Protein AF-0000000077736488 (afdb_homodimer)

InterPro domains:
  IPR021804 Protein of unknown function DUF3375 [PF11855] (15-493)

Nearest PDB structures (foldseek):
  8bfn-assembly1_E  TM=6.055E-01  e=2.555E-15  Escherichia coli
  8q72-assembly1_J  TM=3.160E-01  e=8.169E-12  Escherichia coli
  8bfn-assembly1_E  TM=6.056E-01  e=2.426E-15  Escherichia coli
  8q72-assembly1_J  TM=3.113E-01  e=8.239E-12  Escherichia coli

pLDDT: mean 74.12, std 19.91, range [21.27, 97.31]

Structure (mmCIF, N/CA/C/O backbone):
data_AF-0000000077736488-model_v1
#
loop_
_entity.id
_entity.type
_entity.pdbx_description
1 polymer 'DUF3375 domain-containing protein'
#
loop_
_atom_site.group_PDB
_atom_site.id
_atom_site.type_symbol
_atom_site.label_atom_id
_atom_site.label_alt_id
_atom_site.label_comp_id
_atom_site.label_asym_id
_atom_site.label_entity_id
_atom_site.label_seq_id
_atom_site.pdbx_PDB_ins_code
_atom_site.Cartn_x
_atom_site.Cartn_y
_atom_site.Cartn_z
_atom_site.occupancy
_atom_site.B_iso_or_equiv
_atom_site.auth_seq_id
_atom_site.auth_comp_id
_atom_site.auth_asym_id
_atom_site.auth_atom_id
_atom_site.pdbx_PDB_model_num
ATOM 1 N N . MET A 1 1 ? 14.195 -4.125 30.75 1 31.91 1 MET A N 1
ATOM 2 C CA . MET A 1 1 ? 14.953 -3.393 29.734 1 31.91 1 MET A CA 1
ATOM 3 C C . MET A 1 1 ? 15.07 -4.203 28.453 1 31.91 1 MET A C 1
ATOM 5 O O . MET A 1 1 ? 15.688 -5.266 28.438 1 31.91 1 MET A O 1
ATOM 9 N N . ASN A 1 2 ? 14.078 -4.203 27.391 1 41.84 2 ASN A N 1
ATOM 10 C CA . ASN A 1 2 ? 13.109 -5.129 26.797 1 41.84 2 ASN A CA 1
ATOM 11 C C . ASN A 1 2 ? 13.688 -5.848 25.578 1 41.84 2 ASN A C 1
ATOM 13 O O . ASN A 1 2 ? 14.297 -5.223 24.719 1 41.84 2 ASN A O 1
ATOM 17 N N . GLU A 1 3 ? 14.039 -7.078 25.766 1 48.97 3 GLU A N 1
ATOM 18 C CA . GLU A 1 3 ? 14.375 -8.227 24.922 1 48.97 3 GLU A CA 1
ATOM 19 C C . GLU A 1 3 ? 13.734 -8.109 23.547 1 48.97 3 GLU A C 1
ATOM 21 O O . GLU A 1 3 ? 14.328 -8.516 22.547 1 48.97 3 GLU A O 1
ATOM 26 N N . THR A 1 4 ? 12.68 -7.312 23.562 1 59.41 4 THR A N 1
ATOM 27 C CA . THR A 1 4 ? 11.844 -7.246 22.375 1 59.41 4 THR A CA 1
ATOM 28 C C . THR A 1 4 ? 12.445 -6.289 21.344 1 59.41 4 THR A C 1
ATOM 30 O O . THR A 1 4 ? 12.391 -6.551 20.141 1 59.41 4 THR A O 1
ATOM 33 N N . ASP A 1 5 ? 13.281 -5.297 21.906 1 60.94 5 ASP A N 1
ATOM 34 C CA . ASP A 1 5 ? 13.789 -4.305 20.953 1 60.94 5 ASP A CA 1
ATOM 35 C C . ASP A 1 5 ? 15.078 -4.781 20.297 1 60.94 5 ASP A C 1
ATOM 37 O O . ASP A 1 5 ? 15.273 -4.602 19.094 1 60.94 5 ASP A O 1
ATOM 41 N N . VAL A 1 6 ? 16.016 -5.332 21.188 1 69 6 VAL A N 1
ATOM 42 C CA . VAL A 1 6 ? 17.25 -5.91 20.625 1 69 6 VAL A CA 1
ATOM 43 C C . VAL A 1 6 ? 16.891 -7.074 19.703 1 69 6 VAL A C 1
ATOM 45 O O . VAL A 1 6 ? 17.562 -7.297 18.688 1 69 6 VAL A O 1
ATOM 48 N N . SER A 1 7 ? 15.773 -7.508 20.078 1 82.44 7 SER A N 1
ATOM 49 C CA . SER A 1 7 ? 15.25 -8.586 19.234 1 82.44 7 SER A CA 1
ATOM 50 C C . SER A 1 7 ? 14.789 -8.055 17.891 1 82.44 7 SER A C 1
ATOM 52 O O . SER A 1 7 ? 15.062 -8.672 16.844 1 82.44 7 SER A O 1
ATOM 54 N N . LEU A 1 8 ? 14.375 -6.777 17.969 1 86.62 8 LEU A N 1
ATOM 55 C CA . LEU A 1 8 ? 13.93 -6.195 16.703 1 86.62 8 LEU A CA 1
ATOM 56 C C . LEU A 1 8 ? 15.125 -5.848 15.812 1 86.62 8 LEU A C 1
ATOM 58 O O . LEU A 1 8 ? 15.102 -6.109 14.609 1 86.62 8 LEU A O 1
ATOM 62 N N . TYR A 1 9 ? 16.172 -5.32 16.469 1 90.31 9 TYR A N 1
ATOM 63 C CA . TYR A 1 9 ? 17.375 -4.988 15.719 1 90.31 9 TYR A CA 1
ATOM 64 C C . TYR A 1 9 ? 17.969 -6.227 15.062 1 90.31 9 TYR A C 1
ATOM 66 O O . TYR A 1 9 ? 18.281 -6.215 13.867 1 90.31 9 TYR A O 1
ATOM 74 N N . SER A 1 10 ? 18.094 -7.227 15.805 1 89.44 10 SER A N 1
ATOM 75 C CA . SER A 1 10 ? 18.672 -8.461 15.289 1 89.44 10 SER A CA 1
ATOM 76 C C . SER A 1 10 ? 17.812 -9.039 14.164 1 89.44 10 SER A C 1
ATOM 78 O O . SER A 1 10 ? 18.344 -9.523 13.156 1 89.44 10 SER A O 1
ATOM 80 N N . SER A 1 11 ? 16.578 -8.961 14.375 1 90.44 11 SER A N 1
ATOM 81 C CA . SER A 1 11 ? 15.664 -9.453 13.352 1 90.44 11 SER A CA 1
ATOM 82 C C . SER A 1 11 ? 15.773 -8.633 12.07 1 90.44 11 SER A C 1
ATOM 84 O O . SER A 1 11 ? 15.734 -9.188 10.969 1 90.44 11 SER A O 1
ATOM 86 N N . LEU A 1 12 ? 15.898 -7.352 12.219 1 92.88 12 LEU A N 1
ATOM 87 C CA . LEU A 1 12 ? 15.984 -6.477 11.055 1 92.88 12 LEU A CA 1
ATOM 88 C C . LEU A 1 12 ? 17.328 -6.633 10.359 1 92.88 12 LEU A C 1
ATOM 90 O O . LEU A 1 12 ? 17.422 -6.527 9.133 1 92.88 12 LEU A O 1
ATOM 94 N N . ARG A 1 13 ? 18.328 -6.84 11.141 1 91.56 13 ARG A N 1
ATOM 95 C CA . ARG A 1 13 ? 19.641 -7.109 10.547 1 91.56 13 ARG A CA 1
ATOM 96 C C . ARG A 1 13 ? 19.594 -8.375 9.703 1 91.56 13 ARG A C 1
ATOM 98 O O . ARG A 1 13 ? 20.125 -8.406 8.594 1 91.56 13 ARG A O 1
ATOM 105 N N . ALA A 1 14 ? 18.969 -9.352 10.25 1 90.94 14 ALA A N 1
ATOM 106 C CA . ALA A 1 14 ? 18.812 -10.602 9.516 1 90.94 14 ALA A CA 1
ATOM 107 C C . ALA A 1 14 ? 17.969 -10.406 8.266 1 90.94 14 ALA A C 1
ATOM 109 O O . ALA A 1 14 ? 18.25 -10.969 7.207 1 90.94 14 ALA A O 1
ATOM 110 N N . LEU A 1 15 ? 16.969 -9.617 8.391 1 93 15 LEU A N 1
ATOM 111 C CA . LEU A 1 15 ? 16.078 -9.336 7.273 1 93 15 LEU A CA 1
ATOM 112 C C . LEU A 1 15 ? 16.812 -8.594 6.16 1 93 15 LEU A C 1
ATOM 114 O O . LEU A 1 15 ? 16.625 -8.891 4.98 1 93 15 LEU A O 1
ATOM 118 N N . ARG A 1 16 ? 17.578 -7.617 6.52 1 93.75 16 ARG A N 1
ATOM 119 C CA . ARG A 1 16 ? 18.344 -6.836 5.547 1 93.75 16 ARG A CA 1
ATOM 120 C C . ARG A 1 16 ? 19.297 -7.719 4.754 1 93.75 16 ARG A C 1
ATOM 122 O O . ARG A 1 16 ? 19.453 -7.551 3.543 1 93.75 16 ARG A O 1
ATOM 129 N N . GLN A 1 17 ? 19.781 -8.711 5.422 1 90.31 17 GLN A N 1
ATOM 130 C CA . GLN A 1 17 ? 20.766 -9.594 4.797 1 90.31 17 GLN A CA 1
ATOM 131 C C . GLN A 1 17 ? 20.078 -10.742 4.059 1 90.31 17 GLN A C 1
ATOM 133 O O . GLN A 1 17 ? 20.625 -11.273 3.086 1 90.31 17 GLN A O 1
ATOM 138 N N . GLY A 1 18 ? 18.922 -11.008 4.496 1 90.75 18 GLY A N 1
ATOM 139 C CA . GLY A 1 18 ? 18.328 -12.234 4.016 1 90.75 18 GLY A CA 1
ATOM 140 C C . GLY A 1 18 ? 17.219 -12.008 3.012 1 90.75 18 GLY A C 1
ATOM 141 O O . GLY A 1 18 ? 16.938 -12.867 2.176 1 90.75 18 GLY A O 1
ATOM 142 N N . HIS A 1 19 ? 16.578 -10.938 3.07 1 93.38 19 HIS A N 1
ATOM 143 C CA . HIS A 1 19 ? 15.414 -10.75 2.219 1 93.38 19 HIS A CA 1
ATOM 144 C C . HIS A 1 19 ? 15.805 -10.148 0.874 1 93.38 19 HIS A C 1
ATOM 146 O O . HIS A 1 19 ? 16.422 -9.078 0.822 1 93.38 19 HIS A O 1
ATOM 152 N N . ALA A 1 20 ? 15.367 -10.727 -0.167 1 94.69 20 ALA A N 1
ATOM 153 C CA . ALA A 1 20 ? 15.781 -10.375 -1.524 1 94.69 20 ALA A CA 1
ATOM 154 C C . ALA A 1 20 ? 15.375 -8.953 -1.874 1 94.69 20 ALA A C 1
ATOM 156 O O . ALA A 1 20 ? 16.109 -8.234 -2.551 1 94.69 20 ALA A O 1
ATOM 157 N N . ALA A 1 21 ? 14.195 -8.508 -1.459 1 95.81 21 ALA A N 1
ATOM 158 C CA . ALA A 1 21 ? 13.719 -7.168 -1.796 1 95.81 21 ALA A CA 1
ATOM 159 C C . ALA A 1 21 ? 14.617 -6.098 -1.181 1 95.81 21 ALA A C 1
ATOM 161 O O . ALA A 1 21 ? 14.992 -5.133 -1.851 1 95.81 21 ALA A O 1
ATOM 162 N N . TRP A 1 22 ? 14.914 -6.281 0.103 1 96.56 22 TRP A N 1
ATOM 163 C CA . TRP A 1 22 ? 15.773 -5.309 0.768 1 96.56 22 TRP A CA 1
ATOM 164 C C . TRP A 1 22 ? 17.188 -5.336 0.183 1 96.56 22 TRP A C 1
ATOM 166 O O . TRP A 1 22 ? 17.797 -4.289 -0.022 1 96.56 22 TRP A O 1
ATOM 176 N N . ARG A 1 23 ? 17.688 -6.465 -0.117 1 96.12 23 ARG A N 1
ATOM 177 C CA . ARG A 1 23 ? 19.016 -6.613 -0.717 1 96.12 23 ARG A CA 1
ATOM 178 C C . ARG A 1 23 ? 19.094 -5.887 -2.057 1 96.12 23 ARG A C 1
ATOM 180 O O . ARG A 1 23 ? 20.109 -5.285 -2.385 1 96.12 23 ARG A O 1
ATOM 187 N N . LEU A 1 24 ? 18 -5.969 -2.773 1 97.31 24 LEU A N 1
ATOM 188 C CA . LEU A 1 24 ? 17.969 -5.289 -4.062 1 97.31 24 LEU A CA 1
ATOM 189 C C . LEU A 1 24 ? 18.078 -3.777 -3.885 1 97.31 24 LEU A C 1
ATOM 191 O O . LEU A 1 24 ? 18.875 -3.123 -4.566 1 97.31 24 LEU A O 1
ATOM 195 N N . LEU A 1 25 ? 17.328 -3.266 -2.959 1 96.88 25 LEU A N 1
ATOM 196 C CA . LEU A 1 25 ? 17.297 -1.823 -2.744 1 96.88 25 LEU A CA 1
ATOM 197 C C . LEU A 1 25 ? 18.625 -1.34 -2.172 1 96.88 25 LEU A C 1
ATOM 199 O O . LEU A 1 25 ? 19.016 -0.183 -2.367 1 96.88 25 LEU A O 1
ATOM 203 N N . ALA A 1 26 ? 19.359 -2.25 -1.484 1 95.81 26 ALA A N 1
ATOM 204 C CA . ALA A 1 26 ? 20.625 -1.892 -0.845 1 95.81 26 ALA A CA 1
ATOM 205 C C . ALA A 1 26 ? 21.797 -2.145 -1.778 1 95.81 26 ALA A C 1
ATOM 207 O O . ALA A 1 26 ? 22.922 -1.728 -1.494 1 95.81 26 ALA A O 1
ATOM 208 N N . ALA A 1 27 ? 21.594 -2.799 -2.857 1 94.5 27 ALA A N 1
ATOM 209 C CA . ALA A 1 27 ? 22.672 -3.148 -3.771 1 94.5 27 ALA A CA 1
ATOM 210 C C . ALA A 1 27 ? 23.281 -1.899 -4.398 1 94.5 27 ALA A C 1
ATOM 212 O O . ALA A 1 27 ? 22.578 -0.935 -4.695 1 94.5 27 ALA A O 1
ATOM 213 N N . ASP A 1 28 ? 24.5 -1.932 -4.691 1 90.62 28 ASP A N 1
ATOM 214 C CA . ASP A 1 28 ? 25.203 -0.809 -5.305 1 90.62 28 ASP A CA 1
ATOM 215 C C . ASP A 1 28 ? 24.656 -0.514 -6.699 1 90.62 28 ASP A C 1
ATOM 217 O O . ASP A 1 28 ? 24.562 0.647 -7.098 1 90.62 28 ASP A O 1
ATOM 221 N N . GLN A 1 29 ? 24.297 -1.553 -7.352 1 92.62 29 GLN A N 1
ATOM 222 C CA . GLN A 1 29 ? 23.828 -1.391 -8.719 1 92.62 29 GLN A CA 1
ATOM 223 C C . GLN A 1 29 ? 22.297 -1.415 -8.781 1 92.62 29 GLN A C 1
ATOM 225 O O . GLN A 1 29 ? 21.719 -1.829 -9.781 1 92.62 29 GLN A O 1
ATOM 230 N N . ALA A 1 30 ? 21.656 -1.023 -7.727 1 95.56 30 ALA A N 1
ATOM 231 C CA . ALA A 1 30 ? 20.203 -1.118 -7.617 1 95.56 30 ALA A CA 1
ATOM 232 C C . ALA A 1 30 ? 19.516 -0.358 -8.75 1 95.56 30 ALA A C 1
ATOM 234 O O . ALA A 1 30 ? 18.562 -0.85 -9.336 1 95.56 30 ALA A O 1
ATOM 235 N N . ALA A 1 31 ? 20.016 0.829 -9.07 1 94.44 31 ALA A N 1
ATOM 236 C CA . ALA A 1 31 ? 19.391 1.645 -10.109 1 94.44 31 ALA A CA 1
ATOM 237 C C . ALA A 1 31 ? 19.422 0.93 -11.453 1 94.44 31 ALA A C 1
ATOM 239 O O . ALA A 1 31 ? 18.438 0.952 -12.203 1 94.44 31 ALA A O 1
ATOM 240 N N . PHE A 1 32 ? 20.578 0.268 -11.703 1 94.06 32 PHE A N 1
ATOM 241 C CA . PHE A 1 32 ? 20.766 -0.475 -12.945 1 94.06 32 PHE A CA 1
ATOM 242 C C . PHE A 1 32 ? 19.812 -1.668 -13 1 94.06 32 PHE A C 1
ATOM 244 O O . PHE A 1 32 ? 19.109 -1.862 -13.992 1 94.06 32 PHE A O 1
ATOM 251 N N . ILE A 1 33 ? 19.75 -2.412 -11.961 1 96.44 33 ILE A N 1
ATOM 252 C CA . ILE A 1 33 ? 18.953 -3.627 -11.891 1 96.44 33 ILE A CA 1
ATOM 253 C C . ILE A 1 33 ? 17.469 -3.271 -11.984 1 96.44 33 ILE A C 1
ATOM 255 O O . ILE A 1 33 ? 16.734 -3.85 -12.781 1 96.44 33 ILE A O 1
ATOM 259 N N . VAL A 1 34 ? 17.031 -2.281 -11.219 1 96.31 34 VAL A N 1
ATOM 260 C CA . VAL A 1 34 ? 15.625 -1.881 -11.148 1 96.31 34 VAL A CA 1
ATOM 261 C C . VAL A 1 34 ? 15.18 -1.33 -12.508 1 96.31 34 VAL A C 1
ATOM 263 O O . VAL A 1 34 ? 14.086 -1.646 -12.984 1 96.31 34 VAL A O 1
ATOM 266 N N . SER A 1 35 ? 16 -0.512 -13.109 1 95.12 35 SER A N 1
ATOM 267 C CA . SER A 1 35 ? 15.641 0.052 -14.406 1 95.12 35 SER A CA 1
ATOM 268 C C . SER A 1 35 ? 15.523 -1.035 -15.469 1 95.12 35 SER A C 1
ATOM 270 O O . SER A 1 35 ? 14.633 -0.98 -16.328 1 95.12 35 SER A O 1
ATOM 272 N N . PHE A 1 36 ? 16.406 -2.004 -15.414 1 96.25 36 PHE A N 1
ATOM 273 C CA . PHE A 1 36 ? 16.344 -3.102 -16.375 1 96.25 36 PHE A CA 1
ATOM 274 C C . PHE A 1 36 ? 15.094 -3.936 -16.156 1 96.25 36 PHE A C 1
ATOM 276 O O . PHE A 1 36 ? 14.422 -4.32 -17.125 1 96.25 36 PHE A O 1
ATOM 283 N N . PHE A 1 37 ? 14.75 -4.273 -14.875 1 96.19 37 PHE A N 1
ATOM 284 C CA . PHE A 1 37 ? 13.562 -5.051 -14.562 1 96.19 37 PHE A CA 1
ATOM 285 C C . PHE A 1 37 ? 12.297 -4.316 -15 1 96.19 37 PHE A C 1
ATOM 287 O O . PHE A 1 37 ? 11.352 -4.934 -15.492 1 96.19 37 PHE A O 1
ATOM 294 N N . GLU A 1 38 ? 12.297 -3.07 -14.781 1 92.5 38 GLU A N 1
ATOM 295 C CA . GLU A 1 38 ? 11.172 -2.252 -15.227 1 92.5 38 GLU A CA 1
ATOM 296 C C . GLU A 1 38 ? 11 -2.324 -16.734 1 92.5 38 GLU A C 1
ATOM 298 O O . GLU A 1 38 ? 9.883 -2.498 -17.234 1 92.5 38 GLU A O 1
ATOM 303 N N . ARG A 1 39 ? 12.016 -2.213 -17.406 1 92.06 39 ARG A N 1
ATOM 304 C CA . ARG A 1 39 ? 12.023 -2.174 -18.859 1 92.06 39 ARG A CA 1
ATOM 305 C C . ARG A 1 39 ? 11.625 -3.523 -19.453 1 92.06 39 ARG A C 1
ATOM 307 O O . ARG A 1 39 ? 10.883 -3.584 -20.438 1 92.06 39 ARG A O 1
ATOM 314 N N . GLU A 1 40 ? 12.148 -4.57 -18.891 1 94.12 40 GLU A N 1
ATOM 315 C CA . GLU A 1 40 ? 12.023 -5.879 -19.516 1 94.12 40 GLU A CA 1
ATOM 316 C C . GLU A 1 40 ? 10.766 -6.602 -19.062 1 94.12 40 GLU A C 1
ATOM 318 O O . GLU A 1 40 ? 10.125 -7.312 -19.844 1 94.12 40 GLU A O 1
ATOM 323 N N . PHE A 1 41 ? 10.422 -6.457 -17.797 1 91.19 41 PHE A N 1
ATOM 324 C CA . PHE A 1 41 ? 9.375 -7.293 -17.234 1 91.19 41 PHE A CA 1
ATOM 325 C C . PHE A 1 41 ? 8.133 -6.469 -16.906 1 91.19 41 PHE A C 1
ATOM 327 O O . PHE A 1 41 ? 7.035 -6.789 -17.375 1 91.19 41 PHE A O 1
ATOM 334 N N . LEU A 1 42 ? 8.234 -5.398 -16.203 1 86.44 42 LEU A N 1
ATOM 335 C CA . LEU A 1 42 ? 7.098 -4.797 -15.508 1 86.44 42 LEU A CA 1
ATOM 336 C C . LEU A 1 42 ? 6.355 -3.834 -16.422 1 86.44 42 LEU A C 1
ATOM 338 O O . LEU A 1 42 ? 5.125 -3.879 -16.516 1 86.44 42 LEU A O 1
ATOM 342 N N . ARG A 1 43 ? 7.035 -2.961 -17.109 1 83.06 43 ARG A N 1
ATOM 343 C CA . ARG A 1 43 ? 6.359 -2.008 -17.984 1 83.06 43 ARG A CA 1
ATOM 344 C C . ARG A 1 43 ? 5.617 -2.729 -19.109 1 83.06 43 ARG A C 1
ATOM 346 O O . ARG A 1 43 ? 4.434 -2.477 -19.328 1 83.06 43 ARG A O 1
ATOM 353 N N . PRO A 1 44 ? 6.328 -3.668 -19.797 1 83.31 44 PRO A N 1
ATOM 354 C CA . PRO A 1 44 ? 5.617 -4.383 -20.859 1 83.31 44 PRO A CA 1
ATOM 355 C C . PRO A 1 44 ? 4.699 -5.477 -20.312 1 83.31 44 PRO A C 1
ATOM 357 O O . PRO A 1 44 ? 3.871 -6.016 -21.062 1 83.31 44 PRO A O 1
ATOM 360 N N . GLY A 1 45 ? 4.879 -5.879 -19.031 1 78.56 45 GLY A N 1
ATOM 361 C CA . GLY A 1 45 ? 4.094 -6.949 -18.438 1 78.56 45 GLY A CA 1
ATOM 362 C C . GLY A 1 45 ? 4.504 -8.328 -18.938 1 78.56 45 GLY A C 1
ATOM 363 O O . GLY A 1 45 ? 3.662 -9.211 -19.078 1 78.56 45 GLY A O 1
ATOM 364 N N . ARG A 1 46 ? 5.75 -8.484 -19.188 1 84 46 ARG A N 1
ATOM 365 C CA . ARG A 1 46 ? 6.254 -9.758 -19.719 1 84 46 ARG A CA 1
ATOM 366 C C . ARG A 1 46 ? 6.602 -10.711 -18.578 1 84 46 ARG A C 1
ATOM 368 O O . ARG A 1 46 ? 7.07 -10.289 -17.531 1 84 46 ARG A O 1
ATOM 375 N N . ARG A 1 47 ? 6.363 -11.977 -18.859 1 82.94 47 ARG A N 1
ATOM 376 C CA . ARG A 1 47 ? 6.695 -13.062 -17.953 1 82.94 47 ARG A CA 1
ATOM 377 C C . ARG A 1 47 ? 7.461 -14.172 -18.656 1 82.94 47 ARG A C 1
ATOM 379 O O . ARG A 1 47 ? 7.406 -14.273 -19.891 1 82.94 47 ARG A O 1
ATOM 386 N N . ALA A 1 48 ? 8.219 -14.891 -17.906 1 85.69 48 ALA A N 1
ATOM 387 C CA . ALA A 1 48 ? 8.922 -16.078 -18.422 1 85.69 48 ALA A CA 1
ATOM 388 C C . ALA A 1 48 ? 9.68 -15.742 -19.703 1 85.69 48 ALA A C 1
ATOM 390 O O . ALA A 1 48 ? 9.5 -16.422 -20.719 1 85.69 48 ALA A O 1
ATOM 391 N N . ILE A 1 49 ? 10.516 -14.789 -19.672 1 93.31 49 ILE A N 1
ATOM 392 C CA . ILE A 1 49 ? 11.289 -14.367 -20.844 1 93.31 49 ILE A CA 1
ATOM 393 C C . ILE A 1 49 ? 12.391 -15.383 -21.125 1 93.31 49 ILE A C 1
ATOM 395 O O . ILE A 1 49 ? 13.156 -15.742 -20.219 1 93.31 49 ILE A O 1
ATOM 399 N N . PRO A 1 50 ? 12.477 -15.883 -22.375 1 94.75 50 PRO A N 1
ATOM 400 C CA . PRO A 1 50 ? 13.547 -16.828 -22.719 1 94.75 50 PRO A CA 1
ATOM 401 C C . PRO A 1 50 ? 14.938 -16.25 -22.438 1 94.75 50 PRO A C 1
ATOM 403 O O . PRO A 1 50 ? 15.188 -15.07 -22.672 1 94.75 50 PRO A O 1
ATOM 406 N N . GLU A 1 51 ? 15.836 -17.078 -21.953 1 95.94 51 GLU A N 1
ATOM 407 C CA . GLU A 1 51 ? 17.188 -16.688 -21.547 1 95.94 51 GLU A CA 1
ATOM 408 C C . GLU A 1 51 ? 17.922 -15.969 -22.672 1 95.94 51 GLU A C 1
ATOM 410 O O . GLU A 1 51 ? 18.562 -14.945 -22.453 1 95.94 51 GLU A O 1
ATOM 415 N N . ALA A 1 52 ? 17.844 -16.5 -23.859 1 95.06 52 ALA A N 1
ATOM 416 C CA . ALA A 1 52 ? 18.562 -15.922 -25 1 95.06 52 ALA A CA 1
ATOM 417 C C . ALA A 1 52 ? 18.109 -14.492 -25.266 1 95.06 52 ALA A C 1
ATOM 419 O O . ALA A 1 52 ? 18.922 -13.617 -25.547 1 95.06 52 ALA A O 1
ATOM 420 N N . GLU A 1 53 ? 16.859 -14.305 -25.188 1 96.56 53 GLU A N 1
ATOM 421 C CA . GLU A 1 53 ? 16.297 -12.977 -25.422 1 96.56 53 GLU A CA 1
ATOM 422 C C . GLU A 1 53 ? 16.688 -12.008 -24.312 1 96.56 53 GLU A C 1
ATOM 424 O O . GLU A 1 53 ? 17.078 -10.875 -24.578 1 96.56 53 GLU A O 1
ATOM 429 N N . LEU A 1 54 ? 16.578 -12.43 -23.078 1 97.31 54 LEU A N 1
ATOM 430 C CA . LEU A 1 54 ? 16.906 -11.586 -21.938 1 97.31 54 LEU A CA 1
ATOM 431 C C . LEU A 1 54 ? 18.391 -11.219 -21.938 1 97.31 54 LEU A C 1
ATOM 433 O O . LEU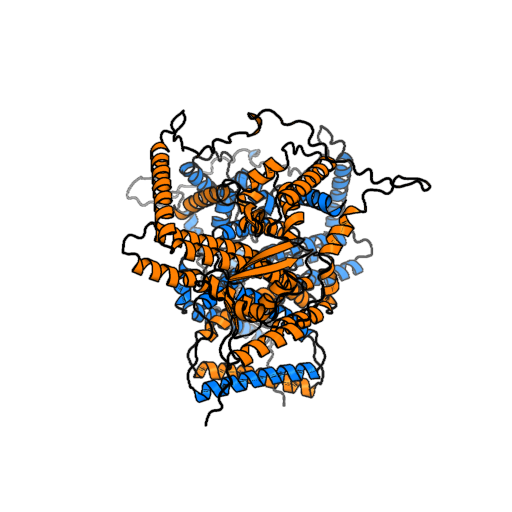 A 1 54 ? 18.766 -10.102 -21.578 1 97.31 54 LEU A O 1
ATOM 437 N N . LEU A 1 55 ? 19.203 -12.164 -22.375 1 97.06 55 LEU A N 1
ATOM 438 C CA . LEU A 1 55 ? 20.641 -11.93 -22.453 1 97.06 55 LEU A CA 1
ATOM 439 C C . LEU A 1 55 ? 20.953 -10.867 -23.516 1 97.06 55 LEU A C 1
ATOM 441 O O . LEU A 1 55 ? 21.781 -9.984 -23.281 1 97.06 55 LEU A O 1
ATOM 445 N N . ARG A 1 56 ? 20.344 -10.969 -24.625 1 96.81 56 ARG A N 1
ATOM 446 C CA . ARG A 1 56 ? 20.531 -9.984 -25.688 1 96.81 56 ARG A CA 1
ATOM 447 C C . ARG A 1 56 ? 20.109 -8.594 -25.219 1 96.81 56 ARG A C 1
ATOM 449 O O . ARG A 1 56 ? 20.828 -7.621 -25.438 1 96.81 56 ARG A O 1
ATOM 456 N N . ASP A 1 57 ? 18.984 -8.531 -24.609 1 96.62 57 ASP A N 1
ATOM 457 C CA . ASP A 1 57 ? 18.484 -7.25 -24.141 1 96.62 57 ASP A CA 1
ATOM 458 C C . ASP A 1 57 ? 19.391 -6.664 -23.062 1 96.62 57 ASP A C 1
ATOM 460 O O . ASP A 1 57 ? 19.594 -5.453 -23.016 1 96.62 57 ASP A O 1
ATOM 464 N N . LEU A 1 58 ? 19.875 -7.535 -22.156 1 96.5 58 LEU A N 1
ATOM 465 C CA . LEU A 1 58 ? 20.734 -7.059 -21.094 1 96.5 58 LEU A CA 1
ATOM 466 C C . LEU A 1 58 ? 22.062 -6.547 -21.641 1 96.5 58 LEU A C 1
ATOM 468 O O . LEU A 1 58 ? 22.609 -5.555 -21.156 1 96.5 58 LEU A O 1
ATOM 472 N N . GLU A 1 59 ? 22.594 -7.223 -22.656 1 94.94 59 GLU A N 1
ATOM 473 C CA . GLU A 1 59 ? 23.812 -6.77 -23.312 1 94.94 59 GLU A CA 1
ATOM 474 C C . GLU A 1 59 ? 23.641 -5.387 -23.922 1 94.94 59 GLU A C 1
ATOM 476 O O . GLU A 1 59 ? 24.5 -4.516 -23.766 1 94.94 59 GLU A O 1
ATOM 481 N N . ALA A 1 60 ? 22.562 -5.258 -24.578 1 93.62 60 ALA A N 1
ATOM 482 C CA . ALA A 1 60 ? 22.25 -3.961 -25.188 1 93.62 60 ALA A CA 1
ATOM 483 C C . ALA A 1 60 ? 22.109 -2.879 -24.125 1 93.62 60 ALA A C 1
ATOM 485 O O . ALA A 1 60 ? 22.625 -1.768 -24.281 1 93.62 60 ALA A O 1
ATOM 486 N N . TYR A 1 61 ? 21.438 -3.234 -23.078 1 93.31 61 TYR A N 1
ATOM 487 C CA . TYR A 1 61 ? 21.188 -2.268 -22.016 1 93.31 61 TYR A CA 1
ATOM 488 C C . TYR A 1 61 ? 22.484 -1.88 -21.312 1 93.31 61 TYR A C 1
ATOM 490 O O . TYR A 1 61 ? 22.688 -0.715 -20.953 1 93.31 61 TYR A O 1
ATOM 498 N N . LEU A 1 62 ? 23.328 -2.891 -21.062 1 92.94 62 LEU A N 1
ATOM 499 C CA . LEU A 1 62 ? 24.641 -2.629 -20.469 1 92.94 62 LEU A CA 1
ATOM 500 C C . LEU A 1 62 ? 25.422 -1.626 -21.297 1 92.94 62 LEU A C 1
ATOM 502 O O . LEU A 1 62 ? 26.047 -0.709 -20.766 1 92.94 62 LEU A O 1
ATOM 506 N N . GLY A 1 63 ? 25.406 -1.771 -22.562 1 89.62 63 GLY A N 1
ATOM 507 C CA . GLY A 1 63 ? 26.078 -0.841 -23.453 1 89.62 63 GLY A CA 1
ATOM 508 C C . GLY A 1 63 ? 25.531 0.569 -23.359 1 89.62 63 GLY A C 1
ATOM 509 O O . GLY A 1 63 ? 26.297 1.539 -23.359 1 89.62 63 GLY A O 1
ATOM 510 N N . GLU A 1 64 ? 24.25 0.639 -23.281 1 89.5 64 GLU A N 1
ATOM 511 C CA . GLU A 1 64 ? 23.578 1.937 -23.203 1 89.5 64 GLU A CA 1
ATOM 512 C C . GLU A 1 64 ? 23.953 2.67 -21.922 1 89.5 64 GLU A C 1
ATOM 514 O O . GLU A 1 64 ? 24.219 3.875 -21.938 1 89.5 64 GLU A O 1
ATOM 519 N N . VAL A 1 65 ? 23.922 1.965 -20.828 1 89.62 65 VAL A N 1
ATOM 520 C CA . VAL A 1 65 ? 24.188 2.557 -19.531 1 89.62 65 VAL A CA 1
ATOM 521 C C . VAL A 1 65 ? 25.672 2.963 -19.438 1 89.62 65 VAL A C 1
ATOM 523 O O . VAL A 1 65 ? 25.984 4.016 -18.891 1 89.62 65 VAL A O 1
ATOM 526 N N . GLN A 1 66 ? 26.531 2.111 -19.969 1 86.62 66 GLN A N 1
ATOM 527 C CA . GLN A 1 66 ? 27.953 2.42 -19.953 1 86.62 66 GLN A CA 1
ATOM 528 C C . GLN A 1 66 ? 28.25 3.682 -20.766 1 86.62 66 GLN A C 1
ATOM 530 O O . GLN A 1 66 ? 29.078 4.508 -20.359 1 86.62 66 GLN A O 1
ATOM 535 N N . GLN A 1 67 ? 27.641 3.832 -21.781 1 83 67 GLN A N 1
ATOM 536 C CA . GLN A 1 67 ? 27.844 4.988 -22.641 1 83 67 GLN A CA 1
ATOM 537 C C . GLN A 1 67 ? 27.297 6.262 -22 1 83 67 GLN A C 1
ATOM 539 O O . GLN A 1 67 ? 27.922 7.32 -22.078 1 83 67 GLN A O 1
ATOM 544 N N . ALA A 1 68 ? 26.219 6.102 -21.375 1 78.12 68 ALA A N 1
ATOM 545 C CA . ALA A 1 68 ? 25.531 7.277 -20.844 1 78.12 68 ALA A CA 1
ATOM 546 C C . ALA A 1 68 ? 26.125 7.699 -19.5 1 78.12 68 ALA A C 1
ATOM 548 O O . ALA A 1 68 ? 26.312 8.891 -19.234 1 78.12 68 ALA A O 1
ATOM 549 N N . ALA A 1 69 ? 26.328 6.766 -18.609 1 74.62 69 ALA A N 1
ATOM 550 C CA . ALA A 1 69 ? 26.656 7.129 -17.234 1 74.62 69 ALA A CA 1
ATOM 551 C C . ALA A 1 69 ? 28.125 6.871 -16.938 1 74.62 69 ALA A C 1
ATOM 553 O O . ALA A 1 69 ? 28.641 7.293 -15.898 1 74.62 69 ALA A O 1
ATOM 554 N N . GLY A 1 70 ? 28.766 6.344 -17.844 1 69.06 70 GLY A N 1
ATOM 555 C CA . GLY A 1 70 ? 30.172 6.055 -17.609 1 69.06 70 GLY A CA 1
ATOM 556 C C . GLY A 1 70 ? 30.406 5.059 -16.484 1 69.06 70 GLY A C 1
ATOM 557 O O . GLY A 1 70 ? 31.469 5.055 -15.859 1 69.06 70 GLY A O 1
ATOM 558 N N . GLU A 1 71 ? 29.375 4.387 -16.078 1 66.38 71 GLU A N 1
ATOM 559 C CA . GLU A 1 71 ? 29.484 3.475 -14.938 1 66.38 71 GLU A CA 1
ATOM 560 C C . GLU A 1 71 ? 30.188 2.182 -15.336 1 66.38 71 GLU A C 1
ATOM 562 O O . GLU A 1 71 ? 30.031 1.701 -16.469 1 66.38 71 GLU A O 1
ATOM 567 N N . SER A 1 72 ? 31.078 1.798 -14.523 1 67.5 72 SER A N 1
ATOM 568 C CA . SER A 1 72 ? 31.906 0.613 -14.75 1 67.5 72 SER A CA 1
ATOM 569 C C . SER A 1 72 ? 31.109 -0.666 -14.508 1 67.5 72 SER A C 1
ATOM 571 O O . SER A 1 72 ? 31.125 -1.223 -13.414 1 67.5 72 SER A O 1
ATOM 573 N N . LEU A 1 73 ? 30.219 -0.954 -15.375 1 78.94 73 LEU A N 1
ATOM 574 C CA . LEU A 1 73 ? 29.547 -2.252 -15.375 1 78.94 73 LEU A CA 1
ATOM 575 C C . LEU A 1 73 ? 30.312 -3.26 -16.219 1 78.94 73 LEU A C 1
ATOM 577 O O . LEU A 1 73 ? 30 -3.453 -17.391 1 78.94 73 LEU A O 1
ATOM 581 N N . LEU A 1 74 ? 31.297 -3.859 -15.602 1 78.94 74 LEU A N 1
ATOM 582 C CA . LEU A 1 74 ? 32.312 -4.594 -16.328 1 78.94 74 LEU A CA 1
ATOM 583 C C . LEU A 1 74 ? 31.953 -6.066 -16.469 1 78.94 74 LEU A C 1
ATOM 585 O O . LEU A 1 74 ? 32.531 -6.785 -17.281 1 78.94 74 LEU A O 1
ATOM 589 N N . ARG A 1 75 ? 31.016 -6.492 -15.82 1 87.75 75 ARG A N 1
ATOM 590 C CA . ARG A 1 75 ? 30.656 -7.906 -15.883 1 87.75 75 ARG A CA 1
ATOM 591 C C . ARG A 1 75 ? 29.828 -8.203 -17.125 1 87.75 75 ARG A C 1
ATOM 593 O O . ARG A 1 75 ? 29.047 -7.363 -17.578 1 87.75 75 ARG A O 1
ATOM 600 N N . PRO A 1 76 ? 30.109 -9.414 -17.703 1 92.31 76 PRO A N 1
ATOM 601 C CA . PRO A 1 76 ? 29.25 -9.805 -18.828 1 92.31 76 PRO A CA 1
ATOM 602 C C . PRO A 1 76 ? 27.797 -10 -18.422 1 92.31 76 PRO A C 1
ATOM 604 O O . PRO A 1 76 ? 27.5 -10.289 -17.266 1 92.31 76 PRO A O 1
ATOM 607 N N . ALA A 1 77 ? 26.906 -9.859 -19.375 1 95.31 77 ALA A N 1
ATOM 608 C CA . ALA A 1 77 ? 25.469 -9.953 -19.156 1 95.31 77 ALA A CA 1
ATOM 609 C C . ALA A 1 77 ? 25.094 -11.281 -18.5 1 95.31 77 ALA A C 1
ATOM 611 O O . ALA A 1 77 ? 24.281 -11.328 -17.594 1 95.31 77 ALA A O 1
ATOM 612 N N . ARG A 1 78 ? 25.703 -12.336 -18.938 1 94.25 78 ARG A N 1
ATOM 613 C CA . ARG A 1 78 ? 25.375 -13.664 -18.438 1 94.25 78 ARG A CA 1
ATOM 614 C C . ARG A 1 78 ? 25.703 -13.773 -16.953 1 94.25 78 ARG A C 1
ATOM 616 O O . ARG A 1 78 ? 24.984 -14.422 -16.188 1 94.25 78 ARG A O 1
ATOM 623 N N . ALA A 1 79 ? 26.766 -13.172 -16.562 1 94 79 ALA A N 1
ATOM 624 C CA . ALA A 1 79 ? 27.172 -13.195 -15.164 1 94 79 ALA A CA 1
ATOM 625 C C . ALA A 1 79 ? 26.141 -12.477 -14.289 1 94 79 ALA A C 1
ATOM 627 O O . ALA A 1 79 ? 25.875 -12.898 -13.164 1 94 79 ALA A O 1
ATOM 628 N N . TYR A 1 80 ? 25.609 -11.406 -14.789 1 95.19 80 TYR A N 1
ATOM 629 C CA . TYR A 1 80 ? 24.578 -10.68 -14.055 1 95.19 80 TYR A CA 1
ATOM 630 C C . TYR A 1 80 ? 23.328 -11.531 -13.883 1 95.19 80 TYR A C 1
ATOM 632 O O . TYR A 1 80 ? 22.797 -11.641 -12.781 1 95.19 80 TYR A O 1
ATOM 640 N N . LEU A 1 81 ? 22.891 -12.141 -14.914 1 95.75 81 LEU A N 1
ATOM 641 C CA . LEU A 1 81 ? 21.656 -12.93 -14.875 1 95.75 81 LEU A CA 1
ATOM 642 C C . LEU A 1 81 ? 21.797 -14.094 -13.898 1 95.75 81 LEU A C 1
ATOM 644 O O . LEU A 1 81 ? 20.875 -14.375 -13.125 1 95.75 81 LEU A O 1
ATOM 648 N N . LEU A 1 82 ? 22.938 -14.734 -13.953 1 93.38 82 LEU A N 1
ATOM 649 C CA . LEU A 1 82 ? 23.172 -15.859 -13.055 1 93.38 82 LEU A CA 1
ATOM 650 C C . LEU A 1 82 ? 23.219 -15.391 -11.602 1 93.38 82 LEU A C 1
ATOM 652 O O . LEU A 1 82 ? 22.688 -16.047 -10.711 1 93.38 82 LEU A O 1
ATOM 656 N N . ALA A 1 83 ? 23.859 -14.297 -11.414 1 94.12 83 ALA A N 1
ATOM 657 C CA . ALA A 1 83 ? 23.969 -13.758 -10.062 1 94.12 83 ALA A CA 1
ATOM 658 C C . ALA A 1 83 ? 22.594 -13.352 -9.523 1 94.12 83 ALA A C 1
ATOM 660 O O . ALA A 1 83 ? 22.281 -13.594 -8.352 1 94.12 83 ALA A O 1
ATOM 661 N N . TRP A 1 84 ? 21.766 -12.734 -10.383 1 97 84 TRP A N 1
ATOM 662 C CA . TRP A 1 84 ? 20.453 -12.242 -9.977 1 97 84 TRP A CA 1
ATOM 663 C C . TRP A 1 84 ? 19.516 -13.398 -9.664 1 97 84 TRP A C 1
ATOM 665 O O . TRP A 1 84 ? 18.516 -13.219 -8.961 1 97 84 TRP A O 1
ATOM 675 N N . ALA A 1 85 ? 19.812 -14.602 -10.203 1 94.75 85 ALA A N 1
ATOM 676 C CA . ALA A 1 85 ? 18.922 -15.758 -10.039 1 94.75 85 ALA A CA 1
ATOM 677 C C . ALA A 1 85 ? 19.453 -16.703 -8.969 1 94.75 85 ALA A C 1
ATOM 679 O O . ALA A 1 85 ? 18.812 -17.703 -8.633 1 94.75 85 ALA A O 1
ATOM 680 N N . ASP A 1 86 ? 20.609 -16.375 -8.422 1 92.5 86 ASP A N 1
ATOM 681 C CA . ASP A 1 86 ? 21.203 -17.281 -7.438 1 92.5 86 ASP A CA 1
ATOM 682 C C . ASP A 1 86 ? 20.5 -17.172 -6.09 1 92.5 86 ASP A C 1
ATOM 684 O O . ASP A 1 86 ? 19.656 -16.297 -5.902 1 92.5 86 ASP A O 1
ATOM 688 N N . ALA A 1 87 ? 20.781 -18.016 -5.145 1 87.31 87 ALA A N 1
ATOM 689 C CA . ALA A 1 87 ? 20.109 -18.125 -3.85 1 87.31 87 ALA A CA 1
ATOM 690 C C . ALA A 1 87 ? 20.453 -16.922 -2.965 1 87.31 87 ALA A C 1
ATOM 692 O O . ALA A 1 87 ? 19.641 -16.531 -2.109 1 87.31 87 ALA A O 1
ATOM 693 N N . GLU A 1 88 ? 21.547 -16.328 -3.242 1 88.75 88 GLU A N 1
ATOM 694 C CA . GLU A 1 88 ? 21.969 -15.203 -2.418 1 88.75 88 GLU A CA 1
ATOM 695 C C . GLU A 1 88 ? 21.172 -13.945 -2.756 1 88.75 88 GLU A C 1
ATOM 697 O O . GLU A 1 88 ? 20.828 -13.156 -1.868 1 88.75 88 GLU A O 1
ATOM 702 N N . HIS A 1 89 ? 20.875 -13.711 -4.031 1 92.94 89 HIS A N 1
ATOM 703 C CA . HIS A 1 89 ? 20.141 -12.523 -4.453 1 92.94 89 HIS A CA 1
ATOM 704 C C . HIS A 1 89 ? 18.656 -12.812 -4.578 1 92.94 89 HIS A C 1
ATOM 706 O O . HIS A 1 89 ? 17.844 -12.297 -3.801 1 92.94 89 HIS A O 1
ATOM 712 N N . GLY A 1 90 ? 18.328 -13.781 -5.422 1 93.56 90 GLY A N 1
ATOM 713 C CA . GLY A 1 90 ? 16.953 -14.242 -5.531 1 93.56 90 GLY A CA 1
ATOM 714 C C . GLY A 1 90 ? 16.031 -13.227 -6.191 1 93.56 90 GLY A C 1
ATOM 715 O O . GLY A 1 90 ? 14.875 -13.078 -5.805 1 93.56 90 GLY A O 1
ATOM 716 N N . TRP A 1 91 ? 16.516 -12.461 -7.145 1 96.94 91 TRP A N 1
ATOM 717 C CA . TRP A 1 91 ? 15.711 -11.438 -7.793 1 96.94 91 TRP A CA 1
ATOM 718 C C . TRP A 1 91 ? 15.031 -11.992 -9.039 1 96.94 91 TRP A C 1
ATOM 720 O O . TRP A 1 91 ? 13.992 -11.477 -9.477 1 96.94 91 TRP A O 1
ATOM 730 N N . LEU A 1 92 ? 15.641 -13.031 -9.594 1 95.94 92 LEU A N 1
ATOM 731 C CA . LEU A 1 92 ? 15.086 -13.75 -10.742 1 95.94 92 LEU A CA 1
ATOM 732 C C . LEU A 1 92 ? 14.938 -15.234 -10.43 1 95.94 92 LEU A C 1
ATOM 734 O O . LEU A 1 92 ? 15.633 -15.758 -9.555 1 95.94 92 LEU A O 1
ATOM 738 N N . THR A 1 93 ? 13.977 -15.828 -11.039 1 90 93 THR A N 1
ATOM 739 C CA . THR A 1 93 ? 13.852 -17.281 -11.023 1 90 93 THR A CA 1
ATOM 740 C C . THR A 1 93 ? 14.125 -17.859 -12.406 1 90 93 THR A C 1
ATOM 742 O O . THR A 1 93 ? 13.656 -17.328 -13.414 1 90 93 THR A O 1
ATOM 745 N N . ARG A 1 94 ? 14.961 -18.797 -12.422 1 88.31 94 ARG A N 1
ATOM 746 C CA . ARG A 1 94 ? 15.273 -19.5 -13.664 1 88.31 94 ARG A CA 1
ATOM 747 C C . ARG A 1 94 ? 14.57 -20.844 -13.719 1 88.31 94 ARG A C 1
ATOM 749 O O . ARG A 1 94 ? 14.617 -21.625 -12.766 1 88.31 94 ARG A O 1
ATOM 756 N N . PHE A 1 95 ? 13.812 -21.062 -14.828 1 79.5 95 PHE A N 1
ATOM 757 C CA . PHE A 1 95 ? 13.07 -22.312 -14.961 1 79.5 95 PHE A CA 1
ATOM 758 C C . PHE A 1 95 ? 12.914 -22.688 -16.438 1 79.5 95 PHE A C 1
ATOM 760 O O . PHE A 1 95 ? 13.297 -21.922 -17.312 1 79.5 95 PHE A O 1
ATOM 767 N N . HIS A 1 96 ? 12.508 -23.922 -16.609 1 80.62 96 HIS A N 1
ATOM 768 C CA . HIS A 1 96 ? 12.273 -24.359 -17.984 1 80.62 96 HIS A CA 1
ATOM 769 C C . HIS A 1 96 ? 10.812 -24.172 -18.375 1 80.62 96 HIS A C 1
ATOM 771 O O . HIS A 1 96 ? 9.906 -24.656 -17.703 1 80.62 96 HIS A O 1
ATOM 777 N N . GLY A 1 97 ? 10.641 -23.359 -19.359 1 71.56 97 GLY A N 1
ATOM 778 C CA . GLY A 1 97 ? 9.305 -23.062 -19.844 1 71.56 97 GLY A CA 1
ATOM 779 C C . GLY A 1 97 ? 8.68 -24.219 -20.609 1 71.56 97 GLY A C 1
ATOM 780 O O . GLY A 1 97 ? 9.109 -25.359 -20.484 1 71.56 97 GLY A O 1
ATOM 781 N N . ALA A 1 98 ? 7.531 -23.984 -21.328 1 62.16 98 ALA A N 1
ATOM 782 C CA . ALA A 1 98 ? 6.711 -24.969 -22.031 1 62.16 98 ALA A CA 1
ATOM 783 C C . ALA A 1 98 ? 7.539 -25.75 -23.047 1 62.16 98 ALA A C 1
ATOM 785 O O . ALA A 1 98 ? 7.375 -26.969 -23.188 1 62.16 98 ALA A O 1
ATOM 786 N N . ASP A 1 99 ? 8.422 -25.141 -23.797 1 66 99 ASP A N 1
ATOM 787 C CA . ASP A 1 99 ? 9.227 -25.797 -24.828 1 66 99 ASP A CA 1
ATOM 788 C C . ASP A 1 99 ? 10.594 -26.203 -24.281 1 66 99 ASP A C 1
ATOM 790 O O . ASP A 1 99 ? 11.555 -26.344 -25.047 1 66 99 ASP A O 1
ATOM 794 N N . ASP A 1 100 ? 10.617 -26.297 -22.938 1 77.19 100 ASP A N 1
ATOM 795 C CA . ASP A 1 100 ? 11.836 -26.688 -22.234 1 77.19 100 ASP A CA 1
ATOM 796 C C . ASP A 1 100 ? 12.961 -25.688 -22.484 1 77.19 100 ASP A C 1
ATOM 798 O O . ASP A 1 100 ? 14.133 -26.078 -22.578 1 77.19 100 ASP A O 1
ATOM 802 N N . VAL A 1 101 ? 12.578 -24.547 -22.875 1 84.19 101 VAL A N 1
ATOM 803 C CA . VAL A 1 101 ? 13.523 -23.453 -23.031 1 84.19 101 VAL A CA 1
ATOM 804 C C . VAL A 1 101 ? 13.742 -22.766 -21.688 1 84.19 101 VAL A C 1
ATOM 806 O O . VAL A 1 101 ? 12.781 -22.516 -20.938 1 84.19 101 VAL A O 1
ATOM 809 N N . PRO A 1 102 ? 15.039 -22.625 -21.344 1 90.75 102 PRO A N 1
ATOM 810 C CA . PRO A 1 102 ? 15.266 -21.891 -20.109 1 90.75 102 PRO A CA 1
ATOM 811 C C . PRO A 1 102 ? 14.688 -20.469 -20.141 1 90.75 102 PRO A C 1
ATOM 813 O O . PRO A 1 102 ? 14.867 -19.75 -21.125 1 90.75 102 PRO A O 1
ATOM 816 N N . CYS A 1 103 ? 13.938 -20.141 -19.141 1 91.81 103 CYS A N 1
ATOM 817 C CA . CYS A 1 103 ? 13.281 -18.844 -19.031 1 91.81 103 CYS A CA 1
ATOM 818 C C . CYS A 1 103 ? 13.57 -18.188 -17.672 1 91.81 103 CYS A C 1
ATOM 820 O O . CYS A 1 103 ? 13.984 -18.859 -16.734 1 91.81 103 CYS A O 1
ATOM 822 N N . TYR A 1 104 ? 13.539 -16.859 -17.656 1 93.88 104 TYR A N 1
ATOM 823 C CA . TYR A 1 104 ? 13.656 -16.094 -16.422 1 93.88 104 TYR A CA 1
ATOM 824 C C . TYR A 1 104 ? 12.367 -15.336 -16.125 1 93.88 104 TYR A C 1
ATOM 826 O O . TYR A 1 104 ? 11.664 -14.906 -17.047 1 93.88 104 TYR A O 1
ATOM 834 N N . ASP A 1 105 ? 12.039 -15.203 -14.867 1 90.81 105 ASP A N 1
ATOM 835 C CA . ASP A 1 105 ? 10.961 -14.336 -14.391 1 90.81 105 ASP A CA 1
ATOM 836 C C . ASP A 1 105 ? 11.359 -13.609 -13.109 1 90.81 105 ASP A C 1
ATOM 838 O O . ASP A 1 105 ? 12.305 -14.008 -12.43 1 90.81 105 ASP A O 1
ATOM 842 N N . LEU A 1 106 ? 10.672 -12.531 -12.852 1 93.75 106 LEU A N 1
ATOM 843 C CA . LEU A 1 106 ? 10.922 -11.781 -11.625 1 93.75 106 LEU A CA 1
ATOM 844 C C . LEU A 1 106 ? 10.367 -12.516 -10.414 1 93.75 106 LEU A C 1
ATOM 846 O O . LEU A 1 106 ? 9.305 -13.141 -10.492 1 93.75 106 LEU A O 1
ATOM 850 N N . THR A 1 107 ? 11.062 -12.484 -9.344 1 91.88 107 THR A N 1
ATOM 851 C CA . THR A 1 107 ? 10.523 -12.977 -8.078 1 91.88 107 THR A CA 1
ATOM 852 C C . THR A 1 107 ? 9.562 -11.961 -7.473 1 91.88 107 THR A C 1
ATOM 854 O O . THR A 1 107 ? 9.547 -10.789 -7.867 1 91.88 107 THR A O 1
ATOM 857 N N . ALA A 1 108 ? 8.734 -12.398 -6.512 1 88.75 108 ALA A N 1
ATOM 858 C CA . ALA A 1 108 ? 7.828 -11.508 -5.793 1 88.75 108 ALA A CA 1
ATOM 859 C C . ALA A 1 108 ? 8.602 -10.422 -5.051 1 88.75 108 ALA A C 1
ATOM 861 O O . ALA A 1 108 ? 8.18 -9.266 -5.012 1 88.75 108 ALA A O 1
ATOM 862 N N . ALA A 1 109 ? 9.719 -10.773 -4.504 1 91.88 109 ALA A N 1
ATOM 863 C CA . ALA A 1 109 ? 10.547 -9.836 -3.748 1 91.88 109 ALA A CA 1
ATOM 864 C C . ALA A 1 109 ? 11.094 -8.734 -4.648 1 91.88 109 ALA A C 1
ATOM 866 O O . ALA A 1 109 ? 11.102 -7.559 -4.27 1 91.88 109 ALA A O 1
ATOM 867 N N . ALA A 1 110 ? 11.531 -9.109 -5.836 1 94.44 110 ALA A N 1
ATOM 868 C CA . ALA A 1 110 ? 12.047 -8.125 -6.781 1 94.44 110 ALA A CA 1
ATOM 869 C C . ALA A 1 110 ? 10.953 -7.152 -7.211 1 94.44 110 ALA A C 1
ATOM 871 O O . ALA A 1 110 ? 11.188 -5.945 -7.316 1 94.44 110 ALA A O 1
ATOM 872 N N . GLU A 1 111 ? 9.805 -7.719 -7.516 1 90.75 111 GLU A N 1
ATOM 873 C CA . GLU A 1 111 ? 8.68 -6.867 -7.879 1 90.75 111 GLU A CA 1
ATOM 874 C C . GLU A 1 111 ? 8.312 -5.914 -6.742 1 90.75 111 GLU A C 1
ATOM 876 O O . GLU A 1 111 ? 7.969 -4.754 -6.984 1 90.75 111 GLU A O 1
ATOM 881 N N . GLN A 1 112 ? 8.312 -6.402 -5.555 1 90.5 112 GLN A N 1
ATOM 882 C CA . GLN A 1 112 ? 8.039 -5.582 -4.383 1 90.5 112 GLN A CA 1
ATOM 883 C C . GLN A 1 112 ? 9.039 -4.438 -4.262 1 90.5 112 GLN A C 1
ATOM 885 O O . GLN A 1 112 ? 8.664 -3.307 -3.947 1 90.5 112 GLN A O 1
ATOM 890 N N . ALA A 1 113 ? 10.305 -4.695 -4.512 1 95 113 ALA A N 1
ATOM 891 C CA . ALA A 1 113 ? 11.352 -3.68 -4.457 1 95 113 ALA A CA 1
ATOM 892 C C . ALA A 1 113 ? 11.148 -2.619 -5.535 1 95 113 ALA A C 1
ATOM 894 O O . ALA A 1 113 ? 11.234 -1.42 -5.262 1 95 113 ALA A O 1
ATOM 895 N N . VAL A 1 114 ? 10.836 -3.07 -6.738 1 93.69 114 VAL A N 1
ATOM 896 C CA . VAL A 1 114 ? 10.609 -2.133 -7.836 1 93.69 114 VAL A CA 1
ATOM 897 C C . VAL A 1 114 ? 9.359 -1.304 -7.555 1 93.69 114 VAL A C 1
ATOM 899 O O . VAL A 1 114 ? 9.32 -0.108 -7.852 1 93.69 114 VAL A O 1
ATOM 902 N N . GLY A 1 115 ? 8.359 -1.973 -7 1 89.25 115 GLY A N 1
ATOM 903 C CA . GLY A 1 115 ? 7.152 -1.262 -6.613 1 89.25 115 GLY A CA 1
ATOM 904 C C . GLY A 1 115 ? 7.41 -0.151 -5.609 1 89.25 115 GLY A C 1
ATOM 905 O O . GLY A 1 115 ? 6.828 0.932 -5.715 1 89.25 115 GLY A O 1
ATOM 906 N N . PHE A 1 116 ? 8.297 -0.385 -4.703 1 91.94 116 PHE A N 1
ATOM 907 C CA . PHE A 1 116 ? 8.672 0.632 -3.727 1 91.94 116 PHE A CA 1
ATOM 908 C C . PHE A 1 116 ? 9.312 1.831 -4.414 1 91.94 116 PHE A C 1
ATOM 910 O O . PHE A 1 116 ? 8.961 2.979 -4.129 1 91.94 116 PHE A O 1
ATOM 917 N N . VAL A 1 117 ? 10.211 1.546 -5.32 1 93.56 117 VAL A N 1
ATOM 918 C CA . VAL A 1 117 ? 10.922 2.605 -6.027 1 93.56 117 VAL A CA 1
ATOM 919 C C . VAL A 1 117 ? 9.938 3.436 -6.848 1 93.56 117 VAL A C 1
ATOM 921 O O . VAL A 1 117 ? 10.031 4.664 -6.883 1 93.56 117 VAL A O 1
ATOM 924 N N . ARG A 1 118 ? 9 2.775 -7.457 1 86.5 118 ARG A N 1
ATOM 925 C CA . ARG A 1 118 ? 7.973 3.461 -8.227 1 86.5 118 ARG A CA 1
ATOM 926 C C . ARG A 1 118 ? 7.156 4.398 -7.348 1 86.5 118 ARG A C 1
ATOM 928 O O . ARG A 1 118 ? 6.758 5.48 -7.781 1 86.5 118 ARG A O 1
ATOM 935 N N . SER A 1 119 ? 6.934 3.967 -6.148 1 84.31 119 SER A N 1
ATOM 936 C CA . SER A 1 119 ? 6.113 4.746 -5.23 1 84.31 119 SER A CA 1
ATOM 937 C C . SER A 1 119 ? 6.816 6.035 -4.816 1 84.31 119 SER A C 1
ATOM 939 O O . SER A 1 119 ? 6.172 6.977 -4.352 1 84.31 119 SER A O 1
ATOM 941 N N . LEU A 1 120 ? 8.133 6.074 -4.949 1 87.62 120 LEU A N 1
ATOM 942 C CA . LEU A 1 120 ? 8.906 7.246 -4.543 1 87.62 120 LEU A CA 1
ATOM 943 C C . LEU A 1 120 ? 8.766 8.367 -5.57 1 87.62 120 LEU A C 1
ATOM 945 O O . LEU A 1 120 ? 9.031 9.531 -5.258 1 87.62 120 LEU A O 1
ATOM 949 N N . THR A 1 121 ? 8.5 8.023 -6.773 1 74.94 121 THR A N 1
ATOM 950 C CA . THR A 1 121 ? 8.469 9 -7.855 1 74.94 121 THR A CA 1
ATOM 951 C C . THR A 1 121 ? 7.055 9.547 -8.055 1 74.94 121 THR A C 1
ATOM 953 O O . THR A 1 121 ? 6.863 10.539 -8.758 1 74.94 121 THR A O 1
ATOM 956 N N . ARG A 1 122 ? 6.09 8.945 -7.523 1 62.5 122 ARG A N 1
ATOM 957 C CA . ARG A 1 122 ? 4.707 9.289 -7.836 1 62.5 122 ARG A CA 1
ATOM 958 C C . ARG A 1 122 ? 4.246 10.484 -7.008 1 62.5 122 ARG A C 1
ATOM 960 O O . ARG A 1 122 ? 4.562 10.586 -5.82 1 62.5 122 ARG A O 1
ATOM 967 N N . GLU A 1 123 ? 3.906 11.367 -7.844 1 61.34 123 GLU A N 1
ATOM 968 C CA . GLU A 1 123 ? 3.156 12.422 -7.16 1 61.34 123 GLU A CA 1
ATOM 969 C C . GLU A 1 123 ? 1.857 11.875 -6.574 1 61.34 123 GLU A C 1
ATOM 971 O O . GLU A 1 123 ? 0.967 11.453 -7.312 1 61.34 123 GLU A O 1
ATOM 976 N N . GLU A 1 124 ? 1.986 11.414 -5.453 1 60.84 124 GLU A N 1
ATOM 977 C CA . GLU A 1 124 ? 0.858 10.711 -4.848 1 60.84 124 GLU A CA 1
ATOM 978 C C . GLU A 1 124 ? -0.226 11.695 -4.406 1 60.84 124 GLU A C 1
ATOM 980 O O . GLU A 1 124 ? 0.071 12.719 -3.795 1 60.84 124 GLU A O 1
ATOM 985 N N . VAL A 1 125 ? -1.326 11.641 -5.281 1 66.19 125 VAL A N 1
ATOM 986 C CA . VAL A 1 125 ? -2.508 12.273 -4.711 1 66.19 125 VAL A CA 1
ATOM 987 C C . VAL A 1 125 ? -2.936 11.531 -3.445 1 66.19 125 VAL A C 1
ATOM 989 O O . VAL A 1 125 ? -3.215 10.328 -3.488 1 66.19 125 VAL A O 1
ATOM 992 N N . LEU A 1 126 ? -2.697 12.242 -2.314 1 74.19 126 LEU A N 1
ATOM 993 C CA . LEU A 1 126 ? -3.062 11.641 -1.037 1 74.19 126 LEU A CA 1
ATOM 994 C C . LEU A 1 126 ? -4.578 11.609 -0.862 1 74.19 126 LEU A C 1
ATOM 996 O O . LEU A 1 126 ? -5.25 12.617 -1.074 1 74.19 126 LEU A O 1
ATOM 1000 N N . GLY A 1 127 ? -5.188 10.445 -0.776 1 80.44 127 GLY A N 1
ATOM 1001 C CA . GLY A 1 127 ? -6.621 10.266 -0.599 1 80.44 127 GLY A CA 1
ATOM 1002 C C . GLY A 1 127 ? -6.988 9.703 0.763 1 80.44 127 GLY A C 1
ATOM 1003 O O . GLY A 1 127 ? -7.547 8.609 0.86 1 80.44 127 GLY A O 1
ATOM 1004 N N . THR A 1 128 ? -6.859 10.539 1.85 1 81.88 128 THR A N 1
ATOM 1005 C CA . THR A 1 128 ? -7.066 10.086 3.223 1 81.88 128 THR A CA 1
ATOM 1006 C C . THR A 1 128 ? -8.531 9.742 3.465 1 81.88 128 THR A C 1
ATOM 1008 O O . THR A 1 128 ? -8.844 8.719 4.07 1 81.88 128 THR A O 1
ATOM 1011 N N . GLU A 1 129 ? -9.398 10.57 2.879 1 84.56 129 GLU A N 1
ATOM 1012 C CA . GLU A 1 129 ? -10.828 10.352 3.09 1 84.56 129 GLU A CA 1
ATOM 1013 C C . GLU A 1 129 ? -11.289 9.07 2.395 1 84.56 129 GLU A C 1
ATOM 1015 O O . GLU A 1 129 ? -12.055 8.289 2.963 1 84.56 129 GLU A O 1
ATOM 1020 N N . SER A 1 130 ? -10.844 8.898 1.199 1 86.5 130 SER A N 1
ATOM 1021 C CA . SER A 1 130 ? -11.234 7.707 0.45 1 86.5 130 SER A CA 1
ATOM 1022 C C . SER A 1 130 ? -10.734 6.438 1.134 1 86.5 130 SER A C 1
ATOM 1024 O O . SER A 1 130 ? -11.445 5.43 1.175 1 86.5 130 SER A O 1
ATOM 1026 N N . ARG A 1 131 ? -9.523 6.477 1.672 1 89.88 131 ARG A N 1
ATOM 1027 C CA . ARG A 1 131 ? -8.961 5.328 2.377 1 89.88 131 ARG A CA 1
ATOM 1028 C C . ARG A 1 131 ? -9.773 5 3.625 1 89.88 131 ARG A C 1
ATOM 1030 O O . ARG A 1 131 ? -9.992 3.828 3.939 1 89.88 131 ARG A O 1
ATOM 1037 N N . LEU A 1 132 ? -10.18 6.051 4.32 1 90.5 132 LEU A N 1
ATOM 1038 C CA . LEU A 1 132 ? -11.016 5.836 5.496 1 90.5 132 LEU A CA 1
ATOM 1039 C C . LEU A 1 132 ? -12.305 5.113 5.121 1 90.5 132 LEU A C 1
ATOM 1041 O O . LEU A 1 132 ? -12.703 4.16 5.789 1 90.5 132 LEU A O 1
ATOM 1045 N N . ARG A 1 133 ? -12.891 5.543 4.082 1 89.62 133 ARG A N 1
ATOM 1046 C CA . ARG A 1 133 ? -14.141 4.93 3.631 1 89.62 133 ARG A CA 1
ATOM 1047 C C . ARG A 1 133 ? -13.922 3.471 3.248 1 89.62 133 ARG A C 1
ATOM 1049 O O . ARG A 1 133 ? -14.773 2.617 3.523 1 89.62 133 ARG A O 1
ATOM 1056 N N . THR A 1 134 ? -12.828 3.256 2.613 1 91.81 134 THR A N 1
ATOM 1057 C CA . THR A 1 134 ? -12.492 1.888 2.234 1 91.81 134 THR A CA 1
ATOM 1058 C C . THR A 1 134 ? -12.32 1.011 3.471 1 91.81 134 THR A C 1
ATOM 1060 O O . THR A 1 134 ? -12.828 -0.113 3.516 1 91.81 134 THR A O 1
ATOM 1063 N N . VAL A 1 135 ? -11.617 1.507 4.453 1 92.88 135 VAL A N 1
ATOM 1064 C CA . VAL A 1 135 ? -11.406 0.762 5.688 1 92.88 135 VAL A CA 1
ATOM 1065 C C . VAL A 1 135 ? -12.742 0.437 6.34 1 92.88 135 VAL A C 1
ATOM 1067 O O . VAL A 1 135 ? -13.008 -0.716 6.688 1 92.88 135 VAL A O 1
ATOM 1070 N N . VAL A 1 136 ? -13.609 1.441 6.469 1 91.5 136 VAL A N 1
ATOM 1071 C CA . VAL A 1 136 ? -14.906 1.273 7.117 1 91.5 136 VAL A CA 1
ATOM 1072 C C . VAL A 1 136 ? -15.75 0.279 6.328 1 91.5 136 VAL A C 1
ATOM 1074 O O . VAL A 1 136 ? -16.391 -0.601 6.91 1 91.5 136 VAL A O 1
ATOM 1077 N N . SER A 1 137 ? -15.719 0.401 5.016 1 91.81 137 SER A N 1
ATOM 1078 C CA . SER A 1 137 ? -16.5 -0.486 4.152 1 91.81 137 SER A CA 1
ATOM 1079 C C . SER A 1 137 ? -16.062 -1.938 4.32 1 91.81 137 SER A C 1
ATOM 1081 O O . SER A 1 137 ? -16.906 -2.836 4.418 1 91.81 137 SER A O 1
ATOM 1083 N N . LEU A 1 138 ? -14.766 -2.18 4.348 1 92.81 138 LEU A N 1
ATOM 1084 C CA . LEU A 1 138 ? -14.227 -3.527 4.508 1 92.81 138 LEU A CA 1
ATOM 1085 C C . LEU A 1 138 ? -14.617 -4.105 5.863 1 92.81 138 LEU A C 1
ATOM 1087 O O . LEU A 1 138 ? -15.031 -5.266 5.953 1 92.81 138 LEU A O 1
ATOM 1091 N N . LEU A 1 139 ? -14.531 -3.295 6.887 1 93.31 139 LEU A N 1
ATOM 1092 C CA . LEU A 1 139 ? -14.883 -3.75 8.227 1 93.31 139 LEU A CA 1
ATOM 1093 C C . LEU A 1 139 ? -16.391 -4.012 8.336 1 93.31 139 LEU A C 1
ATOM 1095 O O . LEU A 1 139 ? -16.812 -4.969 8.984 1 93.31 139 LEU A O 1
ATOM 1099 N N . ASP A 1 140 ? -17.172 -3.154 7.688 1 91.69 140 ASP A N 1
ATOM 1100 C CA . ASP A 1 140 ? -18.625 -3.342 7.656 1 91.69 140 ASP A CA 1
ATOM 1101 C C . ASP A 1 140 ? -18.984 -4.664 6.984 1 91.69 140 ASP A C 1
ATOM 1103 O O . ASP A 1 140 ? -19.906 -5.355 7.43 1 91.69 140 ASP A O 1
ATOM 1107 N N . GLU A 1 141 ? -18.359 -4.98 5.922 1 90.81 141 GLU A N 1
ATOM 1108 C CA . GLU A 1 141 ? -18.594 -6.23 5.207 1 90.81 141 GLU A CA 1
ATOM 1109 C C . GLU A 1 141 ? -18.359 -7.438 6.109 1 90.81 141 GLU A C 1
ATOM 1111 O O . GLU A 1 141 ? -19.125 -8.398 6.09 1 90.81 141 GLU A O 1
ATOM 1116 N N . ILE A 1 142 ? -17.281 -7.371 6.895 1 92.38 142 ILE A N 1
ATOM 1117 C CA . ILE A 1 142 ? -16.938 -8.461 7.812 1 92.38 142 ILE A CA 1
ATOM 1118 C C . ILE A 1 142 ? -18.016 -8.562 8.891 1 92.38 142 ILE A C 1
ATOM 1120 O O . ILE A 1 142 ? -18.547 -9.648 9.141 1 92.38 142 ILE A O 1
ATOM 1124 N N . ALA A 1 143 ? -18.359 -7.445 9.5 1 90.94 143 ALA A N 1
ATOM 1125 C CA . ALA A 1 143 ? -19.312 -7.418 10.609 1 90.94 143 ALA A CA 1
ATOM 1126 C C . ALA A 1 143 ? -20.703 -7.871 10.156 1 90.94 143 ALA A C 1
ATOM 1128 O O . ALA A 1 143 ? -21.359 -8.648 10.852 1 90.94 143 ALA A O 1
ATOM 1129 N N . GLU A 1 144 ? -21.125 -7.383 9.016 1 87.38 144 GLU A N 1
ATOM 1130 C CA . GLU A 1 144 ? -22.438 -7.746 8.484 1 87.38 144 GLU A CA 1
ATOM 1131 C C . GLU A 1 144 ? -22.5 -9.234 8.141 1 87.38 144 GLU A C 1
ATOM 1133 O O . GLU A 1 144 ? -23.531 -9.875 8.336 1 87.38 144 GLU A O 1
ATOM 1138 N N . ASP A 1 145 ? -21.453 -9.703 7.602 1 88.5 145 ASP A N 1
ATOM 1139 C CA . ASP A 1 145 ? -21.438 -11.109 7.199 1 88.5 145 ASP A CA 1
ATOM 1140 C C . ASP A 1 145 ? -21.484 -12.031 8.414 1 88.5 145 ASP A C 1
ATOM 1142 O O . ASP A 1 145 ? -22.094 -13.102 8.359 1 88.5 145 ASP A O 1
ATOM 1146 N N . ARG A 1 146 ? -20.891 -11.625 9.477 1 88.12 146 ARG A N 1
ATOM 1147 C CA . ARG A 1 146 ? -20.797 -12.508 10.633 1 88.12 146 ARG A CA 1
ATOM 1148 C C . ARG A 1 146 ? -21.922 -12.25 11.617 1 88.12 146 ARG A C 1
ATOM 1150 O O . ARG A 1 146 ? -22.062 -12.969 12.609 1 88.12 146 ARG A O 1
ATOM 1157 N N . ASP A 1 147 ? -22.688 -11.242 11.32 1 85 147 ASP A N 1
ATOM 1158 C CA . ASP A 1 147 ? -23.891 -11.016 12.117 1 85 147 ASP A CA 1
ATOM 1159 C C . ASP A 1 147 ? -25.016 -11.961 11.695 1 85 147 ASP A C 1
ATOM 1161 O O . ASP A 1 147 ? -25.672 -11.734 10.68 1 85 147 ASP A O 1
ATOM 1165 N N . GLU A 1 148 ? -25.281 -12.914 12.508 1 85.19 148 GLU A N 1
ATOM 1166 C CA . GLU A 1 148 ? -26.234 -13.953 12.156 1 85.19 148 GLU A CA 1
ATOM 1167 C C . GLU A 1 148 ? -27.625 -13.641 12.727 1 85.19 148 GLU A C 1
ATOM 1169 O O . GLU A 1 148 ? -28.516 -14.484 12.695 1 85.19 148 GLU A O 1
ATOM 1174 N N . ASP A 1 149 ? -27.703 -12.398 13.227 1 87.19 149 ASP A N 1
ATOM 1175 C CA . ASP A 1 149 ? -29.016 -11.992 13.75 1 87.19 149 ASP A CA 1
ATOM 1176 C C . ASP A 1 149 ? -29.938 -11.531 12.625 1 87.19 149 ASP A C 1
ATOM 1178 O O . ASP A 1 149 ? -29.734 -10.461 12.055 1 87.19 149 ASP A O 1
ATOM 1182 N N . ALA A 1 150 ? -31.016 -12.25 12.352 1 89.12 150 ALA A N 1
ATOM 1183 C CA . ALA A 1 150 ? -31.938 -11.984 11.258 1 89.12 150 ALA A CA 1
ATOM 1184 C C . ALA A 1 150 ? -32.656 -10.656 11.461 1 89.12 150 ALA A C 1
ATOM 1186 O O . ALA A 1 150 ? -32.938 -9.945 10.5 1 89.12 150 ALA A O 1
ATOM 1187 N N . GLY A 1 151 ? -32.969 -10.336 12.664 1 89.88 151 GLY A N 1
ATOM 1188 C CA . GLY A 1 151 ? -33.656 -9.078 12.961 1 89.88 151 GLY A CA 1
ATOM 1189 C C . GLY A 1 151 ? -32.781 -7.863 12.641 1 89.88 151 GLY A C 1
ATOM 1190 O O . GLY A 1 151 ? -33.281 -6.914 12.023 1 89.88 151 GLY A O 1
ATOM 1191 N N . ARG A 1 152 ? -31.609 -7.941 13.086 1 89.06 152 ARG A N 1
ATOM 1192 C CA . ARG A 1 152 ? -30.688 -6.836 12.805 1 89.06 152 ARG A CA 1
ATOM 1193 C C . ARG A 1 152 ? -30.438 -6.699 11.305 1 89.06 152 ARG A C 1
ATOM 1195 O O . ARG A 1 152 ? -30.344 -5.59 10.781 1 89.06 152 ARG A O 1
ATOM 1202 N N . ARG A 1 153 ? -30.328 -7.812 10.688 1 89.5 153 ARG A N 1
ATOM 1203 C CA . ARG A 1 153 ? -30.125 -7.797 9.242 1 89.5 153 ARG A CA 1
ATOM 1204 C C . ARG A 1 153 ? -31.312 -7.16 8.531 1 89.5 153 ARG A C 1
ATOM 1206 O O . ARG A 1 153 ? -31.141 -6.371 7.598 1 89.5 153 ARG A O 1
ATOM 1213 N N . GLU A 1 154 ? -32.438 -7.531 8.953 1 92.81 154 GLU A N 1
ATOM 1214 C CA . GLU A 1 154 ? -33.625 -6.957 8.367 1 92.81 154 GLU A CA 1
ATOM 1215 C C . GLU A 1 154 ? -33.688 -5.445 8.57 1 92.81 154 GLU A C 1
ATOM 1217 O O . GLU A 1 154 ? -34.031 -4.699 7.648 1 92.81 154 GLU A O 1
ATOM 1222 N N . GLN A 1 155 ? -33.344 -5.047 9.719 1 91.94 155 GLN A N 1
ATOM 1223 C CA . GLN A 1 155 ? -33.344 -3.619 10.023 1 91.94 155 GLN A CA 1
ATOM 1224 C C . GLN A 1 155 ? -32.375 -2.861 9.141 1 91.94 155 GLN A C 1
ATOM 1226 O O . GLN A 1 155 ? -32.656 -1.767 8.656 1 91.94 155 GLN A O 1
ATOM 1231 N N . ARG A 1 156 ? -31.219 -3.414 8.953 1 87.62 156 ARG A N 1
ATOM 1232 C CA . ARG A 1 156 ? -30.203 -2.787 8.109 1 87.62 156 ARG A CA 1
ATOM 1233 C C . ARG A 1 156 ? -30.672 -2.711 6.66 1 87.62 156 ARG A C 1
ATOM 1235 O O . ARG A 1 156 ? -30.453 -1.701 5.984 1 87.62 156 ARG A O 1
ATOM 1242 N N . LEU A 1 157 ? -31.25 -3.773 6.16 1 91.81 157 LEU A N 1
ATOM 1243 C CA . LEU A 1 157 ? -31.75 -3.812 4.793 1 91.81 157 LEU A CA 1
ATOM 1244 C C . LEU A 1 157 ? -32.875 -2.789 4.59 1 91.81 157 LEU A C 1
ATOM 1246 O O . LEU A 1 157 ? -32.938 -2.123 3.555 1 91.81 157 LEU A O 1
ATOM 1250 N N . LEU A 1 158 ? -33.656 -2.66 5.605 1 94.06 158 LEU A N 1
ATOM 1251 C CA . LEU A 1 158 ? -34.75 -1.701 5.523 1 94.06 158 LEU A CA 1
ATOM 1252 C C . LEU A 1 158 ? -34.219 -0.271 5.543 1 94.06 158 LEU A C 1
ATOM 1254 O O . LEU A 1 158 ? -34.75 0.601 4.852 1 94.06 158 LEU A O 1
ATOM 1258 N N . ALA A 1 159 ? -33.25 -0.078 6.367 1 92.19 159 ALA A N 1
ATOM 1259 C CA . ALA A 1 159 ? -32.625 1.244 6.398 1 92.19 159 ALA A CA 1
ATOM 1260 C C . ALA A 1 159 ? -32.031 1.592 5.047 1 92.19 159 ALA A C 1
ATOM 1262 O O . ALA A 1 159 ? -32.156 2.723 4.574 1 92.19 159 ALA A O 1
ATOM 1263 N N . ARG A 1 160 ? -31.391 0.658 4.477 1 90.81 160 ARG A N 1
ATOM 1264 C CA . ARG A 1 160 ? -30.781 0.863 3.162 1 90.81 160 ARG A CA 1
ATOM 1265 C C . ARG A 1 160 ? -31.859 1.124 2.105 1 90.81 160 ARG A C 1
ATOM 1267 O O . ARG A 1 160 ? -31.672 1.979 1.234 1 90.81 160 ARG A O 1
ATOM 1274 N N . ARG A 1 161 ? -32.906 0.386 2.172 1 94.56 161 ARG A N 1
ATOM 1275 C CA . ARG A 1 161 ? -34.031 0.576 1.252 1 94.56 161 ARG A CA 1
ATOM 1276 C C . ARG A 1 161 ? -34.625 1.979 1.381 1 94.56 161 ARG A C 1
ATOM 1278 O O . ARG A 1 161 ? -34.938 2.617 0.377 1 94.56 161 ARG A O 1
ATOM 1285 N N . ALA A 1 162 ? -34.719 2.426 2.576 1 94.19 162 ALA A N 1
ATOM 1286 C CA . ALA A 1 162 ? -35.25 3.756 2.832 1 94.19 162 ALA A CA 1
ATOM 1287 C C . ALA A 1 162 ? -34.375 4.84 2.236 1 94.19 162 ALA A C 1
ATOM 1289 O O . ALA A 1 162 ? -34.844 5.844 1.721 1 94.19 162 ALA A O 1
ATOM 1290 N N . GLU A 1 163 ? -33.094 4.633 2.387 1 91.81 163 GLU A N 1
ATOM 1291 C CA . GLU A 1 163 ? -32.125 5.574 1.789 1 91.81 163 GLU A CA 1
ATOM 1292 C C . GLU A 1 163 ? -32.281 5.625 0.272 1 91.81 163 GLU A C 1
ATOM 1294 O O . GLU A 1 163 ? -32.25 6.703 -0.326 1 91.81 163 GLU A O 1
ATOM 1299 N N . ILE A 1 164 ? -32.438 4.504 -0.359 1 93.5 164 ILE A N 1
ATOM 1300 C CA . ILE A 1 164 ? -32.625 4.418 -1.804 1 93.5 164 ILE A CA 1
ATOM 1301 C C . ILE A 1 164 ? -33.938 5.109 -2.199 1 93.5 164 ILE A C 1
ATOM 1303 O O . ILE A 1 164 ? -33.969 5.863 -3.176 1 93.5 164 ILE A O 1
ATOM 1307 N N . ASP A 1 165 ? -34.969 4.895 -1.368 1 94.06 165 ASP A N 1
ATOM 1308 C CA . ASP A 1 165 ? -36.281 5.496 -1.643 1 94.06 165 ASP A CA 1
ATOM 1309 C C . ASP A 1 165 ? -36.219 7.02 -1.526 1 94.06 165 ASP A C 1
ATOM 1311 O O . ASP A 1 165 ? -36.844 7.734 -2.305 1 94.06 165 ASP A O 1
ATOM 1315 N N . ALA A 1 166 ? -35.469 7.438 -0.586 1 92.88 166 ALA A N 1
ATOM 1316 C CA . ALA A 1 166 ? -35.312 8.883 -0.428 1 92.88 166 ALA A CA 1
ATOM 1317 C C . ALA A 1 166 ? -34.562 9.477 -1.625 1 92.88 166 ALA A C 1
ATOM 1319 O O . ALA A 1 166 ? -34.938 10.547 -2.115 1 92.88 166 ALA A O 1
ATOM 1320 N N . GLU A 1 167 ? -33.594 8.781 -2.047 1 89.94 167 GLU A N 1
ATOM 1321 C CA . GLU A 1 167 ? -32.844 9.258 -3.203 1 89.94 167 GLU A CA 1
ATOM 1322 C C . GLU A 1 167 ? -33.688 9.227 -4.469 1 89.94 167 GLU A C 1
ATOM 1324 O O . GLU A 1 167 ? -33.594 10.125 -5.309 1 89.94 167 GLU A O 1
ATOM 1329 N N . LEU A 1 168 ? -34.469 8.211 -4.613 1 93.31 168 LEU A N 1
ATOM 1330 C CA . LEU A 1 168 ? -35.375 8.086 -5.758 1 93.31 168 LEU A CA 1
ATOM 1331 C C . LEU A 1 168 ? -36.375 9.219 -5.781 1 93.31 168 LEU A C 1
ATOM 1333 O O . LEU A 1 168 ? -36.656 9.789 -6.84 1 93.31 168 LEU A O 1
ATOM 1337 N N . SER A 1 169 ? -36.875 9.523 -4.617 1 93.5 169 SER A N 1
ATOM 1338 C CA . SER A 1 169 ? -37.844 10.602 -4.504 1 93.5 169 SER A CA 1
ATOM 1339 C C . SER A 1 169 ? -37.219 11.945 -4.863 1 93.5 169 SER A C 1
ATOM 1341 O O . SER A 1 169 ? -37.844 12.758 -5.551 1 93.5 169 SER A O 1
ATOM 1343 N N . GLU A 1 170 ? -36.094 12.133 -4.355 1 90.56 170 GLU A N 1
ATOM 1344 C CA . GLU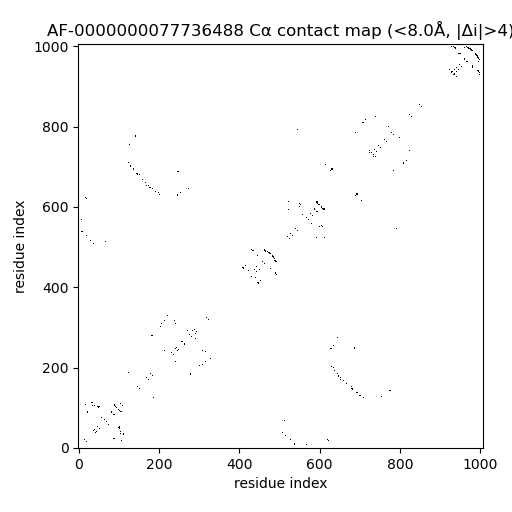 A 1 170 ? -35.375 13.375 -4.668 1 90.56 170 GLU A CA 1
ATOM 1345 C C . GLU A 1 170 ? -35.062 13.477 -6.16 1 90.56 170 GLU A C 1
ATOM 1347 O O . GLU A 1 170 ? -35.188 14.555 -6.746 1 90.56 170 GLU A O 1
ATOM 1352 N N . LEU A 1 171 ? -34.625 12.398 -6.719 1 90.69 171 LEU A N 1
ATOM 1353 C CA . LEU A 1 171 ? -34.281 12.352 -8.141 1 90.69 171 LEU A CA 1
ATOM 1354 C C . LEU A 1 171 ? -35.531 12.633 -8.984 1 90.69 171 LEU A C 1
ATOM 1356 O O . LEU A 1 171 ? -35.438 13.359 -9.977 1 90.69 171 LEU A O 1
ATOM 1360 N N . ARG A 1 172 ? -36.625 12.078 -8.586 1 91.38 172 ARG A N 1
ATOM 1361 C CA . ARG A 1 172 ? -37.875 12.25 -9.336 1 91.38 172 ARG A CA 1
ATOM 1362 C C . ARG A 1 172 ? -38.406 13.664 -9.172 1 91.38 172 ARG A C 1
ATOM 1364 O O . ARG A 1 172 ? -39 14.219 -10.102 1 91.38 172 ARG A O 1
ATOM 1371 N N . ARG A 1 173 ? -38.188 14.234 -8.047 1 91.19 173 ARG A N 1
ATOM 1372 C CA . ARG A 1 173 ? -38.656 15.586 -7.766 1 91.19 173 ARG A CA 1
ATOM 1373 C C . ARG A 1 173 ? -37.812 16.625 -8.516 1 91.19 173 ARG A C 1
ATOM 1375 O O . ARG A 1 173 ? -38.375 17.562 -9.094 1 91.19 173 ARG A O 1
ATOM 1382 N N . THR A 1 174 ? -36.562 16.469 -8.531 1 89.12 174 THR A N 1
ATOM 1383 C CA . THR A 1 174 ? -35.688 17.484 -9.07 1 89.12 174 THR A CA 1
ATOM 1384 C C . THR A 1 174 ? -35.312 17.172 -10.523 1 89.12 174 THR A C 1
ATOM 1386 O O . THR A 1 174 ? -35 18.078 -11.289 1 89.12 174 THR A O 1
ATOM 1389 N N . GLY A 1 175 ? -35.281 15.961 -10.891 1 84.25 175 GLY A N 1
ATOM 1390 C CA . GLY A 1 175 ? -34.906 15.516 -12.219 1 84.25 175 GLY A CA 1
ATOM 1391 C C . GLY A 1 175 ? -33.438 15.711 -12.5 1 84.25 175 GLY A C 1
ATOM 1392 O O . GLY A 1 175 ? -33 15.633 -13.656 1 84.25 175 GLY A O 1
ATOM 1393 N N . LYS A 1 176 ? -32.688 16.156 -11.57 1 85.19 176 LYS A N 1
ATOM 1394 C CA . LYS A 1 176 ? -31.25 16.438 -11.789 1 85.19 176 LYS A CA 1
ATOM 1395 C C . LYS A 1 176 ? -30.375 15.633 -10.836 1 85.19 176 LYS A C 1
ATOM 1397 O O . LYS A 1 176 ? -30.781 15.344 -9.703 1 85.19 176 LYS A O 1
ATOM 1402 N N . VAL A 1 177 ? -29.297 15.078 -11.43 1 84.31 177 VAL A N 1
ATOM 1403 C CA . VAL A 1 177 ? -28.297 14.367 -10.625 1 84.31 177 VAL A CA 1
ATOM 1404 C C . VAL A 1 177 ? -27.109 15.281 -10.359 1 84.31 177 VAL A C 1
ATOM 1406 O O . VAL A 1 177 ? -26.5 15.82 -11.297 1 84.31 177 VAL A O 1
ATOM 1409 N N . ARG A 1 178 ? -26.922 15.688 -9.18 1 80.12 178 ARG A N 1
ATOM 1410 C CA . ARG A 1 178 ? -25.766 16.5 -8.836 1 80.12 178 ARG A CA 1
ATOM 1411 C C . ARG A 1 178 ? -24.609 15.625 -8.344 1 80.12 178 ARG A C 1
ATOM 1413 O O . ARG A 1 178 ? -24.812 14.719 -7.539 1 80.12 178 ARG A O 1
ATOM 1420 N N . PRO A 1 179 ? -23.406 15.898 -8.945 1 83.06 179 PRO A N 1
ATOM 1421 C CA . PRO A 1 179 ? -22.25 15.164 -8.438 1 83.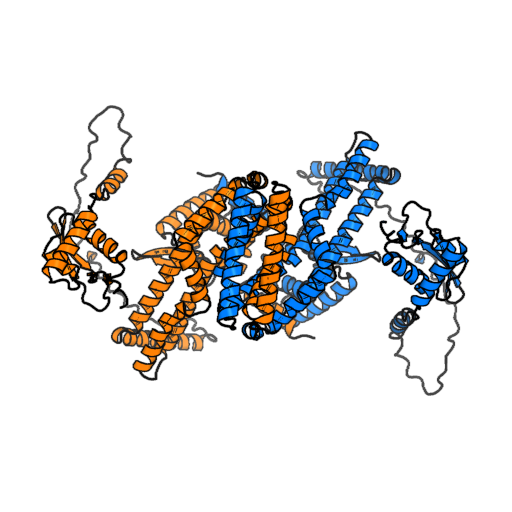06 179 PRO A CA 1
ATOM 1422 C C . PRO A 1 179 ? -22 15.422 -6.949 1 83.06 179 PRO A C 1
ATOM 1424 O O . PRO A 1 179 ? -22.156 16.547 -6.48 1 83.06 179 PRO A O 1
ATOM 1427 N N . ARG A 1 180 ? -21.719 14.398 -6.336 1 82.62 180 ARG A N 1
ATOM 1428 C CA . ARG A 1 180 ? -21.484 14.5 -4.898 1 82.62 180 ARG A CA 1
ATOM 1429 C C . ARG A 1 180 ? -20 14.617 -4.598 1 82.62 180 ARG A C 1
ATOM 1431 O O . ARG A 1 180 ? -19.609 15.18 -3.57 1 82.62 180 ARG A O 1
ATOM 1438 N N . LEU A 1 181 ? -19.125 14.188 -5.527 1 88.19 181 LEU A N 1
ATOM 1439 C CA . LEU A 1 181 ? -17.688 14.188 -5.305 1 88.19 181 LEU A CA 1
ATOM 1440 C C . LEU A 1 181 ? -17.047 15.422 -5.922 1 88.19 181 LEU A C 1
ATOM 1442 O O . LEU A 1 181 ? -17.422 15.852 -7.016 1 88.19 181 LEU A O 1
ATOM 1446 N N . THR A 1 182 ? -16.125 15.992 -5.195 1 86.88 182 THR A N 1
ATOM 1447 C CA . THR A 1 182 ? -15.312 17.047 -5.773 1 86.88 182 THR A CA 1
ATOM 1448 C C . THR A 1 182 ? -14.312 16.484 -6.773 1 86.88 182 THR A C 1
ATOM 1450 O O . THR A 1 182 ? -14.102 15.266 -6.82 1 86.88 182 THR A O 1
ATOM 1453 N N . ALA A 1 183 ? -13.766 17.359 -7.555 1 86.19 183 ALA A N 1
ATOM 1454 C CA . ALA A 1 183 ? -12.742 16.938 -8.508 1 86.19 183 ALA A CA 1
ATOM 1455 C C . ALA A 1 183 ? -11.57 16.266 -7.801 1 86.19 183 ALA A C 1
ATOM 1457 O O . ALA A 1 183 ? -11.031 15.266 -8.289 1 86.19 183 ALA A O 1
ATOM 1458 N N . GLY A 1 184 ? -11.242 16.812 -6.656 1 84.62 184 GLY A N 1
ATOM 1459 C CA . GLY A 1 184 ? -10.164 16.219 -5.867 1 84.62 184 GLY A CA 1
ATOM 1460 C C . GLY A 1 184 ? -10.477 14.836 -5.355 1 84.62 184 GLY A C 1
ATOM 1461 O O . GLY A 1 184 ? -9.625 13.945 -5.395 1 84.62 184 GLY A O 1
ATOM 1462 N N . GLN A 1 185 ? -11.727 14.68 -5.012 1 87.5 185 GLN A N 1
ATOM 1463 C CA . GLN A 1 185 ? -12.141 13.383 -4.492 1 87.5 185 GLN A CA 1
ATOM 1464 C C . GLN A 1 185 ? -12.156 12.328 -5.594 1 87.5 185 GLN A C 1
ATOM 1466 O O . GLN A 1 185 ? -11.844 11.156 -5.344 1 87.5 185 GLN A O 1
ATOM 1471 N N . VAL A 1 186 ? -12.539 12.742 -6.719 1 90.31 186 VAL A N 1
ATOM 1472 C CA . VAL A 1 186 ? -12.547 11.844 -7.863 1 90.31 186 VAL A CA 1
ATOM 1473 C C . VAL A 1 186 ? -11.125 11.367 -8.164 1 90.31 186 VAL A C 1
ATOM 1475 O O . VAL A 1 186 ? -10.891 10.18 -8.367 1 90.31 186 VAL A O 1
ATOM 1478 N N . ARG A 1 187 ? -10.227 12.25 -8.117 1 87.56 187 ARG A N 1
ATOM 1479 C CA . ARG A 1 187 ? -8.828 11.93 -8.383 1 87.56 187 ARG A CA 1
ATOM 1480 C C . ARG A 1 187 ? -8.266 11.008 -7.305 1 87.56 187 ARG A C 1
ATOM 1482 O O . ARG A 1 187 ? -7.48 10.102 -7.602 1 87.56 187 ARG A O 1
ATOM 1489 N N . GLU A 1 188 ? -8.688 11.234 -6.125 1 87.62 188 GLU A N 1
ATOM 1490 C CA . GLU A 1 188 ? -8.234 10.414 -5.008 1 87.62 188 GLU A CA 1
ATOM 1491 C C . GLU A 1 188 ? -8.703 8.969 -5.156 1 87.62 188 GLU A C 1
ATOM 1493 O O . GLU A 1 188 ? -7.938 8.039 -4.914 1 87.62 188 GLU A O 1
ATOM 1498 N N . ARG A 1 189 ? -9.93 8.875 -5.496 1 89.69 189 ARG A N 1
ATOM 1499 C CA . ARG A 1 189 ? -10.492 7.535 -5.672 1 89.69 189 ARG A CA 1
ATOM 1500 C C . ARG A 1 189 ? -9.812 6.805 -6.824 1 89.69 189 ARG A C 1
ATOM 1502 O O . ARG A 1 189 ? -9.531 5.605 -6.73 1 89.69 189 ARG A O 1
ATOM 1509 N N . TYR A 1 190 ? -9.586 7.559 -7.832 1 90.19 190 TYR A N 1
ATOM 1510 C CA . TYR A 1 190 ? -8.922 6.98 -8.992 1 90.19 190 TYR A CA 1
ATOM 1511 C C . TYR A 1 190 ? -7.516 6.504 -8.625 1 90.19 190 TYR A C 1
ATOM 1513 O O . TYR A 1 190 ? -7.117 5.395 -8.992 1 90.19 190 TYR A O 1
ATOM 1521 N N . GLN A 1 191 ? -6.852 7.277 -7.918 1 86.81 191 GLN A N 1
ATOM 1522 C CA . GLN A 1 191 ? -5.492 6.93 -7.512 1 86.81 191 GLN A CA 1
ATOM 1523 C C . GLN A 1 191 ? -5.488 5.727 -6.574 1 86.81 191 GLN A C 1
ATOM 1525 O O . GLN A 1 191 ? -4.609 4.867 -6.656 1 86.81 191 GLN A O 1
ATOM 1530 N N . GLN A 1 192 ? -6.395 5.711 -5.691 1 88.56 192 GLN A N 1
ATOM 1531 C CA . GLN A 1 192 ? -6.504 4.562 -4.797 1 88.56 192 GLN A CA 1
ATOM 1532 C C . GLN A 1 192 ? -6.805 3.287 -5.582 1 88.56 192 GLN A C 1
ATOM 1534 O O . GLN A 1 192 ? -6.25 2.225 -5.285 1 88.56 192 GLN A O 1
ATOM 1539 N N . ALA A 1 193 ? -7.711 3.404 -6.512 1 91.12 193 ALA A N 1
ATOM 1540 C CA . ALA A 1 193 ? -8.031 2.256 -7.355 1 91.12 193 ALA A CA 1
ATOM 1541 C C . ALA A 1 193 ? -6.789 1.753 -8.094 1 91.12 193 ALA A C 1
ATOM 1543 O O . ALA A 1 193 ? -6.547 0.545 -8.156 1 91.12 193 ALA A O 1
ATOM 1544 N N . ARG A 1 194 ? -6.031 2.674 -8.555 1 87.38 194 ARG A N 1
ATOM 1545 C CA . ARG A 1 194 ? -4.812 2.332 -9.281 1 87.38 194 ARG A CA 1
ATOM 1546 C C . ARG A 1 194 ? -3.812 1.625 -8.375 1 87.38 194 ARG A C 1
ATOM 1548 O O . ARG A 1 194 ? -3.191 0.639 -8.781 1 87.38 194 ARG A O 1
ATOM 1555 N N . GLU A 1 195 ? -3.625 2.104 -7.195 1 85.5 195 GLU A N 1
ATOM 1556 C CA . GLU A 1 195 ? -2.693 1.507 -6.242 1 85.5 195 GLU A CA 1
ATOM 1557 C C . GLU A 1 195 ? -3.143 0.106 -5.836 1 85.5 195 GLU A C 1
ATOM 1559 O O . GLU A 1 195 ? -2.322 -0.809 -5.734 1 85.5 195 GLU A O 1
ATOM 1564 N N . THR A 1 196 ? -4.41 0.008 -5.594 1 89.38 196 THR A N 1
ATOM 1565 C CA . THR A 1 196 ? -4.957 -1.291 -5.223 1 89.38 196 THR A CA 1
ATOM 1566 C C . THR A 1 196 ? -4.809 -2.289 -6.367 1 89.38 196 THR A C 1
ATOM 1568 O O . THR A 1 196 ? -4.496 -3.459 -6.141 1 89.38 196 THR A O 1
ATOM 1571 N N . ALA A 1 197 ? -5.027 -1.818 -7.57 1 89 197 ALA A N 1
ATOM 1572 C CA . ALA A 1 197 ? -4.887 -2.664 -8.75 1 89 197 ALA A CA 1
ATOM 1573 C C . ALA A 1 197 ? -3.447 -3.141 -8.922 1 89 197 ALA A C 1
ATOM 1575 O O . ALA A 1 197 ? -3.205 -4.293 -9.289 1 89 197 ALA A O 1
ATOM 1576 N N . ALA A 1 198 ? -2.535 -2.268 -8.688 1 81.69 198 ALA A N 1
ATOM 1577 C CA . ALA A 1 198 ? -1.123 -2.637 -8.758 1 81.69 198 ALA A CA 1
ATOM 1578 C C . ALA A 1 198 ? -0.791 -3.729 -7.746 1 81.69 198 ALA A C 1
ATOM 1580 O O . ALA A 1 198 ? 0.051 -4.594 -8.008 1 81.69 198 ALA A O 1
ATOM 1581 N N . GLY A 1 199 ? -1.462 -3.645 -6.645 1 83.56 199 GLY A N 1
ATOM 1582 C CA . GLY A 1 199 ? -1.291 -4.668 -5.625 1 83.56 199 GLY A CA 1
ATOM 1583 C C . GLY A 1 199 ? -1.711 -6.051 -6.094 1 83.56 199 GLY A C 1
ATOM 1584 O O . GLY A 1 199 ? -1.093 -7.051 -5.723 1 83.56 199 GLY A O 1
ATOM 1585 N N . ILE A 1 200 ? -2.668 -6.113 -6.969 1 86.75 200 ILE A N 1
ATOM 1586 C CA . ILE A 1 200 ? -3.15 -7.387 -7.496 1 86.75 200 ILE A CA 1
ATOM 1587 C C . ILE A 1 200 ? -2.064 -8.039 -8.352 1 86.75 200 ILE A C 1
ATOM 1589 O O . ILE A 1 200 ? -1.832 -9.242 -8.258 1 86.75 200 ILE A O 1
ATOM 1593 N N . VAL A 1 201 ? -1.419 -7.285 -9.109 1 81.38 201 VAL A N 1
ATOM 1594 C CA . VAL A 1 201 ? -0.363 -7.797 -9.977 1 81.38 201 VAL A CA 1
ATOM 1595 C C . VAL A 1 201 ? 0.761 -8.391 -9.125 1 81.38 201 VAL A C 1
ATOM 1597 O O . VAL A 1 201 ? 1.296 -9.453 -9.445 1 81.38 201 VAL A O 1
ATOM 1600 N N . ARG A 1 202 ? 1.055 -7.758 -8.047 1 81.5 202 ARG A N 1
ATOM 1601 C CA . ARG A 1 202 ? 2.072 -8.25 -7.125 1 81.5 202 ARG A CA 1
ATOM 1602 C C . ARG A 1 202 ? 1.642 -9.57 -6.488 1 81.5 202 ARG A C 1
ATOM 1604 O O . ARG A 1 202 ? 2.471 -10.445 -6.25 1 81.5 202 ARG A O 1
ATOM 1611 N N . ASP A 1 203 ? 0.399 -9.68 -6.273 1 86.44 203 ASP A N 1
ATOM 1612 C CA . ASP A 1 203 ? -0.132 -10.875 -5.633 1 86.44 203 ASP A CA 1
ATOM 1613 C C . ASP A 1 203 ? 0.091 -12.109 -6.504 1 86.44 203 ASP A C 1
ATOM 1615 O O . ASP A 1 203 ? 0.309 -13.211 -5.988 1 86.44 203 ASP A O 1
ATOM 1619 N N . PHE A 1 204 ? 0.047 -11.961 -7.789 1 87.94 204 PHE A N 1
ATOM 1620 C CA . PHE A 1 204 ? 0.17 -13.117 -8.672 1 87.94 204 PHE A CA 1
ATOM 1621 C C . PHE A 1 204 ? 1.518 -13.805 -8.484 1 87.94 204 PHE A C 1
ATOM 1623 O O . PHE A 1 204 ? 1.583 -15.023 -8.352 1 87.94 204 PHE A O 1
ATOM 1630 N N . ARG A 1 205 ? 2.547 -13.023 -8.453 1 85.75 205 ARG A N 1
ATOM 1631 C CA . ARG A 1 205 ? 3.871 -13.609 -8.266 1 85.75 205 ARG A CA 1
ATOM 1632 C C . ARG A 1 205 ? 4.004 -14.211 -6.871 1 85.75 205 ARG A C 1
ATOM 1634 O O . ARG A 1 205 ? 4.621 -15.266 -6.703 1 85.75 205 ARG A O 1
ATOM 1641 N N . ALA A 1 206 ? 3.404 -13.562 -5.922 1 86.75 206 ALA A N 1
ATOM 1642 C CA . ALA A 1 206 ? 3.426 -14.07 -4.551 1 86.75 206 ALA A CA 1
ATOM 1643 C C . ALA A 1 206 ? 2.666 -15.391 -4.449 1 86.75 206 ALA A C 1
ATOM 1645 O O . ALA A 1 206 ? 3.09 -16.312 -3.736 1 86.75 206 ALA A O 1
ATOM 1646 N N . LEU A 1 207 ? 1.563 -15.469 -5.133 1 87.62 207 LEU A N 1
ATOM 1647 C CA . LEU A 1 207 ? 0.76 -16.688 -5.137 1 87.62 207 LEU A CA 1
ATOM 1648 C C . LEU A 1 207 ? 1.531 -17.844 -5.758 1 87.62 207 LEU A C 1
ATOM 1650 O O . LEU A 1 207 ? 1.51 -18.969 -5.234 1 87.62 207 LEU A O 1
ATOM 1654 N N . GLU A 1 208 ? 2.223 -17.594 -6.852 1 86.19 208 GLU A N 1
ATOM 1655 C CA . GLU A 1 208 ? 3.025 -18.625 -7.492 1 86.19 208 GLU A CA 1
ATOM 1656 C C . GLU A 1 208 ? 4.082 -19.172 -6.535 1 86.19 208 GLU A C 1
ATOM 1658 O O . GLU A 1 208 ? 4.285 -20.391 -6.453 1 86.19 208 GLU A O 1
ATOM 1663 N N . GLU A 1 209 ? 4.688 -18.297 -5.84 1 84.12 209 GLU A N 1
ATOM 1664 C CA . GLU A 1 209 ? 5.711 -18.703 -4.879 1 84.12 209 GLU A CA 1
ATOM 1665 C C . GLU A 1 209 ? 5.105 -19.484 -3.715 1 84.12 209 GLU A C 1
ATOM 1667 O O . GLU A 1 209 ? 5.676 -20.469 -3.256 1 84.12 209 GLU A O 1
ATOM 1672 N N . GLU A 1 210 ? 3.971 -18.969 -3.297 1 84.12 210 GLU A N 1
ATOM 1673 C CA . GLU A 1 210 ? 3.291 -19.641 -2.188 1 84.12 210 GLU A CA 1
ATOM 1674 C C . GLU A 1 210 ? 2.852 -21.047 -2.57 1 84.12 210 GLU A C 1
ATOM 1676 O O . GLU A 1 210 ? 2.992 -21.984 -1.78 1 84.12 210 GLU A O 1
ATOM 1681 N N . PHE A 1 211 ? 2.297 -21.203 -3.693 1 85.75 211 PHE A N 1
ATOM 1682 C CA . PHE A 1 211 ? 1.834 -22.516 -4.152 1 85.75 211 PHE A CA 1
ATOM 1683 C C . PHE A 1 211 ? 3.01 -23.453 -4.371 1 85.75 211 PHE A C 1
ATOM 1685 O O . PHE A 1 211 ? 2.916 -24.656 -4.078 1 85.75 211 PHE A O 1
ATOM 1692 N N . SER A 1 212 ? 4.125 -22.859 -4.836 1 83.75 212 SER A N 1
ATOM 1693 C CA . SER A 1 212 ? 5.336 -23.672 -4.977 1 83.75 212 SER A CA 1
ATOM 1694 C C . SER A 1 212 ? 5.848 -24.141 -3.619 1 83.75 212 SER A C 1
ATOM 1696 O O . SER A 1 212 ? 6.309 -25.281 -3.484 1 83.75 212 SER A O 1
ATOM 1698 N N . ALA A 1 213 ? 5.766 -23.266 -2.65 1 82.56 213 ALA A N 1
ATOM 1699 C CA . ALA A 1 213 ? 6.176 -23.625 -1.297 1 82.56 213 ALA A CA 1
ATOM 1700 C C . ALA A 1 213 ? 5.27 -24.703 -0.72 1 82.56 213 ALA A C 1
ATOM 1702 O O . ALA A 1 213 ? 5.738 -25.625 -0.042 1 82.56 213 ALA A O 1
ATOM 1703 N N . LEU A 1 214 ? 4 -24.547 -0.951 1 79.38 214 LEU A N 1
ATOM 1704 C CA . LEU A 1 214 ? 3.041 -25.547 -0.497 1 79.38 214 LEU A CA 1
ATOM 1705 C C . LEU A 1 214 ? 3.32 -26.906 -1.141 1 79.38 214 LEU A C 1
ATOM 1707 O O . LEU A 1 214 ? 3.268 -27.938 -0.471 1 79.38 214 LEU A O 1
ATOM 1711 N N . GLU A 1 215 ? 3.594 -26.859 -2.371 1 77.81 215 GLU A N 1
ATOM 1712 C CA . GLU A 1 215 ? 3.918 -28.094 -3.09 1 77.81 215 GLU A CA 1
ATOM 1713 C C . GLU A 1 215 ? 5.176 -28.75 -2.523 1 77.81 215 GLU A C 1
ATOM 1715 O O . GLU A 1 215 ? 5.223 -29.969 -2.346 1 77.81 215 GLU A O 1
ATOM 1720 N N . ARG A 1 216 ? 6.207 -27.938 -2.293 1 77.81 216 ARG A N 1
ATOM 1721 C CA . ARG A 1 216 ? 7.445 -28.469 -1.73 1 77.81 216 ARG A CA 1
ATOM 1722 C C . ARG A 1 216 ? 7.203 -29.109 -0.368 1 77.81 216 ARG A C 1
ATOM 1724 O O . ARG A 1 216 ? 7.777 -30.156 -0.054 1 77.81 216 ARG A O 1
ATOM 1731 N N . GLY A 1 217 ? 6.426 -28.422 0.376 1 76.62 217 GLY A N 1
ATOM 1732 C CA . GLY A 1 217 ? 6.066 -29 1.664 1 76.62 217 GLY A CA 1
ATOM 1733 C C . GLY A 1 217 ? 5.344 -30.328 1.546 1 76.62 217 GLY A C 1
ATOM 1734 O O . GLY A 1 217 ? 5.637 -31.266 2.287 1 76.62 217 GLY A O 1
ATOM 1735 N N . LEU A 1 218 ? 4.492 -30.375 0.652 1 75.75 218 LEU A N 1
ATOM 1736 C CA . LEU A 1 218 ? 3.736 -31.594 0.417 1 75.75 218 LEU A CA 1
ATOM 1737 C C . LEU A 1 218 ? 4.648 -32.719 -0.097 1 75.75 218 LEU A C 1
ATOM 1739 O O . LEU A 1 218 ? 4.508 -33.875 0.303 1 75.75 218 LEU A O 1
ATOM 1743 N N . MET A 1 219 ? 5.543 -32.375 -0.985 1 73.12 219 MET A N 1
ATOM 1744 C CA . MET A 1 219 ? 6.48 -33.344 -1.523 1 73.12 219 MET A CA 1
ATOM 1745 C C . MET A 1 219 ? 7.387 -33.906 -0.425 1 73.12 219 MET A C 1
ATOM 1747 O O . MET A 1 219 ? 7.699 -35.094 -0.412 1 73.12 219 MET A O 1
ATOM 1751 N N . GLN A 1 220 ? 7.766 -33 0.419 1 74.31 220 GLN A N 1
ATOM 1752 C CA . GLN A 1 220 ? 8.578 -33.438 1.549 1 74.31 220 GLN A CA 1
ATOM 1753 C C . GLN A 1 220 ? 7.812 -34.406 2.438 1 74.31 220 GLN A C 1
ATOM 1755 O O . GLN A 1 220 ? 8.383 -35.375 2.938 1 74.31 220 GLN A O 1
ATOM 1760 N N . GLU A 1 221 ? 6.609 -34.094 2.604 1 73.12 221 GLU A N 1
ATOM 1761 C CA . GLU A 1 221 ? 5.766 -35 3.398 1 73.12 221 GLU A CA 1
ATOM 1762 C C . GLU A 1 221 ? 5.594 -36.344 2.715 1 73.12 221 GLU A C 1
ATOM 1764 O O . GLU A 1 221 ? 5.574 -37.375 3.377 1 73.12 221 GLU A O 1
ATOM 1769 N N . VAL A 1 222 ? 5.469 -36.312 1.428 1 71.44 222 VAL A N 1
ATOM 1770 C CA . VAL A 1 222 ? 5.277 -37.531 0.646 1 71.44 222 VAL A CA 1
ATOM 1771 C C . VAL A 1 222 ? 6.535 -38.406 0.71 1 71.44 222 VAL A C 1
ATOM 1773 O O . VAL A 1 222 ? 6.453 -39.625 0.888 1 71.44 222 VAL A O 1
ATOM 1776 N N . VAL A 1 223 ? 7.625 -37.781 0.648 1 69.69 223 VAL A N 1
ATOM 1777 C CA . VAL A 1 223 ? 8.891 -38.5 0.611 1 69.69 223 VAL A CA 1
ATOM 1778 C C . VAL A 1 223 ? 9.195 -39.094 1.988 1 69.69 223 VAL A C 1
ATOM 1780 O O . VAL A 1 223 ? 9.773 -40.156 2.096 1 69.69 223 VAL A O 1
ATOM 1783 N N . THR A 1 224 ? 8.695 -38.344 2.955 1 70.31 224 THR A N 1
ATOM 1784 C CA . THR A 1 224 ? 9 -38.781 4.312 1 70.31 224 THR A CA 1
ATOM 1785 C C . THR A 1 224 ? 7.91 -39.719 4.84 1 70.31 224 THR A C 1
ATOM 1787 O O . THR A 1 224 ? 8.039 -40.281 5.934 1 70.31 224 THR A O 1
ATOM 1790 N N . TRP A 1 225 ? 6.918 -39.875 4.027 1 68.19 225 TRP A N 1
ATOM 1791 C CA . TRP A 1 225 ? 5.766 -40.656 4.473 1 68.19 225 TRP A CA 1
ATOM 1792 C C . TRP A 1 225 ? 6.121 -42.125 4.59 1 68.19 225 TRP A C 1
ATOM 1794 O O . TRP A 1 225 ? 6.672 -42.719 3.654 1 68.19 225 TRP A O 1
ATOM 1804 N N . GLN A 1 226 ? 5.957 -42.656 5.758 1 64 226 GLN A N 1
ATOM 1805 C CA . GLN A 1 226 ? 6.305 -44.062 6.008 1 64 226 GLN A CA 1
ATOM 1806 C C . GLN A 1 226 ? 5.051 -44.906 6.219 1 64 226 GLN A C 1
ATOM 1808 O O . GLN A 1 226 ? 5.125 -46.156 6.246 1 64 226 GLN A O 1
ATOM 1813 N N . GLU A 1 227 ? 3.898 -44.188 6.441 1 59.69 227 GLU A N 1
ATOM 1814 C CA . GLU A 1 227 ? 2.723 -44.906 6.93 1 59.69 227 GLU A CA 1
ATOM 1815 C C . GLU A 1 227 ? 1.875 -45.438 5.777 1 59.69 227 GLU A C 1
ATOM 1817 O O . GLU A 1 227 ? 0.655 -45.562 5.902 1 59.69 227 GLU A O 1
ATOM 1822 N N . GLY A 1 228 ? 2.225 -46.125 4.883 1 61.19 228 GLY A N 1
ATOM 1823 C CA . GLY A 1 228 ? 1.507 -46.844 3.842 1 61.19 228 GLY A CA 1
ATOM 1824 C C . GLY A 1 228 ? 1.128 -45.969 2.662 1 61.19 228 GLY A C 1
ATOM 1825 O O . GLY A 1 228 ? 0.966 -44.75 2.811 1 61.19 228 GLY A O 1
ATOM 1826 N N . LYS A 1 229 ? 1.104 -46.5 1.484 1 59.78 229 LYS A N 1
ATOM 1827 C CA . LYS A 1 229 ? 0.879 -45.875 0.196 1 59.78 229 LYS A CA 1
ATOM 1828 C C . LYS A 1 229 ? -0.521 -45.25 0.122 1 59.78 229 LYS A C 1
ATOM 1830 O O . LYS A 1 229 ? -0.707 -44.156 -0.421 1 59.78 229 LYS A O 1
ATOM 1835 N N . GLY A 1 230 ? -1.422 -46.062 0.676 1 58.69 230 GLY A N 1
ATOM 1836 C CA . GLY A 1 230 ? -2.807 -45.625 0.586 1 58.69 230 GLY A CA 1
ATOM 1837 C C . GLY A 1 230 ? -3.078 -44.344 1.339 1 58.69 230 GLY A C 1
ATOM 1838 O O . GLY A 1 230 ? -3.764 -43.438 0.83 1 58.69 230 GLY A O 1
ATOM 1839 N N . GLU A 1 231 ? -2.518 -44.219 2.449 1 63.75 231 GLU A N 1
ATOM 1840 C CA . GLU A 1 231 ? -2.729 -43.031 3.262 1 63.75 231 GLU A CA 1
ATOM 1841 C C . GLU A 1 231 ? -2.037 -41.812 2.65 1 63.75 231 GLU A C 1
ATOM 1843 O O . GLU A 1 231 ? -2.568 -40.688 2.697 1 63.75 231 GLU A O 1
ATOM 1848 N N . LEU A 1 232 ? -0.991 -42.094 2.055 1 65 232 LEU A N 1
ATOM 1849 C CA . LEU A 1 232 ? -0.259 -41.031 1.371 1 65 232 LEU A CA 1
ATOM 1850 C C . LEU A 1 232 ? -1.057 -40.5 0.187 1 65 232 LEU A C 1
ATOM 1852 O O . LEU A 1 232 ? -1.167 -39.281 0.006 1 65 232 LEU A O 1
ATOM 1856 N N . LEU A 1 233 ? -1.595 -41.469 -0.542 1 63.44 233 LEU A N 1
ATOM 1857 C CA . LEU A 1 233 ? -2.393 -41.094 -1.701 1 63.44 233 LEU A CA 1
ATOM 1858 C C . LEU A 1 233 ? -3.613 -40.281 -1.277 1 63.44 233 LEU A C 1
ATOM 1860 O O . LEU A 1 233 ? -3.973 -39.312 -1.937 1 63.44 233 LEU A O 1
ATOM 1864 N N . ARG A 1 234 ? -4.102 -40.719 -0.189 1 61.59 234 ARG A N 1
ATOM 1865 C CA . ARG A 1 234 ? -5.266 -40 0.311 1 61.59 234 ARG A CA 1
ATOM 1866 C C . ARG A 1 234 ? -4.902 -38.562 0.698 1 61.59 234 ARG A C 1
ATOM 1868 O O . ARG A 1 234 ? -5.648 -37.625 0.406 1 61.59 234 ARG A O 1
ATOM 1875 N N . ARG A 1 235 ? -3.836 -38.469 1.156 1 63.38 235 ARG A N 1
ATOM 1876 C CA . ARG A 1 235 ? -3.404 -37.125 1.598 1 63.38 235 ARG A CA 1
ATOM 1877 C C . ARG A 1 235 ? -3.025 -36.25 0.409 1 63.38 235 ARG A C 1
ATOM 1879 O O . ARG A 1 235 ? -3.371 -35.062 0.37 1 63.38 235 ARG A O 1
ATOM 1886 N N . VAL A 1 236 ? -2.344 -36.906 -0.479 1 63.31 236 VAL A N 1
ATOM 1887 C CA . VAL A 1 236 ? -1.862 -36.156 -1.639 1 63.31 236 VAL A CA 1
ATOM 1888 C C . VAL A 1 236 ? -3.043 -35.75 -2.51 1 63.31 236 VAL A C 1
ATOM 1890 O O . VAL A 1 236 ? -3.094 -34.625 -2.99 1 63.31 236 VAL A O 1
ATOM 1893 N N . PHE A 1 237 ? -3.916 -36.719 -2.725 1 59.88 237 PHE A N 1
ATOM 1894 C CA . PHE A 1 237 ? -5.059 -36.375 -3.562 1 59.88 237 PHE A CA 1
ATOM 1895 C C . PHE A 1 237 ? -5.996 -35.438 -2.836 1 59.88 237 PHE A C 1
ATOM 1897 O O . PHE A 1 237 ? -6.602 -34.562 -3.457 1 59.88 237 PHE A O 1
ATOM 1904 N N . ALA A 1 238 ? -6 -35.656 -1.603 1 57.91 238 ALA A N 1
ATOM 1905 C CA . ALA A 1 238 ? -6.73 -34.688 -0.792 1 57.91 238 ALA A CA 1
ATOM 1906 C C . ALA A 1 238 ? -6.023 -33.344 -0.792 1 57.91 238 ALA A C 1
ATOM 1908 O O . ALA A 1 238 ? -6.672 -32.281 -0.805 1 57.91 238 ALA A O 1
ATOM 1909 N N . GLN A 1 239 ? -4.68 -33.5 -1.053 1 54.09 239 GLN A N 1
ATOM 1910 C CA . GLN A 1 239 ? -3.859 -32.312 -0.956 1 54.09 239 GLN A CA 1
ATOM 1911 C C . GLN A 1 239 ? -3.783 -31.578 -2.297 1 54.09 239 GLN A C 1
ATOM 1913 O O . GLN A 1 239 ? -3.652 -30.359 -2.34 1 54.09 239 GLN A O 1
ATOM 1918 N N . GLY A 1 240 ? -3.629 -32.375 -3.545 1 54.22 240 GLY A N 1
ATOM 1919 C CA . GLY A 1 240 ? -3.816 -31.609 -4.77 1 54.22 240 GLY A CA 1
ATOM 1920 C C . GLY A 1 240 ? -4.934 -30.578 -4.668 1 54.22 240 GLY A C 1
ATOM 1921 O O . GLY A 1 240 ? -4.801 -29.469 -5.164 1 54.22 240 GLY A O 1
ATOM 1922 N N . ASP A 1 241 ? -5.84 -30.953 -3.914 1 68.31 241 ASP A N 1
ATOM 1923 C CA . ASP A 1 241 ? -6.953 -30.125 -3.457 1 68.31 241 ASP A CA 1
ATOM 1924 C C . ASP A 1 241 ? -6.504 -29.156 -2.363 1 68.31 241 ASP A C 1
ATOM 1926 O O . ASP A 1 241 ? -7.23 -28.219 -2.021 1 68.31 241 ASP A O 1
ATOM 1930 N N . VAL A 1 242 ? -5.086 -29.359 -2.146 1 74.75 242 VAL A N 1
ATOM 1931 C CA . VAL A 1 242 ? -4.617 -28.562 -1.014 1 74.75 242 VAL A CA 1
ATOM 1932 C C . VAL A 1 242 ? -4.332 -27.141 -1.465 1 74.75 242 VAL A C 1
ATOM 1934 O O . VAL A 1 242 ? -4.582 -26.188 -0.723 1 74.75 242 VAL A O 1
ATOM 1937 N N . ILE A 1 243 ? -3.758 -27.078 -2.697 1 80.44 243 ILE A N 1
ATOM 1938 C CA . ILE A 1 243 ? -3.467 -25.734 -3.213 1 80.44 243 ILE A CA 1
ATOM 1939 C C . ILE A 1 243 ? -4.773 -24.984 -3.447 1 80.44 243 ILE A C 1
ATOM 1941 O O . ILE A 1 243 ? -4.945 -23.859 -2.957 1 80.44 243 ILE A O 1
ATOM 1945 N N . ARG A 1 244 ? -5.711 -25.719 -4.023 1 79.19 244 ARG A N 1
ATOM 1946 C CA . ARG A 1 244 ? -6.98 -25.078 -4.359 1 79.19 244 ARG A CA 1
ATOM 1947 C C . ARG A 1 244 ? -7.82 -24.828 -3.107 1 79.19 244 ARG A C 1
ATOM 1949 O O . ARG A 1 244 ? -8.594 -23.875 -3.047 1 79.19 244 ARG A O 1
ATOM 1956 N N . GLU A 1 245 ? -7.512 -25.641 -2.158 1 81.06 245 GLU A N 1
ATOM 1957 C CA . GLU A 1 245 ? -8.336 -25.547 -0.957 1 81.06 245 GLU A CA 1
ATOM 1958 C C . GLU A 1 245 ? -7.703 -24.641 0.086 1 81.06 245 GLU A C 1
ATOM 1960 O O . GLU A 1 245 ? -8.336 -24.297 1.09 1 81.06 245 GLU A O 1
ATOM 1965 N N . SER A 1 246 ? -6.484 -24.25 -0.199 1 83.12 246 SER A N 1
ATOM 1966 C CA . SER A 1 246 ? -5.887 -23.266 0.685 1 83.12 246 SER A CA 1
ATOM 1967 C C . SER A 1 246 ? -6.648 -21.938 0.629 1 83.12 246 SER A C 1
ATOM 1969 O O . SER A 1 246 ? -7.359 -21.672 -0.339 1 83.12 246 SER A O 1
ATOM 1971 N N . PRO A 1 247 ? -6.574 -21.156 1.658 1 78.75 247 PRO A N 1
ATOM 1972 C CA . PRO A 1 247 ? -7.258 -19.875 1.639 1 78.75 247 PRO A CA 1
ATOM 1973 C C . PRO A 1 247 ? -6.871 -19.016 0.434 1 78.75 247 PRO A C 1
ATOM 1975 O O . PRO A 1 247 ? -7.734 -18.391 -0.187 1 78.75 247 PRO A O 1
ATOM 1978 N N . GLN A 1 248 ? -5.602 -19.062 0.096 1 83.06 248 GLN A N 1
ATOM 1979 C CA . GLN A 1 248 ? -5.133 -18.297 -1.05 1 83.06 248 GLN A CA 1
ATOM 1980 C C . GLN A 1 248 ? -5.648 -18.875 -2.359 1 83.06 248 GLN A C 1
ATOM 1982 O O . GLN A 1 248 ? -5.988 -18.141 -3.287 1 83.06 248 GLN A O 1
ATOM 1987 N N . GLY A 1 249 ? -5.68 -20.172 -2.361 1 86.25 249 GLY A N 1
ATOM 1988 C CA . GLY A 1 249 ? -6.207 -20.828 -3.547 1 86.25 249 GLY A CA 1
ATOM 1989 C C . GLY A 1 249 ? -7.676 -20.547 -3.787 1 86.25 249 GLY A C 1
ATOM 1990 O O . GLY A 1 249 ? -8.086 -20.297 -4.922 1 86.25 249 GLY A O 1
ATOM 1991 N N . ARG A 1 250 ? -8.438 -20.5 -2.764 1 83.62 250 ARG A N 1
ATOM 1992 C CA . ARG A 1 250 ? -9.867 -20.219 -2.873 1 83.62 250 ARG A CA 1
ATOM 1993 C C . ARG A 1 250 ? -10.102 -18.766 -3.297 1 83.62 250 ARG A C 1
ATOM 1995 O O . ARG A 1 250 ? -10.969 -18.5 -4.133 1 83.62 250 ARG A O 1
ATOM 2002 N N . SER A 1 251 ? -9.367 -17.922 -2.674 1 86 251 SER A N 1
ATOM 2003 C CA . SER A 1 251 ? -9.461 -16.516 -3.055 1 86 251 SER A CA 1
ATOM 2004 C C . SER A 1 251 ? -9.117 -16.312 -4.527 1 86 251 SER A C 1
ATOM 2006 O O . SER A 1 251 ? -9.805 -15.578 -5.238 1 86 251 SER A O 1
ATOM 2008 N N . PHE A 1 252 ? -8.031 -16.969 -4.93 1 89.38 252 PHE A N 1
ATOM 2009 C CA . PHE A 1 252 ? -7.609 -16.844 -6.32 1 89.38 252 PHE A CA 1
ATOM 2010 C C . PHE A 1 252 ? -8.656 -17.422 -7.254 1 89.38 252 PHE A C 1
ATOM 2012 O O . PHE A 1 252 ? -8.914 -16.891 -8.336 1 89.38 252 PHE A O 1
ATOM 2019 N N . ALA A 1 253 ? -9.281 -18.516 -6.867 1 86.81 253 ALA A N 1
ATOM 2020 C CA . ALA A 1 253 ? -10.32 -19.141 -7.688 1 86.81 253 ALA A CA 1
ATOM 2021 C C . ALA A 1 253 ? -11.492 -18.203 -7.906 1 86.81 253 ALA A C 1
ATOM 2023 O O . ALA A 1 253 ? -12.039 -18.125 -9.008 1 86.81 253 ALA A O 1
ATOM 2024 N N . LEU A 1 254 ? -11.883 -17.484 -6.848 1 86.75 254 LEU A N 1
ATOM 2025 C CA . LEU A 1 254 ? -12.969 -16.516 -6.957 1 86.75 254 LEU A CA 1
ATOM 2026 C C . LEU A 1 254 ? -12.586 -15.367 -7.887 1 86.75 254 LEU A C 1
ATOM 2028 O O . LEU A 1 254 ? -13.406 -14.914 -8.695 1 86.75 254 LEU A O 1
ATOM 2032 N N . PHE A 1 255 ? -11.359 -14.93 -7.785 1 91.06 255 PHE A N 1
ATOM 2033 C CA . PHE A 1 255 ? -10.828 -13.898 -8.664 1 91.06 255 PHE A CA 1
ATOM 2034 C C . PHE A 1 255 ? -10.852 -14.367 -10.117 1 91.06 255 PHE A C 1
ATOM 2036 O O . PHE A 1 255 ? -11.297 -13.633 -11.008 1 91.06 255 PHE A O 1
ATOM 2043 N N . TRP A 1 256 ? -10.344 -15.578 -10.297 1 86.31 256 TRP A N 1
ATOM 2044 C CA . TRP A 1 256 ? -10.281 -16.172 -11.625 1 86.31 256 TRP A CA 1
ATOM 2045 C C . TRP A 1 256 ? -11.672 -16.328 -12.227 1 86.31 256 TRP A C 1
ATOM 2047 O O . TRP A 1 256 ? -11.898 -16.016 -13.391 1 86.31 256 TRP A O 1
ATOM 2057 N N . GLN A 1 257 ? -12.586 -16.75 -11.422 1 85.44 257 GLN A N 1
ATOM 2058 C CA . GLN A 1 257 ? -13.961 -16.906 -11.867 1 85.44 257 GLN A CA 1
ATOM 2059 C C . GLN A 1 257 ? -14.57 -15.578 -12.289 1 85.44 257 GLN A C 1
ATOM 2061 O O . GLN A 1 257 ? -15.258 -15.5 -13.312 1 85.44 257 GLN A O 1
ATOM 2066 N N . PHE A 1 258 ? -14.312 -14.586 -11.539 1 86.12 258 PHE A N 1
ATOM 2067 C CA . PHE A 1 258 ? -14.797 -13.25 -11.859 1 86.12 258 PHE A CA 1
ATOM 2068 C C . PHE A 1 258 ? -14.227 -12.781 -13.195 1 86.12 258 PHE A C 1
ATOM 2070 O O . PHE A 1 258 ? -14.969 -12.281 -14.047 1 86.12 258 PHE A O 1
ATOM 2077 N N . LEU A 1 259 ? -12.961 -13 -13.414 1 86.44 259 LEU A N 1
ATOM 2078 C CA . LEU A 1 259 ? -12.266 -12.477 -14.594 1 86.44 259 LEU A CA 1
ATOM 2079 C C . LEU A 1 259 ? -12.664 -13.25 -15.844 1 86.44 259 LEU A C 1
ATOM 2081 O O . LEU A 1 259 ? -12.664 -12.695 -16.953 1 86.44 259 LEU A O 1
ATOM 2085 N N . MET A 1 260 ? -13.008 -14.469 -15.656 1 86.56 260 MET A N 1
ATOM 2086 C CA . MET A 1 260 ? -13.258 -15.32 -16.812 1 86.56 260 MET A CA 1
ATOM 2087 C C . MET A 1 260 ? -14.734 -15.281 -17.219 1 86.56 260 MET A C 1
ATOM 2089 O O . MET A 1 260 ? -15.109 -15.773 -18.281 1 86.56 260 MET A O 1
ATOM 2093 N N . GLN A 1 261 ? -15.578 -14.68 -16.375 1 85.12 261 GLN A N 1
ATOM 2094 C CA . GLN A 1 261 ? -16.984 -14.539 -16.719 1 85.12 261 GLN A CA 1
ATOM 2095 C C . GLN A 1 261 ? -17.188 -13.422 -17.75 1 85.12 261 GLN A C 1
ATOM 2097 O O . GLN A 1 261 ? -16.859 -12.266 -17.484 1 85.12 261 GLN A O 1
ATOM 2102 N N . PRO A 1 262 ? -17.75 -13.719 -18.891 1 85.56 262 PRO A N 1
ATOM 2103 C CA . PRO A 1 262 ? -17.906 -12.727 -19.953 1 85.56 262 PRO A CA 1
ATOM 2104 C C . PRO A 1 262 ? -18.672 -11.484 -19.5 1 85.56 262 PRO A C 1
ATOM 2106 O O . PRO A 1 262 ? -18.312 -10.367 -19.859 1 85.56 262 PRO A O 1
ATOM 2109 N N . GLU A 1 263 ? -19.719 -11.695 -18.734 1 87.06 263 GLU A N 1
ATOM 2110 C CA . GLU A 1 263 ? -20.516 -10.57 -18.25 1 87.06 263 GLU A CA 1
ATOM 2111 C C . GLU A 1 263 ? -19.688 -9.641 -17.375 1 87.06 263 GLU A C 1
ATOM 2113 O O . GLU A 1 263 ? -19.812 -8.414 -17.469 1 87.06 263 GLU A O 1
ATOM 2118 N N . GLU A 1 264 ? -18.891 -10.234 -16.547 1 86.75 264 GLU A N 1
ATOM 2119 C CA . GLU A 1 264 ? -18.047 -9.445 -15.656 1 86.75 264 GLU A CA 1
ATOM 2120 C C . GLU A 1 264 ? -16.969 -8.703 -16.438 1 86.75 264 GLU A C 1
ATOM 2122 O O . GLU A 1 264 ? -16.641 -7.555 -16.125 1 86.75 264 GLU A O 1
ATOM 2127 N N . GLN A 1 265 ? -16.438 -9.344 -17.438 1 86.38 265 GLN A N 1
ATOM 2128 C CA . GLN A 1 265 ? -15.43 -8.703 -18.281 1 86.38 265 GLN A CA 1
ATOM 2129 C C . GLN A 1 265 ? -16.016 -7.504 -19.016 1 86.38 265 GLN A C 1
ATOM 2131 O O . GLN A 1 265 ? -15.391 -6.441 -19.078 1 86.38 265 GLN A O 1
ATOM 2136 N N . ALA A 1 266 ? -17.203 -7.734 -19.531 1 89.44 266 ALA A N 1
ATOM 2137 C CA . ALA A 1 266 ? -17.875 -6.652 -20.25 1 89.44 266 ALA A CA 1
ATOM 2138 C C . ALA A 1 266 ? -18.203 -5.492 -19.312 1 89.44 266 ALA A C 1
ATOM 2140 O O . ALA A 1 266 ? -18.047 -4.328 -19.688 1 89.44 266 ALA A O 1
ATOM 2141 N N . SER A 1 267 ? -18.672 -5.836 -18.172 1 90.06 267 SER A N 1
ATOM 2142 C CA . SER A 1 267 ? -19.016 -4.824 -17.172 1 90.06 267 SER A CA 1
ATOM 2143 C C . SER A 1 267 ? -17.781 -4.016 -16.766 1 90.06 267 SER A C 1
ATOM 2145 O O . SER A 1 267 ? -17.859 -2.791 -16.656 1 90.06 267 SER A O 1
ATOM 2147 N N . LEU A 1 268 ? -16.688 -4.668 -16.594 1 90.69 268 LEU A N 1
ATOM 2148 C CA . LEU A 1 268 ? -15.453 -3.992 -16.219 1 90.69 268 LEU A CA 1
ATOM 2149 C C . LEU A 1 268 ? -14.953 -3.104 -17.344 1 90.69 268 LEU A C 1
ATOM 2151 O O . LEU A 1 268 ? -14.5 -1.981 -17.109 1 90.69 268 LEU A O 1
ATOM 2155 N N . ALA A 1 269 ? -15.047 -3.615 -18.531 1 89 269 ALA A N 1
ATOM 2156 C CA . ALA A 1 269 ? -14.625 -2.838 -19.703 1 89 269 ALA A CA 1
ATOM 2157 C C . ALA A 1 269 ? -15.445 -1.558 -19.828 1 89 269 ALA A C 1
ATOM 2159 O O . ALA A 1 269 ? -14.891 -0.483 -20.078 1 89 269 ALA A O 1
ATOM 2160 N N . ARG A 1 270 ? -16.734 -1.732 -19.688 1 90.44 270 ARG A N 1
ATOM 2161 C CA . ARG A 1 270 ? -17.609 -0.576 -19.766 1 90.44 270 ARG A CA 1
ATOM 2162 C C . ARG A 1 270 ? -17.297 0.422 -18.656 1 90.44 270 ARG A C 1
ATOM 2164 O O . ARG A 1 270 ? -17.281 1.632 -18.875 1 90.44 270 ARG A O 1
ATOM 2171 N N . LEU A 1 271 ? -17.078 -0.085 -17.5 1 92.56 271 LEU A N 1
ATOM 2172 C CA . LEU A 1 271 ? -16.75 0.754 -16.344 1 92.56 271 LEU A CA 1
ATOM 2173 C C . LEU A 1 271 ? -15.469 1.546 -16.609 1 92.56 271 LEU A C 1
ATOM 2175 O O . LEU A 1 271 ? -15.414 2.746 -16.328 1 92.56 271 LEU A O 1
ATOM 2179 N N . LEU A 1 272 ? -14.484 0.919 -17.156 1 92.19 272 LEU A N 1
ATOM 2180 C CA . LEU A 1 272 ? -13.211 1.564 -17.438 1 92.19 272 LEU A CA 1
ATOM 2181 C C . LEU A 1 272 ? -13.367 2.627 -18.516 1 92.19 272 LEU A C 1
ATOM 2183 O O . LEU A 1 272 ? -12.727 3.68 -18.453 1 92.19 272 LEU A O 1
ATOM 2187 N N . GLU A 1 273 ? -14.242 2.373 -19.438 1 89.81 273 GLU A N 1
ATOM 2188 C CA . GLU A 1 273 ? -14.516 3.354 -20.484 1 89.81 273 GLU A CA 1
ATOM 2189 C C . GLU A 1 273 ? -15.188 4.598 -19.906 1 89.81 273 GLU A C 1
ATOM 2191 O O . GLU A 1 273 ? -14.867 5.719 -20.297 1 89.81 273 GLU A O 1
ATOM 2196 N N . GLU A 1 274 ? -16.141 4.383 -19.078 1 90.88 274 GLU A N 1
ATOM 2197 C CA . GLU A 1 274 ? -16.844 5.492 -18.438 1 90.88 274 GLU A CA 1
ATOM 2198 C C . GLU A 1 274 ? -15.883 6.344 -17.594 1 90.88 274 GLU A C 1
ATOM 2200 O O . GLU A 1 274 ? -15.961 7.574 -17.625 1 90.88 274 GLU A O 1
ATOM 2205 N N . VAL A 1 275 ? -15.008 5.707 -16.906 1 92 275 VAL A N 1
ATOM 2206 C CA . VAL A 1 275 ? -14.055 6.41 -16.047 1 92 275 VAL A CA 1
ATOM 2207 C C . VAL A 1 275 ? -13.047 7.172 -16.906 1 92 275 VAL A C 1
ATOM 2209 O O . VAL A 1 275 ? -12.633 8.273 -16.547 1 92 275 VAL A O 1
ATOM 2212 N N . ALA A 1 276 ? -12.695 6.582 -18.031 1 88.19 276 ALA A N 1
ATOM 2213 C CA . ALA A 1 276 ? -11.727 7.207 -18.938 1 88.19 276 ALA A CA 1
ATOM 2214 C C . ALA A 1 276 ? -12.281 8.508 -19.516 1 88.19 276 ALA A C 1
ATOM 2216 O O . ALA A 1 276 ? -11.516 9.383 -19.922 1 88.19 276 ALA A O 1
ATOM 2217 N N . ARG A 1 277 ? -13.562 8.68 -19.469 1 88.62 277 ARG A N 1
ATOM 2218 C CA . ARG A 1 277 ? -14.203 9.844 -20.062 1 88.62 277 ARG A CA 1
ATOM 2219 C C . ARG A 1 277 ? -14.336 10.977 -19.047 1 88.62 277 ARG A C 1
ATOM 2221 O O . ARG A 1 277 ? -14.703 12.094 -19.391 1 88.62 277 ARG A O 1
ATOM 2228 N N . VAL A 1 278 ? -14 10.68 -17.844 1 90.62 278 VAL A N 1
ATOM 2229 C CA . VAL A 1 278 ? -14.109 11.695 -16.812 1 90.62 278 VAL A CA 1
ATOM 2230 C C . VAL A 1 278 ? -13.047 12.766 -17.016 1 90.62 278 VAL A C 1
ATOM 2232 O O . VAL A 1 278 ? -11.852 12.461 -17.031 1 90.62 278 VAL A O 1
ATOM 2235 N N . PRO A 1 279 ? -13.391 14.008 -17.141 1 87.38 279 PRO A N 1
ATOM 2236 C CA . PRO A 1 279 ? -12.461 15.086 -17.469 1 87.38 279 PRO A CA 1
ATOM 2237 C C . PRO A 1 279 ? -11.383 15.289 -16.406 1 87.38 279 PRO A C 1
ATOM 2239 O O . PRO A 1 279 ? -10.242 15.617 -16.734 1 87.38 279 PRO A O 1
ATOM 2242 N N . GLU A 1 280 ? -11.734 15.102 -15.18 1 88.12 280 GLU A N 1
ATOM 2243 C CA . GLU A 1 280 ? -10.805 15.336 -14.07 1 88.12 280 GLU A CA 1
ATOM 2244 C C . GLU A 1 280 ? -9.641 14.344 -14.117 1 88.12 280 GLU A C 1
ATOM 2246 O O . GLU A 1 280 ? -8.609 14.57 -13.477 1 88.12 280 GLU A O 1
ATOM 2251 N N . LEU A 1 281 ? -9.797 13.273 -14.852 1 88 281 LEU A N 1
ATOM 2252 C CA . LEU A 1 281 ? -8.805 12.203 -14.836 1 88 281 LEU A CA 1
ATOM 2253 C C . LEU A 1 281 ? -7.957 12.227 -16.094 1 88 281 LEU A C 1
ATOM 2255 O O . LEU A 1 281 ? -7.016 11.445 -16.234 1 88 281 LEU A O 1
ATOM 2259 N N . LYS A 1 282 ? -8.195 13.094 -17.016 1 79.88 282 LYS A N 1
ATOM 2260 C CA . LYS A 1 282 ? -7.52 13.125 -18.297 1 79.88 282 LYS A CA 1
ATOM 2261 C C . LYS A 1 282 ? -6.031 13.422 -18.141 1 79.88 282 LYS A C 1
ATOM 2263 O O . LYS A 1 282 ? -5.191 12.844 -18.828 1 79.88 282 LYS A O 1
ATOM 2268 N N . ASP A 1 283 ? -5.703 14.219 -17.156 1 73.94 283 ASP A N 1
ATOM 2269 C CA . ASP A 1 283 ? -4.305 14.602 -16.969 1 73.94 283 ASP A CA 1
ATOM 2270 C C . ASP A 1 283 ? -3.535 13.5 -16.234 1 73.94 283 ASP A C 1
ATOM 2272 O O . ASP A 1 283 ? -2.309 13.43 -16.328 1 73.94 283 ASP A O 1
ATOM 2276 N N . L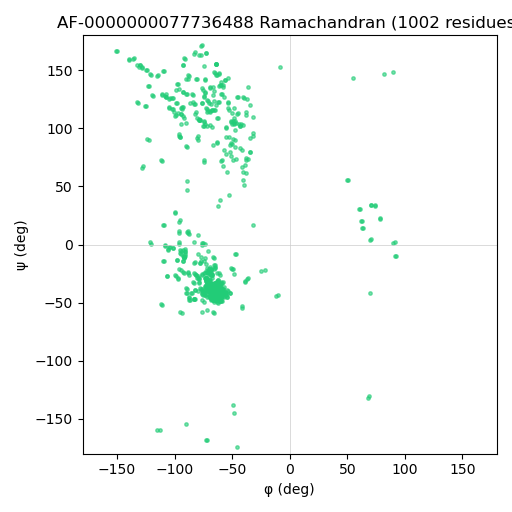EU A 1 284 ? -4.188 12.742 -15.484 1 71.38 284 LEU A N 1
ATOM 2277 C CA . LEU A 1 284 ? -3.52 11.711 -14.703 1 71.38 284 LEU A CA 1
ATOM 2278 C C . LEU A 1 284 ? -3.188 10.5 -15.57 1 71.38 284 LEU A C 1
ATOM 2280 O O . LEU A 1 284 ? -2.184 9.828 -15.344 1 71.38 284 LEU A O 1
ATOM 2284 N N . ALA A 1 285 ? -3.973 10.211 -16.516 1 60.31 285 ALA A N 1
ATOM 2285 C CA . ALA A 1 285 ? -3.793 9.055 -17.391 1 60.31 285 ALA A CA 1
ATOM 2286 C C . ALA A 1 285 ? -2.557 9.211 -18.266 1 60.31 285 ALA A C 1
ATOM 2288 O O . ALA A 1 285 ? -1.898 8.227 -18.609 1 60.31 285 ALA A O 1
ATOM 2289 N N . ALA A 1 286 ? -2.15 10.367 -18.547 1 55.91 286 ALA A N 1
ATOM 2290 C CA . ALA A 1 286 ? -1.049 10.648 -19.469 1 55.91 286 ALA A CA 1
ATOM 2291 C C . ALA A 1 286 ? 0.3 10.445 -18.781 1 55.91 286 ALA A C 1
ATOM 2293 O O . ALA A 1 286 ? 1.284 10.086 -19.438 1 55.91 286 ALA A O 1
ATOM 2294 N N . VAL A 1 287 ? 0.309 10.633 -17.609 1 50.91 287 VAL A N 1
ATOM 2295 C CA . VAL A 1 287 ? 1.621 10.641 -16.969 1 50.91 287 VAL A CA 1
ATOM 2296 C C . VAL A 1 287 ? 2.057 9.203 -16.656 1 50.91 287 VAL A C 1
ATOM 2298 O O . VAL A 1 287 ? 3.229 8.859 -16.828 1 50.91 287 VAL A O 1
ATOM 2301 N N . ASP A 1 288 ? 1.134 8.422 -16.078 1 52.84 288 ASP A N 1
ATOM 2302 C CA . ASP A 1 288 ? 1.612 7.164 -15.516 1 52.84 288 ASP A CA 1
ATOM 2303 C C . ASP A 1 288 ? 1.411 6.008 -16.5 1 52.84 288 ASP A C 1
ATOM 2305 O O . ASP A 1 288 ? 0.407 5.961 -17.203 1 52.84 288 ASP A O 1
ATOM 2309 N N . GLY A 1 289 ? 2.342 5.699 -17.219 1 50.03 289 GLY A N 1
ATOM 2310 C CA . GLY A 1 289 ? 2.465 4.59 -18.156 1 50.03 289 GLY A CA 1
ATOM 2311 C C . GLY A 1 289 ? 1.363 3.559 -18 1 50.03 289 GLY A C 1
ATOM 2312 O O . GLY A 1 289 ? 1.068 2.816 -18.938 1 50.03 289 GLY A O 1
ATOM 2313 N N . ALA A 1 290 ? 1.026 3.18 -16.828 1 57.28 290 ALA A N 1
ATOM 2314 C CA . ALA A 1 290 ? 0.088 2.064 -16.734 1 57.28 290 ALA A CA 1
ATOM 2315 C C . ALA A 1 290 ? -1.347 2.566 -16.594 1 57.28 290 ALA A C 1
ATOM 2317 O O . ALA A 1 290 ? -1.793 2.887 -15.492 1 57.28 290 ALA A O 1
ATOM 2318 N N . ARG A 1 291 ? -1.917 2.658 -17.812 1 63.41 291 ARG A N 1
ATOM 2319 C CA . ARG A 1 291 ? -3.301 3.119 -17.875 1 63.41 291 ARG A CA 1
ATOM 2320 C C . ARG A 1 291 ? -4.25 2.07 -17.297 1 63.41 291 ARG A C 1
ATOM 2322 O O . ARG A 1 291 ? -4.031 0.87 -17.469 1 63.41 291 ARG A O 1
ATOM 2329 N N . LEU A 1 292 ? -5.18 2.465 -16.469 1 78 292 LEU A N 1
ATOM 2330 C CA . LEU A 1 292 ? -6.195 1.583 -15.906 1 78 292 LEU A CA 1
ATOM 2331 C C . LEU A 1 292 ? -6.867 0.758 -17 1 78 292 LEU A C 1
ATOM 2333 O O . LEU A 1 292 ? -7.328 -0.356 -16.75 1 78 292 LEU A O 1
ATOM 2337 N N . GLU A 1 293 ? -6.762 1.262 -18.266 1 78.69 293 GLU A N 1
ATOM 2338 C CA . GLU A 1 293 ? -7.422 0.591 -19.391 1 78.69 293 GLU A CA 1
ATOM 2339 C C . GLU A 1 293 ? -6.738 -0.731 -19.719 1 78.69 293 GLU A C 1
ATOM 2341 O O . GLU A 1 293 ? -7.359 -1.635 -20.281 1 78.69 293 GLU A O 1
ATOM 2346 N N . ASP A 1 294 ? -5.566 -0.849 -19.328 1 80.19 294 ASP A N 1
ATOM 2347 C CA . ASP A 1 294 ? -4.809 -2.053 -19.656 1 80.19 294 ASP A CA 1
ATOM 2348 C C . ASP A 1 294 ? -4.863 -3.062 -18.5 1 80.19 294 ASP A C 1
ATOM 2350 O O . ASP A 1 294 ? -4.344 -4.176 -18.625 1 80.19 294 ASP A O 1
ATOM 2354 N N . LEU A 1 295 ? -5.562 -2.746 -17.484 1 83.75 295 LEU A N 1
ATOM 2355 C CA . LEU A 1 295 ? -5.555 -3.549 -16.266 1 83.75 295 LEU A CA 1
ATOM 2356 C C . LEU A 1 295 ? -6.168 -4.922 -16.516 1 83.75 295 LEU A C 1
ATOM 2358 O O . LEU A 1 295 ? -5.609 -5.941 -16.109 1 83.75 295 LEU A O 1
ATOM 2362 N N . PRO A 1 296 ? -7.277 -4.988 -17.266 1 85.5 296 PRO A N 1
ATOM 2363 C CA . PRO A 1 296 ? -7.863 -6.312 -17.484 1 85.5 296 PRO A CA 1
ATOM 2364 C C . PRO A 1 296 ? -6.918 -7.27 -18.203 1 85.5 296 PRO A C 1
ATOM 2366 O O . PRO A 1 296 ? -6.805 -8.438 -17.812 1 85.5 296 PRO A O 1
ATOM 2369 N N . ARG A 1 297 ? -6.227 -6.746 -19.156 1 82.19 297 ARG A N 1
ATOM 2370 C CA . ARG A 1 297 ? -5.273 -7.566 -19.891 1 82.19 297 ARG A CA 1
ATOM 2371 C C . ARG A 1 297 ? -4.125 -8.016 -19 1 82.19 297 ARG A C 1
ATOM 2373 O O . ARG A 1 297 ? -3.715 -9.18 -19.047 1 82.19 297 ARG A O 1
ATOM 2380 N N . THR A 1 298 ? -3.654 -7.09 -18.234 1 82.88 298 THR A N 1
ATOM 2381 C CA . THR A 1 298 ? -2.564 -7.387 -17.312 1 82.88 298 THR A CA 1
ATOM 2382 C C . THR A 1 298 ? -2.998 -8.422 -16.281 1 82.88 298 THR A C 1
ATOM 2384 O O . THR A 1 298 ? -2.236 -9.328 -15.953 1 82.88 298 THR A O 1
ATOM 2387 N N . TRP A 1 299 ? -4.23 -8.305 -15.836 1 88.19 299 TRP A N 1
ATOM 2388 C CA . TRP A 1 299 ? -4.75 -9.227 -14.828 1 88.19 299 TRP A CA 1
ATOM 2389 C C . TRP A 1 299 ? -4.941 -10.625 -15.414 1 88.19 299 TRP A C 1
ATOM 2391 O O . TRP A 1 299 ? -4.617 -11.625 -14.766 1 88.19 299 TRP A O 1
ATOM 2401 N N . ILE A 1 300 ? -5.371 -10.672 -16.578 1 85.75 300 ILE A N 1
ATOM 2402 C CA . ILE A 1 300 ? -5.617 -11.961 -17.219 1 85.75 300 ILE A CA 1
ATOM 2403 C C . ILE A 1 300 ? -4.293 -12.688 -17.438 1 85.75 300 ILE A C 1
ATOM 2405 O O . ILE A 1 300 ? -4.18 -13.883 -17.141 1 85.75 300 ILE A O 1
ATOM 2409 N N . ARG A 1 301 ? -3.32 -11.984 -17.859 1 82.56 301 ARG A N 1
ATOM 2410 C CA . ARG A 1 301 ? -2.004 -12.57 -18.078 1 82.56 301 ARG A CA 1
ATOM 2411 C C . ARG A 1 301 ? -1.406 -13.07 -16.766 1 82.56 301 ARG A C 1
ATOM 2413 O O . ARG A 1 301 ? -0.877 -14.188 -16.703 1 82.56 301 ARG A O 1
ATOM 2420 N N . GLY A 1 302 ? -1.465 -12.234 -15.797 1 85.44 302 GLY A N 1
ATOM 2421 C CA . GLY A 1 302 ? -0.952 -12.633 -14.492 1 85.44 302 GLY A CA 1
ATOM 2422 C C . GLY A 1 302 ? -1.69 -13.812 -13.891 1 85.44 302 GLY A C 1
ATOM 2423 O O . GLY A 1 302 ? -1.068 -14.742 -13.375 1 85.44 302 GLY A O 1
ATOM 2424 N N . ALA A 1 303 ? -3.008 -13.805 -14.023 1 87.81 303 ALA A N 1
ATOM 2425 C CA . ALA A 1 303 ? -3.83 -14.883 -13.477 1 87.81 303 ALA A CA 1
ATOM 2426 C C . ALA A 1 303 ? -3.602 -16.188 -14.242 1 87.81 303 ALA A C 1
ATOM 2428 O O . ALA A 1 303 ? -3.623 -17.266 -13.664 1 87.81 303 ALA A O 1
ATOM 2429 N N . ALA A 1 304 ? -3.393 -16.047 -15.5 1 84.75 304 ALA A N 1
ATOM 2430 C CA . ALA A 1 304 ? -3.111 -17.219 -16.328 1 84.75 304 ALA A CA 1
ATOM 2431 C C . ALA A 1 304 ? -1.799 -17.875 -15.906 1 84.75 304 ALA A C 1
ATOM 2433 O O . ALA A 1 304 ? -1.694 -19.109 -15.891 1 84.75 304 ALA A O 1
ATOM 2434 N N . ALA A 1 305 ? -0.87 -17.125 -15.609 1 83.38 305 ALA A N 1
ATOM 2435 C CA . ALA A 1 305 ? 0.412 -17.656 -15.141 1 83.38 305 ALA A CA 1
ATOM 2436 C C . ALA A 1 305 ? 0.249 -18.406 -13.836 1 83.38 305 ALA A C 1
ATOM 2438 O O . ALA A 1 305 ? 0.857 -19.469 -13.641 1 83.38 305 ALA A O 1
ATOM 2439 N N . VAL A 1 306 ? -0.538 -17.891 -12.992 1 87.75 306 VAL A N 1
ATOM 2440 C CA . VAL A 1 306 ? -0.8 -18.562 -11.727 1 87.75 306 VAL A CA 1
ATOM 2441 C C . VAL A 1 306 ? -1.511 -19.891 -11.984 1 87.75 306 VAL A C 1
ATOM 2443 O O . VAL A 1 306 ? -1.153 -20.922 -11.398 1 87.75 306 VAL A O 1
ATOM 2446 N N . GLN A 1 307 ? -2.477 -19.859 -12.859 1 84.94 307 GLN A N 1
ATOM 2447 C CA . GLN A 1 307 ? -3.219 -21.078 -13.195 1 84.94 307 GLN A CA 1
ATOM 2448 C C . GLN A 1 307 ? -2.303 -22.141 -13.797 1 84.94 307 GLN A C 1
ATOM 2450 O O . GLN A 1 307 ? -2.441 -23.328 -13.508 1 84.94 307 GLN A O 1
ATOM 2455 N N . GLN A 1 308 ? -1.418 -21.672 -14.617 1 82.25 308 GLN A N 1
ATOM 2456 C CA . GLN A 1 308 ? -0.446 -22.594 -15.203 1 82.25 308 GLN A CA 1
ATOM 2457 C C . GLN A 1 308 ? 0.455 -23.203 -14.133 1 82.25 308 GLN A C 1
ATOM 2459 O O . GLN A 1 308 ? 0.783 -24.391 -14.195 1 82.25 308 GLN A O 1
ATOM 2464 N N . THR A 1 309 ? 0.819 -22.422 -13.227 1 83.06 309 THR A N 1
ATOM 2465 C CA . THR A 1 309 ? 1.635 -22.922 -12.117 1 83.06 309 THR A CA 1
ATOM 2466 C C . THR A 1 309 ? 0.874 -23.953 -11.305 1 83.06 309 THR A C 1
ATOM 2468 O O . THR A 1 309 ? 1.425 -25 -10.945 1 83.06 309 THR A O 1
ATOM 2471 N N . ILE A 1 310 ? -0.371 -23.641 -11.023 1 81.81 310 ILE A N 1
ATOM 2472 C CA . ILE A 1 310 ? -1.2 -24.594 -10.281 1 81.81 310 ILE A CA 1
ATOM 2473 C C . ILE A 1 310 ? -1.293 -25.906 -11.047 1 81.81 310 ILE A C 1
ATOM 2475 O O . ILE A 1 310 ? -1.157 -26.984 -10.453 1 81.81 310 ILE A O 1
ATOM 2479 N N . ALA A 1 311 ? -1.481 -25.859 -12.32 1 79.12 311 ALA A N 1
ATOM 2480 C CA . ALA A 1 311 ? -1.591 -27.047 -13.164 1 79.12 311 ALA A CA 1
ATOM 2481 C C . ALA A 1 311 ? -0.292 -27.844 -13.148 1 79.12 311 ALA A C 1
ATOM 2483 O O . ALA A 1 311 ? -0.316 -29.078 -13.047 1 79.12 311 ALA A O 1
ATOM 2484 N N . GLN A 1 312 ? 0.78 -27.172 -13.242 1 79 312 GLN A N 1
ATOM 2485 C CA . GLN A 1 312 ? 2.088 -27.812 -13.227 1 79 312 GLN A CA 1
ATOM 2486 C C . GLN A 1 312 ? 2.352 -28.484 -11.883 1 79 312 GLN A C 1
ATOM 2488 O O . GLN A 1 312 ? 2.852 -29.609 -11.836 1 79 312 GLN A O 1
ATOM 2493 N N . LEU A 1 313 ? 2.037 -27.812 -10.852 1 79.12 313 LEU A N 1
ATOM 2494 C CA . LEU A 1 313 ? 2.232 -28.359 -9.516 1 79.12 313 LEU A CA 1
ATOM 2495 C C . LEU A 1 313 ? 1.336 -29.578 -9.289 1 79.12 313 LEU A C 1
ATOM 2497 O O . LEU A 1 313 ? 1.761 -30.562 -8.695 1 79.12 313 LEU A O 1
ATOM 2501 N N . SER A 1 314 ? 0.15 -29.484 -9.82 1 75.38 314 SER A N 1
ATOM 2502 C CA . SER A 1 314 ? -0.778 -30.594 -9.719 1 75.38 314 SER A CA 1
ATOM 2503 C C . SER A 1 314 ? -0.27 -31.812 -10.484 1 75.38 314 SER A C 1
ATOM 2505 O O . SER A 1 314 ? -0.381 -32.938 -10.016 1 75.38 314 SER A O 1
ATOM 2507 N N . ARG A 1 315 ? 0.298 -31.609 -11.641 1 74.62 315 ARG A N 1
ATOM 2508 C CA . ARG A 1 315 ? 0.881 -32.688 -12.438 1 74.62 315 ARG A CA 1
ATOM 2509 C C . ARG A 1 315 ? 2.078 -33.312 -11.719 1 74.62 315 ARG A C 1
ATOM 2511 O O . ARG A 1 315 ? 2.244 -34.531 -11.727 1 74.62 315 ARG A O 1
ATOM 2518 N N . GLN A 1 316 ? 2.861 -32.469 -11.164 1 74.25 316 GLN A N 1
ATOM 2519 C CA . GLN A 1 316 ? 4.035 -32.938 -10.438 1 74.25 316 GLN A CA 1
ATOM 2520 C C . GLN A 1 316 ? 3.633 -33.781 -9.234 1 74.25 316 GLN A C 1
ATOM 2522 O O . GLN A 1 316 ? 4.25 -34.812 -8.969 1 74.25 316 GLN A O 1
ATOM 2527 N N . LEU A 1 317 ? 2.652 -33.406 -8.578 1 74.12 317 LEU A N 1
ATOM 2528 C CA . LEU A 1 317 ? 2.18 -34.156 -7.418 1 74.12 317 LEU A CA 1
ATOM 2529 C C . LEU A 1 317 ? 1.627 -35.5 -7.836 1 74.12 317 LEU A C 1
ATOM 2531 O O . LEU A 1 317 ? 1.836 -36.5 -7.148 1 74.12 317 LEU A O 1
ATOM 2535 N N . ARG A 1 318 ? 0.95 -35.531 -8.961 1 69.94 318 ARG A N 1
ATOM 2536 C CA . ARG A 1 318 ? 0.414 -36.781 -9.477 1 69.94 318 ARG A CA 1
ATOM 2537 C C . ARG A 1 318 ? 1.536 -37.719 -9.875 1 69.94 318 ARG A C 1
ATOM 2539 O O . ARG A 1 318 ? 1.437 -38.938 -9.664 1 69.94 318 ARG A O 1
ATOM 2546 N N . ARG A 1 319 ? 2.551 -37.219 -10.398 1 71.62 319 ARG A N 1
ATOM 2547 C CA . ARG A 1 319 ? 3.699 -38.031 -10.789 1 71.62 319 ARG A CA 1
ATOM 2548 C C . ARG A 1 319 ? 4.371 -38.625 -9.57 1 71.62 319 ARG A C 1
ATOM 2550 O O . ARG A 1 319 ? 4.848 -39.781 -9.617 1 71.62 319 ARG A O 1
ATOM 2557 N N . TYR A 1 320 ? 4.379 -37.938 -8.539 1 69.19 320 TYR A N 1
ATOM 2558 C CA . TYR A 1 320 ? 5.027 -38.406 -7.312 1 69.19 320 TYR A CA 1
ATOM 2559 C C . TYR A 1 320 ? 4.219 -39.531 -6.66 1 69.19 320 TYR A C 1
ATOM 2561 O O . TYR A 1 320 ? 4.754 -40.312 -5.875 1 69.19 320 TYR A O 1
ATOM 2569 N N . VAL A 1 321 ? 2.988 -39.5 -6.988 1 63.91 321 VAL A N 1
ATOM 2570 C CA . VAL A 1 321 ? 2.168 -40.562 -6.43 1 63.91 321 VAL A CA 1
ATOM 2571 C C . VAL A 1 321 ? 2.307 -41.844 -7.277 1 63.91 321 VAL A C 1
ATOM 2573 O O . VAL A 1 321 ? 1.973 -42.938 -6.832 1 63.91 321 VAL A O 1
ATOM 2576 N N . ASP A 1 322 ? 2.838 -41.625 -8.422 1 61.84 322 ASP A N 1
ATOM 2577 C CA . ASP A 1 322 ? 3.137 -42.812 -9.227 1 61.84 322 ASP A CA 1
ATOM 2578 C C . ASP A 1 322 ? 4.285 -43.625 -8.625 1 61.84 322 ASP A C 1
ATOM 2580 O O . ASP A 1 322 ? 5.32 -43.062 -8.258 1 61.84 322 ASP A O 1
ATOM 2584 N N . GLU A 1 323 ? 4.004 -44.844 -8.164 1 59.09 323 GLU A N 1
ATOM 2585 C CA . GLU A 1 323 ? 4.859 -45.75 -7.391 1 59.09 323 GLU A CA 1
ATOM 2586 C C . GLU A 1 323 ? 6.293 -45.75 -7.914 1 59.09 323 GLU A C 1
ATOM 2588 O O . GLU A 1 323 ? 7.246 -45.688 -7.137 1 59.09 323 GLU A O 1
ATOM 2593 N N . ARG A 1 324 ? 6.398 -45.969 -9.164 1 58.53 324 ARG A N 1
ATOM 2594 C CA . ARG A 1 324 ? 7.75 -46.031 -9.711 1 58.53 324 ARG A CA 1
ATOM 2595 C C . ARG A 1 324 ? 8.492 -44.719 -9.508 1 58.53 324 ARG A C 1
ATOM 2597 O O . ARG A 1 324 ? 9.664 -44.719 -9.141 1 58.53 324 ARG A O 1
ATOM 2604 N N . PHE A 1 325 ? 7.781 -43.75 -9.547 1 59.31 325 PHE A N 1
ATOM 2605 C CA . PHE A 1 325 ? 8.367 -42.406 -9.406 1 59.31 325 PHE A CA 1
ATOM 2606 C C . PHE A 1 325 ? 8.695 -42.125 -7.949 1 59.31 325 PHE A C 1
ATOM 2608 O O . PHE A 1 325 ? 9.758 -41.562 -7.648 1 59.31 325 PHE A O 1
ATOM 2615 N N . LEU A 1 326 ? 7.852 -42.562 -7.164 1 61 326 LEU A N 1
ATOM 2616 C CA . LEU A 1 326 ? 8.031 -42.344 -5.738 1 61 326 LEU A CA 1
ATOM 2617 C C . LEU A 1 326 ? 9.281 -43.031 -5.219 1 61 326 LEU A C 1
ATOM 2619 O O . LEU A 1 326 ? 10.008 -42.469 -4.395 1 61 326 LEU A O 1
ATOM 2623 N N . THR A 1 327 ? 9.391 -44.25 -5.719 1 63.09 327 THR A N 1
ATOM 2624 C CA . THR A 1 327 ? 10.562 -45.031 -5.285 1 63.09 327 THR A CA 1
ATOM 2625 C C . THR A 1 327 ? 11.852 -44.312 -5.699 1 63.09 327 THR A C 1
ATOM 2627 O O . THR A 1 327 ? 12.789 -44.219 -4.91 1 63.09 327 THR A O 1
ATOM 2630 N N . GLN A 1 328 ? 11.805 -43.844 -6.867 1 60.72 328 GLN A N 1
ATOM 2631 C CA . GLN A 1 328 ? 12.977 -43.156 -7.367 1 60.72 328 GLN A CA 1
ATOM 2632 C C . GLN A 1 328 ? 13.188 -41.844 -6.617 1 60.72 328 GLN A C 1
ATOM 2634 O O . GLN A 1 328 ? 14.312 -41.5 -6.238 1 60.72 328 GLN A O 1
ATOM 2639 N N . GLU A 1 329 ? 12.148 -41.188 -6.324 1 62.06 329 GLU A N 1
ATOM 2640 C CA . GLU A 1 329 ? 12.234 -39.906 -5.664 1 62.06 329 GLU A CA 1
ATOM 2641 C C . GLU A 1 329 ? 12.641 -40.062 -4.203 1 62.06 329 GLU A C 1
ATOM 2643 O O . GLU A 1 329 ? 13.398 -39.219 -3.68 1 62.06 329 GLU A O 1
ATOM 2648 N N . ARG A 1 330 ? 12.18 -41.094 -3.643 1 64.31 330 ARG A N 1
ATOM 2649 C CA . ARG A 1 330 ? 12.594 -41.375 -2.273 1 64.31 330 ARG A CA 1
ATOM 2650 C C . ARG A 1 330 ? 14.086 -41.656 -2.201 1 64.31 330 ARG A C 1
ATOM 2652 O O . ARG A 1 330 ? 14.758 -41.219 -1.263 1 64.31 330 ARG A O 1
ATOM 2659 N N . ALA A 1 331 ? 14.5 -42.375 -3.223 1 63.97 331 ALA A N 1
ATOM 2660 C CA . ALA A 1 331 ? 15.93 -42.656 -3.277 1 63.97 331 ALA A CA 1
ATOM 2661 C C . ALA A 1 331 ? 16.75 -41.375 -3.439 1 63.97 331 ALA A C 1
ATOM 2663 O O . ALA A 1 331 ? 17.781 -41.188 -2.787 1 63.97 331 ALA A O 1
ATOM 2664 N N . ILE A 1 332 ? 16.234 -40.531 -4.199 1 64.38 332 ILE A N 1
ATOM 2665 C CA . ILE A 1 332 ? 16.906 -39.25 -4.43 1 64.38 332 ILE A CA 1
ATOM 2666 C C . ILE A 1 332 ? 16.875 -38.406 -3.16 1 64.38 332 ILE A C 1
ATOM 2668 O O . ILE A 1 332 ? 17.875 -37.844 -2.754 1 64.38 332 ILE A O 1
ATOM 2672 N N . PHE A 1 333 ? 15.742 -38.375 -2.588 1 61.16 333 PHE A N 1
ATOM 2673 C CA . PHE A 1 333 ? 15.586 -37.594 -1.374 1 61.16 333 PHE A CA 1
ATOM 2674 C C . PHE A 1 333 ? 16.484 -38.094 -0.266 1 61.16 333 PHE A C 1
ATOM 2676 O O . PHE A 1 333 ? 17.125 -37.312 0.447 1 61.16 333 PHE A O 1
ATOM 2683 N N . ARG A 1 334 ? 16.531 -39.406 -0.165 1 64.5 334 ARG A N 1
ATOM 2684 C CA . ARG A 1 334 ? 17.438 -40 0.821 1 64.5 334 ARG A CA 1
ATOM 2685 C C . ARG A 1 334 ? 18.891 -39.625 0.538 1 64.5 334 ARG A C 1
ATOM 2687 O O . ARG A 1 334 ? 19.656 -39.375 1.463 1 64.5 334 ARG A O 1
ATOM 2694 N N . ARG A 1 335 ? 19.094 -39.562 -0.716 1 65.75 335 ARG A N 1
ATOM 2695 C CA . ARG A 1 335 ? 20.453 -39.219 -1.105 1 65.75 335 ARG A CA 1
ATOM 2696 C C . ARG A 1 335 ? 20.75 -37.75 -0.802 1 65.75 335 ARG A C 1
ATOM 2698 O O . ARG A 1 335 ? 21.828 -37.406 -0.303 1 65.75 335 ARG A O 1
ATOM 2705 N N . ILE A 1 336 ? 19.797 -36.938 -1.039 1 64.38 336 ILE A N 1
ATOM 2706 C CA . ILE A 1 336 ? 19.953 -35.531 -0.756 1 64.38 336 ILE A CA 1
ATOM 2707 C C . ILE A 1 336 ? 20.062 -35.312 0.751 1 64.38 336 ILE A C 1
ATOM 2709 O O . ILE A 1 336 ? 20.938 -34.562 1.213 1 64.38 336 ILE A O 1
ATOM 2713 N N . GLN A 1 337 ? 19.219 -35.906 1.486 1 62.44 337 GLN A N 1
ATOM 2714 C CA . GLN A 1 337 ? 19.281 -35.812 2.941 1 62.44 337 GLN A CA 1
ATOM 2715 C C . GLN A 1 337 ? 20.625 -36.281 3.479 1 62.44 337 GLN A C 1
ATOM 2717 O O . GLN A 1 337 ? 21.172 -35.688 4.402 1 62.44 337 GLN A O 1
ATOM 2722 N N . SER A 1 338 ? 21.062 -37.344 2.883 1 65.31 338 SER A N 1
ATOM 2723 C CA . SER A 1 338 ? 22.375 -37.844 3.268 1 65.31 338 SER A CA 1
ATOM 2724 C C . SER A 1 338 ? 23.484 -36.844 2.971 1 65.31 338 SER A C 1
ATOM 2726 O O . SER A 1 338 ? 24.391 -36.656 3.783 1 65.31 338 SER A O 1
ATOM 2728 N N . LEU A 1 339 ? 23.188 -36.188 1.909 1 66.88 339 LEU A N 1
ATOM 2729 C CA . LEU A 1 339 ? 24.172 -35.188 1.528 1 66.88 339 LEU A CA 1
ATOM 2730 C C . LEU A 1 339 ? 24.062 -33.969 2.434 1 66.88 339 LEU A C 1
ATOM 2732 O O . LEU A 1 339 ? 25.094 -33.406 2.85 1 66.88 339 LEU A O 1
ATOM 2736 N N . GLU A 1 340 ? 22.891 -33.531 2.596 1 65.56 340 GLU A N 1
ATOM 2737 C CA . GLU A 1 340 ? 22.672 -32.375 3.488 1 65.56 340 GLU A CA 1
ATOM 2738 C C . GLU A 1 340 ? 23.156 -32.688 4.902 1 65.56 340 GLU A C 1
ATOM 2740 O O . GLU A 1 340 ? 23.766 -31.844 5.559 1 65.56 340 GLU A O 1
ATOM 2745 N N . GLY A 1 341 ? 22.844 -33.844 5.332 1 62 341 GLY A N 1
ATOM 2746 C CA . GLY A 1 341 ? 23.375 -34.312 6.609 1 62 341 GLY A CA 1
ATOM 2747 C C . GLY A 1 341 ? 24.891 -34.312 6.656 1 62 341 GLY A C 1
ATOM 2748 O O . GLY A 1 341 ? 25.484 -33.875 7.637 1 62 341 GLY A O 1
ATOM 2749 N N . ALA A 1 342 ? 25.438 -34.781 5.648 1 65.12 342 ALA A N 1
ATOM 2750 C CA . ALA A 1 342 ? 26.891 -34.781 5.562 1 65.12 342 ALA A CA 1
ATOM 2751 C C . ALA A 1 342 ? 27.469 -33.375 5.52 1 65.12 342 ALA A C 1
ATOM 2753 O O . ALA A 1 342 ? 28.5 -33.094 6.133 1 65.12 342 ALA A O 1
ATOM 2754 N N . ALA A 1 343 ? 26.688 -32.562 4.824 1 66.5 343 ALA A N 1
ATOM 2755 C CA . ALA A 1 343 ? 27.125 -31.188 4.715 1 66.5 343 ALA A CA 1
ATOM 2756 C C . ALA A 1 343 ? 27 -30.469 6.059 1 66.5 343 ALA A C 1
ATOM 2758 O O . ALA A 1 343 ? 27.875 -29.672 6.43 1 66.5 343 ALA A O 1
ATOM 2759 N N . MET A 1 344 ? 25.906 -30.703 6.672 1 63.16 344 MET A N 1
ATOM 2760 C CA . MET A 1 344 ? 25.672 -30.078 7.973 1 63.16 344 MET A CA 1
ATOM 2761 C C . MET A 1 344 ? 26.688 -30.562 9 1 63.16 344 MET A C 1
ATOM 2763 O O . MET A 1 344 ? 27.109 -29.797 9.867 1 63.16 344 MET A O 1
ATOM 2767 N N . ALA A 1 345 ? 27.094 -31.734 8.844 1 62.31 345 ALA A N 1
ATOM 2768 C CA . ALA A 1 345 ? 28.094 -32.344 9.734 1 62.31 345 ALA A CA 1
ATOM 2769 C C . ALA A 1 345 ? 29.453 -31.688 9.547 1 62.31 345 ALA A C 1
ATOM 2771 O O . ALA A 1 345 ? 30.266 -31.641 10.484 1 62.31 345 ALA A O 1
ATOM 2772 N N . VAL A 1 346 ? 29.578 -31.078 8.414 1 64.25 346 VAL A N 1
ATOM 2773 C CA . VAL A 1 346 ? 30.891 -30.484 8.18 1 64.25 346 VAL A CA 1
ATOM 2774 C C . VAL A 1 346 ? 30.797 -28.969 8.266 1 64.25 346 VAL A C 1
ATOM 2776 O O . VAL A 1 346 ? 31.766 -28.266 8.016 1 64.25 346 VAL A O 1
ATOM 2779 N N . ARG A 1 347 ? 29.656 -28.516 8.5 1 61.22 347 ARG A N 1
ATOM 2780 C CA . ARG A 1 347 ? 29.375 -27.094 8.508 1 61.22 347 ARG A CA 1
ATOM 2781 C C . ARG A 1 347 ? 30.344 -26.344 9.406 1 61.22 347 ARG A C 1
ATOM 2783 O O . ARG A 1 347 ? 30.828 -25.266 9.055 1 61.22 347 ARG A O 1
ATOM 2790 N N . GLU A 1 348 ? 30.672 -26.844 10.57 1 63.69 348 GLU A N 1
ATOM 2791 C CA . GLU A 1 348 ? 31.562 -26.188 11.523 1 63.69 348 GLU A CA 1
ATOM 2792 C C . GLU A 1 348 ? 33.031 -26.391 11.141 1 63.69 348 GLU A C 1
ATOM 2794 O O . GLU A 1 348 ? 33.906 -25.641 11.602 1 63.69 348 GLU A O 1
ATOM 2799 N N . ALA A 1 349 ? 33.469 -27.422 10.461 1 61.5 349 ALA A N 1
ATOM 2800 C CA . ALA A 1 349 ? 34.812 -27.688 9.992 1 61.5 349 ALA A CA 1
ATOM 2801 C C . ALA A 1 349 ? 34.844 -28.016 8.508 1 61.5 349 ALA A C 1
ATOM 2803 O O . ALA A 1 349 ? 34.875 -29.188 8.133 1 61.5 349 ALA A O 1
ATOM 2804 N N . PRO A 1 350 ? 34.5 -27 7.734 1 59.16 350 PRO A N 1
ATOM 2805 C CA . PRO A 1 350 ? 34.406 -27.25 6.293 1 59.16 350 PRO A CA 1
ATOM 2806 C C . PRO A 1 350 ? 35.656 -27.891 5.723 1 59.16 350 PRO A C 1
ATOM 2808 O O . PRO A 1 350 ? 36.781 -27.469 6.051 1 59.16 350 PRO A O 1
ATOM 2811 N N . PRO A 1 351 ? 35.562 -29.125 5.219 1 59.47 351 PRO A N 1
ATOM 2812 C CA . PRO A 1 351 ? 36.781 -29.766 4.73 1 59.47 351 PRO A CA 1
ATOM 2813 C C . PRO A 1 351 ? 37.531 -28.906 3.713 1 59.47 351 PRO A C 1
ATOM 2815 O O . PRO A 1 351 ? 36.906 -28.109 2.998 1 59.47 351 PRO A O 1
ATOM 2818 N N . GLN A 1 352 ? 38.75 -28.578 3.945 1 57.81 352 GLN A N 1
ATOM 2819 C CA . GLN A 1 352 ? 39.594 -27.75 3.105 1 57.81 352 GLN A CA 1
ATOM 2820 C C . GLN A 1 352 ? 39.594 -28.234 1.658 1 57.81 352 GLN A C 1
ATOM 2822 O O . GLN A 1 352 ? 39.875 -27.469 0.738 1 57.81 352 GLN A O 1
ATOM 2827 N N . GLY A 1 353 ? 39.188 -29.625 1.349 1 55.81 353 GLY A N 1
ATOM 2828 C CA . GLY A 1 353 ? 39.25 -30.203 0.019 1 55.81 353 GLY A CA 1
ATOM 2829 C C . GLY A 1 353 ? 37.875 -30.547 -0.521 1 55.81 353 GLY A C 1
ATOM 2830 O O . GLY A 1 353 ? 36.875 -29.969 -0.098 1 55.81 353 GLY A O 1
ATOM 2831 N N . GLU A 1 354 ? 37.906 -31.469 -1.546 1 55.81 354 GLU A N 1
ATOM 2832 C CA . GLU A 1 354 ? 36.688 -32 -2.127 1 55.81 354 GLU A CA 1
ATOM 2833 C C . GLU A 1 354 ? 35.781 -32.625 -1.056 1 55.81 354 GLU A C 1
ATOM 2835 O O . GLU A 1 354 ? 36.25 -33.406 -0.223 1 55.81 354 GLU A O 1
ATOM 2840 N N . PHE A 1 355 ? 34.844 -32.125 -0.572 1 57.81 355 PHE A N 1
ATOM 2841 C CA . PHE A 1 355 ? 33.969 -32.562 0.504 1 57.81 355 PHE A CA 1
ATOM 2842 C C . PHE A 1 355 ? 33.188 -33.781 0.097 1 57.81 355 PHE A C 1
ATOM 2844 O O . PHE A 1 355 ? 33.062 -34.75 0.865 1 57.81 355 PHE A O 1
ATOM 2851 N N . LEU A 1 356 ? 32.406 -33.844 -0.923 1 56.81 356 LEU A N 1
ATOM 2852 C CA . LEU A 1 356 ? 31.625 -34.969 -1.462 1 56.81 356 LEU A CA 1
ATOM 2853 C C . LEU A 1 356 ? 31.828 -35.094 -2.969 1 56.81 356 LEU A C 1
ATOM 2855 O O . LEU A 1 356 ? 31.812 -34.094 -3.684 1 56.81 356 LEU A O 1
ATOM 2859 N N . ALA A 1 357 ? 32.312 -36.219 -3.586 1 53.34 357 ALA A N 1
ATOM 2860 C CA . ALA A 1 357 ? 32.406 -36.531 -5.012 1 53.34 357 ALA A CA 1
ATOM 2861 C C . ALA A 1 357 ? 31.062 -37 -5.555 1 53.34 357 ALA A C 1
ATOM 2863 O O . ALA A 1 357 ? 30.438 -37.875 -4.957 1 53.34 357 ALA A O 1
ATOM 2864 N N . ILE A 1 358 ? 30.266 -36.281 -5.992 1 52.12 358 ILE A N 1
ATOM 2865 C CA . ILE A 1 358 ? 29.062 -36.75 -6.668 1 52.12 358 ILE A CA 1
ATOM 2866 C C . ILE A 1 358 ? 29.438 -37.344 -8.023 1 52.12 358 ILE A C 1
ATOM 2868 O O . ILE A 1 358 ? 30.109 -36.688 -8.828 1 52.12 358 ILE A O 1
ATOM 2872 N N . ASP A 1 359 ? 29.234 -38.656 -8.211 1 44.19 359 ASP A N 1
ATOM 2873 C CA . ASP A 1 359 ? 29.469 -39.281 -9.516 1 44.19 359 ASP A CA 1
ATOM 2874 C C . ASP A 1 359 ? 28.594 -38.656 -10.594 1 44.19 359 ASP A C 1
ATOM 2876 O O . ASP A 1 359 ? 27.375 -38.656 -10.492 1 44.19 359 ASP A O 1
ATOM 2880 N N . LEU A 1 360 ? 28.875 -37.562 -10.945 1 42.34 360 LEU A N 1
ATOM 2881 C CA . LEU A 1 360 ? 28.109 -37.094 -12.078 1 42.34 360 LEU A CA 1
ATOM 2882 C C . LEU A 1 360 ? 28.078 -38.094 -13.203 1 42.34 360 LEU A C 1
ATOM 2884 O O . LEU A 1 360 ? 29.094 -38.75 -13.5 1 42.34 360 LEU A O 1
ATOM 2888 N N . PRO A 1 361 ? 26.953 -38.812 -13.453 1 38.66 361 PRO A N 1
ATOM 2889 C CA . PRO A 1 361 ? 27 -39.594 -14.688 1 38.66 361 PRO A CA 1
ATOM 2890 C C . PRO A 1 361 ? 27.719 -38.875 -15.828 1 38.66 361 PRO A C 1
ATOM 2892 O O . PRO A 1 361 ? 27.375 -37.75 -16.141 1 38.66 361 PRO A O 1
ATOM 2895 N N . ARG A 1 362 ? 28.984 -38.812 -15.75 1 36.62 362 ARG A N 1
ATOM 2896 C CA . ARG A 1 362 ? 29.641 -38.281 -16.938 1 36.62 362 ARG A CA 1
ATOM 2897 C C . ARG A 1 362 ? 29.156 -39 -18.188 1 36.62 362 ARG A C 1
ATOM 2899 O O . ARG A 1 362 ? 29.281 -40.219 -18.297 1 36.62 362 ARG A O 1
ATOM 2906 N N . ALA A 1 363 ? 27.938 -38.719 -18.703 1 37.91 363 ALA A N 1
ATOM 2907 C CA . ALA A 1 363 ? 27.797 -39.219 -20.062 1 37.91 363 ALA A CA 1
ATOM 2908 C C . ALA A 1 363 ? 29.141 -39.188 -20.797 1 37.91 363 ALA A C 1
ATOM 2910 O O . ALA A 1 363 ? 29.875 -38.188 -20.734 1 37.91 363 ALA A O 1
ATOM 2911 N N . ALA A 1 364 ? 29.734 -40.281 -20.75 1 36.31 364 ALA A N 1
ATOM 2912 C CA . ALA A 1 364 ? 30.875 -40.375 -21.656 1 36.31 364 ALA A CA 1
ATOM 2913 C C . ALA A 1 364 ? 30.562 -39.688 -22.984 1 36.31 364 ALA A C 1
ATOM 2915 O O . ALA A 1 364 ? 29.672 -40.094 -23.719 1 36.31 364 ALA A O 1
ATOM 2916 N N . VAL A 1 365 ? 30.438 -38.406 -22.953 1 36.28 365 VAL A N 1
ATOM 2917 C CA . VAL A 1 365 ? 30.281 -37.75 -24.25 1 36.28 365 VAL A CA 1
ATOM 2918 C C . VAL A 1 365 ? 31.312 -38.281 -25.234 1 36.28 365 VAL A C 1
ATOM 2920 O O . VAL A 1 365 ? 32.5 -38.125 -25.047 1 36.28 365 VAL A O 1
ATOM 2923 N N . ASN A 1 366 ? 31.031 -39.531 -25.672 1 33.31 366 ASN A N 1
ATOM 2924 C CA . ASN A 1 366 ? 31.781 -39.844 -26.875 1 33.31 366 ASN A CA 1
ATOM 2925 C C . ASN A 1 366 ? 31.641 -38.75 -27.938 1 33.31 366 ASN A C 1
ATOM 2927 O O . ASN A 1 366 ? 30.531 -38.469 -28.406 1 33.31 366 ASN A O 1
ATOM 2931 N N . LEU A 1 367 ? 32.438 -37.812 -27.844 1 33.78 367 LEU A N 1
ATOM 2932 C CA . LEU A 1 367 ? 32.5 -36.812 -28.891 1 33.78 367 LEU A CA 1
ATOM 2933 C C . LEU A 1 367 ? 32.562 -37.438 -30.281 1 33.78 367 LEU A C 1
ATOM 2935 O O . LEU A 1 367 ? 33.469 -38.25 -30.547 1 33.78 367 LEU A O 1
ATOM 2939 N N . PRO A 1 368 ? 31.406 -37.688 -30.938 1 35.66 368 PRO A N 1
ATOM 2940 C CA . PRO A 1 368 ? 31.547 -38.219 -32.281 1 35.66 368 PRO A CA 1
ATOM 2941 C C . PRO A 1 368 ? 32.75 -37.625 -33.031 1 35.66 368 PRO A C 1
ATOM 2943 O O . PRO A 1 368 ? 33.25 -38.219 -34 1 35.66 368 PRO A O 1
ATOM 2946 N N . LEU A 1 369 ? 33.156 -36.344 -32.688 1 35.44 369 LEU A N 1
ATOM 2947 C CA . LEU A 1 369 ? 34.344 -35.844 -33.406 1 35.44 369 LEU A CA 1
ATOM 2948 C C . LEU A 1 369 ? 35.562 -36.656 -33.031 1 35.44 369 LEU A C 1
ATOM 2950 O O . LEU A 1 369 ? 36.656 -36.406 -33.531 1 35.44 369 LEU A O 1
ATOM 2954 N N . ASP A 1 370 ? 35.594 -37.5 -32.031 1 35.56 370 ASP A N 1
ATOM 2955 C CA . ASP A 1 370 ? 36.781 -38.344 -32.094 1 35.56 370 ASP A CA 1
ATOM 2956 C C . ASP A 1 370 ? 36.688 -39.344 -33.219 1 35.56 370 ASP A C 1
ATOM 2958 O O . ASP A 1 370 ? 37.531 -40.25 -33.344 1 35.56 370 ASP A O 1
ATOM 2962 N N . ARG A 1 371 ? 35.406 -39.625 -33.719 1 31.58 371 ARG A N 1
ATOM 2963 C CA . ARG A 1 371 ? 35.344 -40.219 -35.031 1 31.58 371 ARG A CA 1
ATOM 2964 C C . ARG A 1 371 ? 35.844 -39.25 -36.094 1 31.58 371 ARG A C 1
ATOM 2966 O O . ARG A 1 371 ? 35.688 -38.031 -35.969 1 31.58 371 ARG A O 1
ATOM 2973 N N . ARG A 1 372 ? 36.875 -39.656 -36.906 1 30.92 372 ARG A N 1
ATOM 2974 C CA . ARG A 1 372 ? 37.5 -38.906 -37.969 1 30.92 372 ARG A CA 1
ATOM 2975 C C . ARG A 1 372 ? 36.469 -38.062 -38.719 1 30.92 372 ARG A C 1
ATOM 2977 O O . ARG A 1 372 ? 35.281 -38.438 -38.75 1 30.92 372 ARG A O 1
ATOM 2984 N N . LEU A 1 373 ? 36.719 -36.781 -38.812 1 29.42 373 LEU A N 1
ATOM 2985 C CA . LEU A 1 373 ? 36.062 -35.719 -39.594 1 29.42 373 LEU A CA 1
ATOM 2986 C C . LEU A 1 373 ? 35.562 -36.25 -40.938 1 29.42 373 LEU A C 1
ATOM 2988 O O . LEU A 1 373 ? 36.312 -36.875 -41.688 1 29.42 373 LEU A O 1
ATOM 2992 N N . PHE A 1 374 ? 34.344 -36.969 -40.938 1 30.25 374 PHE A N 1
ATOM 2993 C CA . PHE A 1 374 ? 33.812 -37.25 -42.25 1 30.25 374 PHE A CA 1
ATOM 2994 C C . PHE A 1 374 ? 34.156 -36.156 -43.25 1 30.25 374 PHE A C 1
ATOM 2996 O O . PHE A 1 374 ? 34.031 -34.969 -42.938 1 30.25 374 PHE A O 1
ATOM 3003 N N . GLN A 1 375 ? 35.094 -36.469 -44.25 1 27.83 375 GLN A N 1
ATOM 3004 C CA . GLN A 1 375 ? 35.5 -35.656 -45.406 1 27.83 375 GLN A CA 1
ATOM 3005 C C . GLN A 1 375 ? 34.281 -35.125 -46.156 1 27.83 375 GLN A C 1
ATOM 3007 O O . GLN A 1 375 ? 33.188 -35.625 -46 1 27.83 375 GLN A O 1
ATOM 3012 N N . PRO A 1 376 ? 34.312 -35 -47.5 1 27.03 376 PRO A N 1
ATOM 3013 C CA . PRO A 1 376 ? 33.719 -34 -48.375 1 27.03 376 PRO A CA 1
ATOM 3014 C C . PRO A 1 376 ? 32.188 -34.125 -48.5 1 27.03 376 PRO A C 1
ATOM 3016 O O . PRO A 1 376 ? 31.484 -33.125 -48.594 1 27.03 376 PRO A O 1
ATOM 3019 N N . PRO A 1 377 ? 31 -34.938 -48.312 1 25.2 377 PRO A N 1
ATOM 3020 C CA . PRO A 1 377 ? 30.75 -35.219 -49.719 1 25.2 377 PRO A CA 1
ATOM 3021 C C . PRO A 1 377 ? 30.531 -33.969 -50.562 1 25.2 377 PRO A C 1
ATOM 3023 O O . PRO A 1 377 ? 30.141 -32.938 -50.031 1 25.2 377 PRO A O 1
ATOM 3026 N N . PHE A 1 378 ? 31.047 -33.812 -51.844 1 25.75 378 PHE A N 1
ATOM 3027 C CA . PHE A 1 378 ? 30.953 -32.781 -52.875 1 25.75 378 PHE A CA 1
ATOM 3028 C C . PHE A 1 378 ? 29.5 -32.438 -53.188 1 25.75 378 PHE A C 1
ATOM 3030 O O . PHE A 1 378 ? 28.797 -33.219 -53.844 1 25.75 378 PHE A O 1
ATOM 3037 N N . ARG A 1 379 ? 28.672 -32.312 -52.156 1 25.05 379 ARG A N 1
ATOM 3038 C CA . ARG A 1 379 ? 27.375 -32.219 -52.844 1 25.05 379 ARG A CA 1
ATOM 3039 C C . ARG A 1 379 ? 27.375 -31.031 -53.812 1 25.05 379 ARG A C 1
ATOM 3041 O O . ARG A 1 379 ? 27.984 -29.984 -53.531 1 25.05 379 ARG A O 1
ATOM 3048 N N . LEU A 1 380 ? 26.875 -31.266 -55 1 22.34 380 LEU A N 1
ATOM 3049 C CA . LEU A 1 380 ? 26.609 -30.547 -56.25 1 22.34 380 LEU A CA 1
ATOM 3050 C C . LEU A 1 380 ? 25.859 -29.25 -55.938 1 22.34 380 LEU A C 1
ATOM 3052 O O . LEU A 1 380 ? 24.859 -29.25 -55.25 1 22.34 380 LEU A O 1
ATOM 3056 N N . ARG A 1 381 ? 26.609 -28.141 -56 1 24.59 381 ARG A N 1
ATOM 3057 C CA . ARG A 1 381 ? 26.297 -26.734 -56.125 1 24.59 381 ARG A CA 1
ATOM 3058 C C . ARG A 1 381 ? 25.141 -26.516 -57.125 1 24.59 381 ARG A C 1
ATOM 3060 O O . ARG A 1 381 ? 25.359 -26.422 -58.312 1 24.59 381 ARG A O 1
ATOM 3067 N N . LEU A 1 382 ? 23.984 -27.266 -56.781 1 21.27 382 LEU A N 1
ATOM 3068 C CA . LEU A 1 382 ? 23.094 -26.844 -57.875 1 21.27 382 LEU A CA 1
ATOM 3069 C C . LEU A 1 382 ? 22.969 -25.328 -57.906 1 21.27 382 LEU A C 1
ATOM 3071 O O . LEU A 1 382 ? 22.594 -24.719 -56.906 1 21.27 382 LEU A O 1
ATOM 3075 N N . ARG A 1 383 ? 23.766 -24.672 -58.656 1 23.62 383 ARG A N 1
ATOM 3076 C CA . ARG A 1 383 ? 23.906 -23.312 -59.156 1 23.62 383 ARG A CA 1
ATOM 3077 C C . ARG A 1 383 ? 22.547 -22.719 -59.531 1 23.62 383 ARG A C 1
ATOM 3079 O O . ARG A 1 383 ? 21.938 -23.125 -60.531 1 23.62 383 ARG A O 1
ATOM 3086 N N . ASP A 1 384 ? 21.531 -22.797 -58.562 1 21.69 384 ASP A N 1
ATOM 3087 C CA . ASP A 1 384 ? 20.516 -22.062 -59.344 1 21.69 384 ASP A CA 1
ATOM 3088 C C . ASP A 1 384 ? 21.094 -20.766 -59.906 1 21.69 384 ASP A C 1
ATOM 3090 O O . ASP A 1 384 ? 21.703 -19.984 -59.188 1 21.69 384 ASP A O 1
ATOM 3094 N N . HIS A 1 385 ? 21.188 -20.562 -61.094 1 22.75 385 HIS A N 1
ATOM 3095 C CA . HIS A 1 385 ? 21.547 -19.656 -62.188 1 22.75 385 HIS A CA 1
ATOM 3096 C C . HIS A 1 385 ? 20.672 -18.406 -62.156 1 22.75 385 HIS A C 1
ATOM 3098 O O . HIS A 1 385 ? 20.828 -17.516 -63 1 22.75 385 HIS A O 1
ATOM 3104 N N . ALA A 1 386 ? 19.891 -17.344 -61.562 1 25.53 386 ALA A N 1
ATOM 3105 C CA . ALA A 1 386 ? 20.297 -16.281 -62.469 1 25.53 386 ALA A CA 1
ATOM 3106 C C . ALA A 1 386 ? 21.812 -16.109 -62.469 1 25.53 386 ALA A C 1
ATOM 3108 O O . ALA A 1 386 ? 22.438 -16.031 -61.406 1 25.53 386 ALA A O 1
ATOM 3109 N N . LEU A 1 387 ? 22.625 -16.109 -63.562 1 22.38 387 LEU A N 1
ATOM 3110 C CA . LEU A 1 387 ? 22.734 -15.789 -65 1 22.38 387 LEU A CA 1
ATOM 3111 C C . LEU A 1 387 ? 22.703 -14.281 -65.188 1 22.38 387 LEU A C 1
ATOM 3113 O O . LEU A 1 387 ? 23.078 -13.797 -66.25 1 22.38 387 LEU A O 1
ATOM 3117 N N . ALA A 1 388 ? 22.188 -13.023 -64.875 1 23.83 388 ALA A N 1
ATOM 3118 C CA . ALA A 1 388 ? 22.875 -11.773 -64.625 1 23.83 388 ALA A CA 1
ATOM 3119 C C . ALA A 1 388 ? 23.531 -11.797 -63.219 1 23.83 388 ALA A C 1
ATOM 3121 O O . ALA A 1 388 ? 23 -12.414 -62.281 1 23.83 388 ALA A O 1
ATOM 3122 N N . GLY A 1 389 ? 24.906 -10.914 -62.719 1 23.11 389 GLY A N 1
ATOM 3123 C CA . GLY A 1 389 ? 26.281 -11.367 -62.5 1 23.11 389 GLY A CA 1
ATOM 3124 C C . GLY A 1 389 ? 26.547 -11.836 -61.094 1 23.11 389 GLY A C 1
ATOM 3125 O O . GLY A 1 389 ? 25.688 -11.695 -60.219 1 23.11 389 GLY A O 1
ATOM 3126 N N . GLY A 1 390 ? 27.891 -11.852 -60.375 1 22.81 390 GLY A N 1
ATOM 3127 C CA . GLY A 1 390 ? 28.734 -12.57 -59.438 1 22.81 390 GLY A CA 1
ATOM 3128 C C . GLY A 1 390 ? 28.547 -12.125 -58 1 22.81 390 GLY A C 1
ATOM 3129 O O . GLY A 1 390 ? 29.266 -12.578 -57.125 1 22.81 390 GLY A O 1
ATOM 3130 N N . GLU A 1 391 ? 27.719 -10.93 -57.594 1 24.94 391 GLU A N 1
ATOM 3131 C CA . GLU A 1 391 ? 28.109 -10.273 -56.344 1 24.94 391 GLU A CA 1
ATOM 3132 C C . GLU A 1 391 ? 27.594 -11.031 -55.125 1 24.94 391 GLU A C 1
ATOM 3134 O O . GLU A 1 391 ? 26.391 -11.25 -55 1 24.94 391 GLU A O 1
ATOM 3139 N N . GLN A 1 392 ? 28.125 -12.023 -54.281 1 22.52 392 GLN A N 1
ATOM 3140 C CA . GLN A 1 392 ? 28.094 -13.242 -53.469 1 22.52 392 GLN A CA 1
ATOM 3141 C C . GLN A 1 392 ? 27.469 -12.992 -52.094 1 22.52 392 GLN A C 1
ATOM 3143 O O . GLN A 1 392 ? 27.062 -13.938 -51.438 1 22.52 392 GLN A O 1
ATOM 3148 N N . ALA A 1 393 ? 27.609 -11.93 -51.25 1 25 393 ALA A N 1
ATOM 3149 C CA . ALA A 1 393 ? 27.875 -12.047 -49.812 1 25 393 ALA A CA 1
ATOM 3150 C C . ALA A 1 393 ? 26.578 -12.148 -49 1 25 393 ALA A C 1
ATOM 3152 O O . ALA A 1 393 ? 26.547 -11.797 -47.812 1 25 393 ALA A O 1
ATOM 3153 N N . ALA A 1 394 ? 25.172 -12.375 -49.531 1 24.05 394 ALA A N 1
ATOM 3154 C CA . ALA A 1 394 ? 23.766 -12.195 -49.188 1 24.05 394 ALA A CA 1
ATOM 3155 C C . ALA A 1 394 ? 23.266 -13.344 -48.312 1 24.05 394 ALA A C 1
ATOM 3157 O O . ALA A 1 394 ? 22.062 -13.508 -48.125 1 24.05 394 ALA A O 1
ATOM 3158 N N . GLY A 1 395 ? 23.875 -14.336 -47.844 1 24.45 395 GLY A N 1
ATOM 3159 C CA . GLY A 1 395 ? 23.375 -15.672 -47.562 1 24.45 395 GLY A CA 1
ATOM 3160 C C . GLY A 1 395 ? 22.453 -15.719 -46.375 1 24.45 395 GLY A C 1
ATOM 3161 O O . GLY A 1 395 ? 21.531 -16.547 -46.312 1 24.45 395 GLY A O 1
ATOM 3162 N N . ALA A 1 396 ? 22.828 -15.297 -45.219 1 27.33 396 ALA A N 1
ATOM 3163 C CA . ALA A 1 396 ? 22.359 -15.922 -43.969 1 27.33 396 ALA A CA 1
ATOM 3164 C C . ALA A 1 396 ? 20.922 -15.484 -43.656 1 27.33 396 ALA A C 1
ATOM 3166 O O . ALA A 1 396 ? 20.344 -15.93 -42.656 1 27.33 396 ALA A O 1
ATOM 3167 N N . ALA A 1 397 ? 20.328 -14.438 -44.281 1 26.53 397 ALA A N 1
ATOM 3168 C CA . ALA A 1 397 ? 19.047 -13.852 -43.844 1 26.53 397 ALA A CA 1
ATOM 3169 C C . ALA A 1 397 ? 17.891 -14.773 -44.219 1 26.53 397 ALA A C 1
ATOM 3171 O O . ALA A 1 397 ? 16.734 -14.461 -43.906 1 26.53 397 ALA A O 1
ATOM 3172 N N . ARG A 1 398 ? 18.047 -15.75 -45.062 1 29.56 398 ARG A N 1
ATOM 3173 C CA . ARG A 1 398 ? 16.938 -16.469 -45.656 1 29.56 398 ARG A CA 1
ATOM 3174 C C . ARG A 1 398 ? 16.266 -17.391 -44.625 1 29.56 398 ARG A C 1
ATOM 3176 O O . ARG A 1 398 ? 15.156 -17.875 -44.844 1 29.56 398 ARG A O 1
ATOM 3183 N N . GLY A 1 399 ? 17 -17.906 -43.688 1 29.36 399 GLY A N 1
ATOM 3184 C CA . GLY A 1 399 ? 16.391 -19.031 -42.969 1 29.36 399 GLY A CA 1
ATOM 3185 C C . GLY A 1 399 ? 15.164 -18.641 -42.188 1 29.36 399 GLY A C 1
ATOM 3186 O O . GLY A 1 399 ? 14.266 -19.453 -41.969 1 29.36 399 GLY A O 1
ATOM 3187 N N . ARG A 1 400 ? 15.305 -17.5 -41.594 1 31.48 400 ARG A N 1
ATOM 3188 C CA . ARG A 1 400 ? 14.266 -17.188 -40.625 1 31.48 400 ARG A CA 1
ATOM 3189 C C . ARG A 1 400 ? 12.922 -16.953 -41.312 1 31.48 400 ARG A C 1
ATOM 3191 O O . ARG A 1 400 ? 11.875 -17.016 -40.656 1 31.48 400 ARG A O 1
ATOM 3198 N N . GLU A 1 401 ? 12.945 -16.531 -42.562 1 31.95 401 GLU A N 1
ATOM 3199 C CA . GLU A 1 401 ? 11.664 -16.297 -43.219 1 31.95 401 GLU A CA 1
ATOM 3200 C C . GLU A 1 401 ? 10.938 -17.625 -43.469 1 31.95 401 GLU A C 1
ATOM 3202 O O . GLU A 1 401 ? 9.703 -17.641 -43.562 1 31.95 401 GLU A O 1
ATOM 3207 N N . ALA A 1 402 ? 11.711 -18.688 -43.75 1 31.12 402 ALA A N 1
ATOM 3208 C CA . ALA A 1 402 ? 11.008 -19.922 -44.094 1 31.12 402 ALA A CA 1
ATOM 3209 C C . ALA A 1 402 ? 10.188 -20.422 -42.906 1 31.12 402 ALA A C 1
ATOM 3211 O O . ALA A 1 402 ? 9.07 -20.922 -43.062 1 31.12 402 ALA A O 1
ATOM 3212 N N . LEU A 1 403 ? 10.781 -20.438 -41.719 1 33.12 403 LEU A N 1
ATOM 3213 C CA . LEU A 1 403 ? 9.992 -20.953 -40.594 1 33.12 403 LEU A CA 1
ATOM 3214 C C . LEU A 1 403 ? 8.742 -20.109 -40.406 1 33.12 403 LEU A C 1
ATOM 3216 O O . LEU A 1 403 ? 7.707 -20.625 -39.938 1 33.12 403 LEU A O 1
ATOM 3220 N N . GLY A 1 404 ? 8.805 -18.844 -40.594 1 34.09 404 GLY A N 1
ATOM 3221 C CA . GLY A 1 404 ? 7.598 -18.031 -40.531 1 34.09 404 GLY A CA 1
ATOM 3222 C C . GLY A 1 404 ? 6.531 -18.469 -41.5 1 34.09 404 GLY A C 1
ATOM 3223 O O . GLY A 1 404 ? 5.336 -18.312 -41.25 1 34.09 404 GLY A O 1
ATOM 3224 N N . ARG A 1 405 ? 6.918 -18.922 -42.719 1 34.34 405 ARG A N 1
ATOM 3225 C CA . ARG A 1 405 ? 5.953 -19.359 -43.719 1 34.34 405 ARG A CA 1
ATOM 3226 C C . ARG A 1 405 ? 5.344 -20.719 -43.344 1 34.34 405 ARG A C 1
ATOM 3228 O O . ARG A 1 405 ? 4.254 -21.062 -43.812 1 34.34 405 ARG A O 1
ATOM 3235 N N . ALA A 1 406 ? 6.07 -21.625 -42.875 1 34.62 406 ALA A N 1
ATOM 3236 C CA . ALA A 1 406 ? 5.445 -22.891 -42.5 1 34.62 406 ALA A CA 1
ATOM 3237 C C . ALA A 1 406 ? 4.387 -22.688 -41.438 1 34.62 406 ALA A C 1
ATOM 3239 O O . ALA A 1 406 ? 3.383 -23.391 -41.375 1 34.62 406 ALA A O 1
ATOM 3240 N N . LEU A 1 407 ? 4.617 -21.906 -40.5 1 35.09 407 LEU A N 1
ATOM 3241 C CA . LEU A 1 407 ? 3.553 -21.594 -39.562 1 35.09 407 LEU A CA 1
ATOM 3242 C C . LEU A 1 407 ? 2.523 -20.656 -40.188 1 35.09 407 LEU A C 1
ATOM 3244 O O . LEU A 1 407 ? 1.698 -20.062 -39.5 1 35.09 407 LEU A O 1
ATOM 3248 N N . SER A 1 408 ? 2.73 -20.281 -41.438 1 36.47 408 SER A N 1
ATOM 3249 C CA . SER A 1 408 ? 1.563 -19.75 -42.125 1 36.47 408 SER A CA 1
ATOM 3250 C C . SER A 1 408 ? 0.424 -20.766 -42.156 1 36.47 408 SER A C 1
ATOM 3252 O O . SER A 1 408 ? 0.44 -21.719 -42.938 1 36.47 408 SER A O 1
ATOM 3254 N N . GLN A 1 409 ? -0.178 -21.125 -41.156 1 40.59 409 GLN A N 1
ATOM 3255 C CA . GLN A 1 409 ? -1.217 -22.094 -40.781 1 40.59 409 GLN A CA 1
ATOM 3256 C C . GLN A 1 409 ? -2.344 -22.078 -41.812 1 40.59 409 GLN A C 1
ATOM 3258 O O . GLN A 1 409 ? -2.9 -21.031 -42.125 1 40.59 409 GLN A O 1
ATOM 3263 N N . PRO A 1 410 ? -2.367 -23.031 -42.688 1 45.44 410 PRO A N 1
ATOM 3264 C CA . PRO A 1 410 ? -3.598 -23.109 -43.469 1 45.44 410 PRO A CA 1
ATOM 3265 C C . PRO A 1 410 ? -4.855 -22.859 -42.656 1 45.44 410 PRO A C 1
ATOM 3267 O O . PRO A 1 410 ? -4.859 -23.125 -41.438 1 45.44 410 PRO A O 1
ATOM 3270 N N . HIS A 1 411 ? -5.727 -21.922 -43.062 1 57.78 411 HIS A N 1
ATOM 3271 C CA . HIS A 1 411 ? -7.02 -21.641 -42.438 1 57.78 411 HIS A CA 1
ATOM 3272 C C . HIS A 1 411 ? -7.848 -22.906 -42.281 1 57.78 411 HIS A C 1
ATOM 3274 O O . HIS A 1 411 ? -8.273 -23.5 -43.281 1 57.78 411 HIS A O 1
ATOM 3280 N N . VAL A 1 412 ? -7.676 -23.625 -41.25 1 64.5 412 VAL A N 1
ATOM 3281 C CA . VAL A 1 412 ? -8.516 -24.781 -40.969 1 64.5 412 VAL A CA 1
ATOM 3282 C C . VAL A 1 412 ? -9.953 -24.328 -40.719 1 64.5 412 VAL A C 1
ATOM 3284 O O . VAL A 1 412 ? -10.203 -23.516 -39.844 1 64.5 412 VAL A O 1
ATOM 3287 N N . ASP A 1 413 ? -10.828 -24.688 -41.5 1 74.06 413 ASP A N 1
ATOM 3288 C CA . ASP A 1 413 ? -12.25 -24.375 -41.344 1 74.06 413 ASP A CA 1
ATOM 3289 C C . ASP A 1 413 ? -12.867 -25.125 -40.156 1 74.06 413 ASP A C 1
ATOM 3291 O O . ASP A 1 413 ? -13.227 -26.297 -40.281 1 74.06 413 ASP A O 1
ATOM 3295 N N . ARG A 1 414 ? -13.055 -24.484 -39.156 1 76 414 ARG A N 1
ATOM 3296 C CA . ARG A 1 414 ? -13.562 -25.062 -37.906 1 76 414 ARG A CA 1
ATOM 3297 C C . ARG A 1 414 ? -15.016 -25.484 -38.062 1 76 414 ARG A C 1
ATOM 3299 O O . ARG A 1 414 ? -15.469 -26.406 -37.375 1 76 414 ARG A O 1
ATOM 3306 N N . ARG A 1 415 ? -15.688 -24.828 -38.875 1 79.25 415 ARG A N 1
ATOM 3307 C CA . ARG A 1 415 ? -17.078 -25.203 -39.125 1 79.25 415 ARG A CA 1
ATOM 3308 C C . ARG A 1 415 ? -17.172 -26.562 -39.812 1 79.25 415 ARG A C 1
ATOM 3310 O O . ARG A 1 415 ? -18.047 -27.375 -39.469 1 79.25 415 ARG A O 1
ATOM 3317 N N . ALA A 1 416 ? -16.266 -26.812 -40.625 1 82.5 416 ALA A N 1
ATOM 3318 C CA . ALA A 1 416 ? -16.234 -28.125 -41.281 1 82.5 416 ALA A CA 1
ATOM 3319 C C . ALA A 1 416 ? -15.867 -29.219 -40.312 1 82.5 416 ALA A C 1
ATOM 3321 O O . ALA A 1 416 ? -16.453 -30.312 -40.344 1 82.5 416 ALA A O 1
ATOM 3322 N N . LEU A 1 417 ? -15.062 -28.859 -39.406 1 81.88 417 LEU A N 1
ATOM 3323 C CA . LEU A 1 417 ? -14.633 -29.844 -38.438 1 81.88 417 LEU A CA 1
ATOM 3324 C C . LEU A 1 417 ? -15.766 -30.172 -37.438 1 81.88 417 LEU A C 1
ATOM 3326 O O . LEU A 1 417 ? -15.953 -31.328 -37.062 1 81.88 417 LEU A O 1
ATOM 3330 N N . ARG A 1 418 ? -16.469 -29.219 -37.125 1 82.12 418 ARG A N 1
ATOM 3331 C CA . ARG A 1 418 ? -17.656 -29.453 -36.312 1 82.12 418 ARG A CA 1
ATOM 3332 C C . ARG A 1 418 ? -18.656 -30.344 -37.031 1 82.12 418 ARG A C 1
ATOM 3334 O O . ARG A 1 418 ? -19.297 -31.203 -36.406 1 82.12 418 ARG A O 1
ATOM 3341 N N . GLY A 1 419 ? -18.719 -30.109 -38.219 1 83.88 419 GLY A N 1
ATOM 3342 C CA . GLY A 1 419 ? -19.547 -30.953 -39.062 1 83.88 419 GLY A CA 1
ATOM 3343 C C . GLY A 1 419 ? -19.109 -32.406 -39.094 1 83.88 419 GLY A C 1
ATOM 3344 O O . GLY A 1 419 ? -19.922 -33.312 -39.031 1 83.88 419 GLY A O 1
ATOM 3345 N N . TYR A 1 420 ? -17.891 -32.625 -39.094 1 82.19 420 TYR A N 1
ATOM 3346 C CA . TYR A 1 420 ? -17.328 -34 -39.125 1 82.19 420 TYR A CA 1
ATOM 3347 C C . TYR A 1 420 ? -17.609 -34.719 -37.812 1 82.19 420 TYR A C 1
ATOM 3349 O O . TYR A 1 420 ? -17.938 -35.906 -37.781 1 82.19 420 TYR A O 1
ATOM 3357 N N . ILE A 1 421 ? -17.594 -33.938 -36.781 1 83.44 421 ILE A N 1
ATOM 3358 C CA . ILE A 1 421 ? -17.891 -34.5 -35.469 1 83.44 421 ILE A CA 1
ATOM 3359 C C . ILE A 1 421 ? -19.359 -34.875 -35.375 1 83.44 421 ILE A C 1
ATOM 3361 O O . ILE A 1 421 ? -19.688 -35.969 -34.906 1 83.44 421 ILE A O 1
ATOM 3365 N N . GLU A 1 422 ? -20.078 -34.062 -35.875 1 81.81 422 GLU A N 1
ATOM 3366 C CA . GLU A 1 422 ? -21.516 -34.312 -35.844 1 81.81 422 GLU A CA 1
ATOM 3367 C C . GLU A 1 422 ? -21.875 -35.5 -36.75 1 81.81 422 GLU A C 1
ATOM 3369 O O . GLU A 1 422 ? -22.719 -36.312 -36.375 1 81.81 422 GLU A O 1
ATOM 3374 N N . GLU A 1 423 ? -21.219 -35.594 -37.781 1 83.81 423 GLU A N 1
ATOM 3375 C CA . GLU A 1 423 ? -21.453 -36.719 -38.719 1 83.81 423 GLU A CA 1
ATOM 3376 C C . GLU A 1 423 ? -21 -38.031 -38.094 1 83.81 423 GLU A C 1
ATOM 3378 O O . GLU A 1 423 ? -21.672 -39.062 -38.219 1 83.81 423 GLU A O 1
ATOM 3383 N N . ALA A 1 424 ? -19.938 -37.938 -37.406 1 83 424 ALA A N 1
ATOM 3384 C CA . ALA A 1 424 ? -19.422 -39.125 -36.719 1 83 424 ALA A CA 1
ATOM 3385 C C . ALA A 1 424 ? -20.359 -39.531 -35.562 1 83 424 ALA A C 1
ATOM 3387 O O . ALA A 1 424 ? -20.578 -40.75 -35.344 1 83 424 ALA A O 1
ATOM 3388 N N . ARG A 1 425 ? -20.938 -38.625 -35.031 1 81.19 425 ARG A N 1
ATOM 3389 C CA . ARG A 1 425 ? -21.875 -38.906 -33.938 1 81.19 425 ARG A CA 1
ATOM 3390 C C . ARG A 1 425 ? -23.156 -39.531 -34.469 1 81.19 425 ARG A C 1
ATOM 3392 O O . ARG A 1 425 ? -23.688 -40.469 -33.875 1 81.19 425 ARG A O 1
ATOM 3399 N N . VAL A 1 426 ? -23.547 -38.938 -35.5 1 81.88 426 VAL A N 1
ATOM 3400 C CA . VAL A 1 426 ? -24.75 -39.469 -36.125 1 81.88 426 VAL A CA 1
ATOM 3401 C C . VAL A 1 426 ? -24.516 -40.906 -36.594 1 81.88 426 VAL A C 1
ATOM 3403 O O . VAL A 1 426 ? -25.359 -41.781 -36.406 1 81.88 426 VAL A O 1
ATOM 3406 N N . ALA A 1 427 ? -23.344 -41.156 -37.062 1 82 427 ALA A N 1
ATOM 3407 C CA . ALA A 1 427 ? -22.984 -42.5 -37.562 1 82 427 ALA A CA 1
ATOM 3408 C C . ALA A 1 427 ? -22.828 -43.469 -36.406 1 82 427 ALA A C 1
ATOM 3410 O O . ALA A 1 427 ? -23.062 -44.656 -36.562 1 82 427 ALA A O 1
ATOM 3411 N N . ALA A 1 428 ? -22.453 -42.938 -35.312 1 78.5 428 ALA A N 1
ATOM 3412 C CA . ALA A 1 428 ? -22.281 -43.781 -34.125 1 78.5 428 ALA A CA 1
ATOM 3413 C C . ALA A 1 428 ? -23.578 -43.938 -33.344 1 78.5 428 ALA A C 1
ATOM 3415 O O . ALA A 1 428 ? -23.594 -44.469 -32.25 1 78.5 428 ALA A O 1
ATOM 3416 N N . GLY A 1 429 ? -24.688 -43.469 -33.938 1 79.44 429 GLY A N 1
ATOM 3417 C CA . GLY A 1 429 ? -26 -43.625 -33.312 1 79.44 429 GLY A CA 1
ATOM 3418 C C . GLY A 1 429 ? -26.266 -42.625 -32.188 1 79.44 429 GLY A C 1
ATOM 3419 O O . GLY A 1 429 ? -27.031 -42.938 -31.266 1 79.44 429 GLY A O 1
ATOM 3420 N N . GLY A 1 430 ? -25.609 -41.531 -32.188 1 76.12 430 GLY A N 1
ATOM 3421 C CA . GLY A 1 430 ? -25.844 -40.5 -31.188 1 76.12 430 GLY A CA 1
ATOM 3422 C C . GLY A 1 430 ? -24.984 -40.656 -29.953 1 76.12 430 GLY A C 1
ATOM 3423 O O . GLY A 1 430 ? -25.125 -39.875 -28.984 1 76.12 430 GLY A O 1
ATOM 3424 N N . ARG A 1 431 ? -24.203 -41.531 -29.891 1 76.81 431 ARG A N 1
ATOM 3425 C CA . ARG A 1 431 ? -23.344 -41.75 -28.734 1 76.81 431 ARG A CA 1
ATOM 3426 C C . ARG A 1 431 ? -22.109 -40.844 -28.797 1 76.81 431 ARG A C 1
ATOM 3428 O O . ARG A 1 431 ? -21.844 -40.219 -29.812 1 76.81 431 ARG A O 1
ATOM 3435 N N . ALA A 1 432 ? -21.453 -40.781 -27.625 1 80.38 432 ALA A N 1
ATOM 3436 C CA . ALA A 1 432 ? -20.188 -40.062 -27.547 1 80.38 432 ALA A CA 1
ATOM 3437 C C . ALA A 1 432 ? -19.156 -40.688 -28.484 1 80.38 432 ALA A C 1
ATOM 3439 O O . ALA A 1 432 ? -19.109 -41.906 -28.656 1 80.38 432 ALA A O 1
ATOM 3440 N N . VAL A 1 433 ? -18.406 -39.844 -29.188 1 83.94 433 VAL A N 1
ATOM 3441 C CA . VAL A 1 433 ? -17.438 -40.312 -30.156 1 83.94 433 VAL A CA 1
ATOM 3442 C C . VAL A 1 433 ? -16.031 -39.812 -29.766 1 83.94 433 VAL A C 1
ATOM 3444 O O . VAL A 1 433 ? -15.883 -38.719 -29.234 1 83.94 433 VAL A O 1
ATOM 3447 N N . THR A 1 434 ? -15.125 -40.625 -30.062 1 80.19 434 THR A N 1
ATOM 3448 C CA . THR A 1 434 ? -13.742 -40.25 -29.766 1 80.19 434 THR A CA 1
ATOM 3449 C C . THR A 1 434 ? -13.102 -39.562 -30.953 1 80.19 434 THR A C 1
ATOM 3451 O O . THR A 1 434 ? -13.562 -39.719 -32.094 1 80.19 434 THR A O 1
ATOM 3454 N N . LEU A 1 435 ? -12.086 -38.875 -30.688 1 80.88 435 LEU A N 1
ATOM 3455 C CA . LEU A 1 435 ? -11.359 -38.188 -31.734 1 80.88 435 LEU A CA 1
ATOM 3456 C C . LEU A 1 435 ? -10.773 -39.188 -32.719 1 80.88 435 LEU A C 1
ATOM 3458 O O . LEU A 1 435 ? -10.773 -38.938 -33.938 1 80.88 435 LEU A O 1
ATOM 3462 N N . THR A 1 436 ? -10.383 -40.219 -32.281 1 79.5 436 THR A N 1
ATOM 3463 C CA . THR A 1 436 ? -9.836 -41.281 -33.125 1 79.5 436 THR A CA 1
ATOM 3464 C C . THR A 1 436 ? -10.883 -41.781 -34.094 1 79.5 436 THR A C 1
ATOM 3466 O O . THR A 1 436 ? -10.586 -42.031 -35.281 1 79.5 436 THR A O 1
ATOM 3469 N N . GLU A 1 437 ? -12.078 -41.844 -33.625 1 81.56 437 GLU A N 1
ATOM 3470 C CA . GLU A 1 437 ? -13.18 -42.281 -34.469 1 81.56 437 GLU A CA 1
ATOM 3471 C C . GLU A 1 437 ? -13.516 -41.25 -35.531 1 81.56 437 GLU A C 1
ATOM 3473 O O . GLU A 1 437 ? -13.812 -41.562 -36.656 1 81.56 437 GLU A O 1
ATOM 3478 N N . VAL A 1 438 ? -13.43 -40 -35.125 1 83.94 438 VAL A N 1
ATOM 3479 C CA . VAL A 1 438 ? -13.695 -38.906 -36.031 1 83.94 438 VAL A CA 1
ATOM 3480 C C . VAL A 1 438 ? -12.648 -38.875 -37.156 1 83.94 438 VAL A C 1
ATOM 3482 O O . VAL A 1 438 ? -12.984 -38.75 -38.312 1 83.94 438 VAL A O 1
ATOM 3485 N N . ILE A 1 439 ? -11.469 -39.219 -36.812 1 80.94 439 ILE A N 1
ATOM 3486 C CA . ILE A 1 439 ? -10.352 -39.125 -37.75 1 80.94 439 ILE A CA 1
ATOM 3487 C C . ILE A 1 439 ? -10.336 -40.375 -38.656 1 80.94 439 ILE A C 1
ATOM 3489 O O . ILE A 1 439 ? -9.961 -40.312 -39.812 1 80.94 439 ILE A O 1
ATOM 3493 N N . ALA A 1 440 ? -10.742 -41.438 -38.094 1 81 440 ALA A N 1
ATOM 3494 C CA . ALA A 1 440 ? -10.859 -42.656 -38.875 1 81 440 ALA A CA 1
ATOM 3495 C C . ALA A 1 440 ? -11.875 -42.469 -40 1 81 440 ALA A C 1
ATOM 3497 O O . ALA A 1 440 ? -11.688 -43 -41.094 1 81 440 ALA A O 1
ATOM 3498 N N . ARG A 1 441 ? -12.891 -41.688 -39.781 1 82.25 441 ARG A N 1
ATOM 3499 C CA . ARG A 1 441 ? -13.93 -41.438 -40.75 1 82.25 441 ARG A CA 1
ATOM 3500 C C . ARG A 1 441 ? -13.531 -40.312 -41.688 1 82.25 441 ARG A C 1
ATOM 3502 O O . ARG A 1 441 ? -13.805 -40.344 -42.906 1 82.25 441 ARG A O 1
ATOM 3509 N N . HIS A 1 442 ? -12.961 -39.312 -41.094 1 83.5 442 HIS A N 1
ATOM 3510 C CA . HIS A 1 442 ? -12.469 -38.156 -41.844 1 83.5 442 HIS A CA 1
ATOM 3511 C C . HIS A 1 442 ? -10.984 -37.906 -41.562 1 83.5 442 HIS A C 1
ATOM 3513 O O . HIS A 1 442 ? -10.617 -37.219 -40.625 1 83.5 442 HIS A O 1
ATOM 3519 N N . PRO A 1 443 ? -10.141 -38.469 -42.312 1 81.19 443 PRO A N 1
ATOM 3520 C CA . PRO A 1 443 ? -8.695 -38.344 -42.094 1 81.19 443 PRO A CA 1
ATOM 3521 C C . PRO A 1 443 ? -8.211 -36.906 -42.188 1 81.19 443 PRO A C 1
ATOM 3523 O O . PRO A 1 443 ? -8.812 -36.094 -42.906 1 81.19 443 PRO A O 1
ATOM 3526 N N . LEU A 1 444 ? -7.227 -36.594 -41.438 1 79.62 444 LEU A N 1
ATOM 3527 C CA . LEU A 1 444 ? -6.664 -35.25 -41.406 1 79.62 444 LEU A CA 1
ATOM 3528 C C . LEU A 1 444 ? -6.098 -34.844 -42.781 1 79.62 444 LEU A C 1
ATOM 3530 O O . LEU A 1 444 ? -5.293 -35.594 -43.344 1 79.62 444 LEU A O 1
ATOM 3534 N N . THR A 1 445 ? -6.562 -33.812 -43.312 1 78.81 445 THR A N 1
ATOM 3535 C CA . THR A 1 445 ? -6.109 -33.375 -44.625 1 78.81 445 THR A CA 1
ATOM 3536 C C . THR A 1 445 ? -5.078 -32.25 -44.469 1 78.81 445 THR A C 1
ATOM 3538 O O . THR A 1 445 ? -4.25 -32.031 -45.375 1 78.81 445 THR A O 1
ATOM 3541 N N . GLN A 1 446 ? -5.266 -31.625 -43.375 1 75.12 446 GLN A N 1
ATOM 3542 C CA . GLN A 1 446 ? -4.375 -30.484 -43.188 1 75.12 446 GLN A CA 1
ATOM 3543 C C . GLN A 1 446 ? -3.354 -30.75 -42.094 1 75.12 446 GLN A C 1
ATOM 3545 O O . GLN A 1 446 ? -2.797 -29.828 -41.5 1 75.12 446 GLN A O 1
ATOM 3550 N N . GLY A 1 447 ? -3.244 -32.031 -41.781 1 73.81 447 GLY A N 1
ATOM 3551 C CA . GLY A 1 447 ? -2.201 -32.531 -40.875 1 73.81 447 GLY A CA 1
ATOM 3552 C C . GLY A 1 447 ? -2.373 -32.094 -39.438 1 73.81 447 GLY A C 1
ATOM 3553 O O . GLY A 1 447 ? -3.496 -32 -38.938 1 73.81 447 GLY A O 1
ATOM 3554 N N . LEU A 1 448 ? -1.232 -31.562 -38.875 1 72.56 448 LEU A N 1
ATOM 3555 C CA . LEU A 1 448 ? -1.174 -31.234 -37.438 1 72.56 448 LEU A CA 1
ATOM 3556 C C . LEU A 1 448 ? -2.057 -30.031 -37.125 1 72.56 448 LEU A C 1
ATOM 3558 O O . LEU A 1 448 ? -2.699 -29.984 -36.094 1 72.56 448 LEU A O 1
ATOM 3562 N N . SER A 1 449 ? -2.096 -29.188 -38.031 1 74.06 449 SER A N 1
ATOM 3563 C CA . SER A 1 449 ? -2.922 -28.016 -37.781 1 74.06 449 SER A CA 1
ATOM 3564 C C . SER A 1 449 ? -4.387 -28.391 -37.594 1 74.06 449 SER A C 1
ATOM 3566 O O . SER A 1 449 ? -5.078 -27.812 -36.75 1 74.06 449 SER A O 1
ATOM 3568 N N . GLU A 1 450 ? -4.828 -29.359 -38.312 1 76.88 450 GLU A N 1
ATOM 3569 C CA . GLU A 1 450 ? -6.188 -29.875 -38.188 1 76.88 450 GLU A CA 1
ATOM 3570 C C . GLU A 1 450 ? -6.379 -30.641 -36.875 1 76.88 450 GLU A C 1
ATOM 3572 O O . GLU A 1 450 ? -7.402 -30.5 -36.219 1 76.88 450 GLU A O 1
ATOM 3577 N N . LEU A 1 451 ? -5.434 -31.328 -36.531 1 77.81 451 LEU A N 1
ATOM 3578 C CA . LEU A 1 451 ? -5.484 -32.062 -35.25 1 77.81 451 LEU A CA 1
ATOM 3579 C C . LEU A 1 451 ? -5.562 -31.078 -34.094 1 77.81 451 LEU A C 1
ATOM 3581 O O . LEU A 1 451 ? -6.371 -31.266 -33.188 1 77.81 451 LEU A O 1
ATOM 3585 N N . LEU A 1 452 ? -4.848 -30.109 -34.156 1 77.19 452 LEU A N 1
ATOM 3586 C CA . LEU A 1 452 ? -4.848 -29.094 -33.125 1 77.19 452 LEU A CA 1
ATOM 3587 C C . LEU A 1 452 ? -6.184 -28.359 -33.062 1 77.19 452 LEU A C 1
ATOM 3589 O O . LEU A 1 452 ? -6.688 -28.031 -32 1 77.19 452 LEU A O 1
ATOM 3593 N N . ALA A 1 453 ? -6.746 -28.172 -34.156 1 77.75 453 ALA A N 1
ATOM 3594 C CA . ALA A 1 453 ? -8.055 -27.516 -34.25 1 77.75 453 ALA A CA 1
ATOM 3595 C C . ALA A 1 453 ? -9.125 -28.375 -33.594 1 77.75 453 ALA A C 1
ATOM 3597 O O . ALA A 1 453 ? -10.016 -27.859 -32.906 1 77.75 453 ALA A O 1
ATOM 3598 N N . TYR A 1 454 ? -9.039 -29.625 -33.656 1 78.25 454 TYR A N 1
ATOM 3599 C CA . TYR A 1 454 ? -9.969 -30.516 -32.969 1 78.25 454 TYR A CA 1
ATOM 3600 C C . TYR A 1 454 ? -9.82 -30.391 -31.453 1 78.25 454 TYR A C 1
ATOM 3602 O O . TYR A 1 454 ? -10.82 -30.375 -30.719 1 78.25 454 TYR A O 1
ATOM 3610 N N . PHE A 1 455 ? -8.641 -30.219 -31 1 74.75 455 PHE A N 1
ATOM 3611 C CA . PHE A 1 455 ? -8.406 -30.078 -29.562 1 74.75 455 PHE A CA 1
ATOM 3612 C C . PHE A 1 455 ? -8.953 -28.75 -29.062 1 74.75 455 PHE A C 1
ATOM 3614 O O . PHE A 1 455 ? -9.531 -28.672 -27.984 1 74.75 455 PHE A O 1
ATOM 3621 N N . VAL A 1 456 ? -8.852 -27.859 -29.859 1 72.69 456 VAL A N 1
ATOM 3622 C CA . VAL A 1 456 ? -9.422 -26.547 -29.531 1 72.69 456 VAL A CA 1
ATOM 3623 C C . VAL A 1 456 ? -10.945 -26.641 -29.484 1 72.69 456 VAL A C 1
ATOM 3625 O O . VAL A 1 456 ? -11.578 -26.109 -28.578 1 72.69 456 VAL A O 1
ATOM 3628 N N . LEU A 1 457 ? -11.492 -27.359 -30.375 1 75.38 457 LEU A N 1
ATOM 3629 C CA . LEU A 1 457 ? -12.938 -27.562 -30.406 1 75.38 457 LEU A CA 1
ATOM 3630 C C . LEU A 1 457 ? -13.398 -28.359 -29.203 1 75.38 457 LEU A C 1
ATOM 3632 O O . LEU A 1 457 ? -14.445 -28.078 -28.625 1 75.38 457 LEU A O 1
ATOM 3636 N N . ALA A 1 458 ? -12.594 -29.266 -28.844 1 72.56 458 ALA A N 1
ATOM 3637 C CA . ALA A 1 458 ? -12.922 -30.094 -27.672 1 72.56 458 ALA A CA 1
ATOM 3638 C C . ALA A 1 458 ? -12.875 -29.281 -26.391 1 72.56 458 ALA A C 1
ATOM 3640 O O . ALA A 1 458 ? -13.672 -29.5 -25.484 1 72.56 458 ALA A O 1
ATOM 3641 N N . GLY A 1 459 ? -12.047 -28.406 -26.375 1 69 459 GLY A N 1
ATOM 3642 C CA . GLY A 1 459 ? -11.914 -27.516 -25.234 1 69 459 GLY A CA 1
ATOM 3643 C C . GLY A 1 459 ? -13.062 -26.547 -25.094 1 69 459 GLY A C 1
ATOM 3644 O O . GLY A 1 459 ? -13.391 -26.109 -23.984 1 69 459 GLY A O 1
ATOM 3645 N N . HIS A 1 460 ? -13.719 -26.25 -26.141 1 64.5 460 HIS A N 1
ATOM 3646 C CA . HIS A 1 460 ? -14.805 -25.281 -26.141 1 64.5 460 HIS A CA 1
ATOM 3647 C C . HIS A 1 460 ? -16.156 -25.969 -26.047 1 64.5 460 HIS A C 1
ATOM 3649 O O . HIS A 1 460 ? -17.172 -25.312 -25.781 1 64.5 460 HIS A O 1
ATOM 3655 N N . GLN A 1 461 ? -16.312 -27.219 -26.219 1 58.75 461 GLN A N 1
ATOM 3656 C CA . GLN A 1 461 ? -17.594 -27.938 -26.141 1 58.75 461 GLN A CA 1
ATOM 3657 C C . GLN A 1 461 ? -17.812 -28.516 -24.75 1 58.75 461 GLN A C 1
ATOM 3659 O O . GLN A 1 461 ? -16.953 -29.219 -24.219 1 58.75 461 GLN A O 1
ATOM 3664 N N . ALA A 1 462 ? -18.781 -28.031 -23.984 1 56.19 462 ALA A N 1
ATOM 3665 C CA . ALA A 1 462 ? -19.156 -28.344 -22.594 1 56.19 462 ALA A CA 1
ATOM 3666 C C . ALA A 1 462 ? -19.203 -29.844 -22.375 1 56.19 462 ALA A C 1
ATOM 3668 O O . ALA A 1 462 ? -19.047 -30.328 -21.25 1 56.19 462 ALA A O 1
ATOM 3669 N N . GLY A 1 463 ? -19.094 -30.688 -23.391 1 55.38 463 GLY A N 1
ATOM 3670 C CA . GLY A 1 463 ? -19.25 -32.125 -23.266 1 55.38 463 GLY A CA 1
ATOM 3671 C C . GLY A 1 463 ? -18.016 -32.906 -23.703 1 55.38 463 GLY A C 1
ATOM 3672 O O . GLY A 1 463 ? -18.016 -34.125 -23.703 1 55.38 463 GLY A O 1
ATOM 3673 N N . ALA A 1 464 ? -17.047 -32.344 -24.094 1 55.47 464 ALA A N 1
ATOM 3674 C CA . ALA A 1 464 ? -15.883 -33.125 -24.516 1 55.47 464 ALA A CA 1
ATOM 3675 C C . ALA A 1 464 ? -14.922 -33.312 -23.344 1 55.47 464 ALA A C 1
ATOM 3677 O O . ALA A 1 464 ? -14.625 -32.375 -22.594 1 55.47 464 ALA A O 1
ATOM 3678 N N . VAL A 1 465 ? -14.789 -34.5 -22.828 1 55.25 465 VAL A N 1
ATOM 3679 C CA . VAL A 1 465 ? -13.93 -34.844 -21.703 1 55.25 465 VAL A CA 1
ATOM 3680 C C . VAL A 1 465 ? -12.617 -35.438 -22.219 1 55.25 465 VAL A C 1
ATOM 3682 O O . VAL A 1 465 ? -12.625 -36.344 -23.078 1 55.25 465 VAL A O 1
ATOM 3685 N N . GLN A 1 466 ? -11.578 -34.875 -21.891 1 52.56 466 GLN A N 1
ATOM 3686 C CA . GLN A 1 466 ? -10.273 -35.531 -22.094 1 52.56 466 GLN A CA 1
ATOM 3687 C C . GLN A 1 466 ? -10.062 -36.656 -21.094 1 52.56 466 GLN A C 1
ATOM 3689 O O . GLN A 1 466 ? -10.148 -36.469 -19.891 1 52.56 466 GLN A O 1
ATOM 3694 N N . ARG A 1 467 ? -10.18 -37.812 -21.438 1 50.06 467 ARG A N 1
ATOM 3695 C CA . ARG A 1 467 ? -9.883 -38.938 -20.578 1 50.06 467 ARG A CA 1
ATOM 3696 C C . ARG A 1 467 ? -8.375 -39.125 -20.438 1 50.06 467 ARG A C 1
ATOM 3698 O O . ARG A 1 467 ? -7.695 -39.469 -21.422 1 50.06 467 ARG A O 1
ATOM 3705 N N . THR A 1 468 ? -7.859 -38.688 -19.328 1 45.12 468 THR A N 1
ATOM 3706 C CA . THR A 1 468 ? -6.434 -38.781 -19.047 1 45.12 468 THR A CA 1
ATOM 3707 C C . THR A 1 468 ? -6.016 -40.219 -18.875 1 45.12 468 THR A C 1
ATOM 3709 O O . THR A 1 468 ? -4.844 -40.562 -19.031 1 45.12 468 THR A O 1
ATOM 3712 N N . ALA A 1 469 ? -6.797 -41.094 -18.312 1 43.91 469 ALA A N 1
ATOM 3713 C CA . ALA A 1 469 ? -6.352 -42.469 -18.016 1 43.91 469 ALA A CA 1
ATOM 3714 C C . ALA A 1 469 ? -6.336 -43.312 -19.266 1 43.91 469 ALA A C 1
ATOM 3716 O O . ALA A 1 469 ? -6.055 -44.531 -19.203 1 43.91 469 ALA A O 1
ATOM 3717 N N . VAL A 1 470 ? -6.879 -42.844 -20.344 1 44.34 470 VAL A N 1
ATOM 3718 C CA . VAL A 1 470 ? -6.969 -43.75 -21.484 1 44.34 470 VAL A CA 1
ATOM 3719 C C . VAL A 1 470 ? -5.711 -43.656 -22.328 1 44.34 470 VAL A C 1
ATOM 3721 O O . VAL A 1 470 ? -5.105 -42.562 -22.422 1 44.34 470 VAL A O 1
ATOM 3724 N N . PRO A 1 471 ? -5.234 -44.75 -22.859 1 45.88 471 PRO A N 1
ATOM 3725 C CA . PRO A 1 471 ? -4.066 -44.844 -23.734 1 45.88 471 PRO A CA 1
ATOM 3726 C C . PRO A 1 471 ? -4.051 -43.75 -24.812 1 45.88 471 PRO A C 1
ATOM 3728 O O . PRO A 1 471 ? -5.109 -43.281 -25.234 1 45.88 471 PRO A O 1
ATOM 3731 N N . LEU A 1 472 ? -2.998 -43.031 -24.906 1 52.75 472 LEU A N 1
ATOM 3732 C CA . LEU A 1 472 ? -2.662 -42.062 -25.938 1 52.75 472 LEU A CA 1
ATOM 3733 C C . LEU A 1 472 ? -3.104 -42.531 -27.312 1 52.75 472 LEU A C 1
ATOM 3735 O O . LEU A 1 472 ? -2.791 -43.656 -27.719 1 52.75 472 LEU A O 1
ATOM 3739 N N . ALA A 1 473 ? -4.031 -41.938 -27.906 1 58.84 473 ALA A N 1
ATOM 3740 C CA . ALA A 1 473 ? -4.434 -42.219 -29.281 1 58.84 473 ALA A CA 1
ATOM 3741 C C . ALA A 1 473 ? -3.336 -41.844 -30.266 1 58.84 473 ALA A C 1
ATOM 3743 O O . ALA A 1 473 ? -2.703 -40.781 -30.125 1 58.84 473 ALA A O 1
ATOM 3744 N N . SER A 1 474 ? -2.76 -42.812 -30.984 1 63.19 474 SER A N 1
ATOM 3745 C CA . SER A 1 474 ? -1.808 -42.594 -32.062 1 63.19 474 SER A CA 1
ATOM 3746 C C . SER A 1 474 ? -2.52 -42.188 -33.344 1 63.19 474 SER A C 1
ATOM 3748 O O . SER A 1 474 ? -3.371 -42.938 -33.844 1 63.19 474 SER A O 1
ATOM 3750 N N . VAL A 1 475 ? -2.434 -40.938 -33.75 1 65.88 475 VAL A N 1
ATOM 3751 C CA . VAL A 1 475 ? -3.084 -40.469 -34.938 1 65.88 475 VAL A CA 1
ATOM 3752 C C . VAL A 1 475 ? -2.051 -40.281 -36.062 1 65.88 475 VAL A C 1
ATOM 3754 O O . VAL A 1 475 ? -1.073 -39.562 -35.906 1 65.88 475 VAL A O 1
ATOM 3757 N N . ALA A 1 476 ? -2.197 -41.031 -37.156 1 68.12 476 ALA A N 1
ATOM 3758 C CA . ALA A 1 476 ? -1.319 -40.938 -38.312 1 68.12 476 ALA A CA 1
ATOM 3759 C C . ALA A 1 476 ? -1.762 -39.812 -39.25 1 68.12 476 ALA A C 1
ATOM 3761 O O . ALA A 1 476 ? -2.959 -39.594 -39.469 1 68.12 476 ALA A O 1
ATOM 3762 N N . TYR A 1 477 ? -0.813 -38.906 -39.469 1 64.25 477 TYR A N 1
ATOM 3763 C CA . TYR A 1 477 ? -1.154 -37.906 -40.469 1 64.25 477 TYR A CA 1
ATOM 3764 C C . TYR A 1 477 ? -0.027 -37.719 -41.469 1 64.25 477 TYR A C 1
ATOM 3766 O O . TYR A 1 477 ? 1.102 -38.156 -41.219 1 64.25 477 TYR A O 1
ATOM 3774 N N . GLU A 1 478 ? -0.373 -37.281 -42.656 1 64.94 478 GLU A N 1
ATOM 3775 C CA . GLU A 1 478 ? 0.596 -37.062 -43.719 1 64.94 478 GLU A CA 1
ATOM 3776 C C . GLU A 1 478 ? 0.917 -35.562 -43.875 1 64.94 478 GLU A C 1
ATOM 3778 O O . GLU A 1 478 ? 0.014 -34.719 -43.875 1 64.94 478 GLU A O 1
ATOM 3783 N N . GLN A 1 479 ? 2.166 -35.219 -43.625 1 63.66 479 GLN A N 1
ATOM 3784 C CA . GLN A 1 479 ? 2.605 -33.844 -43.875 1 63.66 479 GLN A CA 1
ATOM 3785 C C . GLN A 1 479 ? 3.826 -33.812 -44.781 1 63.66 479 GLN A C 1
ATOM 3787 O O . GLN A 1 479 ? 4.848 -34.438 -44.469 1 63.66 479 GLN A O 1
ATOM 3792 N N . ALA A 1 480 ? 3.635 -33.156 -45.938 1 58.81 480 ALA A N 1
ATOM 3793 C CA . ALA A 1 480 ? 4.707 -32.969 -46.906 1 58.81 480 ALA A CA 1
ATOM 3794 C C . ALA A 1 480 ? 5.246 -34.281 -47.406 1 58.81 480 ALA A C 1
ATOM 3796 O O . ALA A 1 480 ? 6.457 -34.469 -47.594 1 58.81 480 ALA A O 1
ATOM 3797 N N . GLY A 1 481 ? 4.359 -35.344 -47.469 1 63.72 481 GLY A N 1
ATOM 3798 C CA . GLY A 1 481 ? 4.711 -36.656 -48.062 1 63.72 481 GLY A CA 1
ATOM 3799 C C . GLY A 1 481 ? 5.266 -37.625 -47.031 1 63.72 481 GLY A C 1
ATOM 3800 O O . GLY A 1 481 ? 5.586 -38.75 -47.375 1 63.72 481 GLY A O 1
ATOM 3801 N N . HIS A 1 482 ? 5.539 -37.188 -45.906 1 66.62 482 HIS A N 1
ATOM 3802 C CA . HIS A 1 482 ? 6.012 -38.062 -44.844 1 66.62 482 HIS A CA 1
ATOM 3803 C C . HIS A 1 482 ? 4.867 -38.5 -43.938 1 66.62 482 HIS A C 1
ATOM 3805 O O . HIS A 1 482 ? 3.967 -37.719 -43.656 1 66.62 482 HIS A O 1
ATOM 3811 N N . ARG A 1 483 ? 4.773 -39.656 -43.625 1 65.88 483 ARG A N 1
ATOM 3812 C CA . ARG A 1 483 ? 3.801 -40.188 -42.688 1 65.88 483 ARG A CA 1
ATOM 3813 C C . ARG A 1 483 ? 4.246 -39.969 -41.25 1 65.88 483 ARG A C 1
ATOM 3815 O O . ARG A 1 483 ? 5.32 -40.438 -40.844 1 65.88 483 ARG A O 1
ATOM 3822 N N . LEU A 1 484 ? 3.57 -39.094 -40.625 1 66 484 LEU A N 1
ATOM 3823 C CA . LEU A 1 484 ? 3.879 -38.781 -39.25 1 66 484 LEU A CA 1
ATOM 3824 C C . LEU A 1 484 ? 2.777 -39.281 -38.312 1 66 484 LEU A C 1
ATOM 3826 O O . LEU A 1 484 ? 1.643 -39.5 -38.75 1 66 484 LEU A O 1
ATOM 3830 N N . ARG A 1 485 ? 3.137 -39.625 -37.125 1 67.88 485 ARG A N 1
ATOM 3831 C CA . ARG A 1 485 ? 2.184 -40.062 -36.094 1 67.88 485 ARG A CA 1
ATOM 3832 C C . ARG A 1 485 ? 2.215 -39.125 -34.875 1 67.88 485 ARG A C 1
ATOM 3834 O O . ARG A 1 485 ? 3.289 -38.75 -34.406 1 67.88 485 ARG A O 1
ATOM 3841 N N . ALA A 1 486 ? 1.054 -38.688 -34.531 1 69.5 486 ALA A N 1
ATOM 3842 C CA . ALA A 1 486 ? 0.911 -37.906 -33.312 1 69.5 486 ALA A CA 1
ATOM 3843 C C . ALA A 1 486 ? 0.286 -38.75 -32.188 1 69.5 486 ALA A C 1
ATOM 3845 O O . ALA A 1 486 ? -0.703 -39.438 -32.406 1 69.5 486 ALA A O 1
ATOM 3846 N N . ARG A 1 487 ? 0.897 -38.812 -31.125 1 69.12 487 ARG A N 1
ATOM 3847 C CA . ARG A 1 487 ? 0.318 -39.406 -29.922 1 69.12 487 ARG A CA 1
ATOM 3848 C C . ARG A 1 487 ? -0.349 -38.344 -29.047 1 69.12 487 ARG A C 1
ATOM 3850 O O . ARG A 1 487 ? 0.283 -37.375 -28.656 1 69.12 487 ARG A O 1
ATOM 3857 N N . CYS A 1 488 ? -1.628 -38.531 -28.922 1 69.31 488 CYS A N 1
ATOM 3858 C CA . CYS A 1 488 ? -2.375 -37.594 -28.125 1 69.31 488 CYS A CA 1
ATOM 3859 C C . CYS A 1 488 ? -3.359 -38.281 -27.188 1 69.31 488 CYS A C 1
ATOM 3861 O O . CYS A 1 488 ? -3.658 -39.469 -27.375 1 69.31 488 CYS A O 1
ATOM 3863 N N . GLU A 1 489 ? -3.762 -37.531 -26.172 1 67.88 489 GLU A N 1
ATOM 3864 C CA . GLU A 1 489 ? -4.832 -38.031 -25.312 1 67.88 489 GLU A CA 1
ATOM 3865 C C . GLU A 1 489 ? -6.133 -38.188 -26.094 1 67.88 489 GLU A C 1
ATOM 3867 O O . GLU A 1 489 ? -6.395 -37.438 -27.047 1 67.88 489 GLU A O 1
ATOM 3872 N N . GLU A 1 490 ? -6.777 -39.094 -25.719 1 73.69 490 GLU A N 1
ATOM 3873 C CA . GLU A 1 490 ? -8.055 -39.312 -26.391 1 73.69 490 GLU A CA 1
ATOM 3874 C C . GLU A 1 490 ? -9.086 -38.25 -25.969 1 73.69 490 GLU A C 1
ATOM 3876 O O . GLU A 1 490 ? -9.18 -37.906 -24.781 1 73.69 490 GLU A O 1
ATOM 3881 N N . VAL A 1 491 ? -9.719 -37.688 -26.938 1 77.25 491 VAL A N 1
ATOM 3882 C CA . VAL A 1 491 ? -10.797 -36.75 -26.703 1 77.25 491 VAL A CA 1
ATOM 3883 C C . VAL A 1 491 ? -12.133 -37.375 -27.062 1 77.25 491 VAL A C 1
ATOM 3885 O O . VAL A 1 491 ? -12.266 -38 -28.125 1 77.25 491 VAL A O 1
ATOM 3888 N N . VAL A 1 492 ? -13.055 -37.312 -26.141 1 78 492 VAL A N 1
ATOM 3889 C CA . VAL A 1 492 ? -14.398 -37.844 -26.391 1 78 492 VAL A CA 1
ATOM 3890 C C . VAL A 1 492 ? -15.375 -36.688 -26.547 1 78 492 VAL A C 1
ATOM 3892 O O . VAL A 1 492 ? -15.383 -35.75 -25.719 1 78 492 VAL A O 1
ATOM 3895 N N . PHE A 1 493 ? -16.094 -36.656 -27.562 1 81.25 493 PHE A N 1
ATOM 3896 C CA . PHE A 1 493 ? -17.141 -35.688 -27.828 1 81.25 493 PHE A CA 1
ATOM 3897 C C . PHE A 1 493 ? -18.516 -36.219 -27.453 1 81.25 493 PHE A C 1
ATOM 3899 O O . PHE A 1 493 ? -18.984 -37.188 -28.031 1 81.25 493 PHE A O 1
ATOM 3906 N N . TYR A 1 494 ? -19.141 -35.625 -26.438 1 76.88 494 TYR A N 1
ATOM 3907 C CA . TYR A 1 494 ? -20.438 -36.062 -25.938 1 76.88 494 TYR A CA 1
ATOM 3908 C C . TYR A 1 494 ? -21.578 -35.312 -26.594 1 76.88 494 TYR A C 1
ATOM 3910 O O . TYR A 1 494 ? -21.375 -34.188 -27.078 1 76.88 494 TYR A O 1
ATOM 3918 N N . PRO A 1 495 ? -22.719 -35.906 -26.641 1 71.12 495 PRO A N 1
ATOM 3919 C CA . PRO A 1 495 ? -23.891 -35.188 -27.156 1 71.12 495 PRO A CA 1
ATOM 3920 C C . PRO A 1 495 ? -24.312 -34.031 -26.281 1 71.12 495 PRO A C 1
ATOM 3922 O O . PRO A 1 495 ? -24.078 -34.031 -25.062 1 71.12 495 PRO A O 1
ATOM 3925 N N . ALA A 1 496 ? -24.562 -32.875 -26.797 1 59.5 496 ALA A N 1
ATOM 3926 C CA . ALA A 1 496 ? -25.125 -31.766 -26.031 1 59.5 496 ALA A CA 1
ATOM 3927 C C . ALA A 1 496 ? -26.328 -32.219 -25.203 1 59.5 496 ALA A C 1
ATOM 3929 O O . ALA A 1 496 ? -27.219 -32.875 -25.719 1 59.5 496 ALA A O 1
ATOM 3930 N N . GLU A 1 497 ? -26.266 -32.375 -23.891 1 51.88 497 GLU A N 1
ATOM 3931 C CA . GLU A 1 497 ? -27.453 -32.688 -23.109 1 51.88 497 GLU A CA 1
ATOM 3932 C C . GLU A 1 497 ? -28.625 -31.797 -23.484 1 51.88 497 GLU A C 1
ATOM 3934 O O . GLU A 1 497 ? -28.484 -30.562 -23.531 1 51.88 497 GLU A O 1
ATOM 3939 N N . GLU A 1 498 ? -29.578 -32.219 -24.172 1 41.62 498 GLU A N 1
ATOM 3940 C CA . GLU A 1 498 ? -30.875 -31.578 -24.234 1 41.62 498 GLU A CA 1
ATOM 3941 C C . GLU A 1 498 ? -31.406 -31.25 -22.844 1 41.62 498 GLU A C 1
ATOM 3943 O O . GLU A 1 498 ? -31.422 -32.125 -21.969 1 41.62 498 GLU A O 1
ATOM 3948 N N . LYS A 1 499 ? -31.406 -29.953 -22.312 1 42.31 499 LYS A N 1
ATOM 3949 C CA . LYS A 1 499 ? -32.312 -29.531 -21.234 1 42.31 499 LYS A CA 1
ATOM 3950 C C . LYS A 1 499 ? -33.719 -30.094 -21.438 1 42.31 499 LYS A C 1
ATOM 3952 O O . LYS A 1 499 ? -34.375 -29.781 -22.422 1 42.31 499 LYS A O 1
ATOM 3957 N N . GLY A 1 500 ? -33.938 -31.281 -21.078 1 35.31 500 GLY A N 1
ATOM 3958 C CA . GLY A 1 500 ? -35.312 -31.75 -20.906 1 35.31 500 GLY A CA 1
ATOM 3959 C C . GLY A 1 500 ? -36.188 -30.781 -20.125 1 35.31 500 GLY A C 1
ATOM 3960 O O . GLY A 1 500 ? -35.719 -30.172 -19.172 1 35.31 500 GLY A O 1
ATOM 3961 N N . GLY A 1 501 ? -37.156 -30.188 -20.781 1 31.73 501 GLY A N 1
ATOM 3962 C CA . GLY A 1 501 ? -38.375 -29.547 -20.312 1 31.73 501 GLY A CA 1
ATOM 3963 C C . GLY A 1 501 ? -39.094 -30.328 -19.219 1 31.73 501 GLY A C 1
ATOM 3964 O O . GLY A 1 501 ? -39.25 -31.547 -19.328 1 31.73 501 GLY A O 1
ATOM 3965 N N . LYS A 1 502 ? -39.031 -30 -17.953 1 33.06 502 LYS A N 1
ATOM 3966 C CA . LYS A 1 502 ? -40.125 -30.328 -17.047 1 33.06 502 LYS A CA 1
ATOM 3967 C C . LYS A 1 502 ? -41.5 -30.062 -17.688 1 33.06 502 LYS A C 1
ATOM 3969 O O . LYS A 1 502 ? -41.75 -28.953 -18.172 1 33.06 502 LYS A O 1
ATOM 3974 N N . GLN A 1 503 ? -42.156 -31.141 -18.094 1 23.3 503 GLN A N 1
ATOM 3975 C CA . GLN A 1 503 ? -43.562 -31.25 -17.734 1 23.3 503 GLN A CA 1
ATOM 3976 C C . GLN A 1 503 ? -43.719 -31.281 -16.219 1 23.3 503 GLN A C 1
ATOM 3978 O O . GLN A 1 503 ? -42.969 -31.953 -15.508 1 23.3 503 GLN A O 1
ATOM 3983 N N . MET B 1 1 ? 16.375 3.611 -30.391 1 32.34 1 MET B N 1
ATOM 3984 C CA . MET B 1 1 ? 17.141 2.996 -29.312 1 32.34 1 MET B CA 1
ATOM 3985 C C . MET B 1 1 ? 17.016 3.805 -28.016 1 32.34 1 MET B C 1
ATOM 3987 O O . MET B 1 1 ? 17.516 4.93 -27.938 1 32.34 1 MET B O 1
ATOM 3991 N N . ASN B 1 2 ? 15.891 3.816 -27.156 1 42.59 2 ASN B N 1
ATOM 3992 C CA . ASN B 1 2 ? 14.883 4.77 -26.703 1 42.59 2 ASN B CA 1
ATOM 3993 C C . ASN B 1 2 ? 15.32 5.492 -25.438 1 42.59 2 ASN B C 1
ATOM 3995 O O . ASN B 1 2 ? 15.875 4.875 -24.516 1 42.59 2 ASN B O 1
ATOM 3999 N N . GLU B 1 3 ? 15.719 6.742 -25.594 1 49.28 3 GLU B N 1
ATOM 4000 C CA . GLU B 1 3 ? 15.969 7.891 -24.719 1 49.28 3 GLU B CA 1
ATOM 4001 C C . GLU B 1 3 ? 15.234 7.754 -23.391 1 49.28 3 GLU B C 1
ATOM 4003 O O . GLU B 1 3 ? 15.742 8.172 -22.344 1 49.28 3 GLU B O 1
ATOM 4008 N N . THR B 1 4 ? 14.219 6.926 -23.484 1 59.44 4 THR B N 1
ATOM 4009 C CA . THR B 1 4 ? 13.305 6.844 -22.359 1 59.44 4 THR B CA 1
ATOM 4010 C C . THR B 1 4 ? 13.844 5.898 -21.297 1 59.44 4 THR B C 1
ATOM 4012 O O . THR B 1 4 ? 13.695 6.156 -20.094 1 59.44 4 THR B O 1
ATOM 4015 N N . ASP B 1 5 ? 14.742 4.922 -21.781 1 61 5 ASP B N 1
ATOM 4016 C CA . ASP B 1 5 ? 15.195 3.938 -20.797 1 61 5 ASP B CA 1
ATOM 4017 C C . ASP B 1 5 ? 16.438 4.438 -20.047 1 61 5 ASP B C 1
ATOM 4019 O O . ASP B 1 5 ? 16.531 4.258 -18.844 1 61 5 ASP B O 1
ATOM 4023 N N . VAL B 1 6 ? 17.422 4.992 -20.859 1 69.19 6 VAL B N 1
ATOM 4024 C CA . VAL B 1 6 ? 18.594 5.586 -20.219 1 69.19 6 VAL B CA 1
ATOM 4025 C C . VAL B 1 6 ? 18.156 6.742 -19.312 1 69.19 6 VAL B C 1
ATOM 4027 O O . VAL B 1 6 ? 18.75 6.977 -18.266 1 69.19 6 VAL B O 1
ATOM 4030 N N . SER B 1 7 ? 17.078 7.164 -19.781 1 82.88 7 SER B N 1
ATOM 4031 C CA . SER B 1 7 ? 16.484 8.234 -18.969 1 82.88 7 SER B CA 1
ATOM 4032 C C . SER B 1 7 ? 15.93 7.695 -17.656 1 82.88 7 SER B C 1
ATOM 4034 O O . SER B 1 7 ? 16.125 8.312 -16.609 1 82.88 7 SER B O 1
ATOM 4036 N N . LEU B 1 8 ? 15.539 6.414 -17.766 1 86.75 8 LEU B N 1
ATOM 4037 C CA . LEU B 1 8 ? 15.016 5.82 -16.531 1 86.75 8 LEU B CA 1
ATOM 4038 C C . LEU B 1 8 ? 16.141 5.488 -15.562 1 86.75 8 LEU B C 1
ATOM 4040 O O . LEU B 1 8 ? 16.031 5.746 -14.367 1 86.75 8 LEU B O 1
ATOM 4044 N N . TYR B 1 9 ? 17.234 4.977 -16.141 1 90.44 9 TYR B N 1
ATOM 4045 C CA . TYR B 1 9 ? 18.391 4.66 -15.312 1 90.44 9 TYR B CA 1
ATOM 4046 C C . TYR B 1 9 ? 18.922 5.906 -14.609 1 90.44 9 TYR B C 1
ATOM 4048 O O . TYR B 1 9 ? 19.156 5.895 -13.398 1 90.44 9 TYR B O 1
ATOM 4056 N N . SER B 1 10 ? 19.078 6.91 -15.352 1 89.44 10 SER B N 1
ATOM 4057 C CA . SER B 1 10 ? 19.609 8.148 -14.797 1 89.44 10 SER B CA 1
ATOM 4058 C C . SER B 1 10 ? 18.672 8.719 -13.734 1 89.44 10 SER B C 1
ATOM 4060 O O . SER B 1 10 ? 19.125 9.203 -12.695 1 89.44 10 SER B O 1
ATOM 4062 N N . SER B 1 11 ? 17.438 8.617 -14.031 1 90.44 11 SER B N 1
ATOM 4063 C CA . SER B 1 11 ? 16.453 9.102 -13.078 1 90.44 11 SER B CA 1
ATOM 4064 C C . SER B 1 11 ? 16.484 8.281 -11.789 1 90.44 11 SER B C 1
ATOM 4066 O O . SER B 1 11 ? 16.359 8.836 -10.695 1 90.44 11 SER B O 1
ATOM 4068 N N . LEU B 1 12 ? 16.656 7.008 -11.93 1 93 12 LEU B N 1
ATOM 4069 C CA . LEU B 1 12 ? 16.656 6.137 -10.758 1 93 12 LEU B CA 1
ATOM 4070 C C . LEU B 1 12 ? 17.953 6.312 -9.969 1 93 12 LEU B C 1
ATOM 4072 O O . LEU B 1 12 ? 17.953 6.207 -8.734 1 93 12 LEU B O 1
ATOM 4076 N N . ARG B 1 13 ? 19 6.531 -10.688 1 91.62 13 ARG B N 1
ATOM 4077 C CA . ARG B 1 13 ? 20.25 6.82 -10 1 91.62 13 ARG B CA 1
ATOM 4078 C C . ARG B 1 13 ? 20.141 8.094 -9.164 1 91.62 13 ARG B C 1
ATOM 408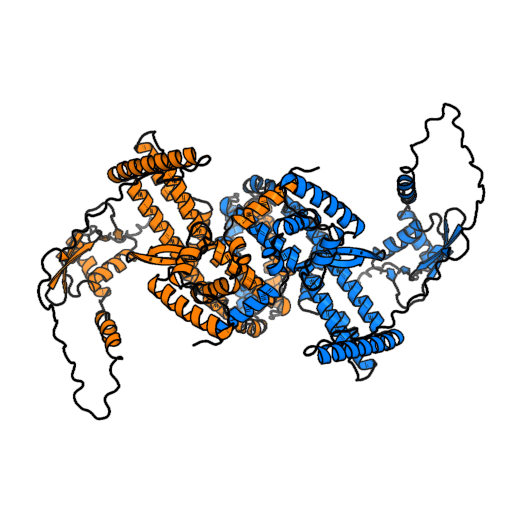0 O O . ARG B 1 13 ? 20.578 8.125 -8.016 1 91.62 13 ARG B O 1
ATOM 4087 N N . ALA B 1 14 ? 19.531 9.055 -9.758 1 91 14 ALA B N 1
ATOM 4088 C CA . ALA B 1 14 ? 19.312 10.305 -9.039 1 91 14 ALA B CA 1
ATOM 4089 C C . ALA B 1 14 ? 18.375 10.094 -7.848 1 91 14 ALA B C 1
ATOM 4091 O O . ALA B 1 14 ? 18.578 10.656 -6.773 1 91 14 ALA B O 1
ATOM 4092 N N . LEU B 1 15 ? 17.406 9.289 -8.039 1 93.06 15 LEU B N 1
ATOM 4093 C CA . LEU B 1 15 ? 16.438 9 -6.988 1 93.06 15 LEU B CA 1
ATOM 4094 C C . LEU B 1 15 ? 17.094 8.266 -5.824 1 93.06 15 LEU B C 1
ATOM 4096 O O . LEU B 1 15 ? 16.812 8.562 -4.66 1 93.06 15 LEU B O 1
ATOM 4100 N N . ARG B 1 16 ? 17.906 7.301 -6.125 1 93.81 16 ARG B N 1
ATOM 4101 C CA . ARG B 1 16 ? 18.609 6.527 -5.098 1 93.81 16 ARG B CA 1
ATOM 4102 C C . ARG B 1 16 ? 19.484 7.43 -4.242 1 93.81 16 ARG B C 1
ATOM 4104 O O . ARG B 1 16 ? 19.562 7.262 -3.021 1 93.81 16 ARG B O 1
ATOM 4111 N N . GLN B 1 17 ? 20.016 8.43 -4.875 1 90.38 17 GLN B N 1
ATOM 4112 C CA . GLN B 1 17 ? 20.938 9.328 -4.18 1 90.38 17 GLN B CA 1
ATOM 4113 C C . GLN B 1 17 ? 20.172 10.469 -3.498 1 90.38 17 GLN B C 1
ATOM 4115 O O . GLN B 1 17 ? 20.625 11.008 -2.486 1 90.38 17 GLN B O 1
ATOM 4120 N N . GLY B 1 18 ? 19.047 10.711 -4.02 1 90.75 18 GLY B N 1
ATOM 4121 C CA . GLY B 1 18 ? 18.391 11.938 -3.588 1 90.75 18 GLY B CA 1
ATOM 4122 C C . GLY B 1 18 ? 17.219 11.688 -2.662 1 90.75 18 GLY B C 1
ATOM 4123 O O . GLY B 1 18 ? 16.859 12.547 -1.855 1 90.75 18 GLY B O 1
ATOM 4124 N N . HIS B 1 19 ? 16.609 10.602 -2.76 1 93.31 19 HIS B N 1
ATOM 4125 C CA . HIS B 1 19 ? 15.391 10.398 -1.992 1 93.31 19 HIS B CA 1
ATOM 4126 C C . HIS B 1 19 ? 15.695 9.797 -0.624 1 93.31 19 HIS B C 1
ATOM 4128 O O . HIS B 1 19 ? 16.328 8.742 -0.53 1 93.31 19 HIS B O 1
ATOM 4134 N N . ALA B 1 20 ? 15.188 10.367 0.381 1 94.69 20 ALA B N 1
ATOM 4135 C CA . ALA B 1 20 ? 15.508 10.023 1.764 1 94.69 20 ALA B CA 1
ATOM 4136 C C . ALA B 1 20 ? 15.102 8.586 2.082 1 94.69 20 ALA B C 1
ATOM 4138 O O . ALA B 1 20 ? 15.805 7.883 2.811 1 94.69 20 ALA B O 1
ATOM 4139 N N . ALA B 1 21 ? 13.961 8.125 1.589 1 95.81 21 ALA B N 1
ATOM 4140 C CA . ALA B 1 21 ? 13.484 6.773 1.891 1 95.81 21 ALA B CA 1
ATOM 4141 C C . ALA B 1 21 ? 14.438 5.719 1.341 1 95.81 21 ALA B C 1
ATOM 4143 O O . ALA B 1 21 ? 14.781 4.762 2.037 1 95.81 21 ALA B O 1
ATOM 4144 N N . TRP B 1 22 ? 14.812 5.914 0.082 1 96.56 22 TRP B N 1
ATOM 4145 C CA . TRP B 1 22 ? 15.734 4.953 -0.52 1 96.56 22 TRP B CA 1
ATOM 4146 C C . TRP B 1 22 ? 17.094 5.004 0.162 1 96.56 22 TRP B C 1
ATOM 4148 O O . TRP B 1 22 ? 17.719 3.965 0.415 1 96.56 22 TRP B O 1
ATOM 4158 N N . ARG B 1 23 ? 17.562 6.137 0.496 1 96.12 23 ARG B N 1
ATOM 4159 C CA . ARG B 1 23 ? 18.844 6.301 1.188 1 96.12 23 ARG B CA 1
ATOM 4160 C C . ARG B 1 23 ? 18.828 5.578 2.529 1 96.12 23 ARG B C 1
ATOM 4162 O O . ARG B 1 23 ? 19.844 4.996 2.932 1 96.12 23 ARG B O 1
ATOM 4169 N N . LEU B 1 24 ? 17.703 5.641 3.164 1 97.31 24 LEU B N 1
ATOM 4170 C CA . LEU B 1 24 ? 17.594 4.961 4.449 1 97.31 24 LEU B CA 1
ATOM 4171 C C . LEU B 1 24 ? 17.734 3.451 4.281 1 97.31 24 LEU B C 1
ATOM 4173 O O . LEU B 1 24 ? 18.5 2.811 5.02 1 97.31 24 LEU B O 1
ATOM 4177 N N . LEU B 1 25 ? 17.062 2.934 3.307 1 96.94 25 LEU B N 1
ATOM 4178 C CA . LEU B 1 25 ? 17.078 1.49 3.094 1 96.94 25 LEU B CA 1
ATOM 4179 C C . LEU B 1 25 ? 18.453 1.028 2.619 1 96.94 25 LEU B C 1
ATOM 4181 O O . LEU B 1 25 ? 18.844 -0.119 2.85 1 96.94 25 LEU B O 1
ATOM 4185 N N . ALA B 1 26 ? 19.203 1.951 1.977 1 95.81 26 ALA B N 1
ATOM 4186 C CA . ALA B 1 26 ? 20.516 1.611 1.427 1 95.81 26 ALA B CA 1
ATOM 4187 C C . ALA B 1 26 ? 21.625 1.878 2.441 1 95.81 26 ALA B C 1
ATOM 4189 O O . ALA B 1 26 ? 22.766 1.475 2.24 1 95.81 26 ALA B O 1
ATOM 4190 N N . ALA B 1 27 ? 21.328 2.525 3.506 1 94.5 27 ALA B N 1
ATOM 4191 C CA . ALA B 1 27 ? 22.328 2.889 4.496 1 94.5 27 ALA B CA 1
ATOM 4192 C C . ALA B 1 27 ? 22.922 1.647 5.164 1 94.5 27 ALA B C 1
ATOM 4194 O O . ALA B 1 27 ? 22.203 0.672 5.406 1 94.5 27 ALA B O 1
ATOM 4195 N N . ASP B 1 28 ? 24.125 1.693 5.527 1 90.69 28 ASP B N 1
ATOM 4196 C CA . ASP B 1 28 ? 24.797 0.582 6.188 1 90.69 28 ASP B CA 1
ATOM 4197 C C . ASP B 1 28 ? 24.156 0.277 7.543 1 90.69 28 ASP B C 1
ATOM 4199 O O . ASP B 1 28 ? 24.031 -0.887 7.93 1 90.69 28 ASP B O 1
ATOM 4203 N N . GLN B 1 29 ? 23.734 1.316 8.172 1 92.62 29 GLN B N 1
ATOM 4204 C CA . GLN B 1 29 ? 23.156 1.145 9.5 1 92.62 29 GLN B CA 1
ATOM 4205 C C . GLN B 1 29 ? 21.641 1.146 9.453 1 92.62 29 GLN B C 1
ATOM 4207 O O . GLN B 1 29 ? 20.984 1.55 10.414 1 92.62 29 GLN B O 1
ATOM 4212 N N . ALA B 1 30 ? 21.078 0.749 8.359 1 95.56 30 ALA B N 1
ATOM 4213 C CA . ALA B 1 30 ? 19.641 0.821 8.148 1 95.56 30 ALA B CA 1
ATOM 4214 C C . ALA B 1 30 ? 18.891 0.05 9.227 1 95.56 30 ALA B C 1
ATOM 4216 O O . ALA B 1 30 ? 17.875 0.527 9.75 1 95.56 30 ALA B O 1
ATOM 4217 N N . ALA B 1 31 ? 19.375 -1.127 9.586 1 94.38 31 ALA B N 1
ATOM 4218 C CA . ALA B 1 31 ? 18.688 -1.953 10.578 1 94.38 31 ALA B CA 1
ATOM 4219 C C . ALA B 1 31 ? 18.625 -1.241 11.93 1 94.38 31 ALA B C 1
ATOM 4221 O O . ALA B 1 31 ? 17.594 -1.277 12.602 1 94.38 31 ALA B O 1
ATOM 4222 N N . PHE B 1 32 ? 19.734 -0.561 12.258 1 94 32 PHE B N 1
ATOM 4223 C CA . PHE B 1 32 ? 19.812 0.183 13.508 1 94 32 PHE B CA 1
ATOM 4224 C C . PHE B 1 32 ? 18.844 1.362 13.5 1 94 32 PHE B C 1
ATOM 4226 O O . PHE B 1 32 ? 18.062 1.546 14.438 1 94 32 PHE B O 1
ATOM 4233 N N . ILE B 1 33 ? 18.844 2.105 12.453 1 96.38 33 ILE B N 1
ATOM 4234 C CA . ILE B 1 33 ? 18.031 3.311 12.336 1 96.38 33 ILE B CA 1
ATOM 4235 C C . ILE B 1 33 ? 16.562 2.934 12.32 1 96.38 33 ILE B C 1
ATOM 4237 O O . ILE B 1 33 ? 15.758 3.502 13.062 1 96.38 33 ILE B O 1
ATOM 4241 N N . VAL B 1 34 ? 16.188 1.94 11.516 1 96.31 34 VAL B N 1
ATOM 4242 C CA . VAL B 1 34 ? 14.797 1.519 11.352 1 96.31 34 VAL B CA 1
ATOM 4243 C C . VAL B 1 34 ? 14.273 0.96 12.672 1 96.31 34 VAL B C 1
ATOM 4245 O O . VAL B 1 34 ? 13.141 1.258 13.07 1 96.31 34 VAL B O 1
ATOM 4248 N N . SER B 1 35 ? 15.062 0.158 13.336 1 95.12 35 SER B N 1
ATOM 4249 C CA . SER B 1 35 ? 14.617 -0.412 14.602 1 95.12 35 SER B CA 1
ATOM 4250 C C . SER B 1 35 ? 14.398 0.672 15.648 1 95.12 35 SER B C 1
ATOM 4252 O O . SER B 1 35 ? 13.453 0.604 16.438 1 95.12 35 SER B O 1
ATOM 4254 N N . PHE B 1 36 ? 15.273 1.658 15.672 1 96.25 36 PHE B N 1
ATOM 4255 C CA . PHE B 1 36 ? 15.125 2.752 16.625 1 96.25 36 PHE B CA 1
ATOM 4256 C C . PHE B 1 36 ? 13.875 3.57 16.312 1 96.25 36 PHE B C 1
ATOM 4258 O O . PHE B 1 36 ? 13.133 3.943 17.219 1 96.25 36 PHE B O 1
ATOM 4265 N N . PHE B 1 37 ? 13.625 3.895 15.008 1 96.19 37 PHE B N 1
ATOM 4266 C CA . PHE B 1 37 ? 12.453 4.656 14.602 1 96.19 37 PHE B CA 1
ATOM 4267 C C . PHE B 1 37 ? 11.172 3.9 14.953 1 96.19 37 PHE B C 1
ATOM 4269 O O . PHE B 1 37 ? 10.188 4.504 15.383 1 96.19 37 PHE B O 1
ATOM 4276 N N . GLU B 1 38 ? 11.203 2.654 14.742 1 92.5 38 GLU B N 1
ATOM 4277 C CA . GLU B 1 38 ? 10.062 1.819 15.109 1 92.5 38 GLU B CA 1
ATOM 4278 C C . GLU B 1 38 ? 9.781 1.887 16.609 1 92.5 38 GLU B C 1
ATOM 4280 O O . GLU B 1 38 ? 8.633 2.043 17.016 1 92.5 38 GLU B O 1
ATOM 4285 N N . ARG B 1 39 ? 10.75 1.802 17.344 1 92.06 39 ARG B N 1
ATOM 4286 C CA . ARG B 1 39 ? 10.656 1.765 18.797 1 92.06 39 ARG B CA 1
ATOM 4287 C C . ARG B 1 39 ? 10.188 3.107 19.359 1 92.06 39 ARG B C 1
ATOM 4289 O O . ARG B 1 39 ? 9.383 3.156 20.281 1 92.06 39 ARG B O 1
ATOM 4296 N N . GLU B 1 40 ? 10.742 4.168 18.828 1 94.12 40 GLU B N 1
ATOM 4297 C CA . GLU B 1 40 ? 10.555 5.473 19.453 1 94.12 40 GLU B CA 1
ATOM 4298 C C . GLU B 1 40 ? 9.312 6.176 18.891 1 94.12 40 GLU B C 1
ATOM 4300 O O . GLU B 1 40 ? 8.609 6.871 19.625 1 94.12 40 GLU B O 1
ATOM 4305 N N . PHE B 1 41 ? 9.078 6.023 17.609 1 91.19 41 PHE B N 1
ATOM 4306 C CA . PHE B 1 41 ? 8.055 6.844 16.969 1 91.19 41 PHE B CA 1
ATOM 4307 C C . PHE B 1 41 ? 6.855 6 16.562 1 91.19 41 PHE B C 1
ATOM 4309 O O . PHE B 1 41 ? 5.723 6.301 16.938 1 91.19 41 PHE B O 1
ATOM 4316 N N . LEU B 1 42 ? 7.02 4.934 15.859 1 86.44 42 LEU B N 1
ATOM 4317 C CA . LEU B 1 42 ? 5.945 4.316 15.086 1 86.44 42 LEU B CA 1
ATOM 4318 C C . LEU B 1 42 ? 5.148 3.342 15.953 1 86.44 42 LEU B C 1
ATOM 4320 O O . LEU B 1 42 ? 3.916 3.373 15.953 1 86.44 42 LEU B O 1
ATOM 4324 N N . ARG B 1 43 ? 5.793 2.48 16.672 1 83 43 ARG B N 1
ATOM 4325 C CA . ARG B 1 43 ? 5.07 1.521 17.5 1 83 43 ARG B CA 1
ATOM 4326 C C . ARG B 1 43 ? 4.238 2.23 18.562 1 83 43 ARG B C 1
ATOM 4328 O O . ARG B 1 43 ? 3.041 1.967 18.703 1 83 43 ARG B O 1
ATOM 4335 N N . PRO B 1 44 ? 4.883 3.176 19.312 1 83.31 44 PRO B N 1
ATOM 4336 C CA . PRO B 1 44 ? 4.09 3.883 20.328 1 83.31 44 PRO B CA 1
ATOM 4337 C C . PRO B 1 44 ? 3.199 4.965 19.719 1 83.31 44 PRO B C 1
ATOM 4339 O O . PRO B 1 44 ? 2.318 5.496 20.406 1 83.31 44 PRO B O 1
ATOM 4342 N N . GLY B 1 45 ? 3.471 5.367 18.438 1 78.5 45 GLY B N 1
ATOM 4343 C CA . GLY B 1 45 ? 2.713 6.43 17.797 1 78.5 45 GLY B CA 1
ATOM 4344 C C . GLY B 1 45 ? 3.066 7.812 18.312 1 78.5 45 GLY B C 1
ATOM 4345 O O . GLY B 1 45 ? 2.203 8.688 18.406 1 78.5 45 GLY B O 1
ATOM 4346 N N . ARG B 1 46 ? 4.289 7.992 18.672 1 84.12 46 ARG B N 1
ATOM 4347 C CA . ARG B 1 46 ? 4.734 9.266 19.234 1 84.12 46 ARG B CA 1
ATOM 4348 C C . ARG B 1 46 ? 5.152 10.234 18.125 1 84.12 46 ARG B C 1
ATOM 4350 O O . ARG B 1 46 ? 5.707 9.82 17.109 1 84.12 46 ARG B O 1
ATOM 4357 N N . ARG B 1 47 ? 4.871 11.477 18.391 1 82.75 47 ARG B N 1
ATOM 4358 C CA . ARG B 1 47 ? 5.25 12.57 17.5 1 82.75 47 ARG B CA 1
ATOM 4359 C C . ARG B 1 47 ? 5.949 13.688 18.266 1 82.75 47 ARG B C 1
ATOM 4361 O O . ARG B 1 47 ? 5.805 13.789 19.484 1 82.75 47 ARG B O 1
ATOM 4368 N N . ALA B 1 48 ? 6.742 14.414 17.562 1 85.56 48 ALA B N 1
ATOM 4369 C CA . ALA B 1 48 ? 7.387 15.602 18.125 1 85.56 48 ALA B CA 1
ATOM 4370 C C . ALA B 1 48 ? 8.055 15.281 19.453 1 85.56 48 ALA B C 1
ATOM 4372 O O . ALA B 1 48 ? 7.793 15.953 20.469 1 85.56 48 ALA B O 1
ATOM 4373 N N . ILE B 1 49 ? 8.906 14.352 19.5 1 93.31 49 ILE B N 1
ATOM 4374 C CA . ILE B 1 49 ? 9.602 13.938 20.719 1 93.31 49 ILE B CA 1
ATOM 4375 C C . ILE B 1 49 ? 10.672 14.969 21.078 1 93.31 49 ILE B C 1
ATOM 4377 O O . ILE B 1 49 ? 11.492 15.336 20.234 1 93.31 49 ILE B O 1
ATOM 4381 N N . PRO B 1 50 ? 10.648 15.477 22.328 1 94.88 50 PRO B N 1
ATOM 4382 C CA . PRO B 1 50 ? 11.68 16.438 22.734 1 94.88 50 PRO B CA 1
ATOM 4383 C C . PRO B 1 50 ? 13.094 15.883 22.562 1 94.88 50 PRO B C 1
ATOM 4385 O O . PRO B 1 50 ? 13.336 14.703 22.812 1 94.88 50 PRO B O 1
ATOM 4388 N N . GLU B 1 51 ? 14.008 16.719 22.141 1 95.94 51 GLU B N 1
ATOM 4389 C CA . GLU B 1 51 ? 15.383 16.344 21.828 1 95.94 51 GLU B CA 1
ATOM 4390 C C . GLU B 1 51 ? 16.047 15.641 23.016 1 95.94 51 GLU B C 1
ATOM 4392 O O . GLU B 1 51 ? 16.719 14.625 22.844 1 95.94 51 GLU B O 1
ATOM 4397 N N . ALA B 1 52 ? 15.883 16.156 24.188 1 95.12 52 ALA B N 1
ATOM 4398 C CA . ALA B 1 52 ? 16.516 15.602 25.375 1 95.12 52 ALA B CA 1
ATOM 4399 C C . ALA B 1 52 ? 16.078 14.164 25.625 1 95.12 52 ALA B C 1
ATOM 4401 O O . ALA B 1 52 ? 16.891 13.297 25.953 1 95.12 52 ALA B O 1
ATOM 4402 N N . GLU B 1 53 ? 14.844 13.961 25.453 1 96.62 53 GLU B N 1
ATOM 4403 C CA . GLU B 1 53 ? 14.281 12.625 25.641 1 96.62 53 GLU B CA 1
ATOM 4404 C C . GLU B 1 53 ? 14.773 11.664 24.562 1 96.62 53 GLU B C 1
ATOM 4406 O O . GLU B 1 53 ? 15.156 10.531 24.859 1 96.62 53 GLU B O 1
ATOM 4411 N N . LEU B 1 54 ? 14.742 12.078 23.312 1 97.31 54 LEU B N 1
ATOM 4412 C CA . LEU B 1 54 ? 15.172 11.242 22.203 1 97.31 54 LEU B CA 1
ATOM 4413 C C . LEU B 1 54 ? 16.656 10.891 22.312 1 97.31 54 LEU B C 1
ATOM 4415 O O . LEU B 1 54 ? 17.062 9.781 21.984 1 97.31 54 LEU B O 1
ATOM 4419 N N . LEU B 1 55 ? 17.406 11.859 22.797 1 97 55 LEU B N 1
ATOM 4420 C CA . LEU B 1 55 ? 18.844 11.641 23 1 97 55 LEU B CA 1
ATOM 4421 C C . LEU B 1 55 ? 19.094 10.586 24.062 1 97 55 LEU B C 1
ATOM 4423 O O . LEU B 1 55 ? 19.953 9.711 23.891 1 97 55 LEU B O 1
ATOM 4427 N N . ARG B 1 56 ? 18.406 10.68 25.125 1 96.81 56 ARG B N 1
ATOM 4428 C CA . ARG B 1 56 ? 18.531 9.695 26.203 1 96.81 56 ARG B CA 1
ATOM 4429 C C . ARG B 1 56 ? 18.172 8.297 25.703 1 96.81 56 ARG B C 1
ATOM 4431 O O . ARG B 1 56 ? 18.891 7.336 25.984 1 96.81 56 ARG B O 1
ATOM 4438 N N . ASP B 1 57 ? 17.078 8.227 25.031 1 96.62 57 ASP B N 1
ATOM 4439 C CA . ASP B 1 57 ? 16.625 6.934 24.516 1 96.62 57 ASP B CA 1
ATOM 4440 C C . ASP B 1 57 ? 17.625 6.363 23.516 1 96.62 57 ASP B C 1
ATOM 4442 O O . ASP B 1 57 ? 17.844 5.152 23.469 1 96.62 57 ASP B O 1
ATOM 4446 N N . LEU B 1 58 ? 18.172 7.227 22.656 1 96.38 58 LEU B N 1
ATOM 4447 C CA . LEU B 1 58 ? 19.109 6.77 21.641 1 96.38 58 LEU B CA 1
ATOM 4448 C C . LEU B 1 58 ? 20.406 6.273 22.297 1 96.38 58 LEU B C 1
ATOM 4450 O O . LEU B 1 58 ? 20.984 5.289 21.844 1 96.38 58 LEU B O 1
ATOM 4454 N N . GLU B 1 59 ? 20.844 6.961 23.344 1 94.94 59 GLU B N 1
ATOM 4455 C CA . GLU B 1 59 ? 22.031 6.527 24.078 1 94.94 59 GLU B CA 1
ATOM 4456 C C . GLU B 1 59 ? 21.828 5.141 24.672 1 94.94 59 GLU B C 1
ATOM 4458 O O . GLU B 1 59 ? 22.703 4.285 24.578 1 94.94 59 GLU B O 1
ATOM 4463 N N . ALA B 1 60 ? 20.703 4.988 25.25 1 93.62 60 ALA B N 1
ATOM 4464 C CA . ALA B 1 60 ? 20.375 3.689 25.828 1 93.62 60 ALA B CA 1
ATOM 4465 C C . ALA B 1 60 ? 20.328 2.607 24.75 1 93.62 60 ALA B C 1
ATOM 4467 O O . ALA B 1 60 ? 20.828 1.503 24.953 1 93.62 60 ALA B O 1
ATOM 4468 N N . TYR B 1 61 ? 19.734 2.959 23.672 1 93.31 61 TYR B N 1
ATOM 4469 C CA . TYR B 1 61 ? 19.578 1.988 22.594 1 93.31 61 TYR B CA 1
ATOM 4470 C C . TYR B 1 61 ? 20.922 1.617 21.984 1 93.31 61 TYR B C 1
ATOM 4472 O O . TYR B 1 61 ? 21.156 0.456 21.641 1 93.31 61 TYR B O 1
ATOM 4480 N N . LEU B 1 62 ? 21.766 2.645 21.781 1 92.88 62 LEU B N 1
ATOM 4481 C CA . LEU B 1 62 ? 23.125 2.402 21.281 1 92.88 62 LEU B CA 1
ATOM 4482 C C . LEU B 1 62 ? 23.859 1.412 22.172 1 92.88 62 LEU B C 1
ATOM 4484 O O . LEU B 1 62 ? 24.531 0.507 21.672 1 92.88 62 LEU B O 1
ATOM 4488 N N . GLY B 1 63 ? 23.75 1.554 23.438 1 89.62 63 GLY B N 1
ATOM 4489 C CA . GLY B 1 63 ? 24.375 0.635 24.375 1 89.62 63 GLY B CA 1
ATOM 4490 C C . GLY B 1 63 ? 23.844 -0.785 24.25 1 89.62 63 GLY B C 1
ATOM 4491 O O . GLY B 1 63 ? 24.625 -1.741 24.297 1 89.62 63 GLY B O 1
ATOM 4492 N N . GLU B 1 64 ? 22.578 -0.877 24.078 1 89.5 64 GLU B N 1
ATOM 4493 C CA . GLU B 1 64 ? 21.938 -2.186 23.953 1 89.5 64 GLU B CA 1
ATOM 4494 C C . GLU B 1 64 ? 22.406 -2.914 22.703 1 89.5 64 GLU B C 1
ATOM 4496 O O . GLU B 1 64 ? 22.688 -4.113 22.75 1 89.5 64 GLU B O 1
ATOM 4501 N N . VAL B 1 65 ? 22.453 -2.211 21.609 1 89.62 65 VAL B N 1
ATOM 4502 C CA . VAL B 1 65 ? 22.828 -2.797 20.328 1 89.62 65 VAL B CA 1
ATOM 4503 C C . VAL B 1 65 ? 24.297 -3.182 20.344 1 89.62 65 VAL B C 1
ATOM 4505 O O . VAL B 1 65 ? 24.688 -4.23 19.812 1 89.62 65 VAL B O 1
ATOM 4508 N N . GLN B 1 66 ? 25.109 -2.316 20.938 1 86.56 66 GLN B N 1
ATOM 4509 C CA . GLN B 1 66 ? 26.547 -2.604 21.031 1 86.56 66 GLN B CA 1
ATOM 4510 C C . GLN B 1 66 ? 26.797 -3.859 21.859 1 86.56 66 GLN B C 1
ATOM 4512 O O . GLN B 1 66 ? 27.656 -4.672 21.516 1 86.56 66 GLN B O 1
ATOM 4517 N N . GLN B 1 67 ? 26.109 -4.023 22.828 1 83.25 67 GLN B N 1
ATOM 4518 C CA . GLN B 1 67 ? 26.266 -5.176 23.703 1 83.25 67 GLN B CA 1
ATOM 4519 C C . GLN B 1 67 ? 25.781 -6.457 23.031 1 83.25 67 GLN B C 1
ATOM 4521 O O . GLN B 1 67 ? 26.422 -7.508 23.156 1 83.25 67 GLN B O 1
ATOM 4526 N N . ALA B 1 68 ? 24.75 -6.309 22.328 1 78.19 68 ALA B N 1
ATOM 4527 C CA . ALA B 1 68 ? 24.125 -7.496 21.75 1 78.19 68 ALA B CA 1
ATOM 4528 C C . ALA B 1 68 ? 24.812 -7.91 20.453 1 78.19 68 ALA B C 1
ATOM 4530 O O . ALA B 1 68 ? 25.031 -9.102 20.219 1 78.19 68 ALA B O 1
ATOM 4531 N N . ALA B 1 69 ? 25.062 -6.984 19.578 1 74.88 69 ALA B N 1
ATOM 4532 C CA . ALA B 1 69 ? 25.484 -7.344 18.219 1 74.88 69 ALA B CA 1
ATOM 4533 C C . ALA B 1 69 ? 26.969 -7.066 18.031 1 74.88 69 ALA B C 1
ATOM 4535 O O . ALA B 1 69 ? 27.562 -7.48 17.031 1 74.88 69 ALA B O 1
ATOM 4536 N N . GLY B 1 70 ? 27.531 -6.523 18.969 1 69.62 70 GLY B N 1
ATOM 4537 C CA . GLY B 1 70 ? 28.953 -6.223 18.844 1 69.62 70 GLY B CA 1
ATOM 4538 C C . GLY B 1 70 ? 29.25 -5.219 17.734 1 69.62 70 GLY B C 1
ATOM 4539 O O . GLY B 1 70 ? 30.344 -5.195 17.188 1 69.62 70 GLY B O 1
ATOM 4540 N N . GLU B 1 71 ? 28.25 -4.562 17.25 1 66.31 71 GLU B N 1
ATOM 4541 C CA . GLU B 1 71 ? 28.422 -3.641 16.141 1 66.31 71 GLU B CA 1
ATOM 4542 C C . GLU B 1 71 ? 29.078 -2.34 16.594 1 66.31 71 GLU B C 1
ATOM 4544 O O . GLU B 1 71 ? 28.812 -1.866 17.703 1 66.31 71 GLU B O 1
ATOM 4549 N N . SER B 1 72 ? 30.031 -1.954 15.859 1 67 72 SER B N 1
ATOM 4550 C CA . SER B 1 72 ? 30.812 -0.758 16.156 1 67 72 SER B CA 1
ATOM 4551 C C . SER B 1 72 ? 30.031 0.51 15.852 1 67 72 SER B C 1
ATOM 4553 O O . SER B 1 72 ? 30.125 1.054 14.75 1 67 72 SER B O 1
ATOM 4555 N N . LEU B 1 73 ? 29.094 0.789 16.656 1 78.19 73 LEU B N 1
ATOM 4556 C CA . LEU B 1 73 ? 28.406 2.078 16.578 1 78.19 73 LEU B CA 1
ATOM 4557 C C . LEU B 1 73 ? 29.094 3.104 17.469 1 78.19 73 LEU B C 1
ATOM 4559 O O . LEU B 1 73 ? 28.703 3.309 18.625 1 78.19 73 LEU B O 1
ATOM 4563 N N . LEU B 1 74 ? 30.109 3.715 16.938 1 78.5 74 LEU B N 1
ATOM 4564 C CA . LEU B 1 74 ? 31.078 4.473 17.734 1 78.5 74 LEU B CA 1
ATOM 4565 C C . LEU B 1 74 ? 30.656 5.938 17.828 1 78.5 74 LEU B C 1
ATOM 4567 O O . LEU B 1 74 ? 31.156 6.668 18.688 1 78.5 74 LEU B O 1
ATOM 4571 N N . ARG B 1 75 ? 29.766 6.344 17.109 1 87.69 75 ARG B N 1
ATOM 4572 C CA . ARG B 1 75 ? 29.391 7.75 17.141 1 87.69 75 ARG B CA 1
ATOM 4573 C C . ARG B 1 75 ? 28.453 8.039 18.312 1 87.69 75 ARG B C 1
ATOM 4575 O O . ARG B 1 75 ? 27.656 7.184 18.703 1 87.69 75 ARG B O 1
ATOM 4582 N N . PRO B 1 76 ? 28.672 9.25 18.906 1 92.31 76 PRO B N 1
ATOM 4583 C CA . PRO B 1 76 ? 27.734 9.633 19.969 1 92.31 76 PRO B CA 1
ATOM 4584 C C . PRO B 1 76 ? 26.312 9.812 19.469 1 92.31 76 PRO B C 1
ATOM 4586 O O . PRO B 1 76 ? 26.094 10.094 18.297 1 92.31 76 PRO B O 1
ATOM 4589 N N . ALA B 1 77 ? 25.359 9.656 20.359 1 95.25 77 ALA B N 1
ATOM 4590 C CA . ALA B 1 77 ? 23.938 9.727 20.031 1 95.25 77 ALA B CA 1
ATOM 4591 C C . ALA B 1 77 ? 23.594 11.055 19.375 1 95.25 77 ALA B C 1
ATOM 4593 O O . ALA B 1 77 ? 22.844 11.086 18.391 1 95.25 77 ALA B O 1
ATOM 4594 N N . ARG B 1 78 ? 24.141 12.117 19.844 1 94.19 78 ARG B N 1
ATOM 4595 C CA . ARG B 1 78 ? 23.844 13.445 19.312 1 94.19 78 ARG B CA 1
ATOM 4596 C C . ARG B 1 78 ? 24.281 13.555 17.859 1 94.19 78 ARG B C 1
ATOM 4598 O O . ARG B 1 78 ? 23.594 14.203 17.047 1 94.19 78 ARG B O 1
ATOM 4605 N N . ALA B 1 79 ? 25.359 12.969 17.547 1 94 79 ALA B N 1
ATOM 4606 C CA . ALA B 1 79 ? 25.875 13 16.172 1 94 79 ALA B CA 1
ATOM 4607 C C . ALA B 1 79 ? 24.922 12.266 15.234 1 94 79 ALA B C 1
ATOM 4609 O O . ALA B 1 79 ? 24.734 12.688 14.086 1 94 79 ALA B O 1
ATOM 4610 N N . TYR B 1 80 ? 24.375 11.188 15.695 1 95.06 80 TYR B N 1
ATOM 4611 C CA . TYR B 1 80 ? 23.406 10.445 14.891 1 95.06 80 TYR B CA 1
ATOM 4612 C C . TYR B 1 80 ? 22.156 11.281 14.633 1 95.06 80 TYR B C 1
ATOM 4614 O O . TYR B 1 80 ? 21.703 11.391 13.492 1 95.06 80 TYR B O 1
ATOM 4622 N N . LEU B 1 81 ? 21.625 11.891 15.633 1 95.62 81 LEU B N 1
ATOM 4623 C CA . LEU B 1 81 ? 20.391 12.664 15.5 1 95.62 81 LEU B CA 1
ATOM 4624 C C . LEU B 1 81 ? 20.594 13.828 14.539 1 95.62 81 LEU B C 1
ATOM 4626 O O . LEU B 1 81 ? 19.719 14.094 13.703 1 95.62 81 LEU B O 1
ATOM 4630 N N . LEU B 1 82 ? 21.703 14.484 14.672 1 93.31 82 LEU B N 1
ATOM 4631 C CA . LEU B 1 82 ? 22 15.617 13.789 1 93.31 82 LEU B CA 1
ATOM 4632 C C . LEU B 1 82 ? 22.156 15.148 12.344 1 93.31 82 LEU B C 1
ATOM 4634 O O . LEU B 1 82 ? 21.656 15.797 11.422 1 93.31 82 LEU B O 1
ATOM 4638 N N . ALA B 1 83 ? 22.812 14.062 12.203 1 94.12 83 ALA B N 1
ATOM 4639 C CA . ALA B 1 83 ? 23.016 13.523 10.859 1 94.12 83 ALA B CA 1
ATOM 4640 C C . ALA B 1 83 ? 21.688 13.102 10.227 1 94.12 83 ALA B C 1
ATOM 4642 O O . ALA B 1 83 ? 21.469 13.336 9.039 1 94.12 83 ALA B O 1
ATOM 4643 N N . TRP B 1 84 ? 20.812 12.477 11.023 1 96.94 84 TRP B N 1
ATOM 4644 C CA . TRP B 1 84 ? 19.547 11.961 10.523 1 96.94 84 TRP B CA 1
ATOM 4645 C C . TRP B 1 84 ? 18.609 13.094 10.148 1 96.94 84 TRP B C 1
ATOM 4647 O O . TRP B 1 84 ? 17.672 12.906 9.375 1 96.94 84 TRP B O 1
ATOM 4657 N N . ALA B 1 85 ? 18.844 14.305 10.719 1 94.69 85 ALA B N 1
ATOM 4658 C CA . ALA B 1 85 ? 17.969 15.445 10.492 1 94.69 85 ALA B CA 1
ATOM 4659 C C . ALA B 1 85 ? 18.562 16.406 9.461 1 94.69 85 ALA B C 1
ATOM 4661 O O . ALA B 1 85 ? 17.922 17.391 9.078 1 94.69 85 ALA B O 1
ATOM 4662 N N . ASP B 1 86 ? 19.75 16.109 8.992 1 92.44 86 ASP B N 1
ATOM 4663 C CA . ASP B 1 86 ? 20.391 17.016 8.055 1 92.44 86 ASP B CA 1
ATOM 4664 C C . ASP B 1 86 ? 19.797 16.891 6.66 1 92.44 86 ASP B C 1
ATOM 4666 O O . ASP B 1 86 ? 18.969 16 6.41 1 92.44 86 ASP B O 1
ATOM 4670 N N . ALA B 1 87 ? 20.125 17.734 5.746 1 87.12 87 ALA B N 1
ATOM 4671 C CA . ALA B 1 87 ? 19.547 17.828 4.41 1 87.12 87 ALA B CA 1
ATOM 4672 C C . ALA B 1 87 ? 19.969 16.641 3.551 1 87.12 87 ALA B C 1
ATOM 4674 O O . ALA B 1 87 ? 19.234 16.25 2.637 1 87.12 87 ALA B O 1
ATOM 4675 N N . GLU B 1 88 ? 21.031 16.078 3.906 1 88.62 88 GLU B N 1
ATOM 4676 C CA . GLU B 1 88 ? 21.531 14.953 3.113 1 88.62 88 GLU B CA 1
ATOM 4677 C C . GLU B 1 88 ? 20.734 13.68 3.395 1 88.62 88 GLU B C 1
ATOM 4679 O O . GLU B 1 88 ? 20.484 12.891 2.484 1 88.62 88 GLU B O 1
ATOM 4684 N N . HIS B 1 89 ? 20.375 13.43 4.633 1 92.94 89 HIS B N 1
ATOM 4685 C CA . HIS B 1 89 ? 19.625 12.234 5.004 1 92.94 89 HIS B CA 1
ATOM 4686 C C . HIS B 1 89 ? 18.125 12.5 5.016 1 92.94 89 HIS B C 1
ATOM 4688 O O . HIS B 1 89 ? 17.391 11.969 4.184 1 92.94 89 HIS B O 1
ATOM 4694 N N . GLY B 1 90 ? 17.734 13.461 5.836 1 93.56 90 GLY B N 1
ATOM 4695 C CA . GLY B 1 90 ? 16.344 13.898 5.84 1 93.56 90 GLY B CA 1
ATOM 4696 C C . GLY B 1 90 ? 15.398 12.867 6.434 1 93.56 90 GLY B C 1
ATOM 4697 O O . GLY B 1 90 ? 14.273 12.711 5.965 1 93.56 90 GLY B O 1
ATOM 4698 N N . TRP B 1 91 ? 15.82 12.109 7.414 1 96.94 91 TRP B N 1
ATOM 4699 C CA . TRP B 1 91 ? 14.977 11.078 8 1 96.94 91 TRP B CA 1
ATOM 4700 C C . TRP B 1 91 ? 14.203 11.617 9.203 1 96.94 91 TRP B C 1
ATOM 4702 O O . TRP B 1 91 ? 13.148 11.086 9.555 1 96.94 91 TRP B O 1
ATOM 4712 N N . LEU B 1 92 ? 14.75 12.672 9.805 1 95.88 92 LEU B N 1
ATOM 4713 C CA . LEU B 1 92 ? 14.102 13.383 10.898 1 95.88 92 LEU B CA 1
ATOM 4714 C C . LEU B 1 92 ? 13.961 14.867 10.586 1 95.88 92 LEU B C 1
ATOM 4716 O O . LEU B 1 92 ? 14.703 15.398 9.758 1 95.88 92 LEU B O 1
ATOM 4720 N N . THR B 1 93 ? 12.953 15.438 11.117 1 89.94 93 THR B N 1
ATOM 4721 C CA . THR B 1 93 ? 12.805 16.891 11.094 1 89.94 93 THR B CA 1
ATOM 4722 C C . THR B 1 93 ? 12.969 17.469 12.492 1 89.94 93 THR B C 1
ATOM 4724 O O . THR B 1 93 ? 12.438 16.938 13.461 1 89.94 93 THR B O 1
ATOM 4727 N N . ARG B 1 94 ? 13.797 18.422 12.578 1 88.38 94 ARG B N 1
ATOM 4728 C CA . ARG B 1 94 ? 14.008 19.125 13.836 1 88.38 94 ARG B CA 1
ATOM 4729 C C . ARG B 1 94 ? 13.273 20.469 13.844 1 88.38 94 ARG B C 1
ATOM 4731 O O . ARG B 1 94 ? 13.383 21.234 12.883 1 88.38 94 ARG B O 1
ATOM 4738 N N . PHE B 1 95 ? 12.438 20.672 14.883 1 79.5 95 PHE B N 1
ATOM 4739 C CA . PHE B 1 95 ? 11.672 21.906 14.969 1 79.5 95 PHE B CA 1
ATOM 4740 C C . PHE B 1 95 ? 11.398 22.281 16.422 1 79.5 95 PHE B C 1
ATOM 4742 O O . PHE B 1 95 ? 11.727 21.531 17.328 1 79.5 95 PHE B O 1
ATOM 4749 N N . HIS B 1 96 ? 10.961 23.5 16.578 1 80.81 96 HIS B N 1
ATOM 4750 C CA . HIS B 1 96 ? 10.625 23.938 17.922 1 80.81 96 HIS B CA 1
ATOM 4751 C C . HIS B 1 96 ? 9.141 23.719 18.219 1 80.81 96 HIS B C 1
ATOM 4753 O O . HIS B 1 96 ? 8.281 24.188 17.469 1 80.81 96 HIS B O 1
ATOM 4759 N N . GLY B 1 97 ? 8.922 22.906 19.188 1 71.81 97 GLY B N 1
ATOM 4760 C CA . GLY B 1 97 ? 7.559 22.594 19.578 1 71.81 97 GLY B CA 1
ATOM 4761 C C . GLY B 1 97 ? 6.859 23.75 20.297 1 71.81 97 GLY B C 1
ATOM 4762 O O . GLY B 1 97 ? 7.285 24.906 20.172 1 71.81 97 GLY B O 1
ATOM 4763 N N . ALA B 1 98 ? 5.672 23.5 20.922 1 62.47 98 ALA B N 1
ATOM 4764 C CA . ALA B 1 98 ? 4.789 24.469 21.562 1 62.47 98 ALA B CA 1
ATOM 4765 C C . ALA B 1 98 ? 5.527 25.266 22.641 1 62.47 98 ALA B C 1
ATOM 4767 O O . ALA B 1 98 ? 5.336 26.484 22.766 1 62.47 98 ALA B O 1
ATOM 4768 N N . ASP B 1 99 ? 6.371 24.688 23.438 1 66.88 99 ASP B N 1
ATOM 4769 C CA . ASP B 1 99 ? 7.09 25.344 24.516 1 66.88 99 ASP B CA 1
ATOM 4770 C C . ASP B 1 99 ? 8.477 25.781 24.078 1 66.88 99 ASP B C 1
ATOM 4772 O O . ASP B 1 99 ? 9.383 25.953 24.891 1 66.88 99 ASP B O 1
ATOM 4776 N N . ASP B 1 100 ? 8.602 25.859 22.734 1 77.44 100 ASP B N 1
ATOM 4777 C CA . ASP B 1 100 ? 9.859 26.266 22.125 1 77.44 100 ASP B CA 1
ATOM 4778 C C . ASP B 1 100 ? 10.977 25.281 22.453 1 77.44 100 ASP B C 1
ATOM 4780 O O . ASP B 1 100 ? 12.133 25.688 22.625 1 77.44 100 ASP B O 1
ATOM 4784 N N . VAL B 1 101 ? 10.586 24.141 22.812 1 84.56 101 VAL B N 1
ATOM 4785 C CA . VAL B 1 101 ? 11.539 23.062 23.031 1 84.56 101 VAL B CA 1
ATOM 4786 C C . VAL B 1 101 ? 11.852 22.375 21.703 1 84.56 101 VAL B C 1
ATOM 4788 O O . VAL B 1 101 ? 10.953 22.109 20.906 1 84.56 101 VAL B O 1
ATOM 4791 N N . PRO B 1 102 ? 13.172 22.25 21.469 1 90.75 102 PRO B N 1
ATOM 4792 C CA . PRO B 1 102 ? 13.5 21.516 20.234 1 90.75 102 PRO B CA 1
ATOM 4793 C C . PRO B 1 102 ? 12.938 20.094 20.234 1 90.75 102 PRO B C 1
ATOM 4795 O O . PRO B 1 102 ? 13.062 19.375 21.234 1 90.75 102 PRO B O 1
ATOM 4798 N N . CYS B 1 103 ? 12.273 19.75 19.188 1 91.94 103 CYS B N 1
ATOM 4799 C CA . CYS B 1 103 ? 11.641 18.438 19.031 1 91.94 103 CYS B CA 1
ATOM 4800 C C . CYS B 1 103 ? 12.039 17.797 17.703 1 91.94 103 CYS B C 1
ATOM 4802 O O . CYS B 1 103 ? 12.508 18.484 16.797 1 91.94 103 CYS B O 1
ATOM 4804 N N . TYR B 1 104 ? 12.023 16.453 17.688 1 93.88 104 TYR B N 1
ATOM 4805 C CA . TYR B 1 104 ? 12.242 15.695 16.469 1 93.88 104 TYR B CA 1
ATOM 4806 C C . TYR B 1 104 ? 10.992 14.914 16.078 1 93.88 104 TYR B C 1
ATOM 4808 O O . TYR B 1 104 ? 10.234 14.469 16.938 1 93.88 104 TYR B O 1
ATOM 4816 N N . ASP B 1 105 ? 10.758 14.781 14.797 1 90.81 105 ASP B N 1
ATOM 4817 C CA . ASP B 1 105 ? 9.734 13.898 14.25 1 90.81 105 ASP B CA 1
ATOM 4818 C C . ASP B 1 105 ? 10.234 13.18 13 1 90.81 105 ASP B C 1
ATOM 4820 O O . ASP B 1 105 ? 11.219 13.602 12.391 1 90.81 105 ASP B O 1
ATOM 4824 N N . LEU B 1 106 ? 9.578 12.094 12.703 1 93.75 106 LEU B N 1
ATOM 4825 C CA . LEU B 1 106 ? 9.93 11.344 11.5 1 93.75 106 LEU B CA 1
ATOM 4826 C C . LEU B 1 106 ? 9.453 12.078 10.25 1 93.75 106 LEU B C 1
ATOM 4828 O O . LEU B 1 106 ? 8.383 12.688 10.258 1 93.75 106 LEU B O 1
ATOM 4832 N N . THR B 1 107 ? 10.211 12.039 9.219 1 91.88 107 THR B N 1
ATOM 4833 C CA . THR B 1 107 ? 9.758 12.531 7.926 1 91.88 107 THR B CA 1
ATOM 4834 C C . THR B 1 107 ? 8.859 11.5 7.25 1 91.88 107 THR B C 1
ATOM 4836 O O . THR B 1 107 ? 8.836 10.328 7.641 1 91.88 107 THR B O 1
ATOM 4839 N N . ALA B 1 108 ? 8.094 11.938 6.234 1 88.69 108 ALA B N 1
ATOM 4840 C CA . ALA B 1 108 ? 7.258 11.031 5.453 1 88.69 108 ALA B CA 1
ATOM 4841 C C . ALA B 1 108 ? 8.102 9.961 4.766 1 88.69 108 ALA B C 1
ATOM 4843 O O . ALA B 1 108 ? 7.699 8.797 4.691 1 88.69 108 ALA B O 1
ATOM 4844 N N . ALA B 1 109 ? 9.25 10.32 4.305 1 91.88 109 ALA B N 1
ATOM 4845 C CA . ALA B 1 109 ? 10.141 9.398 3.609 1 91.88 109 ALA B CA 1
ATOM 4846 C C . ALA B 1 109 ? 10.633 8.305 4.551 1 91.88 109 ALA B C 1
ATOM 4848 O O . ALA B 1 109 ? 10.688 7.133 4.176 1 91.88 109 ALA B O 1
ATOM 4849 N N . ALA B 1 110 ? 10.984 8.695 5.766 1 94.44 110 ALA B N 1
ATOM 4850 C CA . ALA B 1 110 ? 11.445 7.715 6.746 1 94.44 110 ALA B CA 1
ATOM 4851 C C . ALA B 1 110 ? 10.336 6.727 7.094 1 94.44 110 ALA B C 1
ATOM 4853 O O . ALA B 1 110 ? 10.586 5.523 7.219 1 94.44 110 ALA B O 1
ATOM 4854 N N . GLU B 1 111 ? 9.164 7.273 7.309 1 90.69 111 GLU B N 1
ATOM 4855 C CA . GLU B 1 111 ? 8.031 6.402 7.594 1 90.69 111 GLU B CA 1
ATOM 4856 C C . GLU B 1 111 ? 7.766 5.441 6.434 1 90.69 111 GLU B C 1
ATOM 4858 O O . GLU B 1 111 ? 7.422 4.281 6.648 1 90.69 111 GLU B O 1
ATOM 4863 N N . GLN B 1 112 ? 7.84 5.934 5.25 1 90.5 112 GLN B N 1
ATOM 4864 C CA . GLN B 1 112 ? 7.66 5.109 4.062 1 90.5 112 GLN B CA 1
ATOM 4865 C C . GLN B 1 112 ? 8.688 3.979 4.02 1 90.5 112 GLN B C 1
ATOM 4867 O O . GLN B 1 112 ? 8.352 2.842 3.678 1 90.5 112 GLN B O 1
ATOM 4872 N N . ALA B 1 113 ? 9.93 4.258 4.355 1 95 113 ALA B N 1
ATOM 4873 C CA . ALA B 1 113 ? 10.992 3.254 4.379 1 95 113 ALA B CA 1
ATOM 4874 C C . ALA B 1 113 ? 10.719 2.189 5.438 1 95 113 ALA B C 1
ATOM 4876 O O . ALA B 1 113 ? 10.844 0.993 5.172 1 95 113 ALA B O 1
ATOM 4877 N N . VAL B 1 114 ? 10.32 2.633 6.613 1 93.69 114 VAL B N 1
ATOM 4878 C CA . VAL B 1 114 ? 10.031 1.691 7.691 1 93.69 114 VAL B CA 1
ATOM 4879 C C . VAL B 1 114 ? 8.812 0.846 7.32 1 93.69 114 VAL B C 1
ATOM 4881 O O . VAL B 1 114 ? 8.766 -0.351 7.613 1 93.69 114 VAL B O 1
ATOM 4884 N N . GLY B 1 115 ? 7.848 1.497 6.699 1 89.31 115 GLY B N 1
ATOM 4885 C CA . GLY B 1 115 ? 6.684 0.768 6.227 1 89.31 115 GLY B CA 1
ATOM 4886 C C . GLY B 1 115 ? 7.031 -0.339 5.25 1 89.31 115 GLY B C 1
ATOM 4887 O O . GLY B 1 115 ? 6.461 -1.431 5.312 1 89.31 115 GLY B O 1
ATOM 4888 N N . PHE B 1 116 ? 7.977 -0.088 4.402 1 91.94 116 PHE B N 1
ATOM 4889 C CA . PHE B 1 116 ? 8.438 -1.099 3.455 1 91.94 116 PHE B CA 1
ATOM 4890 C C . PHE B 1 116 ? 9.047 -2.289 4.188 1 91.94 116 PHE B C 1
ATOM 4892 O O . PHE B 1 116 ? 8.734 -3.441 3.879 1 91.94 116 PHE B O 1
ATOM 4899 N N . VAL B 1 117 ? 9.875 -1.986 5.156 1 93.62 117 VAL B N 1
ATOM 4900 C CA . VAL B 1 117 ? 10.547 -3.037 5.914 1 93.62 117 VAL B CA 1
ATOM 4901 C C . VAL B 1 117 ? 9.516 -3.883 6.656 1 93.62 117 VAL B C 1
ATOM 4903 O O . VAL B 1 117 ? 9.625 -5.109 6.695 1 93.62 117 VAL B O 1
ATOM 4906 N N . ARG B 1 118 ? 8.531 -3.236 7.207 1 86.44 118 ARG B N 1
ATOM 4907 C CA . ARG B 1 118 ? 7.457 -3.939 7.906 1 86.44 118 ARG B CA 1
ATOM 4908 C C . ARG B 1 118 ? 6.723 -4.887 6.965 1 86.44 118 ARG B C 1
ATOM 4910 O O . ARG B 1 118 ? 6.312 -5.98 7.371 1 86.44 118 ARG B O 1
ATOM 4917 N N . SER B 1 119 ? 6.578 -4.457 5.758 1 84.19 119 SER B N 1
ATOM 4918 C CA . SER B 1 119 ? 5.836 -5.25 4.781 1 84.19 119 SER B CA 1
ATOM 4919 C C . SER B 1 119 ? 6.586 -6.527 4.422 1 84.19 119 SER B C 1
ATOM 4921 O O . SER B 1 119 ? 5.992 -7.48 3.914 1 84.19 119 SER B O 1
ATOM 4923 N N . LEU B 1 120 ? 7.895 -6.543 4.645 1 87.69 120 LEU B N 1
ATOM 4924 C CA . LEU B 1 120 ? 8.703 -7.703 4.297 1 87.69 120 LEU B CA 1
ATOM 4925 C C . LEU B 1 120 ? 8.516 -8.828 5.309 1 87.69 120 LEU B C 1
ATOM 4927 O O . LEU B 1 120 ? 8.812 -9.992 5.02 1 87.69 120 LEU B O 1
ATOM 4931 N N . THR B 1 121 ? 8.156 -8.484 6.488 1 74.94 121 THR B N 1
ATOM 4932 C CA . THR B 1 121 ? 8.07 -9.461 7.566 1 74.94 121 THR B CA 1
ATOM 4933 C C . THR B 1 121 ? 6.652 -10.023 7.664 1 74.94 121 THR B C 1
ATOM 4935 O O . THR B 1 121 ? 6.426 -11.016 8.359 1 74.94 121 THR B O 1
ATOM 4938 N N . ARG B 1 122 ? 5.723 -9.438 7.066 1 62.62 122 ARG B N 1
ATOM 4939 C CA . ARG B 1 122 ? 4.324 -9.805 7.281 1 62.62 122 ARG B CA 1
ATOM 4940 C C . ARG B 1 122 ? 3.938 -11.008 6.43 1 62.62 122 ARG B C 1
ATOM 4942 O O . ARG B 1 122 ? 4.336 -11.102 5.266 1 62.62 122 ARG B O 1
ATOM 4949 N N . GLU B 1 123 ? 3.555 -11.891 7.254 1 61.41 123 GLU B N 1
ATOM 4950 C CA . GLU B 1 123 ? 2.869 -12.953 6.523 1 61.41 123 GLU B CA 1
ATOM 4951 C C . GLU B 1 123 ? 1.61 -12.43 5.84 1 61.41 123 GLU B C 1
ATOM 4953 O O . GLU B 1 123 ? 0.671 -11.992 6.504 1 61.41 123 GLU B O 1
ATOM 4958 N N . GLU B 1 124 ? 1.808 -11.984 4.723 1 60.78 124 GLU B N 1
ATOM 4959 C CA . GLU B 1 124 ? 0.721 -11.305 4.023 1 60.78 124 GLU B CA 1
ATOM 4960 C C . GLU B 1 124 ? -0.316 -12.305 3.518 1 60.78 124 GLU B C 1
ATOM 4962 O O . GLU B 1 124 ? 0.037 -13.336 2.941 1 60.78 124 GLU B O 1
ATOM 4967 N N . VAL B 1 125 ? -1.47 -12.258 4.305 1 66.25 125 VAL B N 1
ATOM 4968 C CA . VAL B 1 125 ? -2.6 -12.914 3.656 1 66.25 125 VAL B CA 1
ATOM 4969 C C . VAL B 1 125 ? -2.951 -12.18 2.363 1 66.25 125 VAL B C 1
ATOM 4971 O O . VAL B 1 125 ? -3.258 -10.984 2.385 1 66.25 125 VAL B O 1
ATOM 4974 N N . LEU B 1 126 ? -2.629 -12.891 1.259 1 74.5 126 LEU B N 1
ATOM 4975 C CA . LEU B 1 126 ? -2.914 -12.289 -0.041 1 74.5 126 LEU B CA 1
ATOM 4976 C C . LEU B 1 126 ? -4.414 -12.289 -0.321 1 74.5 126 LEU B C 1
ATOM 4978 O O . LEU B 1 126 ? -5.082 -13.312 -0.157 1 74.5 126 LEU B O 1
ATOM 4982 N N . GLY B 1 127 ? -5.039 -11.141 -0.457 1 80.56 127 GLY B N 1
ATOM 4983 C CA . GLY B 1 127 ? -6.457 -10.992 -0.74 1 80.56 127 GLY B CA 1
ATOM 4984 C C . GLY B 1 127 ? -6.734 -10.438 -2.123 1 80.56 127 GLY B C 1
ATOM 4985 O O . GLY B 1 127 ? -7.293 -9.344 -2.258 1 80.56 127 GLY B O 1
ATOM 4986 N N . THR B 1 128 ? -6.523 -11.258 -3.189 1 82.31 128 THR B N 1
ATOM 4987 C CA . THR B 1 128 ? -6.637 -10.812 -4.57 1 82.31 128 THR B CA 1
ATOM 4988 C C . THR B 1 128 ? -8.086 -10.492 -4.918 1 82.31 128 THR B C 1
ATOM 4990 O O . THR B 1 128 ? -8.375 -9.477 -5.551 1 82.31 128 THR B O 1
ATOM 4993 N N . GLU B 1 129 ? -8.984 -11.328 -4.402 1 85.06 129 GLU B N 1
ATOM 4994 C CA . GLU B 1 129 ? -10.391 -11.125 -4.711 1 85.06 129 GLU B CA 1
ATOM 4995 C C . GLU B 1 129 ? -10.922 -9.859 -4.051 1 85.06 129 GLU B C 1
ATOM 4997 O O . GLU B 1 129 ? -11.664 -9.086 -4.676 1 85.06 129 GLU B O 1
ATOM 5002 N N . SER B 1 130 ? -10.57 -9.68 -2.824 1 86.88 130 SER B N 1
ATOM 5003 C CA . SER B 1 130 ? -11.031 -8.5 -2.104 1 86.88 130 SER B CA 1
ATOM 5004 C C . SER B 1 130 ? -10.508 -7.219 -2.75 1 86.88 130 SER B C 1
ATOM 5006 O O . SER B 1 130 ? -11.234 -6.223 -2.846 1 86.88 130 SER B O 1
ATOM 5008 N N . ARG B 1 131 ? -9.25 -7.242 -3.201 1 90.19 131 ARG B N 1
ATOM 5009 C CA . ARG B 1 131 ? -8.664 -6.082 -3.865 1 90.19 131 ARG B CA 1
ATOM 5010 C C . ARG B 1 131 ? -9.391 -5.77 -5.168 1 90.19 131 ARG B C 1
ATOM 5012 O O . ARG B 1 131 ? -9.602 -4.602 -5.5 1 90.19 131 ARG B O 1
ATOM 5019 N N . LEU B 1 132 ? -9.734 -6.816 -5.887 1 90.81 132 LEU B N 1
ATOM 5020 C CA . LEU B 1 132 ? -10.492 -6.617 -7.117 1 90.81 132 LEU B CA 1
ATOM 5021 C C . LEU B 1 132 ? -11.82 -5.918 -6.836 1 90.81 132 LEU B C 1
ATOM 5023 O O . LEU B 1 132 ? -12.188 -4.969 -7.531 1 90.81 132 LEU B O 1
ATOM 5027 N N . ARG B 1 133 ? -12.469 -6.355 -5.84 1 89.81 133 ARG B N 1
ATOM 5028 C CA . ARG B 1 133 ? -13.75 -5.766 -5.477 1 89.81 133 ARG B CA 1
ATOM 5029 C C . ARG B 1 133 ? -13.586 -4.301 -5.078 1 89.81 133 ARG B C 1
ATOM 5031 O O . ARG B 1 133 ? -14.422 -3.465 -5.41 1 89.81 133 ARG B O 1
ATOM 5038 N N . THR B 1 134 ? -12.539 -4.07 -4.363 1 91.94 134 THR B N 1
ATOM 5039 C CA . THR B 1 134 ? -12.25 -2.697 -3.961 1 91.94 134 THR B CA 1
ATOM 5040 C C . THR B 1 134 ? -12.008 -1.815 -5.184 1 91.94 134 THR B C 1
ATOM 5042 O O . THR B 1 134 ? -12.531 -0.7 -5.258 1 91.94 134 THR B O 1
ATOM 5045 N N . VAL B 1 135 ? -11.234 -2.295 -6.117 1 93 135 VAL B N 1
ATOM 5046 C CA . VAL B 1 135 ? -10.945 -1.544 -7.332 1 93 135 VAL B CA 1
ATOM 5047 C C . VAL B 1 135 ? -12.25 -1.242 -8.078 1 93 135 VAL B C 1
ATOM 5049 O O . VAL B 1 135 ? -12.508 -0.094 -8.445 1 93 135 VAL B O 1
ATOM 5052 N N . VAL B 1 136 ? -13.078 -2.264 -8.258 1 91.62 136 VAL B N 1
ATOM 5053 C CA . VAL B 1 136 ? -14.328 -2.117 -9 1 91.62 136 VAL B CA 1
ATOM 5054 C C . VAL B 1 136 ? -15.242 -1.138 -8.266 1 91.62 136 VAL B C 1
ATOM 5056 O O . VAL B 1 136 ? -15.859 -0.269 -8.891 1 91.62 136 VAL B O 1
ATOM 5059 N N . SER B 1 137 ? -15.305 -1.263 -6.961 1 91.81 137 SER B N 1
ATOM 5060 C CA . SER B 1 137 ? -16.141 -0.388 -6.152 1 91.81 137 SER B CA 1
ATOM 5061 C C . SER B 1 137 ? -15.727 1.071 -6.293 1 91.81 137 SER B C 1
ATOM 5063 O O . SER B 1 137 ? -16.578 1.954 -6.449 1 91.81 137 SER B O 1
ATOM 5065 N N . LEU B 1 138 ? -14.43 1.333 -6.227 1 92.75 138 LEU B N 1
ATOM 5066 C CA . LEU B 1 138 ? -13.906 2.689 -6.352 1 92.75 138 LEU B CA 1
ATOM 5067 C C . LEU B 1 138 ? -14.211 3.264 -7.73 1 92.75 138 LEU B C 1
ATOM 5069 O O . LEU B 1 138 ? -14.633 4.418 -7.848 1 92.75 138 LEU B O 1
ATOM 5073 N N . LEU B 1 139 ? -14.047 2.455 -8.742 1 93.38 139 LEU B N 1
ATOM 5074 C CA . LEU B 1 139 ? -14.312 2.904 -10.102 1 93.38 139 LEU B CA 1
ATOM 5075 C C . LEU B 1 139 ? -15.805 3.139 -10.312 1 93.38 139 LEU B C 1
ATOM 5077 O O . LEU B 1 139 ? -16.188 4.09 -10.992 1 93.38 139 LEU B O 1
ATOM 5081 N N . ASP B 1 140 ? -16.625 2.275 -9.727 1 91.81 140 ASP B N 1
ATOM 5082 C CA . ASP B 1 140 ? -18.062 2.439 -9.797 1 91.81 140 ASP B CA 1
ATOM 5083 C C . ASP B 1 140 ? -18.5 3.754 -9.156 1 91.81 140 ASP B C 1
ATOM 5085 O O . ASP B 1 140 ? -19.391 4.434 -9.664 1 91.81 140 ASP B O 1
ATOM 5089 N N . GLU B 1 141 ? -17.953 4.078 -8.055 1 90.94 141 GLU B N 1
ATOM 5090 C CA . GLU B 1 141 ? -18.266 5.324 -7.359 1 90.94 141 GLU B CA 1
ATOM 5091 C C . GLU B 1 141 ? -17.984 6.535 -8.242 1 90.94 141 GLU B C 1
ATOM 5093 O O . GLU B 1 141 ? -18.766 7.484 -8.281 1 90.94 141 GLU B O 1
ATOM 5098 N N . ILE B 1 142 ? -16.844 6.488 -8.945 1 92.44 142 ILE B N 1
ATOM 5099 C CA . ILE B 1 142 ? -16.469 7.578 -9.844 1 92.44 142 ILE B CA 1
ATOM 5100 C C . ILE B 1 142 ? -17.453 7.668 -11 1 92.44 142 ILE B C 1
ATOM 5102 O O . ILE B 1 142 ? -18 8.742 -11.281 1 92.44 142 ILE B O 1
ATOM 5106 N N . ALA B 1 143 ? -17.75 6.543 -11.625 1 91.12 143 ALA B N 1
ATOM 5107 C CA . ALA B 1 143 ? -18.609 6.5 -12.797 1 91.12 143 ALA B CA 1
ATOM 5108 C C . ALA B 1 143 ? -20.031 6.934 -12.438 1 91.12 143 ALA B C 1
ATOM 5110 O O . ALA B 1 143 ? -20.656 7.695 -13.18 1 91.12 143 ALA B O 1
ATOM 5111 N N . GLU B 1 144 ? -20.531 6.438 -11.336 1 87.62 144 GLU B N 1
ATOM 5112 C CA . GLU B 1 144 ? -21.875 6.781 -10.891 1 87.62 144 GLU B CA 1
ATOM 5113 C C . GLU B 1 144 ? -21.984 8.266 -10.562 1 87.62 144 GLU B C 1
ATOM 5115 O O . GLU B 1 144 ? -23.016 8.891 -10.828 1 87.62 144 GLU B O 1
ATOM 5120 N N . ASP B 1 145 ? -21 8.758 -9.953 1 88.75 145 ASP B N 1
ATOM 5121 C CA . ASP B 1 145 ? -21.031 10.156 -9.547 1 88.75 145 ASP B CA 1
ATOM 5122 C C . ASP B 1 145 ? -21 11.078 -10.766 1 88.75 145 ASP B C 1
ATOM 5124 O O . ASP B 1 145 ? -21.625 12.148 -10.75 1 88.75 145 ASP B O 1
ATOM 5128 N N . ARG B 1 146 ? -20.328 10.68 -11.781 1 88.38 146 ARG B N 1
ATOM 5129 C CA . ARG B 1 146 ? -20.172 11.57 -12.922 1 88.38 146 ARG B CA 1
ATOM 5130 C C . ARG B 1 146 ? -21.219 11.297 -13.992 1 88.38 146 ARG B C 1
ATOM 5132 O O . ARG B 1 146 ? -21.297 12.008 -14.992 1 88.38 146 ARG B O 1
ATOM 5139 N N . ASP B 1 147 ? -21.984 10.273 -13.75 1 85.31 147 ASP B N 1
ATOM 5140 C CA . ASP B 1 147 ? -23.125 10.031 -14.625 1 85.31 147 ASP B CA 1
ATOM 5141 C C . ASP B 1 147 ? -24.281 10.961 -14.289 1 85.31 147 ASP B C 1
ATOM 5143 O O . ASP B 1 147 ? -25.016 10.727 -13.328 1 85.31 147 ASP B O 1
ATOM 5147 N N . GLU B 1 148 ? -24.5 11.906 -15.117 1 85.25 148 GLU B N 1
ATOM 5148 C CA . GLU B 1 148 ? -25.516 12.93 -14.836 1 85.25 148 GLU B CA 1
ATOM 5149 C C . GLU B 1 148 ? -26.844 12.594 -15.508 1 85.25 148 GLU B C 1
ATOM 5151 O O . GLU B 1 148 ? -27.75 13.422 -15.523 1 85.25 148 GLU B O 1
ATOM 5156 N N . ASP B 1 149 ? -26.891 11.344 -16 1 87.25 149 ASP B N 1
ATOM 5157 C CA . ASP B 1 149 ? -28.141 10.914 -16.609 1 87.25 149 ASP B CA 1
ATOM 5158 C C . ASP B 1 149 ? -29.141 10.445 -15.555 1 87.25 149 ASP B C 1
ATOM 5160 O O . ASP B 1 149 ? -28.969 9.375 -14.969 1 87.25 149 ASP B O 1
ATOM 5164 N N . ALA B 1 150 ? -30.234 11.156 -15.352 1 89.12 150 ALA B N 1
ATOM 5165 C CA . ALA B 1 150 ? -31.234 10.875 -14.328 1 89.12 150 ALA B CA 1
ATOM 5166 C C . ALA B 1 150 ? -31.922 9.539 -14.586 1 89.12 150 ALA B C 1
ATOM 5168 O O . ALA B 1 150 ? -32.25 8.812 -13.648 1 89.12 150 ALA B O 1
ATOM 5169 N N . GLY B 1 151 ? -32.156 9.211 -15.805 1 89.88 151 GLY B N 1
ATOM 5170 C CA . GLY B 1 151 ? -32.781 7.941 -16.141 1 89.88 151 GLY B CA 1
ATOM 5171 C C . GLY B 1 151 ? -31.922 6.738 -15.773 1 89.88 151 GLY B C 1
ATOM 5172 O O . GLY B 1 151 ? -32.438 5.777 -15.188 1 89.88 151 GLY B O 1
ATOM 5173 N N . ARG B 1 152 ? -30.703 6.84 -16.125 1 89.06 152 ARG B N 1
ATOM 5174 C CA . ARG B 1 152 ? -29.797 5.746 -15.781 1 89.06 152 ARG B CA 1
ATOM 5175 C C . ARG B 1 152 ? -29.656 5.617 -14.273 1 89.06 152 ARG B C 1
ATOM 5177 O O . ARG B 1 152 ? -29.578 4.508 -13.742 1 89.06 152 ARG B O 1
ATOM 5184 N N . ARG B 1 153 ? -29.609 6.742 -13.641 1 89.62 153 ARG B N 1
ATOM 5185 C CA . ARG B 1 153 ? -29.5 6.727 -12.188 1 89.62 153 ARG B CA 1
ATOM 5186 C C . ARG B 1 153 ? -30.734 6.07 -11.562 1 89.62 153 ARG B C 1
ATOM 5188 O O . ARG B 1 153 ? -30.609 5.285 -10.617 1 89.62 153 ARG B O 1
ATOM 5195 N N . GLU B 1 154 ? -31.812 6.418 -12.07 1 92.81 154 GLU B N 1
ATOM 5196 C CA . GLU B 1 154 ? -33.031 5.82 -11.562 1 92.81 154 GLU B CA 1
ATOM 5197 C C . GLU B 1 154 ? -33.062 4.309 -11.766 1 92.81 154 GLU B C 1
ATOM 5199 O O . GLU B 1 154 ? -33.438 3.561 -10.875 1 92.81 154 GLU B O 1
ATOM 5204 N N . GLN B 1 155 ? -32.625 3.912 -12.891 1 91.94 155 GLN B N 1
ATOM 5205 C CA . GLN B 1 155 ? -32.594 2.484 -13.195 1 91.94 155 GLN B CA 1
ATOM 5206 C C . GLN B 1 155 ? -31.656 1.743 -12.242 1 91.94 155 GLN B C 1
ATOM 5208 O O . GLN B 1 155 ? -31.969 0.643 -11.789 1 91.94 155 GLN B O 1
ATOM 5213 N N . ARG B 1 156 ? -30.531 2.311 -11.984 1 87.75 156 ARG B N 1
ATOM 5214 C CA . ARG B 1 156 ? -29.562 1.7 -11.07 1 87.75 156 ARG B CA 1
ATOM 5215 C C . ARG B 1 156 ? -30.141 1.615 -9.656 1 87.75 156 ARG B C 1
ATOM 5217 O O . ARG B 1 156 ? -29.953 0.61 -8.969 1 87.75 156 ARG B O 1
ATOM 5224 N N . LEU B 1 157 ? -30.781 2.682 -9.203 1 91.75 157 LEU B N 1
ATOM 5225 C CA . LEU B 1 157 ? -31.375 2.711 -7.867 1 91.75 157 LEU B CA 1
ATOM 5226 C C . LEU B 1 157 ? -32.469 1.67 -7.746 1 91.75 157 LEU B C 1
ATOM 5228 O O . LEU B 1 157 ? -32.594 1.001 -6.715 1 91.75 157 LEU B O 1
ATOM 5232 N N . LEU B 1 158 ? -33.188 1.524 -8.812 1 94.12 158 LEU B N 1
ATOM 5233 C CA . LEU B 1 158 ? -34.281 0.546 -8.812 1 94.12 158 LEU B CA 1
ATOM 5234 C C . LEU B 1 158 ? -33.719 -0.875 -8.797 1 94.12 158 LEU B C 1
ATOM 5236 O O . LEU B 1 158 ? -34.281 -1.756 -8.141 1 94.12 158 LEU B O 1
ATOM 5240 N N . ALA B 1 159 ? -32.688 -1.049 -9.547 1 92.25 159 ALA B N 1
ATOM 5241 C CA . ALA B 1 159 ? -32.062 -2.359 -9.531 1 92.25 159 ALA B CA 1
ATOM 5242 C C . ALA B 1 159 ? -31.531 -2.697 -8.141 1 92.25 159 ALA B C 1
ATOM 5244 O O . ALA B 1 159 ? -31.672 -3.83 -7.676 1 92.25 159 ALA B O 1
ATOM 5245 N N . ARG B 1 160 ? -30.953 -1.755 -7.516 1 90.81 160 ARG B N 1
ATOM 5246 C CA . ARG B 1 160 ? -30.438 -1.951 -6.164 1 90.81 160 ARG B CA 1
ATOM 5247 C C . ARG B 1 160 ? -31.578 -2.23 -5.184 1 90.81 160 ARG B C 1
ATOM 5249 O O . ARG B 1 160 ? -31.438 -3.082 -4.301 1 90.81 160 ARG B O 1
ATOM 5256 N N . ARG B 1 161 ? -32.625 -1.51 -5.332 1 94.5 161 ARG B N 1
ATOM 5257 C CA . ARG B 1 161 ? -33.812 -1.719 -4.492 1 94.5 161 ARG B CA 1
ATOM 5258 C C . ARG B 1 161 ? -34.375 -3.131 -4.66 1 94.5 161 ARG B C 1
ATOM 5260 O O . ARG B 1 161 ? -34.75 -3.773 -3.68 1 94.5 161 ARG B O 1
ATOM 5267 N N . ALA B 1 162 ? -34.375 -3.584 -5.863 1 94.25 162 ALA B N 1
ATOM 5268 C CA . ALA B 1 162 ? -34.875 -4.926 -6.152 1 94.25 162 ALA B CA 1
ATOM 5269 C C . ALA B 1 162 ? -34 -5.992 -5.492 1 94.25 162 ALA B C 1
ATOM 5271 O O . ALA B 1 162 ? -34.5 -7.004 -5.012 1 94.25 162 ALA B O 1
ATOM 5272 N N . GLU B 1 163 ? -32.719 -5.766 -5.551 1 91.81 163 GLU B N 1
ATOM 5273 C CA . GLU B 1 163 ? -31.797 -6.691 -4.891 1 91.81 163 GLU B CA 1
ATOM 5274 C C . GLU B 1 163 ? -32.062 -6.746 -3.387 1 91.81 163 GLU B C 1
ATOM 5276 O O . GLU B 1 163 ? -32.031 -7.82 -2.785 1 91.81 163 GLU B O 1
ATOM 5281 N N . ILE B 1 164 ? -32.281 -5.625 -2.768 1 93.5 164 ILE B N 1
ATOM 5282 C CA . ILE B 1 164 ? -32.562 -5.543 -1.34 1 93.5 164 ILE B CA 1
ATOM 5283 C C . ILE B 1 164 ? -33.875 -6.254 -1.034 1 93.5 164 ILE B C 1
ATOM 5285 O O . ILE B 1 164 ? -33.969 -7.012 -0.064 1 93.5 164 ILE B O 1
ATOM 5289 N N . ASP B 1 165 ? -34.844 -6.059 -1.94 1 94.06 165 ASP B N 1
ATOM 5290 C CA . ASP B 1 165 ? -36.156 -6.684 -1.756 1 94.06 165 ASP B CA 1
ATOM 5291 C C . ASP B 1 165 ? -36.062 -8.203 -1.865 1 94.06 165 ASP B C 1
ATOM 5293 O O . ASP B 1 165 ? -36.719 -8.93 -1.132 1 94.06 165 ASP B O 1
ATOM 5297 N N . ALA B 1 166 ? -35.25 -8.609 -2.752 1 92.88 166 ALA B N 1
ATOM 5298 C CA . ALA B 1 166 ? -35.062 -10.055 -2.895 1 92.88 166 ALA B CA 1
ATOM 5299 C C . ALA B 1 166 ? -34.406 -10.641 -1.649 1 92.88 166 ALA B C 1
ATOM 5301 O O . ALA B 1 166 ? -34.781 -11.711 -1.183 1 92.88 166 ALA B O 1
ATOM 5302 N N . GLU B 1 167 ? -33.438 -9.93 -1.158 1 89.88 167 GLU B N 1
ATOM 5303 C CA . GLU B 1 167 ? -32.781 -10.391 0.047 1 89.88 167 GLU B CA 1
ATOM 5304 C C . GLU B 1 167 ? -33.719 -10.375 1.252 1 89.88 167 GLU B C 1
ATOM 5306 O O . GLU B 1 167 ? -33.656 -11.266 2.098 1 89.88 167 GLU B O 1
ATOM 5311 N N . LEU B 1 168 ? -34.531 -9.367 1.343 1 93.31 168 LEU B N 1
ATOM 5312 C CA . LEU B 1 168 ? -35.5 -9.258 2.424 1 93.31 168 LEU B CA 1
ATOM 5313 C C . LEU B 1 168 ? -36.5 -10.406 2.379 1 93.31 168 LEU B C 1
ATOM 5315 O O . LEU B 1 168 ? -36.844 -10.984 3.416 1 93.31 168 LEU B O 1
ATOM 5319 N N . SER B 1 169 ? -36.906 -10.719 1.175 1 93.5 169 SER B N 1
ATOM 5320 C CA . SER B 1 169 ? -37.844 -11.812 0.993 1 93.5 169 SER B CA 1
ATOM 5321 C C . SER B 1 169 ? -37.219 -13.148 1.396 1 93.5 169 SER B C 1
ATOM 5323 O O . SER B 1 169 ? -37.875 -13.969 2.039 1 93.5 169 SER B O 1
ATOM 5325 N N . GLU B 1 170 ? -36.031 -13.312 0.982 1 90.56 170 GLU B N 1
ATOM 5326 C CA . GLU B 1 170 ? -35.344 -14.547 1.344 1 90.56 170 GLU B CA 1
ATOM 5327 C C . GLU B 1 170 ? -35.156 -14.641 2.854 1 90.56 170 GLU B C 1
ATOM 5329 O O . GLU B 1 170 ? -35.281 -15.727 3.434 1 90.56 170 GLU B O 1
ATOM 5334 N N . LEU B 1 171 ? -34.75 -13.562 3.434 1 90.62 171 LEU B N 1
ATOM 5335 C CA . LEU B 1 171 ? -34.531 -13.508 4.875 1 90.62 171 LEU B CA 1
ATOM 5336 C C . LEU B 1 171 ? -35.812 -13.812 5.633 1 90.62 171 LEU B C 1
ATOM 5338 O O . LEU B 1 171 ? -35.781 -14.539 6.629 1 90.62 171 LEU B O 1
ATOM 5342 N N . ARG B 1 172 ? -36.875 -13.273 5.156 1 91.31 172 ARG B N 1
ATOM 5343 C CA . ARG B 1 172 ? -38.156 -13.469 5.82 1 91.31 172 ARG B CA 1
ATOM 5344 C C . ARG B 1 172 ? -38.688 -14.891 5.621 1 91.31 172 ARG B C 1
ATOM 5346 O O . ARG B 1 172 ? -39.344 -15.453 6.504 1 91.31 172 ARG B O 1
ATOM 5353 N N . ARG B 1 173 ? -38.375 -15.461 4.516 1 91.31 173 ARG B N 1
ATOM 5354 C CA . ARG B 1 173 ? -38.812 -16.828 4.211 1 91.31 173 ARG B CA 1
ATOM 5355 C C . ARG B 1 173 ? -38 -17.844 5.016 1 91.31 173 ARG B C 1
ATOM 5357 O O . ARG B 1 173 ? -38.562 -18.797 5.559 1 91.31 173 ARG B O 1
ATOM 5364 N N . THR B 1 174 ? -36.75 -17.641 5.117 1 89.19 174 THR B N 1
ATOM 5365 C CA . THR B 1 174 ? -35.906 -18.656 5.719 1 89.19 174 THR B CA 1
ATOM 5366 C C . THR B 1 174 ? -35.656 -18.344 7.195 1 89.19 174 THR B C 1
ATOM 5368 O O . THR B 1 174 ? -35.375 -19.25 7.984 1 89.19 174 THR B O 1
ATOM 5371 N N . GLY B 1 175 ? -35.656 -17.141 7.559 1 84.31 175 GLY B N 1
ATOM 5372 C CA . GLY B 1 175 ? -35.375 -16.688 8.914 1 84.31 175 GLY B CA 1
ATOM 5373 C C . GLY B 1 175 ? -33.938 -16.859 9.305 1 84.31 175 GLY B C 1
ATOM 5374 O O . GLY B 1 175 ? -33.594 -16.781 10.484 1 84.31 175 GLY B O 1
ATOM 5375 N N . LYS B 1 176 ? -33.094 -17.281 8.422 1 85.12 176 LYS B N 1
ATOM 5376 C CA . LYS B 1 176 ? -31.688 -17.547 8.742 1 85.12 176 LYS B CA 1
ATOM 5377 C C . LYS B 1 176 ? -30.766 -16.734 7.848 1 85.12 176 LYS B C 1
ATOM 5379 O O . LYS B 1 176 ? -31.094 -16.453 6.691 1 85.12 176 LYS B O 1
ATOM 5384 N N . VAL B 1 177 ? -29.719 -16.156 8.508 1 84 177 VAL B N 1
ATOM 5385 C CA . VAL B 1 177 ? -28.688 -15.43 7.77 1 84 177 VAL B CA 1
ATOM 5386 C C . VAL B 1 177 ? -27.469 -16.312 7.59 1 84 177 VAL B C 1
ATOM 5388 O O . VAL B 1 177 ? -26.922 -16.844 8.562 1 84 177 VAL B O 1
ATOM 5391 N N . ARG B 1 178 ? -27.203 -16.719 6.418 1 79.94 178 ARG B N 1
ATOM 5392 C CA . ARG B 1 178 ? -26 -17.516 6.164 1 79.94 178 ARG B CA 1
ATOM 5393 C C . ARG B 1 178 ? -24.844 -16.625 5.75 1 79.94 178 ARG B C 1
ATOM 5395 O O . ARG B 1 178 ? -25 -15.727 4.926 1 79.94 178 ARG B O 1
ATOM 5402 N N . PRO B 1 179 ? -23.672 -16.891 6.445 1 82.75 179 PRO B N 1
ATOM 5403 C CA . PRO B 1 179 ? -22.5 -16.125 6.016 1 82.75 179 PRO B CA 1
ATOM 5404 C C . PRO B 1 179 ? -22.125 -16.391 4.555 1 82.75 179 PRO B C 1
ATOM 5406 O O . PRO B 1 179 ? -22.234 -17.516 4.082 1 82.75 179 PRO B O 1
ATOM 5409 N N . ARG B 1 180 ? -21.844 -15.352 3.951 1 82.56 180 ARG B N 1
ATOM 5410 C CA . ARG B 1 180 ? -21.5 -15.445 2.535 1 82.56 180 ARG B CA 1
ATOM 5411 C C . ARG B 1 180 ? -20 -15.547 2.34 1 82.56 180 ARG B C 1
ATOM 5413 O O . ARG B 1 180 ? -19.531 -16.109 1.345 1 82.56 180 ARG B O 1
ATOM 5420 N N . LEU B 1 181 ? -19.188 -15.109 3.32 1 88.19 181 LEU B N 1
ATOM 5421 C CA . LEU B 1 181 ? -17.734 -15.086 3.201 1 88.19 181 LEU B CA 1
ATOM 5422 C C . LEU B 1 181 ? -17.125 -16.312 3.859 1 88.19 181 LEU B C 1
ATOM 5424 O O . LEU B 1 181 ? -17.578 -16.75 4.922 1 88.19 181 LEU B O 1
ATOM 5428 N N . THR B 1 182 ? -16.156 -16.859 3.195 1 86.81 182 THR B N 1
ATOM 5429 C CA . THR B 1 182 ? -15.367 -17.906 3.828 1 86.81 182 THR B CA 1
ATOM 5430 C C . THR B 1 182 ? -14.445 -17.328 4.895 1 86.81 182 THR B C 1
ATOM 5432 O O . THR B 1 182 ? -14.258 -16.109 4.965 1 86.81 182 THR B O 1
ATOM 5435 N N . ALA B 1 183 ? -13.93 -18.203 5.715 1 86.06 183 ALA B N 1
ATOM 5436 C CA . ALA B 1 183 ? -12.984 -17.766 6.742 1 86.06 183 ALA B CA 1
ATOM 5437 C C . ALA B 1 183 ? -11.773 -17.062 6.117 1 86.06 183 ALA B C 1
ATOM 5439 O O . ALA B 1 183 ? -11.289 -16.062 6.641 1 86.06 183 ALA B O 1
ATOM 5440 N N . GLY B 1 184 ? -11.367 -17.609 4.996 1 84.56 184 GLY B N 1
ATOM 5441 C CA . GLY B 1 184 ? -10.242 -17.016 4.289 1 84.56 184 GLY B CA 1
ATOM 5442 C C . GLY B 1 184 ? -10.547 -15.617 3.758 1 84.56 184 GLY B C 1
ATOM 5443 O O . GLY B 1 184 ? -9.711 -14.719 3.855 1 84.56 184 GLY B O 1
ATOM 5444 N N . GLN B 1 185 ? -11.766 -15.477 3.328 1 87.5 185 GLN B N 1
ATOM 5445 C CA . GLN B 1 185 ? -12.164 -14.188 2.781 1 87.5 185 GLN B CA 1
ATOM 5446 C C . GLN B 1 185 ? -12.273 -13.133 3.881 1 87.5 185 GLN B C 1
ATOM 5448 O O . GLN B 1 185 ? -11.969 -11.961 3.656 1 87.5 185 GLN B O 1
ATOM 5453 N N . VAL B 1 186 ? -12.734 -13.562 4.98 1 90.38 186 VAL B N 1
ATOM 5454 C CA . VAL B 1 186 ? -12.836 -12.656 6.121 1 90.38 186 VAL B CA 1
ATOM 5455 C C . VAL B 1 186 ? -11.445 -12.164 6.52 1 90.38 186 VAL B C 1
ATOM 5457 O O . VAL B 1 186 ? -11.242 -10.969 6.738 1 90.38 186 VAL B O 1
ATOM 5460 N N . ARG B 1 187 ? -10.523 -13.031 6.531 1 87.69 187 ARG B N 1
ATOM 5461 C CA . ARG B 1 187 ? -9.156 -12.688 6.895 1 87.69 187 ARG B CA 1
ATOM 5462 C C . ARG B 1 187 ? -8.531 -11.758 5.863 1 87.69 187 ARG B C 1
ATOM 5464 O O . ARG B 1 187 ? -7.785 -10.844 6.211 1 87.69 187 ARG B O 1
ATOM 5471 N N . GLU B 1 188 ? -8.867 -11.992 4.652 1 87.69 188 GLU B N 1
ATOM 5472 C CA . GLU B 1 188 ? -8.352 -11.156 3.568 1 87.69 188 GLU B CA 1
ATOM 5473 C C . GLU B 1 188 ? -8.852 -9.727 3.684 1 87.69 188 GLU B C 1
ATOM 5475 O O . GLU B 1 188 ? -8.086 -8.773 3.496 1 87.69 188 GLU B O 1
ATOM 5480 N N . ARG B 1 189 ? -10.102 -9.641 3.939 1 89.75 189 ARG B N 1
ATOM 5481 C CA . ARG B 1 189 ? -10.688 -8.312 4.074 1 89.75 189 ARG B CA 1
ATOM 5482 C C . ARG B 1 189 ? -10.109 -7.57 5.273 1 89.75 189 ARG B C 1
ATOM 5484 O O . ARG B 1 189 ? -9.844 -6.371 5.199 1 89.75 189 ARG B O 1
ATOM 5491 N N . TYR B 1 190 ? -9.945 -8.32 6.289 1 90.19 190 TYR B N 1
ATOM 5492 C CA . TYR B 1 190 ? -9.367 -7.734 7.496 1 90.19 190 TYR B CA 1
ATOM 5493 C C . TYR B 1 190 ? -7.953 -7.234 7.23 1 90.19 190 TYR B C 1
ATOM 5495 O O . TYR B 1 190 ? -7.602 -6.121 7.625 1 90.19 190 TYR B O 1
ATOM 5503 N N . GLN B 1 191 ? -7.223 -8 6.57 1 86.81 191 GLN B N 1
ATOM 5504 C CA . GLN B 1 191 ? -5.844 -7.629 6.266 1 86.81 191 GLN B CA 1
ATOM 5505 C C . GLN B 1 191 ? -5.793 -6.43 5.324 1 86.81 191 GLN B C 1
ATOM 5507 O O . GLN B 1 191 ? -4.934 -5.555 5.473 1 86.81 191 GLN B O 1
ATOM 5512 N N . GLN B 1 192 ? -6.637 -6.426 4.375 1 88.56 192 GLN B N 1
ATOM 5513 C CA . GLN B 1 192 ? -6.703 -5.277 3.475 1 88.56 192 GLN B CA 1
ATOM 5514 C C . GLN B 1 192 ? -7.078 -4.008 4.23 1 88.56 192 GLN B C 1
ATOM 5516 O O . GLN B 1 192 ? -6.52 -2.938 3.973 1 88.56 192 GLN B O 1
ATOM 5521 N N . ALA B 1 193 ? -8.047 -4.133 5.109 1 91.12 193 ALA B N 1
ATOM 5522 C CA . ALA B 1 193 ? -8.438 -2.988 5.926 1 91.12 193 ALA B CA 1
ATOM 5523 C C . ALA B 1 193 ? -7.266 -2.465 6.746 1 91.12 193 ALA B C 1
ATOM 5525 O O . ALA B 1 193 ? -7.051 -1.254 6.832 1 91.12 193 ALA B O 1
ATOM 5526 N N . ARG B 1 194 ? -6.52 -3.373 7.258 1 87.38 194 ARG B N 1
ATOM 5527 C CA . ARG B 1 194 ? -5.363 -3.01 8.07 1 87.38 194 ARG B CA 1
ATOM 5528 C C . ARG B 1 194 ? -4.312 -2.287 7.234 1 87.38 194 ARG B C 1
ATOM 5530 O O . ARG B 1 194 ? -3.738 -1.291 7.68 1 87.38 194 ARG B O 1
ATOM 5537 N N . GLU B 1 195 ? -4.035 -2.766 6.07 1 85.5 195 GLU B N 1
ATOM 5538 C CA . GLU B 1 195 ? -3.051 -2.156 5.184 1 85.5 195 GLU B CA 1
ATOM 5539 C C . GLU B 1 195 ? -3.49 -0.762 4.746 1 85.5 195 GLU B C 1
ATOM 5541 O O . GLU B 1 195 ? -2.678 0.165 4.703 1 85.5 195 GLU B O 1
ATOM 5546 N N . THR B 1 196 ? -4.742 -0.685 4.406 1 89.31 196 THR B N 1
ATOM 5547 C CA . THR B 1 196 ? -5.285 0.605 3.994 1 89.31 196 THR B CA 1
ATOM 5548 C C . THR B 1 196 ? -5.234 1.606 5.145 1 89.31 196 THR B C 1
ATOM 5550 O O . THR B 1 196 ? -4.93 2.783 4.938 1 89.31 196 THR B O 1
ATOM 5553 N N . ALA B 1 197 ? -5.52 1.137 6.332 1 89 197 ALA B N 1
ATOM 5554 C CA . ALA B 1 197 ? -5.48 1.984 7.52 1 89 197 ALA B CA 1
ATOM 5555 C C . ALA B 1 197 ? -4.062 2.484 7.793 1 89 197 ALA B C 1
ATOM 5557 O O . ALA B 1 197 ? -3.869 3.637 8.18 1 89 197 ALA B O 1
ATOM 5558 N N . ALA B 1 198 ? -3.127 1.626 7.621 1 81.62 198 ALA B N 1
ATOM 5559 C CA . ALA B 1 198 ? -1.73 2.018 7.793 1 81.62 198 ALA B CA 1
ATOM 5560 C C . ALA B 1 198 ? -1.344 3.115 6.809 1 81.62 198 ALA B C 1
ATOM 5562 O O . ALA B 1 198 ? -0.534 3.99 7.129 1 81.62 198 ALA B O 1
ATOM 5563 N N . GLY B 1 199 ? -1.931 3.029 5.656 1 83.62 199 GLY B N 1
ATOM 5564 C CA . GLY B 1 199 ? -1.705 4.059 4.652 1 83.62 199 GLY B CA 1
ATOM 5565 C C . GLY B 1 199 ? -2.178 5.43 5.09 1 83.62 199 GLY B C 1
ATOM 5566 O O . GLY B 1 199 ? -1.555 6.441 4.758 1 83.62 199 GLY B O 1
ATOM 5567 N N . ILE B 1 200 ? -3.195 5.473 5.906 1 86.75 200 ILE B N 1
ATOM 5568 C CA . ILE B 1 200 ? -3.734 6.734 6.398 1 86.75 200 ILE B CA 1
ATOM 5569 C C . ILE B 1 200 ? -2.721 7.406 7.32 1 86.75 200 ILE B C 1
ATOM 5571 O O . ILE B 1 200 ? -2.504 8.617 7.238 1 86.75 200 ILE B O 1
ATOM 5575 N N . VAL B 1 201 ? -2.107 6.66 8.117 1 81.31 201 VAL B N 1
ATOM 5576 C CA . VAL B 1 201 ? -1.121 7.191 9.047 1 81.31 201 VAL B CA 1
ATOM 5577 C C . VAL B 1 201 ? 0.051 7.797 8.281 1 81.31 201 VAL B C 1
ATOM 5579 O O . VAL B 1 201 ? 0.55 8.867 8.633 1 81.31 201 VAL B O 1
ATOM 5582 N N . ARG B 1 202 ? 0.421 7.172 7.227 1 81.56 202 ARG B N 1
ATOM 5583 C CA . ARG B 1 202 ? 1.49 7.68 6.371 1 81.56 202 ARG B CA 1
ATOM 5584 C C . ARG B 1 202 ? 1.085 8.984 5.703 1 81.56 202 ARG B C 1
ATOM 5586 O O . ARG B 1 202 ? 1.914 9.883 5.52 1 81.56 202 ARG B O 1
ATOM 5593 N N . ASP B 1 203 ? -0.14 9.078 5.414 1 86.44 203 ASP B N 1
ATOM 5594 C CA . ASP B 1 203 ? -0.646 10.266 4.734 1 86.44 203 ASP B CA 1
ATOM 5595 C C . ASP B 1 203 ? -0.506 11.508 5.613 1 86.44 203 ASP B C 1
ATOM 5597 O O . ASP B 1 203 ? -0.272 12.609 5.113 1 86.44 203 ASP B O 1
ATOM 5601 N N . PHE B 1 204 ? -0.627 11.359 6.895 1 87.94 204 PHE B N 1
ATOM 5602 C CA . PHE B 1 204 ? -0.586 12.516 7.785 1 87.94 204 PHE B CA 1
ATOM 5603 C C . PHE B 1 204 ? 0.76 13.227 7.691 1 87.94 204 PHE B C 1
ATOM 5605 O O . PHE B 1 204 ? 0.814 14.445 7.559 1 87.94 204 PHE B O 1
ATOM 5612 N N . ARG B 1 205 ? 1.795 12.469 7.734 1 85.75 205 ARG B N 1
ATOM 5613 C CA . ARG B 1 205 ? 3.119 13.07 7.633 1 85.75 205 ARG B CA 1
ATOM 5614 C C . ARG B 1 205 ? 3.344 13.68 6.254 1 85.75 205 ARG B C 1
ATOM 5616 O O . ARG B 1 205 ? 3.953 14.742 6.129 1 85.75 205 ARG B O 1
ATOM 5623 N N . ALA B 1 206 ? 2.82 13.016 5.262 1 86.81 206 ALA B N 1
ATOM 5624 C CA . ALA B 1 206 ? 2.93 13.523 3.895 1 86.81 206 ALA B CA 1
ATOM 5625 C C . ALA B 1 206 ? 2.156 14.828 3.734 1 86.81 206 ALA B C 1
ATOM 5627 O O . ALA B 1 206 ? 2.613 15.75 3.049 1 86.81 206 ALA B O 1
ATOM 5628 N N . LEU B 1 207 ? 1.01 14.898 4.348 1 87.62 207 LEU B N 1
ATOM 5629 C CA . LEU B 1 207 ? 0.188 16.109 4.297 1 87.62 207 LEU B CA 1
ATOM 5630 C C . LEU B 1 207 ? 0.896 17.281 4.969 1 87.62 207 LEU B C 1
ATOM 5632 O O . LEU B 1 207 ? 0.894 18.391 4.445 1 87.62 207 LEU B O 1
ATOM 5636 N N . GLU B 1 208 ? 1.51 17.016 6.102 1 86.19 208 GLU B N 1
ATOM 5637 C CA . GLU B 1 208 ? 2.25 18.078 6.793 1 86.19 208 GLU B CA 1
ATOM 5638 C C . GLU B 1 208 ? 3.363 18.641 5.914 1 86.19 208 GLU B C 1
ATOM 5640 O O . GLU B 1 208 ? 3.551 19.859 5.84 1 86.19 208 GLU B O 1
ATOM 5645 N N . GLU B 1 209 ? 4.027 17.766 5.262 1 84.12 209 GLU B N 1
ATOM 5646 C CA . GLU B 1 209 ? 5.109 18.188 4.371 1 84.12 209 GLU B CA 1
ATOM 5647 C C . GLU B 1 209 ? 4.57 18.953 3.168 1 84.12 209 GLU B C 1
ATOM 5649 O O . GLU B 1 209 ? 5.16 19.953 2.746 1 84.12 209 GLU B O 1
ATOM 5654 N N . GLU B 1 210 ? 3.475 18.438 2.67 1 84.12 210 GLU B N 1
ATOM 5655 C CA . GLU B 1 210 ? 2.863 19.094 1.514 1 84.12 210 GLU B CA 1
ATOM 5656 C C . GLU B 1 210 ? 2.375 20.484 1.862 1 84.12 210 GLU B C 1
ATOM 5658 O O . GLU B 1 210 ? 2.551 21.422 1.08 1 84.12 210 GLU B O 1
ATOM 5663 N N . PHE B 1 211 ? 1.752 20.641 2.949 1 85.75 211 PHE B N 1
ATOM 5664 C CA . PHE B 1 211 ? 1.238 21.938 3.371 1 85.75 211 PHE B CA 1
ATOM 5665 C C . PHE B 1 211 ? 2.381 22.906 3.668 1 85.75 211 PHE B C 1
ATOM 5667 O O . PHE B 1 211 ? 2.287 24.094 3.369 1 85.75 211 PHE B O 1
ATOM 5674 N N . SER B 1 212 ? 3.467 22.328 4.207 1 83.62 212 SER B N 1
ATOM 5675 C CA . SER B 1 212 ? 4.652 23.156 4.426 1 83.62 212 SER B CA 1
ATOM 5676 C C . SER B 1 212 ? 5.25 23.625 3.107 1 83.62 212 SER B C 1
ATOM 5678 O O . SER B 1 212 ? 5.699 24.766 3.002 1 83.62 212 SER B O 1
ATOM 5680 N N . ALA B 1 213 ? 5.246 22.75 2.139 1 82.44 213 ALA B N 1
ATOM 5681 C CA . ALA B 1 213 ? 5.738 23.109 0.815 1 82.44 213 ALA B CA 1
ATOM 5682 C C . ALA B 1 213 ? 4.855 24.188 0.175 1 82.44 213 ALA B C 1
ATOM 5684 O O . ALA B 1 213 ? 5.355 25.109 -0.474 1 82.44 213 ALA B O 1
ATOM 5685 N N . LEU B 1 214 ? 3.58 24 0.327 1 79.19 214 LEU B N 1
ATOM 5686 C CA . LEU B 1 214 ? 2.635 24.984 -0.192 1 79.19 214 LEU B CA 1
ATOM 5687 C C . LEU B 1 214 ? 2.85 26.344 0.464 1 79.19 214 LEU B C 1
ATOM 5689 O O . LEU B 1 214 ? 2.824 27.375 -0.211 1 79.19 214 LEU B O 1
ATOM 5693 N N . GLU B 1 215 ? 3.053 26.312 1.707 1 77.69 215 GLU B N 1
ATOM 5694 C CA . GLU B 1 215 ? 3.309 27.547 2.441 1 77.69 215 GLU B CA 1
ATOM 5695 C C . GLU B 1 215 ? 4.59 28.219 1.959 1 77.69 215 GLU B C 1
ATOM 5697 O O . GLU B 1 215 ? 4.629 29.438 1.781 1 77.69 215 GLU B O 1
ATOM 5702 N N . ARG B 1 216 ? 5.633 27.422 1.796 1 77.81 216 ARG B N 1
ATOM 5703 C CA . ARG B 1 216 ? 6.898 27.969 1.316 1 77.81 216 ARG B CA 1
ATOM 5704 C C . ARG B 1 216 ? 6.738 28.609 -0.062 1 77.81 216 ARG B C 1
ATOM 5706 O O . ARG B 1 216 ? 7.312 29.656 -0.338 1 77.81 216 ARG B O 1
ATOM 5713 N N . GLY B 1 217 ? 6.027 27.922 -0.859 1 76.5 217 GLY B N 1
ATOM 5714 C CA . GLY B 1 217 ? 5.742 28.484 -2.168 1 76.5 217 GLY B CA 1
ATOM 5715 C C . GLY B 1 217 ? 4.992 29.797 -2.102 1 76.5 217 GLY B C 1
ATOM 5716 O O . GLY B 1 217 ? 5.32 30.734 -2.822 1 76.5 217 GLY B O 1
ATOM 5717 N N . LEU B 1 218 ? 4.09 29.828 -1.266 1 75.56 218 LEU B N 1
ATOM 5718 C CA . LEU B 1 218 ? 3.297 31.047 -1.085 1 75.56 218 LEU B CA 1
ATOM 5719 C C . LEU B 1 218 ? 4.152 32.188 -0.515 1 75.56 218 LEU B C 1
ATOM 5721 O O . LEU B 1 218 ? 4.016 33.344 -0.926 1 75.56 218 LEU B O 1
ATOM 5725 N N . MET B 1 219 ? 4.996 31.844 0.434 1 72.75 219 MET B N 1
ATOM 5726 C CA . MET B 1 219 ? 5.879 32.844 1.031 1 72.75 219 MET B CA 1
ATOM 5727 C C . MET B 1 219 ? 6.844 33.406 -0.006 1 72.75 219 MET B C 1
ATOM 5729 O O . MET B 1 219 ? 7.141 34.594 -0.001 1 72.75 219 MET B O 1
ATOM 5733 N N . GLN B 1 220 ? 7.289 32.5 -0.823 1 74.25 220 GLN B N 1
ATOM 5734 C CA . GLN B 1 220 ? 8.172 32.938 -1.897 1 74.25 220 GLN B CA 1
ATOM 5735 C C . GLN B 1 220 ? 7.445 33.906 -2.838 1 74.25 220 GLN B C 1
ATOM 5737 O O . GLN B 1 220 ? 8.031 34.906 -3.305 1 74.25 220 GLN B O 1
ATOM 5742 N N . GLU B 1 221 ? 6.262 33.594 -3.074 1 72.94 221 GLU B N 1
ATOM 5743 C CA . GLU B 1 221 ? 5.461 34.469 -3.928 1 72.94 221 GLU B CA 1
ATOM 5744 C C . GLU B 1 221 ? 5.215 35.812 -3.26 1 72.94 221 GLU B C 1
ATOM 5746 O O . GLU B 1 221 ? 5.223 36.844 -3.924 1 72.94 221 GLU B O 1
ATOM 5751 N N . VAL B 1 222 ? 5.004 35.781 -1.989 1 71.25 222 VAL B N 1
ATOM 5752 C CA . VAL B 1 222 ? 4.734 37 -1.225 1 71.25 222 VAL B CA 1
ATOM 5753 C C . VAL B 1 222 ? 5.98 37.875 -1.204 1 71.25 222 VAL B C 1
ATOM 5755 O O . VAL B 1 222 ? 5.887 39.094 -1.385 1 71.25 222 VAL B O 1
ATOM 5758 N N . VAL B 1 223 ? 7.074 37.25 -1.069 1 69.56 223 VAL B N 1
ATOM 5759 C CA . VAL B 1 223 ? 8.32 38 -0.95 1 69.56 223 VAL B CA 1
ATOM 5760 C C . VAL B 1 223 ? 8.703 38.594 -2.307 1 69.56 223 VAL B C 1
ATOM 5762 O O . VAL B 1 223 ? 9.273 39.688 -2.379 1 69.56 223 VAL B O 1
ATOM 5765 N N . THR B 1 224 ? 8.281 37.875 -3.312 1 70.25 224 THR B N 1
ATOM 5766 C CA . THR B 1 224 ? 8.664 38.312 -4.648 1 70.25 224 THR B CA 1
ATOM 5767 C C . THR B 1 224 ? 7.598 39.219 -5.25 1 70.25 224 THR B C 1
ATOM 5769 O O . THR B 1 224 ? 7.785 39.781 -6.332 1 70.25 224 THR B O 1
ATOM 5772 N N . TRP B 1 225 ? 6.547 39.344 -4.512 1 67.81 225 TRP B N 1
ATOM 5773 C CA . TRP B 1 225 ? 5.418 40.125 -5.027 1 67.81 225 TRP B CA 1
ATOM 5774 C C . TRP B 1 225 ? 5.754 41.594 -5.121 1 67.81 225 TRP B C 1
ATOM 5776 O O . TRP B 1 225 ? 6.238 42.188 -4.156 1 67.81 225 TRP B O 1
ATOM 5786 N N . GLN B 1 226 ? 5.664 42.125 -6.297 1 63.41 226 GLN B N 1
ATOM 5787 C CA . GLN B 1 226 ? 6.004 43.531 -6.523 1 63.41 226 GLN B CA 1
ATOM 5788 C C . GLN B 1 226 ? 4.758 44.375 -6.82 1 63.41 226 GLN B C 1
ATOM 5790 O O . GLN B 1 226 ? 4.816 45.594 -6.84 1 63.41 226 GLN B O 1
ATOM 5795 N N . GLU B 1 227 ? 3.609 43.656 -7.125 1 59.09 227 GLU B N 1
ATOM 5796 C CA . GLU B 1 227 ? 2.469 44.375 -7.707 1 59.09 227 GLU B CA 1
ATOM 5797 C C . GLU B 1 227 ? 1.54 44.906 -6.625 1 59.09 227 GLU B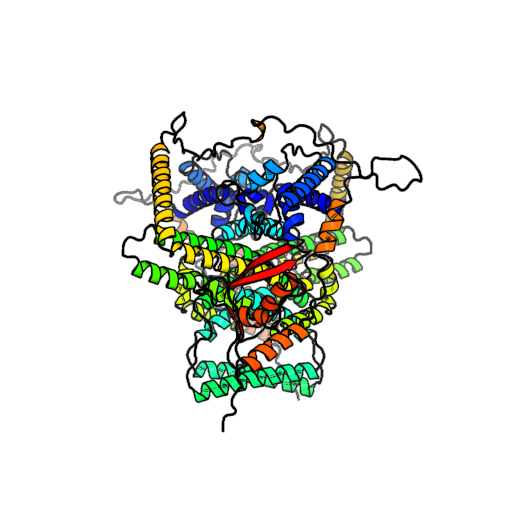 C 1
ATOM 5799 O O . GLU B 1 227 ? 0.335 45.062 -6.848 1 59.09 227 GLU B O 1
ATOM 5804 N N . GLY B 1 228 ? 1.869 45.5 -5.641 1 60.88 228 GLY B N 1
ATOM 5805 C CA . GLY B 1 228 ? 1.08 46.219 -4.648 1 60.88 228 GLY B CA 1
ATOM 5806 C C . GLY B 1 228 ? 0.635 45.344 -3.496 1 60.88 228 GLY B C 1
ATOM 5807 O O . GLY B 1 228 ? 0.505 44.125 -3.65 1 60.88 228 GLY B O 1
ATOM 5808 N N . LYS B 1 229 ? 0.506 45.875 -2.332 1 59.56 229 LYS B N 1
ATOM 5809 C CA . LYS B 1 229 ? 0.202 45.219 -1.061 1 59.56 229 LYS B CA 1
ATOM 5810 C C . LYS B 1 229 ? -1.191 44.594 -1.08 1 59.56 229 LYS B C 1
ATOM 5812 O O . LYS B 1 229 ? -1.397 43.5 -0.546 1 59.56 229 LYS B O 1
ATOM 5817 N N . GLY B 1 230 ? -2.055 45.375 -1.695 1 58.47 230 GLY B N 1
ATOM 5818 C CA . GLY B 1 230 ? -3.438 44.938 -1.696 1 58.47 230 GLY B CA 1
ATOM 5819 C C . GLY B 1 230 ? -3.643 43.656 -2.461 1 58.47 230 GLY B C 1
ATOM 5820 O O . GLY B 1 230 ? -4.348 42.75 -1.994 1 58.47 230 GLY B O 1
ATOM 5821 N N . GLU B 1 231 ? -3.004 43.531 -3.525 1 63.41 231 GLU B N 1
ATOM 5822 C CA . GLU B 1 231 ? -3.145 42.344 -4.348 1 63.41 231 GLU B CA 1
ATOM 5823 C C . GLU B 1 231 ? -2.477 41.156 -3.688 1 63.41 231 GLU B C 1
ATOM 5825 O O . GLU B 1 231 ? -2.986 40.031 -3.764 1 63.41 231 GLU B O 1
ATOM 5830 N N . LEU B 1 232 ? -1.477 41.438 -3.025 1 64.44 232 LEU B N 1
ATOM 5831 C CA . LEU B 1 232 ? -0.773 40.375 -2.293 1 64.44 232 LEU B CA 1
ATOM 5832 C C . LEU B 1 232 ? -1.635 39.844 -1.159 1 64.44 232 LEU B C 1
ATOM 5834 O O . LEU B 1 232 ? -1.736 38.625 -0.978 1 64.44 232 LEU B O 1
ATOM 5838 N N . LEU B 1 233 ? -2.234 40.844 -0.482 1 63.03 233 LEU B N 1
ATOM 5839 C CA . LEU B 1 233 ? -3.102 40.438 0.625 1 63.03 233 LEU B CA 1
ATOM 5840 C C . LEU B 1 233 ? -4.277 39.625 0.127 1 63.03 233 LEU B C 1
ATOM 5842 O O . LEU B 1 233 ? -4.664 38.625 0.766 1 63.03 233 LEU B O 1
ATOM 5846 N N . ARG B 1 234 ? -4.703 40.031 -0.984 1 61.38 234 ARG B N 1
ATOM 5847 C CA . ARG B 1 234 ? -5.824 39.312 -1.555 1 61.38 234 ARG B CA 1
ATOM 5848 C C . ARG B 1 234 ? -5.418 37.875 -1.912 1 61.38 234 ARG B C 1
ATOM 5850 O O . ARG B 1 234 ? -6.164 36.938 -1.663 1 61.38 234 ARG B O 1
ATOM 5857 N N . ARG B 1 235 ? -4.328 37.781 -2.299 1 63.28 235 ARG B N 1
ATOM 5858 C CA . ARG B 1 235 ? -3.848 36.469 -2.709 1 63.28 235 ARG B CA 1
ATOM 5859 C C . ARG B 1 235 ? -3.535 35.594 -1.496 1 63.28 235 ARG B C 1
ATOM 5861 O O . ARG B 1 235 ? -3.865 34.406 -1.476 1 63.28 235 ARG B O 1
ATOM 5868 N N . VAL B 1 236 ? -2.914 36.25 -0.567 1 63.25 236 VAL B N 1
ATOM 5869 C CA . VAL B 1 236 ? -2.496 35.531 0.622 1 63.25 236 VAL B CA 1
ATOM 5870 C C . VAL B 1 236 ? -3.725 35.094 1.417 1 63.25 236 VAL B C 1
ATOM 5872 O O . VAL B 1 236 ? -3.791 33.938 1.896 1 63.25 236 VAL B O 1
ATOM 5875 N N . PHE B 1 237 ? -4.621 36.062 1.574 1 59.91 237 PHE B N 1
ATOM 5876 C CA . PHE B 1 237 ? -5.809 35.688 2.338 1 59.91 237 PHE B CA 1
ATOM 5877 C C . PHE B 1 237 ? -6.688 34.719 1.556 1 59.91 237 PHE B C 1
ATOM 5879 O O . PHE B 1 237 ? -7.32 33.844 2.139 1 59.91 237 PHE B O 1
ATOM 5886 N N . ALA B 1 238 ? -6.613 34.969 0.317 1 57.91 238 ALA B N 1
ATOM 5887 C CA . ALA B 1 238 ? -7.27 33.969 -0.539 1 57.91 238 ALA B CA 1
ATOM 5888 C C . ALA B 1 238 ? -6.543 32.625 -0.493 1 57.91 238 ALA B C 1
ATOM 5890 O O . ALA B 1 238 ? -7.18 31.578 -0.52 1 57.91 238 ALA B O 1
ATOM 5891 N N . GLN B 1 239 ? -5.223 32.812 -0.153 1 54.16 239 GLN B N 1
ATOM 5892 C CA . GLN B 1 239 ? -4.379 31.625 -0.197 1 54.16 239 GLN B CA 1
ATOM 5893 C C . GLN B 1 239 ? -4.383 30.906 1.145 1 54.16 239 GLN B C 1
ATOM 5895 O O . GLN B 1 239 ? -4.242 29.672 1.194 1 54.16 239 GLN B O 1
ATOM 5900 N N . GLY B 1 240 ? -4.32 31.688 2.406 1 54.22 240 GLY B N 1
ATOM 5901 C CA . GLY B 1 240 ? -4.586 30.906 3.611 1 54.22 240 GLY B CA 1
ATOM 5902 C C . GLY B 1 240 ? -5.68 29.875 3.434 1 54.22 240 GLY B C 1
ATOM 5903 O O . GLY B 1 240 ? -5.574 28.75 3.938 1 54.22 240 GLY B O 1
ATOM 5904 N N . ASP B 1 241 ? -6.531 30.234 2.627 1 68.44 241 ASP B N 1
ATOM 5905 C CA . ASP B 1 241 ? -7.602 29.406 2.094 1 68.44 241 ASP B CA 1
ATOM 5906 C C . ASP B 1 241 ? -7.074 28.438 1.03 1 68.44 241 ASP B C 1
ATOM 5908 O O . ASP B 1 241 ? -7.754 27.484 0.655 1 68.44 241 ASP B O 1
ATOM 5912 N N . VAL B 1 242 ? -5.641 28.672 0.901 1 74.75 242 VAL B N 1
ATOM 5913 C CA . VAL B 1 242 ? -5.09 27.891 -0.199 1 74.75 242 VAL B CA 1
ATOM 5914 C C . VAL B 1 242 ? -4.816 26.453 0.272 1 74.75 242 VAL B C 1
ATOM 5916 O O . VAL B 1 242 ? -5.004 25.5 -0.483 1 74.75 242 VAL B O 1
ATOM 5919 N N . ILE B 1 243 ? -4.324 26.406 1.531 1 80.5 243 ILE B N 1
ATOM 5920 C CA . ILE B 1 243 ? -4.047 25.078 2.07 1 80.5 243 ILE B CA 1
ATOM 5921 C C . ILE B 1 243 ? -5.355 24.297 2.217 1 80.5 243 ILE B C 1
ATOM 5923 O O . ILE B 1 243 ? -5.473 23.172 1.719 1 80.5 243 ILE B O 1
ATOM 5927 N N . ARG B 1 244 ? -6.336 25.016 2.729 1 79.31 244 ARG B N 1
ATOM 5928 C CA . ARG B 1 244 ? -7.617 24.359 2.977 1 79.31 244 ARG B CA 1
ATOM 5929 C C . ARG B 1 244 ? -8.367 24.109 1.672 1 79.31 244 ARG B C 1
ATOM 5931 O O . ARG B 1 244 ? -9.109 23.141 1.559 1 79.31 244 ARG B O 1
ATOM 5938 N N . GLU B 1 245 ? -8.008 24.922 0.744 1 81 245 GLU B N 1
ATOM 5939 C CA . GLU B 1 245 ? -8.75 24.812 -0.512 1 81 245 GLU B CA 1
ATOM 5940 C C . GLU B 1 245 ? -8.031 23.922 -1.509 1 81 245 GLU B C 1
ATOM 5942 O O . GLU B 1 245 ? -8.586 23.578 -2.555 1 81 245 GLU B O 1
ATOM 5947 N N . SER B 1 246 ? -6.832 23.547 -1.148 1 83 246 SER B N 1
ATOM 5948 C CA . SER B 1 246 ? -6.16 22.562 -1.99 1 83 246 SER B CA 1
ATOM 5949 C C . SER B 1 246 ? -6.902 21.234 -1.986 1 83 246 SER B C 1
ATOM 5951 O O . SER B 1 246 ? -7.672 20.953 -1.066 1 83 246 SER B O 1
ATOM 5953 N N . PRO B 1 247 ? -6.746 20.469 -3.002 1 78.69 247 PRO B N 1
ATOM 5954 C CA . PRO B 1 247 ? -7.41 19.156 -3.029 1 78.69 247 PRO B CA 1
ATOM 5955 C C . PRO B 1 247 ? -7.094 18.312 -1.801 1 78.69 247 PRO B C 1
ATOM 5957 O O . PRO B 1 247 ? -7.984 17.672 -1.239 1 78.69 247 PRO B O 1
ATOM 5960 N N . GLN B 1 248 ? -5.848 18.375 -1.378 1 83.06 248 GLN B N 1
ATOM 5961 C CA . GLN B 1 248 ? -5.449 17.609 -0.202 1 83.06 248 GLN B CA 1
ATOM 5962 C C . GLN B 1 248 ? -6.062 18.188 1.068 1 83.06 248 GLN B C 1
ATOM 5964 O O . GLN B 1 248 ? -6.453 17.438 1.972 1 83.06 248 GLN B O 1
ATOM 5969 N N . GLY B 1 249 ? -6.109 19.484 1.068 1 86.19 249 GLY B N 1
ATOM 5970 C CA . GLY B 1 249 ? -6.723 20.125 2.215 1 86.19 249 GLY B CA 1
ATOM 5971 C C . GLY B 1 249 ? -8.203 19.812 2.354 1 86.19 249 GLY B C 1
ATOM 5972 O O . GLY B 1 249 ? -8.688 19.562 3.459 1 86.19 249 GLY B O 1
ATOM 5973 N N . ARG B 1 250 ? -8.898 19.766 1.276 1 83.69 250 ARG B N 1
ATOM 5974 C CA . ARG B 1 250 ? -10.328 19.453 1.288 1 83.69 250 ARG B CA 1
ATOM 5975 C C . ARG B 1 250 ? -10.57 18.016 1.695 1 83.69 250 ARG B C 1
ATOM 5977 O O . ARG B 1 250 ? -11.484 17.719 2.467 1 83.69 250 ARG B O 1
ATOM 5984 N N . SER B 1 251 ? -9.781 17.172 1.134 1 85.88 251 SER B N 1
ATOM 5985 C CA . SER B 1 251 ? -9.883 15.766 1.51 1 85.88 251 SER B CA 1
ATOM 5986 C C . SER B 1 251 ? -9.633 15.57 3.002 1 85.88 251 SER B C 1
ATOM 5988 O O . SER B 1 251 ? -10.352 14.82 3.666 1 85.88 251 SER B O 1
ATOM 5990 N N . PHE B 1 252 ? -8.578 16.234 3.48 1 89.31 252 PHE B N 1
ATOM 5991 C CA . PHE B 1 252 ? -8.25 16.109 4.898 1 89.31 252 PHE B CA 1
ATOM 5992 C C . PHE B 1 252 ? -9.375 16.688 5.758 1 89.31 252 PHE B C 1
ATOM 5994 O O . PHE B 1 252 ? -9.688 16.141 6.816 1 89.31 252 PHE B O 1
ATOM 6001 N N . ALA B 1 253 ? -9.992 17.766 5.324 1 86.88 253 ALA B N 1
ATOM 6002 C CA . ALA B 1 253 ? -11.086 18.375 6.07 1 86.88 253 ALA B CA 1
ATOM 6003 C C . ALA B 1 253 ? -12.258 17.422 6.211 1 86.88 253 ALA B C 1
ATOM 6005 O O . ALA B 1 253 ? -12.883 17.328 7.273 1 86.88 253 ALA B O 1
ATOM 6006 N N . LEU B 1 254 ? -12.57 16.688 5.125 1 86.75 254 LEU B N 1
ATOM 6007 C CA . LEU B 1 254 ? -13.648 15.703 5.164 1 86.75 254 LEU B CA 1
ATOM 6008 C C . LEU B 1 254 ? -13.305 14.57 6.121 1 86.75 254 LEU B C 1
ATOM 6010 O O . LEU B 1 254 ? -14.172 14.102 6.867 1 86.75 254 LEU B O 1
ATOM 6014 N N . PHE B 1 255 ? -12.07 14.156 6.105 1 91 255 PHE B N 1
ATOM 6015 C CA . PHE B 1 255 ? -11.586 13.125 7.027 1 91 255 PHE B CA 1
ATOM 6016 C C . PHE B 1 255 ? -11.711 13.594 8.469 1 91 255 PHE B C 1
ATOM 6018 O O . PHE B 1 255 ? -12.203 12.859 9.328 1 91 255 PHE B O 1
ATOM 6025 N N . TRP B 1 256 ? -11.234 14.82 8.672 1 86.31 256 TRP B N 1
ATOM 6026 C CA . TRP B 1 256 ? -11.273 15.406 10.008 1 86.31 256 TRP B CA 1
ATOM 6027 C C . TRP B 1 256 ? -12.711 15.539 10.508 1 86.31 256 TRP B C 1
ATOM 6029 O O . TRP B 1 256 ? -13 15.219 11.664 1 86.31 256 TRP B O 1
ATOM 6039 N N . GLN B 1 257 ? -13.57 15.945 9.648 1 85.5 257 GLN B N 1
ATOM 6040 C CA . GLN B 1 257 ? -14.977 16.094 9.992 1 85.5 257 GLN B CA 1
ATOM 6041 C C . GLN B 1 257 ? -15.594 14.742 10.383 1 85.5 257 GLN B C 1
ATOM 6043 O O . GLN B 1 257 ? -16.344 14.656 11.352 1 85.5 257 GLN B O 1
ATOM 6048 N N . PHE B 1 258 ? -15.266 13.758 9.648 1 86.12 258 PHE B N 1
ATOM 6049 C CA . PHE B 1 258 ? -15.75 12.414 9.945 1 86.12 258 PHE B CA 1
ATOM 6050 C C . PHE B 1 258 ? -15.266 11.945 11.312 1 86.12 258 PHE B C 1
ATOM 6052 O O . PHE B 1 258 ? -16.047 11.438 12.117 1 86.12 258 PHE B O 1
ATOM 6059 N N . LEU B 1 259 ? -14.016 12.18 11.625 1 86.56 259 LEU B N 1
ATOM 6060 C CA . LEU B 1 259 ? -13.391 11.672 12.844 1 86.56 259 LEU B CA 1
ATOM 6061 C C . LEU B 1 259 ? -13.891 12.438 14.062 1 86.56 259 LEU B C 1
ATOM 6063 O O . LEU B 1 259 ? -13.953 11.883 15.164 1 86.56 259 LEU B O 1
ATOM 6067 N N . MET B 1 260 ? -14.25 13.648 13.852 1 86.62 260 MET B N 1
ATOM 6068 C CA . MET B 1 260 ? -14.594 14.492 14.992 1 86.62 260 MET B CA 1
ATOM 6069 C C . MET B 1 260 ? -16.094 14.43 15.281 1 86.62 260 MET B C 1
ATOM 6071 O O . MET B 1 260 ? -16.547 14.914 16.312 1 86.62 260 MET B O 1
ATOM 6075 N N . GLN B 1 261 ? -16.859 13.82 14.391 1 85.38 261 GLN B N 1
ATOM 6076 C CA . GLN B 1 261 ? -18.297 13.656 14.641 1 85.38 261 GLN B CA 1
ATOM 6077 C C . GLN B 1 261 ? -18.547 12.539 15.641 1 85.38 261 GLN B C 1
ATOM 6079 O O . GLN B 1 261 ? -18.172 11.383 15.414 1 85.38 261 GLN B O 1
ATOM 6084 N N . PRO B 1 262 ? -19.188 12.82 16.75 1 85.81 262 PRO B N 1
ATOM 6085 C CA . PRO B 1 262 ? -19.391 11.82 17.797 1 85.81 262 PRO B CA 1
ATOM 6086 C C . PRO B 1 262 ? -20.109 10.57 17.297 1 85.81 262 PRO B C 1
ATOM 6088 O O . PRO B 1 262 ? -19.766 9.453 17.672 1 85.81 262 PRO B O 1
ATOM 6091 N N . GLU B 1 263 ? -21.125 10.773 16.469 1 87.31 263 GLU B N 1
ATOM 6092 C CA . GLU B 1 263 ? -21.859 9.641 15.922 1 87.31 263 GLU B CA 1
ATOM 6093 C C . GLU B 1 263 ? -20.969 8.727 15.109 1 87.31 263 GLU B C 1
ATOM 6095 O O . GLU B 1 263 ? -21.078 7.5 15.188 1 87.31 263 GLU B O 1
ATOM 6100 N N . GLU B 1 264 ? -20.125 9.336 14.336 1 86.75 264 GLU B N 1
ATOM 6101 C CA . GLU B 1 264 ? -19.203 8.555 13.508 1 86.75 264 GLU B CA 1
ATOM 6102 C C . GLU B 1 264 ? -18.172 7.832 14.359 1 86.75 264 GLU B C 1
ATOM 6104 O O . GLU B 1 264 ? -17.812 6.688 14.07 1 86.75 264 GLU B O 1
ATOM 6109 N N . GLN B 1 265 ? -17.719 8.469 15.391 1 86.56 265 GLN B N 1
ATOM 6110 C CA . GLN B 1 265 ? -16.766 7.848 16.312 1 86.56 265 GLN B CA 1
ATOM 6111 C C . GLN B 1 265 ? -17.375 6.637 17 1 86.56 265 GLN B C 1
ATOM 6113 O O . GLN B 1 265 ? -16.75 5.586 17.109 1 86.56 265 GLN B O 1
ATOM 6118 N N . ALA B 1 266 ? -18.594 6.844 17.422 1 89.5 266 ALA B N 1
ATOM 6119 C CA . ALA B 1 266 ? -19.297 5.754 18.094 1 89.5 266 ALA B CA 1
ATOM 6120 C C . ALA B 1 266 ? -19.547 4.59 17.141 1 89.5 266 ALA B C 1
ATOM 6122 O O . ALA B 1 266 ? -19.406 3.424 17.516 1 89.5 266 ALA B O 1
ATOM 6123 N N . SER B 1 267 ? -19.938 4.93 15.961 1 90.12 267 SER B N 1
ATOM 6124 C CA . SER B 1 267 ? -20.188 3.916 14.945 1 90.12 267 SER B CA 1
ATOM 6125 C C . SER B 1 267 ? -18.922 3.127 14.633 1 90.12 267 SER B C 1
ATOM 6127 O O . SER B 1 267 ? -18.969 1.9 14.508 1 90.12 267 SER B O 1
ATOM 6129 N N . LEU B 1 268 ? -17.844 3.785 14.523 1 90.75 268 LEU B N 1
ATOM 6130 C CA . LEU B 1 268 ? -16.578 3.127 14.234 1 90.75 268 LEU B CA 1
ATOM 6131 C C . LEU B 1 268 ? -16.141 2.246 15.406 1 90.75 268 LEU B C 1
ATOM 6133 O O . LEU B 1 268 ? -15.648 1.132 15.203 1 90.75 268 LEU B O 1
ATOM 6137 N N . ALA B 1 269 ? -16.328 2.754 16.594 1 89.12 269 ALA B N 1
ATOM 6138 C CA . ALA B 1 269 ? -15.969 1.982 17.781 1 89.12 269 ALA B CA 1
ATOM 6139 C C . ALA B 1 269 ? -16.781 0.69 17.859 1 89.12 269 ALA B C 1
ATOM 6141 O O . ALA B 1 269 ? -16.234 -0.375 18.141 1 89.12 269 ALA B O 1
ATOM 6142 N N . ARG B 1 270 ? -18.047 0.85 17.625 1 90.5 270 ARG B N 1
ATOM 6143 C CA . ARG B 1 270 ? -18.906 -0.32 17.625 1 90.5 270 ARG B CA 1
ATOM 6144 C C . ARG B 1 270 ? -18.5 -1.312 16.547 1 90.5 270 ARG B C 1
ATOM 6146 O O . ARG B 1 270 ? -18.484 -2.523 16.781 1 90.5 270 ARG B O 1
ATOM 6153 N N . LEU B 1 271 ? -18.219 -0.805 15.406 1 92.56 271 LEU B N 1
ATOM 6154 C CA . LEU B 1 271 ? -17.797 -1.638 14.289 1 92.56 271 LEU B CA 1
ATOM 6155 C C . LEU B 1 271 ? -16.531 -2.408 14.633 1 92.56 271 LEU B C 1
ATOM 6157 O O . LEU B 1 271 ? -16.422 -3.607 14.367 1 92.56 271 LEU B O 1
ATOM 6161 N N . LEU B 1 272 ? -15.586 -1.775 15.242 1 92.19 272 LEU B N 1
ATOM 6162 C CA . LEU B 1 272 ? -14.32 -2.402 15.617 1 92.19 272 LEU B CA 1
ATOM 6163 C C . LEU B 1 272 ? -14.539 -3.465 16.688 1 92.19 272 LEU B C 1
ATOM 6165 O O . LEU B 1 272 ? -13.883 -4.508 16.672 1 92.19 272 LEU B O 1
ATOM 6169 N N . GLU B 1 273 ? -15.477 -3.219 17.531 1 89.81 273 GLU B N 1
ATOM 6170 C CA . GLU B 1 273 ? -15.812 -4.203 18.562 1 89.81 273 GLU B CA 1
ATOM 6171 C C . GLU B 1 273 ? -16.422 -5.457 17.938 1 89.81 273 GLU B C 1
ATOM 6173 O O . GLU B 1 273 ? -16.109 -6.578 18.344 1 89.81 273 GLU B O 1
ATOM 6178 N N . GLU B 1 274 ? -17.312 -5.262 17.047 1 90.88 274 GLU B N 1
ATOM 6179 C CA . GLU B 1 274 ? -17.953 -6.379 16.359 1 90.88 274 GLU B CA 1
ATOM 6180 C C . GLU B 1 274 ? -16.922 -7.219 15.602 1 90.88 274 GLU B C 1
ATOM 6182 O O . GLU B 1 274 ? -16.984 -8.453 15.633 1 90.88 274 GLU B O 1
ATOM 6187 N N . VAL B 1 275 ? -16.016 -6.566 14.961 1 92 275 VAL B N 1
ATOM 6188 C CA . VAL B 1 275 ? -14.992 -7.254 14.172 1 92 275 VAL B CA 1
ATOM 6189 C C . VAL B 1 275 ? -14.039 -7.996 15.102 1 92 275 VAL B C 1
ATOM 6191 O O . VAL B 1 275 ? -13.578 -9.094 14.773 1 92 275 VAL B O 1
ATOM 6194 N N . ALA B 1 276 ? -13.773 -7.402 16.25 1 88.19 276 ALA B N 1
ATOM 6195 C CA . ALA B 1 276 ? -12.859 -8.016 17.219 1 88.19 276 ALA B CA 1
ATOM 6196 C C . ALA B 1 276 ? -13.43 -9.328 17.75 1 88.19 276 ALA B C 1
ATOM 6198 O O . ALA B 1 276 ? -12.68 -10.188 18.219 1 88.19 276 ALA B O 1
ATOM 6199 N N . ARG B 1 277 ? -14.711 -9.508 17.625 1 88.62 277 ARG B N 1
ATOM 6200 C CA . ARG B 1 277 ? -15.367 -10.688 18.172 1 88.62 277 ARG B CA 1
ATOM 6201 C C . ARG B 1 277 ? -15.414 -11.82 17.141 1 88.62 277 ARG B C 1
ATOM 6203 O O . ARG B 1 277 ? -15.789 -12.945 17.469 1 88.62 277 ARG B O 1
ATOM 6210 N N . VAL B 1 278 ? -14.992 -11.516 15.977 1 90.56 278 VAL B N 1
ATOM 6211 C CA . VAL B 1 278 ? -15.023 -12.531 14.93 1 90.56 278 VAL B CA 1
ATOM 6212 C C . VAL B 1 278 ? -13.953 -13.586 15.211 1 90.56 278 VAL B C 1
ATOM 6214 O O . VAL B 1 278 ? -12.766 -13.273 15.312 1 90.56 278 VAL B O 1
ATOM 6217 N N . PRO B 1 279 ? -14.297 -14.844 15.305 1 87.44 279 PRO B N 1
ATOM 6218 C CA . PRO B 1 279 ? -13.375 -15.906 15.711 1 87.44 279 PRO B CA 1
ATOM 6219 C C . PRO B 1 279 ? -12.227 -16.094 14.727 1 87.44 279 PRO B C 1
ATOM 6221 O O . PRO B 1 279 ? -11.102 -16.406 15.141 1 87.44 279 PRO B O 1
ATOM 6224 N N . GLU B 1 280 ? -12.492 -15.922 13.477 1 88.19 280 GLU B N 1
ATOM 6225 C CA . GLU B 1 280 ? -11.477 -16.141 12.445 1 88.19 280 GLU B CA 1
ATOM 6226 C C . GLU B 1 280 ? -10.336 -15.141 12.578 1 88.19 280 GLU B C 1
ATOM 6228 O O . GLU B 1 280 ? -9.258 -15.344 12.016 1 88.19 280 GLU B O 1
ATOM 6233 N N . LEU B 1 281 ? -10.555 -14.07 13.281 1 88 281 LEU B N 1
ATOM 6234 C CA . LEU B 1 281 ? -9.578 -12.984 13.336 1 88 281 LEU B CA 1
ATOM 6235 C C . LEU B 1 281 ? -8.828 -12.992 14.664 1 88 281 LEU B C 1
ATOM 6237 O O . LEU B 1 281 ? -7.91 -12.195 14.867 1 88 281 LEU B O 1
ATOM 6241 N N . LYS B 1 282 ? -9.125 -13.859 15.555 1 79.88 282 LYS B N 1
ATOM 6242 C CA . LYS B 1 282 ? -8.531 -13.891 16.891 1 79.88 282 LYS B CA 1
ATOM 6243 C C . LYS B 1 282 ? -7.035 -14.156 16.828 1 79.88 282 LYS B C 1
ATOM 6245 O O . LYS B 1 282 ? -6.258 -13.57 17.578 1 79.88 282 LYS B O 1
ATOM 6250 N N . ASP B 1 283 ? -6.621 -14.938 15.859 1 73.94 283 ASP B N 1
ATOM 6251 C CA . ASP B 1 283 ? -5.211 -15.289 15.766 1 73.94 283 ASP B CA 1
ATOM 6252 C C . ASP B 1 283 ? -4.406 -14.18 15.094 1 73.94 283 ASP B C 1
ATOM 6254 O O . ASP B 1 283 ? -3.191 -14.086 15.281 1 73.94 283 ASP B O 1
ATOM 6258 N N . LEU B 1 284 ? -5.012 -13.43 14.305 1 71.5 284 LEU B N 1
ATOM 6259 C CA . LEU B 1 284 ? -4.309 -12.383 13.578 1 71.5 284 LEU B CA 1
ATOM 6260 C C . LEU B 1 284 ? -4.059 -11.172 14.469 1 71.5 284 LEU B C 1
ATOM 6262 O O . LEU B 1 284 ? -3.053 -10.477 14.312 1 71.5 284 LEU B O 1
ATOM 6266 N N . ALA B 1 285 ? -4.91 -10.891 15.352 1 60.22 285 ALA B N 1
ATOM 6267 C CA . ALA B 1 285 ? -4.812 -9.742 16.234 1 60.22 285 ALA B CA 1
ATOM 6268 C C . ALA B 1 285 ? -3.635 -9.891 17.203 1 60.22 285 ALA B C 1
ATOM 6270 O O . ALA B 1 285 ? -3.016 -8.898 17.594 1 60.22 285 ALA B O 1
ATOM 6271 N N . ALA B 1 286 ? -3.236 -11.039 17.516 1 56.06 286 ALA B N 1
ATOM 6272 C CA . ALA B 1 286 ? -2.197 -11.312 18.5 1 56.06 286 ALA B CA 1
ATOM 6273 C C . ALA B 1 286 ? -0.808 -11.078 17.922 1 56.06 286 ALA B C 1
ATOM 6275 O O . ALA B 1 286 ? 0.12 -10.695 18.641 1 56.06 286 ALA B O 1
ATOM 6276 N N . VAL B 1 287 ? -0.71 -11.266 16.75 1 50.91 287 VAL B N 1
ATOM 6277 C CA . VAL B 1 287 ? 0.643 -11.25 16.203 1 50.91 287 VAL B CA 1
ATOM 6278 C C . VAL B 1 287 ? 1.071 -9.812 15.922 1 50.91 287 VAL B C 1
ATOM 6280 O O . VAL B 1 287 ? 2.223 -9.438 16.172 1 50.91 287 VAL B O 1
ATOM 6283 N N . ASP B 1 288 ? 0.178 -9.031 15.266 1 52.84 288 ASP B N 1
ATOM 6284 C CA . ASP B 1 288 ? 0.671 -7.766 14.742 1 52.84 288 ASP B CA 1
ATOM 6285 C C . ASP B 1 288 ? 0.389 -6.617 15.711 1 52.84 288 ASP B C 1
ATOM 6287 O O . ASP B 1 288 ? -0.658 -6.59 16.359 1 52.84 288 ASP B O 1
ATOM 6291 N N . GLY B 1 289 ? 1.265 -6.309 16.516 1 49.91 289 GLY B N 1
ATOM 6292 C CA . GLY B 1 289 ? 1.306 -5.195 17.453 1 49.91 289 GLY B CA 1
ATOM 6293 C C . GLY B 1 289 ? 0.202 -4.18 17.219 1 49.91 289 GLY B C 1
ATOM 6294 O O . GLY B 1 289 ? -0.17 -3.443 18.125 1 49.91 289 GLY B O 1
ATOM 6295 N N . ALA B 1 290 ? -0.065 -3.814 16.031 1 57.38 290 ALA B N 1
ATOM 6296 C CA . ALA B 1 290 ? -1.007 -2.711 15.859 1 57.38 290 ALA B CA 1
ATOM 6297 C C . ALA B 1 290 ? -2.422 -3.229 15.609 1 57.38 290 ALA B C 1
ATOM 6299 O O . ALA B 1 290 ? -2.783 -3.555 14.477 1 57.38 290 ALA B O 1
ATOM 6300 N N . ARG B 1 291 ? -3.07 -3.328 1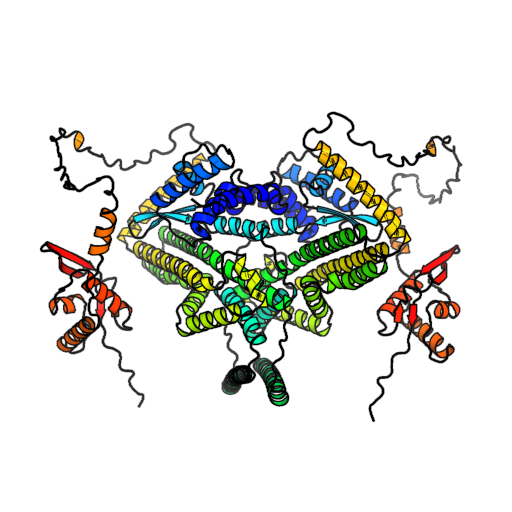6.781 1 63.53 291 ARG B N 1
ATOM 6301 C CA . ARG B 1 291 ? -4.449 -3.801 16.734 1 63.53 291 ARG B CA 1
ATOM 6302 C C . ARG B 1 291 ? -5.363 -2.762 16.094 1 63.53 291 ARG B C 1
ATOM 6304 O O . ARG B 1 291 ? -5.168 -1.558 16.281 1 63.53 291 ARG B O 1
ATOM 6311 N N . LEU B 1 292 ? -6.234 -3.158 15.211 1 78.06 292 LEU B N 1
ATOM 6312 C CA . LEU B 1 292 ? -7.215 -2.285 14.578 1 78.06 292 LEU B CA 1
ATOM 6313 C C . LEU B 1 292 ? -7.969 -1.465 15.617 1 78.06 292 LEU B C 1
ATOM 6315 O O . LEU B 1 292 ? -8.422 -0.353 15.336 1 78.06 292 LEU B O 1
ATOM 6319 N N . GLU B 1 293 ? -7.949 -1.97 16.891 1 78.75 293 GLU B N 1
ATOM 6320 C CA . GLU B 1 293 ? -8.695 -1.306 17.969 1 78.75 293 GLU B CA 1
ATOM 6321 C C . GLU B 1 293 ? -8.047 0.023 18.344 1 78.75 293 GLU B C 1
ATOM 6323 O O . GLU B 1 293 ? -8.719 0.921 18.859 1 78.75 293 GLU B O 1
ATOM 6328 N N . ASP B 1 294 ? -6.855 0.159 18.031 1 80.31 294 ASP B N 1
ATOM 6329 C CA . ASP B 1 294 ? -6.133 1.37 18.406 1 80.31 294 ASP B CA 1
ATOM 6330 C C . ASP B 1 294 ? -6.121 2.383 17.266 1 80.31 294 ASP B C 1
ATOM 6332 O O . ASP B 1 294 ? -5.629 3.5 17.422 1 80.31 294 ASP B O 1
ATOM 6336 N N . LEU B 1 295 ? -6.738 2.043 16.188 1 83.75 295 LEU B N 1
ATOM 6337 C CA . LEU B 1 295 ? -6.656 2.848 14.977 1 83.75 295 LEU B CA 1
ATOM 6338 C C . LEU B 1 295 ? -7.309 4.211 15.18 1 83.75 295 LEU B C 1
ATOM 6340 O O . LEU B 1 295 ? -6.742 5.238 14.805 1 83.75 295 LEU B O 1
ATOM 6344 N N . PRO B 1 296 ? -8.469 4.266 15.852 1 85.5 296 PRO B N 1
ATOM 6345 C CA . PRO B 1 296 ? -9.094 5.578 16.031 1 85.5 296 PRO B CA 1
ATOM 6346 C C . PRO B 1 296 ? -8.219 6.555 16.812 1 85.5 296 PRO B C 1
ATOM 6348 O O . PRO B 1 296 ? -8.102 7.723 16.438 1 85.5 296 PRO B O 1
ATOM 6351 N N . ARG B 1 297 ? -7.582 6.035 17.797 1 82.38 297 ARG B N 1
ATOM 6352 C CA . ARG B 1 297 ? -6.699 6.875 18.609 1 82.38 297 ARG B CA 1
ATOM 6353 C C . ARG B 1 297 ? -5.496 7.344 17.797 1 82.38 297 ARG B C 1
ATOM 6355 O O . ARG B 1 297 ? -5.113 8.516 17.875 1 82.38 297 ARG B O 1
ATOM 6362 N N . THR B 1 298 ? -4.957 6.43 17.062 1 82.81 298 THR B N 1
ATOM 6363 C CA . THR B 1 298 ? -3.812 6.742 16.219 1 82.81 298 THR B CA 1
ATOM 6364 C C . THR B 1 298 ? -4.191 7.77 15.156 1 82.81 298 THR B C 1
ATOM 6366 O O . THR B 1 298 ? -3.424 8.695 14.883 1 82.81 298 THR B O 1
ATOM 6369 N N . TRP B 1 299 ? -5.387 7.637 14.625 1 88.19 299 TRP B N 1
ATOM 6370 C CA . TRP B 1 299 ? -5.852 8.547 13.586 1 88.19 299 TRP B CA 1
ATOM 6371 C C . TRP B 1 299 ? -6.105 9.945 14.156 1 88.19 299 TRP B C 1
ATOM 6373 O O . TRP B 1 299 ? -5.754 10.945 13.531 1 88.19 299 TRP B O 1
ATOM 6383 N N . ILE B 1 300 ? -6.605 9.984 15.297 1 85.94 300 ILE B N 1
ATOM 6384 C CA . ILE B 1 300 ? -6.918 11.266 15.914 1 85.94 300 ILE B CA 1
ATOM 6385 C C . ILE B 1 300 ? -5.625 12.016 16.219 1 85.94 300 ILE B C 1
ATOM 6387 O O . ILE B 1 300 ? -5.508 13.211 15.945 1 85.94 300 ILE B O 1
ATOM 6391 N N . ARG B 1 301 ? -4.664 11.32 16.719 1 82.69 301 ARG B N 1
ATOM 6392 C CA . ARG B 1 301 ? -3.375 11.938 17.016 1 82.69 301 ARG B CA 1
ATOM 6393 C C . ARG B 1 301 ? -2.697 12.445 15.75 1 82.69 301 ARG B C 1
ATOM 6395 O O . ARG B 1 301 ? -2.182 13.562 15.727 1 82.69 301 ARG B O 1
ATOM 6402 N N . GLY B 1 302 ? -2.678 11.609 14.781 1 85.5 302 GLY B N 1
ATOM 6403 C CA . GLY B 1 302 ? -2.084 12.016 13.516 1 85.5 302 GLY B CA 1
ATOM 6404 C C . GLY B 1 302 ? -2.803 13.188 12.867 1 85.5 302 GLY B C 1
ATOM 6405 O O . GLY B 1 302 ? -2.162 14.125 12.391 1 85.5 302 GLY B O 1
ATOM 6406 N N . ALA B 1 303 ? -4.129 13.164 12.898 1 87.88 303 ALA B N 1
ATOM 6407 C CA . ALA B 1 303 ? -4.93 14.227 12.305 1 87.88 303 ALA B CA 1
ATOM 6408 C C . ALA B 1 303 ? -4.777 15.531 13.078 1 87.88 303 ALA B C 1
ATOM 6410 O O . ALA B 1 303 ? -4.777 16.609 12.492 1 87.88 303 ALA B O 1
ATOM 6411 N N . ALA B 1 304 ? -4.645 15.398 14.336 1 85 304 ALA B N 1
ATOM 6412 C CA . ALA B 1 304 ? -4.441 16.578 15.18 1 85 304 ALA B CA 1
ATOM 6413 C C . ALA B 1 304 ? -3.115 17.266 14.859 1 85 304 ALA B C 1
ATOM 6415 O O . ALA B 1 304 ? -3.029 18.484 14.844 1 85 304 ALA B O 1
ATOM 6416 N N . ALA B 1 305 ? -2.158 16.516 14.617 1 83.44 305 ALA B N 1
ATOM 6417 C CA . ALA B 1 305 ? -0.858 17.062 14.242 1 83.44 305 ALA B CA 1
ATOM 6418 C C . ALA B 1 305 ? -0.941 17.812 12.922 1 83.44 305 ALA B C 1
ATOM 6420 O O . ALA B 1 305 ? -0.335 18.875 12.773 1 83.44 305 ALA B O 1
ATOM 6421 N N . VAL B 1 306 ? -1.671 17.281 12.039 1 87.75 306 VAL B N 1
ATOM 6422 C CA . VAL B 1 306 ? -1.856 17.953 10.75 1 87.75 306 VAL B CA 1
ATOM 6423 C C . VAL B 1 306 ? -2.604 19.266 10.953 1 87.75 306 VAL B C 1
ATOM 6425 O O . VAL B 1 306 ? -2.229 20.297 10.391 1 87.75 306 VAL B O 1
ATOM 6428 N N . GLN B 1 307 ? -3.625 19.234 11.766 1 84.94 307 GLN B N 1
ATOM 6429 C CA . GLN B 1 307 ? -4.41 20.422 12.055 1 84.94 307 GLN B CA 1
ATOM 6430 C C . GLN B 1 307 ? -3.549 21.5 12.719 1 84.94 307 GLN B C 1
ATOM 6432 O O . GLN B 1 307 ? -3.689 22.688 12.414 1 84.94 307 GLN B O 1
ATOM 6437 N N . GLN B 1 308 ? -2.711 21.047 13.578 1 82.38 308 GLN B N 1
ATOM 6438 C CA . GLN B 1 308 ? -1.797 21.984 14.234 1 82.38 308 GLN B CA 1
ATOM 6439 C C . GLN B 1 308 ? -0.833 22.609 13.227 1 82.38 308 GLN B C 1
ATOM 6441 O O . GLN B 1 308 ? -0.529 23.797 13.305 1 82.38 308 GLN B O 1
ATOM 6446 N N . THR B 1 309 ? -0.398 21.828 12.344 1 83.19 309 THR B N 1
ATOM 6447 C CA . THR B 1 309 ? 0.484 22.328 11.289 1 83.19 309 THR B CA 1
ATOM 6448 C C . THR B 1 309 ? -0.236 23.359 10.422 1 83.19 309 THR B C 1
ATOM 6450 O O . THR B 1 309 ? 0.324 24.422 10.102 1 83.19 309 THR B O 1
ATOM 6453 N N . ILE B 1 310 ? -1.454 23.047 10.078 1 81.81 310 ILE B N 1
ATOM 6454 C CA . ILE B 1 310 ? -2.246 23.969 9.273 1 81.81 310 ILE B CA 1
ATOM 6455 C C . ILE B 1 310 ? -2.412 25.281 10.031 1 81.81 310 ILE B C 1
ATOM 6457 O O . ILE B 1 310 ? -2.254 26.359 9.453 1 81.81 310 ILE B O 1
ATOM 6461 N N . ALA B 1 311 ? -2.678 25.219 11.289 1 79.31 311 ALA B N 1
ATOM 6462 C CA . ALA B 1 311 ? -2.863 26.406 12.117 1 79.31 311 ALA B CA 1
ATOM 6463 C C . ALA B 1 311 ? -1.579 27.234 12.195 1 79.31 311 ALA B C 1
ATOM 6465 O O . ALA B 1 311 ? -1.614 28.453 12.094 1 79.31 311 ALA B O 1
ATOM 6466 N N . GLN B 1 312 ? -0.511 26.578 12.352 1 79.12 312 GLN B N 1
ATOM 6467 C CA . GLN B 1 312 ? 0.786 27.25 12.422 1 79.12 312 GLN B CA 1
ATOM 6468 C C . GLN B 1 312 ? 1.128 27.922 11.102 1 79.12 312 GLN B C 1
ATOM 6470 O O . GLN B 1 312 ? 1.61 29.062 11.086 1 79.12 312 GLN B O 1
ATOM 6475 N N . LEU B 1 313 ? 0.891 27.234 10.055 1 79 313 LEU B N 1
ATOM 6476 C CA . LEU B 1 313 ? 1.167 27.797 8.742 1 79 313 LEU B CA 1
ATOM 6477 C C . LEU B 1 313 ? 0.268 29 8.461 1 79 313 LEU B C 1
ATOM 6479 O O . LEU B 1 313 ? 0.716 30 7.891 1 79 313 LEU B O 1
ATOM 6483 N N . SER B 1 314 ? -0.945 28.875 8.906 1 75.44 314 SER B N 1
ATOM 6484 C CA . SER B 1 314 ? -1.882 29.969 8.734 1 75.44 314 SER B CA 1
ATOM 6485 C C . SER B 1 314 ? -1.446 31.188 9.539 1 75.44 314 SER B C 1
ATOM 6487 O O . SER B 1 314 ? -1.544 32.312 9.062 1 75.44 314 SER B O 1
ATOM 6489 N N . ARG B 1 315 ? -0.952 31 10.727 1 74.69 315 ARG B N 1
ATOM 6490 C CA . ARG B 1 315 ? -0.443 32.094 11.562 1 74.69 315 ARG B CA 1
ATOM 6491 C C . ARG B 1 315 ? 0.791 32.719 10.938 1 74.69 315 ARG B C 1
ATOM 6493 O O . ARG B 1 315 ? 0.938 33.938 10.961 1 74.69 315 ARG B O 1
ATOM 6500 N N . GLN B 1 316 ? 1.619 31.906 10.43 1 74.25 316 GLN B N 1
ATOM 6501 C CA . GLN B 1 316 ? 2.832 32.406 9.781 1 74.25 316 GLN B CA 1
ATOM 6502 C C . GLN B 1 316 ? 2.498 33.25 8.555 1 74.25 316 GLN B C 1
ATOM 6504 O O . GLN B 1 316 ? 3.117 34.281 8.328 1 74.25 316 GLN B O 1
ATOM 6509 N N . LEU B 1 317 ? 1.574 32.844 7.832 1 74 317 LEU B N 1
ATOM 6510 C CA . LEU B 1 317 ? 1.166 33.562 6.645 1 74 317 LEU B CA 1
ATOM 6511 C C . LEU B 1 317 ? 0.562 34.938 7.031 1 74 317 LEU B C 1
ATOM 6513 O O . LEU B 1 317 ? 0.796 35.938 6.355 1 74 317 LEU B O 1
ATOM 6517 N N . ARG B 1 318 ? -0.186 34.938 8.102 1 69.69 318 ARG B N 1
ATOM 6518 C CA . ARG B 1 318 ? -0.777 36.188 8.586 1 69.69 318 ARG B CA 1
ATOM 6519 C C . ARG B 1 318 ? 0.299 37.156 9.062 1 69.69 318 ARG B C 1
ATOM 6521 O O . ARG B 1 318 ? 0.19 38.344 8.852 1 69.69 318 ARG B O 1
ATOM 6528 N N . ARG B 1 319 ? 1.278 36.625 9.656 1 71.44 319 ARG B N 1
ATOM 6529 C CA . ARG B 1 319 ? 2.383 37.469 10.117 1 71.44 319 ARG B CA 1
ATOM 6530 C C . ARG B 1 319 ? 3.123 38.094 8.945 1 71.44 319 ARG B C 1
ATOM 6532 O O . ARG B 1 319 ? 3.574 39.25 9.031 1 71.44 319 ARG B O 1
ATOM 6539 N N . TYR B 1 320 ? 3.207 37.406 7.91 1 68.88 320 TYR B N 1
ATOM 6540 C CA . TYR B 1 320 ? 3.918 37.906 6.73 1 68.88 320 TYR B CA 1
ATOM 6541 C C . TYR B 1 320 ? 3.133 39 6.035 1 68.88 320 TYR B C 1
ATOM 6543 O O . TYR B 1 320 ? 3.705 39.812 5.293 1 68.88 320 TYR B O 1
ATOM 6551 N N . VAL B 1 321 ? 1.892 38.969 6.289 1 63.72 321 VAL B N 1
ATOM 6552 C CA . VAL B 1 321 ? 1.09 40 5.684 1 63.72 321 VAL B CA 1
ATOM 6553 C C . VAL B 1 321 ? 1.159 41.281 6.543 1 63.72 321 VAL B C 1
ATOM 6555 O O . VAL B 1 321 ? 0.837 42.375 6.078 1 63.72 321 VAL B O 1
ATOM 6558 N N . ASP B 1 322 ? 1.616 41.062 7.707 1 61.38 322 ASP B N 1
ATOM 6559 C CA . ASP B 1 322 ? 1.853 42.25 8.531 1 61.38 322 ASP B CA 1
ATOM 6560 C C . ASP B 1 322 ? 3.023 43.062 7.992 1 61.38 322 ASP B C 1
ATOM 6562 O O . ASP B 1 322 ? 4.086 42.531 7.691 1 61.38 322 ASP B O 1
ATOM 6566 N N . GLU B 1 323 ? 2.758 44.312 7.504 1 58.75 323 GLU B N 1
ATOM 6567 C CA . GLU B 1 323 ? 3.643 45.219 6.781 1 58.75 323 GLU B CA 1
ATOM 6568 C C . GLU B 1 323 ? 5.039 45.219 7.398 1 58.75 323 GLU B C 1
ATOM 6570 O O . GLU B 1 323 ? 6.039 45.188 6.676 1 58.75 323 GLU B O 1
ATOM 6575 N N . ARG B 1 324 ? 5.07 45.469 8.641 1 58.44 324 ARG B N 1
ATOM 6576 C CA . ARG B 1 324 ? 6.383 45.562 9.273 1 58.44 324 ARG B CA 1
ATOM 6577 C C . ARG B 1 324 ? 7.156 44.25 9.117 1 58.44 324 ARG B C 1
ATOM 6579 O O . ARG B 1 324 ? 8.352 44.25 8.82 1 58.44 324 ARG B O 1
ATOM 6586 N N . PHE B 1 325 ? 6.461 43.25 9.102 1 58.97 325 PHE B N 1
ATOM 6587 C CA . PHE B 1 325 ? 7.074 41.938 9 1 58.97 325 PHE B CA 1
ATOM 6588 C C . PHE B 1 325 ? 7.5 41.656 7.566 1 58.97 325 PHE B C 1
ATOM 6590 O O . PHE B 1 325 ? 8.586 41.125 7.332 1 58.97 325 PHE B O 1
ATOM 6597 N N . LEU B 1 326 ? 6.695 42.094 6.738 1 60.66 326 LEU B N 1
ATOM 6598 C CA . LEU B 1 326 ? 6.969 41.844 5.324 1 60.66 326 LEU B CA 1
ATOM 6599 C C . LEU B 1 326 ? 8.234 42.562 4.887 1 60.66 326 LEU B C 1
ATOM 6601 O O . LEU B 1 326 ? 9.031 42.031 4.113 1 60.66 326 LEU B O 1
ATOM 6605 N N . THR B 1 327 ? 8.305 43.812 5.391 1 63.03 327 THR B N 1
ATOM 6606 C CA . THR B 1 327 ? 9.484 44.594 5.027 1 63.03 327 THR B CA 1
ATOM 6607 C C . THR B 1 327 ? 10.758 43.906 5.531 1 63.03 327 THR B C 1
ATOM 6609 O O . THR B 1 327 ? 11.75 43.812 4.809 1 63.03 327 THR B O 1
ATOM 6612 N N . GLN B 1 328 ? 10.633 43.438 6.695 1 60.72 328 GLN B N 1
ATOM 6613 C CA . GLN B 1 328 ? 11.781 42.75 7.273 1 60.72 328 GLN B CA 1
ATOM 6614 C C . GLN B 1 328 ? 12.07 41.469 6.543 1 60.72 328 GLN B C 1
ATOM 6616 O O . GLN B 1 328 ? 13.227 41.156 6.238 1 60.72 328 GLN B O 1
ATOM 6621 N N . GLU B 1 329 ? 11.07 40.781 6.18 1 62.16 329 GLU B N 1
ATOM 6622 C CA . GLU B 1 329 ? 11.219 39.5 5.531 1 62.16 329 GLU B CA 1
ATOM 6623 C C . GLU B 1 329 ? 11.719 39.656 4.098 1 62.16 329 GLU B C 1
ATOM 6625 O O . GLU B 1 329 ? 12.523 38.844 3.627 1 62.16 329 GLU B O 1
ATOM 6630 N N . ARG B 1 330 ? 11.281 40.656 3.508 1 64.12 330 ARG B N 1
ATOM 6631 C CA . ARG B 1 330 ? 11.773 40.969 2.168 1 64.12 330 ARG B CA 1
ATOM 6632 C C . ARG B 1 330 ? 13.266 41.281 2.191 1 64.12 330 ARG B C 1
ATOM 6634 O O . ARG B 1 330 ? 14.008 40.844 1.3 1 64.12 330 ARG B O 1
ATOM 6641 N N . ALA B 1 331 ? 13.594 42 3.232 1 63.88 331 ALA B N 1
ATOM 6642 C CA . ALA B 1 331 ? 15.008 42.344 3.381 1 63.88 331 ALA B CA 1
ATOM 6643 C C . ALA B 1 331 ? 15.836 41.062 3.598 1 63.88 331 ALA B C 1
ATOM 6645 O O . ALA B 1 331 ? 16.906 40.906 3.016 1 63.88 331 ALA B O 1
ATOM 6646 N N . ILE B 1 332 ? 15.297 40.219 4.32 1 64.44 332 ILE B N 1
ATOM 6647 C CA . ILE B 1 332 ? 15.977 38.969 4.598 1 64.44 332 ILE B CA 1
ATOM 6648 C C . ILE B 1 332 ? 16.031 38.094 3.328 1 64.44 332 ILE B C 1
ATOM 6650 O O . ILE B 1 332 ? 17.078 37.562 2.988 1 64.44 332 ILE B O 1
ATOM 6654 N N . PHE B 1 333 ? 14.945 38.031 2.686 1 61.09 333 PHE B N 1
ATOM 6655 C CA . PHE B 1 333 ? 14.883 37.25 1.464 1 61.09 333 PHE B CA 1
ATOM 6656 C C . PHE B 1 333 ? 15.844 37.781 0.415 1 61.09 333 PHE B C 1
ATOM 6658 O O . PHE B 1 333 ? 16.531 37 -0.253 1 61.09 333 PHE B O 1
ATOM 6665 N N . ARG B 1 334 ? 15.883 39.062 0.311 1 64.56 334 ARG B N 1
ATOM 6666 C CA . ARG B 1 334 ? 16.812 39.688 -0.619 1 64.56 334 ARG B CA 1
ATOM 6667 C C . ARG B 1 334 ? 18.266 39.344 -0.244 1 64.56 334 ARG B C 1
ATOM 6669 O O . ARG B 1 334 ? 19.094 39.094 -1.117 1 64.56 334 ARG B O 1
ATOM 6676 N N . ARG B 1 335 ? 18.391 39.312 1.021 1 65.94 335 ARG B N 1
ATOM 6677 C CA . ARG B 1 335 ? 19.719 38.969 1.497 1 65.94 335 ARG B CA 1
ATOM 6678 C C . ARG B 1 335 ? 20.062 37.5 1.217 1 65.94 335 ARG B C 1
ATOM 6680 O O . ARG B 1 335 ? 21.172 37.188 0.785 1 65.94 335 ARG B O 1
ATOM 6687 N N . ILE B 1 336 ? 19.125 36.688 1.396 1 64.69 336 ILE B N 1
ATOM 6688 C CA . ILE B 1 336 ? 19.328 35.281 1.127 1 64.69 336 ILE B CA 1
ATOM 6689 C C . ILE B 1 336 ? 19.531 35.062 -0.37 1 64.69 336 ILE B C 1
ATOM 6691 O O . ILE B 1 336 ? 20.438 34.312 -0.776 1 64.69 336 ILE B O 1
ATOM 6695 N N . GLN B 1 337 ? 18.734 35.625 -1.16 1 62.81 337 GLN B N 1
ATOM 6696 C CA . GLN B 1 337 ? 18.875 35.531 -2.609 1 62.81 337 GLN B CA 1
ATOM 6697 C C . GLN B 1 337 ? 20.25 36.031 -3.062 1 62.81 337 GLN B C 1
ATOM 6699 O O . GLN B 1 337 ? 20.875 35.438 -3.945 1 62.81 337 GLN B O 1
ATOM 6704 N N . SER B 1 338 ? 20.641 37.094 -2.447 1 65.62 338 SER B N 1
ATOM 6705 C CA . SER B 1 338 ? 21.953 37.625 -2.752 1 65.62 338 SER B CA 1
ATOM 6706 C C . SER B 1 338 ? 23.062 36.656 -2.381 1 65.62 338 SER B C 1
ATOM 6708 O O . SER B 1 338 ? 24.016 36.469 -3.135 1 65.62 338 SER B O 1
ATOM 6710 N N . LEU B 1 339 ? 22.703 36 -1.34 1 67.12 339 LEU B N 1
ATOM 6711 C CA . LEU B 1 339 ? 23.672 35 -0.893 1 67.12 339 LEU B CA 1
ATOM 6712 C C . LEU B 1 339 ? 23.672 33.781 -1.802 1 67.12 339 LEU B C 1
ATOM 6714 O O . LEU B 1 339 ? 24.719 33.25 -2.148 1 67.12 339 LEU B O 1
ATOM 6718 N N . GLU B 1 340 ? 22.516 33.312 -2.039 1 65.94 340 GLU B N 1
ATOM 6719 C CA . GLU B 1 340 ? 22.375 32.188 -2.941 1 65.94 340 GLU B CA 1
ATOM 6720 C C . GLU B 1 340 ? 22.953 32.5 -4.32 1 65.94 340 GLU B C 1
ATOM 6722 O O . GLU B 1 340 ? 23.609 31.656 -4.934 1 65.94 340 GLU B O 1
ATOM 6727 N N . GLY B 1 341 ? 22.641 33.656 -4.777 1 62.47 341 GLY B N 1
ATOM 6728 C CA . GLY B 1 341 ? 23.234 34.094 -6.02 1 62.47 341 GLY B CA 1
ATOM 6729 C C . GLY B 1 341 ? 24.75 34.156 -5.969 1 62.47 341 GLY B C 1
ATOM 6730 O O . GLY B 1 341 ? 25.422 33.719 -6.906 1 62.47 341 GLY B O 1
ATOM 6731 N N . ALA B 1 342 ? 25.219 34.594 -4.934 1 65.56 342 ALA B N 1
ATOM 6732 C CA . ALA B 1 342 ? 26.672 34.625 -4.75 1 65.56 342 ALA B CA 1
ATOM 6733 C C . ALA B 1 342 ? 27.266 33.25 -4.664 1 65.56 342 ALA B C 1
ATOM 6735 O O . ALA B 1 342 ? 28.328 32.969 -5.215 1 65.56 342 ALA B O 1
ATOM 6736 N N . ALA B 1 343 ? 26.469 32.438 -4.016 1 67.12 343 ALA B N 1
ATOM 6737 C CA . ALA B 1 343 ? 26.906 31.047 -3.875 1 67.12 343 ALA B CA 1
ATOM 6738 C C . ALA B 1 343 ? 26.891 30.328 -5.219 1 67.12 343 ALA B C 1
ATOM 6740 O O . ALA B 1 343 ? 27.812 29.562 -5.531 1 67.12 343 ALA B O 1
ATOM 6741 N N . MET B 1 344 ? 25.844 30.531 -5.914 1 63.31 344 MET B N 1
ATOM 6742 C CA . MET B 1 344 ? 25.719 29.906 -7.227 1 63.31 344 MET B CA 1
ATOM 6743 C C . MET B 1 344 ? 26.797 30.406 -8.188 1 63.31 344 MET B C 1
ATOM 6745 O O . MET B 1 344 ? 27.281 29.641 -9.023 1 63.31 344 MET B O 1
ATOM 6749 N N . ALA B 1 345 ? 27.156 31.594 -8 1 62.59 345 ALA B N 1
ATOM 6750 C CA . ALA B 1 345 ? 28.188 32.188 -8.828 1 62.59 345 ALA B CA 1
ATOM 6751 C C . ALA B 1 345 ? 29.562 31.578 -8.555 1 62.59 345 ALA B C 1
ATOM 6753 O O . ALA B 1 345 ? 30.422 31.547 -9.438 1 62.59 345 ALA B O 1
ATOM 6754 N N . VAL B 1 346 ? 29.625 30.984 -7.422 1 64.38 346 VAL B N 1
ATOM 6755 C CA . VAL B 1 346 ? 30.922 30.422 -7.098 1 64.38 346 VAL B CA 1
ATOM 6756 C C . VAL B 1 346 ? 30.859 28.891 -7.188 1 64.38 346 VAL B C 1
ATOM 6758 O O . VAL B 1 346 ? 31.844 28.203 -6.879 1 64.38 346 VAL B O 1
ATOM 6761 N N . ARG B 1 347 ? 29.766 28.422 -7.484 1 61.72 347 ARG B N 1
ATOM 6762 C CA . ARG B 1 347 ? 29.516 26.984 -7.508 1 61.72 347 ARG B CA 1
ATOM 6763 C C . ARG B 1 347 ? 30.562 26.25 -8.344 1 61.72 347 ARG B C 1
ATOM 6765 O O . ARG B 1 347 ? 31.047 25.188 -7.953 1 61.72 347 ARG B O 1
ATOM 6772 N N . GLU B 1 348 ? 30.953 26.766 -9.477 1 64.19 348 GLU B N 1
ATOM 6773 C CA . GLU B 1 348 ? 31.922 26.125 -10.375 1 64.19 348 GLU B CA 1
ATOM 6774 C C . GLU B 1 348 ? 33.344 26.359 -9.898 1 64.19 348 GLU B C 1
ATOM 6776 O O . GLU B 1 348 ? 34.281 25.641 -10.305 1 64.19 348 GLU B O 1
ATOM 6781 N N . ALA B 1 349 ? 33.719 27.422 -9.203 1 62.09 349 ALA B N 1
ATOM 6782 C CA . ALA B 1 349 ? 35.031 27.703 -8.641 1 62.09 349 ALA B CA 1
ATOM 6783 C C . ALA B 1 349 ? 34.938 28.047 -7.16 1 62.09 349 ALA B C 1
ATOM 6785 O O . ALA B 1 349 ? 34.938 29.219 -6.781 1 62.09 349 ALA B O 1
ATOM 6786 N N . PRO B 1 350 ? 34.562 27.016 -6.41 1 59.62 350 PRO B N 1
ATOM 6787 C CA . PRO B 1 350 ? 34.375 27.281 -4.98 1 59.62 350 PRO B CA 1
ATOM 6788 C C . PRO B 1 350 ? 35.594 27.938 -4.328 1 59.62 350 PRO B C 1
ATOM 6790 O O . PRO B 1 350 ? 36.719 27.547 -4.578 1 59.62 350 PRO B O 1
ATOM 6793 N N . PRO B 1 351 ? 35.406 29.156 -3.822 1 60 351 PRO B N 1
ATOM 6794 C CA . PRO B 1 351 ? 36.562 29.828 -3.25 1 60 351 PRO B CA 1
ATOM 6795 C C . PRO B 1 351 ? 37.281 28.984 -2.182 1 60 351 PRO B C 1
ATOM 6797 O O . PRO B 1 351 ? 36.625 28.172 -1.508 1 60 351 PRO B O 1
ATOM 6800 N N . GLN B 1 352 ? 38.5 28.688 -2.311 1 58.38 352 GLN B N 1
ATOM 6801 C CA . GLN B 1 352 ? 39.344 27.891 -1.411 1 58.38 352 GLN B CA 1
ATOM 6802 C C . GLN B 1 352 ? 39.188 28.375 0.031 1 58.38 352 GLN B C 1
ATOM 6804 O O . GLN B 1 352 ? 39.406 27.609 0.97 1 58.38 352 GLN B O 1
ATOM 6809 N N . GLY B 1 353 ? 38.781 29.75 0.31 1 56.28 353 GLY B N 1
ATOM 6810 C CA . GLY B 1 353 ? 38.719 30.328 1.64 1 56.28 353 GLY B CA 1
ATOM 6811 C C . GLY B 1 353 ? 37.281 30.641 2.078 1 56.28 353 GLY B C 1
ATOM 6812 O O . GLY B 1 353 ? 36.344 30.031 1.585 1 56.28 353 GLY B O 1
ATOM 6813 N N . GLU B 1 354 ? 37.25 31.562 3.092 1 56.34 354 GLU B N 1
ATOM 6814 C CA . GLU B 1 354 ? 35.969 32.062 3.578 1 56.34 354 GLU B CA 1
ATOM 6815 C C . GLU B 1 354 ? 35.125 32.656 2.439 1 56.34 354 GLU B C 1
ATOM 6817 O O . GLU B 1 354 ? 35.625 33.438 1.64 1 56.34 354 GLU B O 1
ATOM 6822 N N . PHE B 1 355 ? 34.25 32.125 1.908 1 57.81 355 PHE B N 1
ATOM 6823 C CA . PHE B 1 355 ? 33.438 32.531 0.765 1 57.81 355 PHE B CA 1
ATOM 6824 C C . PHE B 1 355 ? 32.594 33.75 1.095 1 57.81 355 PHE B C 1
ATOM 6826 O O . PHE B 1 355 ? 32.531 34.688 0.309 1 57.81 355 PHE B O 1
ATOM 6833 N N . LEU B 1 356 ? 31.734 33.812 2.037 1 56.72 356 LEU B N 1
ATOM 6834 C CA . LEU B 1 356 ? 30.906 34.938 2.514 1 56.72 356 LEU B CA 1
ATOM 6835 C C . LEU B 1 356 ? 30.984 35.031 4.031 1 56.72 356 LEU B C 1
ATOM 6837 O O . LEU B 1 356 ? 30.938 34.031 4.742 1 56.72 356 LEU B O 1
ATOM 6841 N N . ALA B 1 357 ? 31.422 36.188 4.684 1 54 357 ALA B N 1
ATOM 6842 C CA . ALA B 1 357 ? 31.391 36.469 6.117 1 54 357 ALA B CA 1
ATOM 6843 C C . ALA B 1 357 ? 30 36.938 6.555 1 54 357 ALA B C 1
ATOM 6845 O O . ALA B 1 357 ? 29.391 37.781 5.906 1 54 357 ALA B O 1
ATOM 6846 N N . ILE B 1 358 ? 29.203 36.188 6.934 1 52.5 358 ILE B N 1
ATOM 6847 C CA . ILE B 1 358 ? 27.938 36.625 7.512 1 52.5 358 ILE B CA 1
ATOM 6848 C C . ILE B 1 358 ? 28.188 37.219 8.891 1 52.5 358 ILE B C 1
ATOM 6850 O O . ILE B 1 358 ? 28.812 36.594 9.75 1 52.5 358 ILE B O 1
ATOM 6854 N N . ASP B 1 359 ? 27.938 38.531 9.039 1 44.75 359 ASP B N 1
ATOM 6855 C CA . ASP B 1 359 ? 28.062 39.156 10.352 1 44.75 359 ASP B CA 1
ATOM 6856 C C . ASP B 1 359 ? 27.141 38.5 11.367 1 44.75 359 ASP B C 1
ATOM 6858 O O . ASP B 1 359 ? 25.922 38.438 11.172 1 44.75 359 ASP B O 1
ATOM 6862 N N . LEU B 1 360 ? 27.438 37.438 11.742 1 42.91 360 LEU B N 1
ATOM 6863 C CA . LEU B 1 360 ? 26.609 36.938 12.828 1 42.91 360 LEU B CA 1
ATOM 6864 C C . LEU B 1 360 ? 26.453 37.969 13.93 1 42.91 360 LEU B C 1
ATOM 6866 O O . LEU B 1 360 ? 27.406 38.625 14.305 1 42.91 360 LEU B O 1
ATOM 6870 N N . PRO B 1 361 ? 25.312 38.656 14.047 1 38.69 361 PRO B N 1
ATOM 6871 C CA . PRO B 1 361 ? 25.234 39.438 15.273 1 38.69 361 PRO B CA 1
ATOM 6872 C C . PRO B 1 361 ? 25.875 38.75 16.469 1 38.69 361 PRO B C 1
ATOM 6874 O O . PRO B 1 361 ? 25.547 37.594 16.75 1 38.69 361 PRO B O 1
ATOM 6877 N N . ARG B 1 362 ? 27.156 38.719 16.484 1 37.28 362 ARG B N 1
ATOM 6878 C CA . ARG B 1 362 ? 27.703 38.219 17.734 1 37.28 362 ARG B CA 1
ATOM 6879 C C . ARG B 1 362 ? 27.109 38.969 18.922 1 37.28 362 ARG B C 1
ATOM 6881 O O . ARG B 1 362 ? 27.188 40.188 19 1 37.28 362 ARG B O 1
ATOM 6888 N N . ALA B 1 363 ? 25.922 38.656 19.375 1 37.84 363 ALA B N 1
ATOM 6889 C CA . ALA B 1 363 ? 25.688 39.188 20.703 1 37.84 363 ALA B CA 1
ATOM 6890 C C . ALA B 1 363 ? 26.984 39.25 21.516 1 37.84 363 ALA B C 1
ATOM 6892 O O . ALA B 1 363 ? 27.75 38.281 21.547 1 37.84 363 ALA B O 1
ATOM 6893 N N . ALA B 1 364 ? 27.562 40.375 21.422 1 36.66 364 ALA B N 1
ATOM 6894 C CA . ALA B 1 364 ? 28.609 40.531 22.406 1 36.66 364 ALA B CA 1
ATOM 6895 C C . ALA B 1 364 ? 28.219 39.906 23.75 1 36.66 364 ALA B C 1
ATOM 6897 O O . ALA B 1 364 ? 27.25 40.344 24.375 1 36.66 364 ALA B O 1
ATOM 6898 N N . VAL B 1 365 ? 28.219 38.625 23.812 1 36.62 365 VAL B N 1
ATOM 6899 C CA . VAL B 1 365 ? 28 38.062 25.141 1 36.62 365 VAL B CA 1
ATOM 6900 C C . VAL B 1 365 ? 28.938 38.75 26.156 1 36.62 365 VAL B C 1
ATOM 6902 O O . VAL B 1 365 ? 30.156 38.594 26.047 1 36.62 365 VAL B O 1
ATOM 6905 N N . ASN B 1 366 ? 28.609 39.969 26.453 1 33.97 366 ASN B N 1
ATOM 6906 C CA . ASN B 1 366 ? 29.266 40.406 27.688 1 33.97 366 ASN B CA 1
ATOM 6907 C C . ASN B 1 366 ? 29.094 39.375 28.797 1 33.97 366 ASN B C 1
ATOM 6909 O O . ASN B 1 366 ? 27.984 39.062 29.219 1 33.97 366 ASN B O 1
ATOM 6913 N N . LEU B 1 367 ? 30.016 38.5 28.875 1 34.34 367 LEU B N 1
ATOM 6914 C CA . LEU B 1 367 ? 30.031 37.594 30 1 34.34 367 LEU B CA 1
ATOM 6915 C C . LEU B 1 367 ? 29.984 38.312 31.328 1 34.34 367 LEU B C 1
ATOM 6917 O O . LEU B 1 367 ? 30.828 39.188 31.578 1 34.34 367 LEU B O 1
ATOM 6921 N N . PRO B 1 368 ? 28.859 38.562 31.938 1 36.5 368 PRO B N 1
ATOM 6922 C CA . PRO B 1 368 ? 28.922 39.188 33.25 1 36.5 368 PRO B CA 1
ATOM 6923 C C . PRO B 1 368 ? 30.109 38.688 34.094 1 36.5 368 PRO B C 1
ATOM 6925 O O . PRO B 1 368 ? 30.531 39.344 35.031 1 36.5 368 PRO B O 1
ATOM 6928 N N . LEU B 1 369 ? 30.609 37.406 33.938 1 36.28 369 LEU B N 1
ATOM 6929 C CA . LEU B 1 369 ? 31.766 37.031 34.75 1 36.28 369 LEU B CA 1
ATOM 6930 C C . LEU B 1 369 ? 33 37.844 34.344 1 36.28 369 LEU B C 1
ATOM 6932 O O . LEU B 1 369 ? 34.094 37.656 34.906 1 36.28 369 LEU B O 1
ATOM 6936 N N . ASP B 1 370 ? 33.156 38.594 33.344 1 36.34 370 ASP B N 1
ATOM 6937 C CA . ASP B 1 370 ? 34.281 39.5 33.438 1 36.34 370 ASP B CA 1
ATOM 6938 C C . ASP B 1 370 ? 34.094 40.531 34.531 1 36.34 370 ASP B C 1
ATOM 6940 O O . ASP B 1 370 ? 34.875 41.5 34.625 1 36.34 370 ASP B O 1
ATOM 6944 N N . ARG B 1 371 ? 32.75 40.75 34.938 1 33.34 371 ARG B N 1
ATOM 6945 C CA . ARG B 1 371 ? 32.594 41.344 36.281 1 33.34 371 ARG B CA 1
ATOM 6946 C C . ARG B 1 371 ? 33.062 40.375 37.375 1 33.34 371 ARG B C 1
ATOM 6948 O O . ARG B 1 371 ? 33.062 39.156 37.156 1 33.34 371 ARG B O 1
ATOM 6955 N N . ARG B 1 372 ? 33.938 40.781 38.312 1 33.44 372 ARG B N 1
ATOM 6956 C CA . ARG B 1 372 ? 34.469 40 39.406 1 33.44 372 ARG B CA 1
ATOM 6957 C C . ARG B 1 372 ? 33.406 39 39.938 1 33.44 372 ARG B C 1
ATOM 6959 O O . ARG B 1 372 ? 32.219 39.312 39.875 1 33.44 372 ARG B O 1
ATOM 6966 N N . LEU B 1 373 ? 33.656 37.719 39.906 1 30.19 373 LEU B N 1
ATOM 6967 C CA . LEU B 1 373 ? 33 36.594 40.562 1 30.19 373 LEU B CA 1
ATOM 6968 C C . LEU B 1 373 ? 32.5 37 41.938 1 30.19 373 LEU B C 1
ATOM 6970 O O . LEU B 1 373 ? 33.25 37.438 42.812 1 30.19 373 LEU B O 1
ATOM 6974 N N . PHE B 1 374 ? 31.328 37.719 42.125 1 32.16 374 PHE B N 1
ATOM 6975 C CA . PHE B 1 374 ? 30.703 37.688 43.438 1 32.16 374 PHE B CA 1
ATOM 6976 C C . PHE B 1 374 ? 30.875 36.312 44.062 1 32.16 374 PHE B C 1
ATOM 6978 O O . PHE B 1 374 ? 31.047 35.312 43.375 1 32.16 374 PHE B O 1
ATOM 6985 N N . GLN B 1 375 ? 31.25 36.219 45.406 1 32.06 375 GLN B N 1
ATOM 6986 C CA . GLN B 1 375 ? 31.391 35.188 46.406 1 32.06 375 GLN B CA 1
ATOM 6987 C C . GLN B 1 375 ? 30.188 34.25 46.406 1 32.06 375 GLN B C 1
ATOM 6989 O O . GLN B 1 375 ? 29.109 34.625 45.938 1 32.06 375 GLN B O 1
ATOM 6994 N N . PRO B 1 376 ? 30.078 33.25 47.406 1 29.84 376 PRO B N 1
ATOM 6995 C CA . PRO B 1 376 ? 29.531 31.891 47.375 1 29.84 376 PRO B CA 1
ATOM 6996 C C . PRO B 1 376 ? 28.016 31.875 47.156 1 29.84 376 PRO B C 1
ATOM 6998 O O . PRO B 1 376 ? 27.281 32.562 47.906 1 29.84 376 PRO B O 1
ATOM 7001 N N . PRO B 1 377 ? 27.438 31.906 46.156 1 25.8 377 PRO B N 1
ATOM 7002 C CA . PRO B 1 377 ? 25.984 31.859 46.281 1 25.8 377 PRO B CA 1
ATOM 7003 C C . PRO B 1 377 ? 25.5 30.578 46.969 1 25.8 377 PRO B C 1
ATOM 7005 O O . PRO B 1 377 ? 24.375 30.141 46.75 1 25.8 377 PRO B O 1
ATOM 7008 N N . PHE B 1 378 ? 26.25 30.094 48 1 28.14 378 PHE B N 1
ATOM 7009 C CA . PHE B 1 378 ? 25.984 28.766 48.5 1 28.14 378 PHE B CA 1
ATOM 7010 C C . PHE B 1 378 ? 24.516 28.625 48.906 1 28.14 378 PHE B C 1
ATOM 7012 O O . PHE B 1 378 ? 24.047 29.359 49.781 1 28.14 378 PHE B O 1
ATOM 7019 N N . ARG B 1 379 ? 23.719 28.469 48.094 1 25.72 379 ARG B N 1
ATOM 7020 C CA . ARG B 1 379 ? 22.438 28.25 48.781 1 25.72 379 ARG B CA 1
ATOM 7021 C C . ARG B 1 379 ? 22.547 27.125 49.812 1 25.72 379 ARG B C 1
ATOM 7023 O O . ARG B 1 379 ? 23.391 26.234 49.656 1 25.72 379 ARG B O 1
ATOM 7030 N N . LEU B 1 380 ? 21.938 27.219 50.844 1 23.22 380 LEU B N 1
ATOM 7031 C CA . LEU B 1 380 ? 21.594 26.484 52.062 1 23.22 380 LEU B CA 1
ATOM 7032 C C . LEU B 1 380 ? 21.125 25.078 51.719 1 23.22 380 LEU B C 1
ATOM 7034 O O . LEU B 1 380 ? 20.219 24.891 50.875 1 23.22 380 LEU B O 1
ATOM 7038 N N . ARG B 1 381 ? 22.016 24.125 51.844 1 25.45 381 ARG B N 1
ATOM 7039 C CA . ARG B 1 381 ? 21.875 22.688 52 1 25.45 381 ARG B CA 1
ATOM 7040 C C . ARG B 1 381 ? 20.719 22.344 52.938 1 25.45 381 ARG B C 1
ATOM 7042 O O . ARG B 1 381 ? 20.875 22.453 54.156 1 25.45 381 ARG B O 1
ATOM 7049 N N . LEU B 1 382 ? 19.562 22.734 52.531 1 22.05 382 LEU B N 1
ATOM 7050 C CA . LEU B 1 382 ? 18.625 22.141 53.469 1 22.05 382 LEU B CA 1
ATOM 7051 C C . LEU B 1 382 ? 18.766 20.625 53.531 1 22.05 382 LEU B C 1
ATOM 7053 O O . LEU B 1 382 ? 18.609 19.953 52.5 1 22.05 382 LEU B O 1
ATOM 7057 N N . ARG B 1 383 ? 19.688 20.219 54.25 1 24.62 383 ARG B N 1
ATOM 7058 C CA . ARG B 1 383 ? 19.875 18.844 54.75 1 24.62 383 ARG B CA 1
ATOM 7059 C C . ARG B 1 383 ? 18.547 18.203 55.125 1 24.62 383 ARG B C 1
ATOM 7061 O O . ARG B 1 383 ? 17.891 18.641 56.062 1 24.62 383 ARG B O 1
ATOM 7068 N N . ASP B 1 384 ? 17.734 18.094 54.156 1 22.94 384 ASP B N 1
ATOM 7069 C CA . ASP B 1 384 ? 16.625 17.344 54.719 1 22.94 384 ASP B CA 1
ATOM 7070 C C . ASP B 1 384 ? 17.109 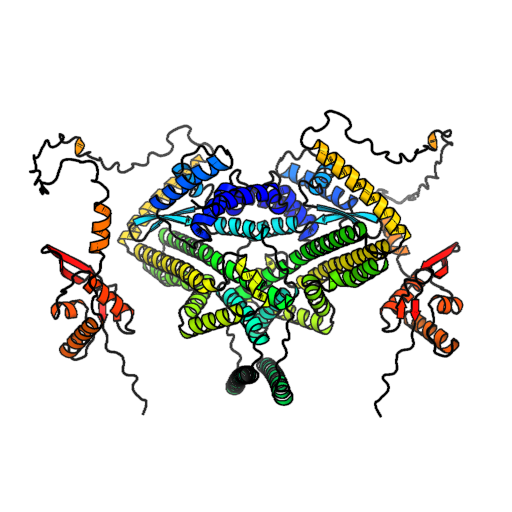16.125 55.5 1 22.94 384 ASP B C 1
ATOM 7072 O O . ASP B 1 384 ? 17.781 15.258 54.938 1 22.94 384 ASP B O 1
ATOM 7076 N N . HIS B 1 385 ? 17.438 16.328 56.656 1 23 385 HIS B N 1
ATOM 7077 C CA . HIS B 1 385 ? 17.625 15.312 57.688 1 23 385 HIS B CA 1
ATOM 7078 C C . HIS B 1 385 ? 16.531 14.25 57.625 1 23 385 HIS B C 1
ATOM 7080 O O . HIS B 1 385 ? 15.344 14.562 57.719 1 23 385 HIS B O 1
ATOM 7086 N N . ALA B 1 386 ? 16.391 13.344 56.531 1 23.31 386 ALA B N 1
ATOM 7087 C CA . ALA B 1 386 ? 15.93 12.156 57.25 1 23.31 386 ALA B CA 1
ATOM 7088 C C . ALA B 1 386 ? 16.578 12.078 58.625 1 23.31 386 ALA B C 1
ATOM 7090 O O . ALA B 1 386 ? 17.797 12.188 58.75 1 23.31 386 ALA B O 1
ATOM 7091 N N . LEU B 1 387 ? 16.078 12.578 59.75 1 21.98 387 LEU B N 1
ATOM 7092 C CA . LEU B 1 387 ? 15.914 11.977 61.062 1 21.98 387 LEU B CA 1
ATOM 7093 C C . LEU B 1 387 ? 16.219 10.484 61.031 1 21.98 387 LEU B C 1
ATOM 7095 O O . LEU B 1 387 ? 16.141 9.859 59.969 1 21.98 387 LEU B O 1
ATOM 7099 N N . ALA B 1 388 ? 16.594 9.891 61.906 1 23.06 388 ALA B N 1
ATOM 7100 C CA . ALA B 1 388 ? 16.797 8.516 62.344 1 23.06 388 ALA B CA 1
ATOM 7101 C C . ALA B 1 388 ? 15.742 7.582 61.75 1 23.06 388 ALA B C 1
ATOM 7103 O O . ALA B 1 388 ? 14.562 7.684 62.094 1 23.06 388 ALA B O 1
ATOM 7104 N N . GLY B 1 389 ? 14.805 7.109 61 1 24.8 389 GLY B N 1
ATOM 7105 C CA . GLY B 1 389 ? 14.844 5.934 61.844 1 24.8 389 GLY B CA 1
ATOM 7106 C C . GLY B 1 389 ? 16.25 5.395 62.062 1 24.8 389 GLY B C 1
ATOM 7107 O O . GLY B 1 389 ? 17.188 5.832 61.406 1 24.8 389 GLY B O 1
ATOM 7108 N N . GLY B 1 390 ? 16.344 4 62 1 26.27 390 GLY B N 1
ATOM 7109 C CA . GLY B 1 390 ? 16.094 2.664 61.5 1 26.27 390 GLY B CA 1
ATOM 7110 C C . GLY B 1 390 ? 16.422 2.514 60.031 1 26.27 390 GLY B C 1
ATOM 7111 O O . GLY B 1 390 ? 16.297 3.463 59.25 1 26.27 390 GLY B O 1
ATOM 7112 N N . GLU B 1 391 ? 16.938 1.612 59.188 1 27.11 391 GLU B N 1
ATOM 7113 C CA . GLU B 1 391 ? 18 1.649 58.188 1 27.11 391 GLU B CA 1
ATOM 7114 C C . GLU B 1 391 ? 17.641 2.609 57.062 1 27.11 391 GLU B C 1
ATOM 7116 O O . GLU B 1 391 ? 16.5 2.609 56.562 1 27.11 391 GLU B O 1
ATOM 7121 N N . GLN B 1 392 ? 18.203 3.803 56.5 1 23.7 392 GLN B N 1
ATOM 7122 C CA . GLN B 1 392 ? 18.266 5.148 55.938 1 23.7 392 GLN B CA 1
ATOM 7123 C C . GLN B 1 392 ? 18.062 5.133 54.438 1 23.7 392 GLN B C 1
ATOM 7125 O O . GLN B 1 392 ? 18.094 6.184 53.781 1 23.7 392 GLN B O 1
ATOM 7130 N N . ALA B 1 393 ? 18.281 4.191 53.531 1 25.66 393 ALA B N 1
ATOM 7131 C CA . ALA B 1 393 ? 18.812 4.293 52.188 1 25.66 393 ALA B CA 1
ATOM 7132 C C . ALA B 1 393 ? 17.719 4.758 51.219 1 25.66 393 ALA B C 1
ATOM 7134 O O . ALA B 1 393 ? 17.875 4.633 50 1 25.66 393 ALA B O 1
ATOM 7135 N N . ALA B 1 394 ? 16.359 5.23 51.5 1 25.38 394 ALA B N 1
ATOM 7136 C CA . ALA B 1 394 ? 15.031 5.352 50.875 1 25.38 394 ALA B CA 1
ATOM 7137 C C . ALA B 1 394 ? 14.891 6.68 50.125 1 25.38 394 ALA B C 1
ATOM 7139 O O . ALA B 1 394 ? 13.789 7.086 49.781 1 25.38 394 ALA B O 1
ATOM 7140 N N . GLY B 1 395 ? 15.695 7.574 49.812 1 25 395 GLY B N 1
ATOM 7141 C CA . GLY B 1 395 ? 15.555 9.016 49.656 1 25 395 GLY B CA 1
ATOM 7142 C C . GLY B 1 395 ? 14.859 9.398 48.375 1 25 395 GLY B C 1
ATOM 7143 O O . GLY B 1 395 ? 14.203 10.445 48.312 1 25 395 GLY B O 1
ATOM 7144 N N . ALA B 1 396 ? 15.266 9.078 47.281 1 26.78 396 ALA B N 1
ATOM 7145 C CA . ALA B 1 396 ? 15.102 9.836 46.031 1 26.78 396 ALA B CA 1
ATOM 7146 C C . ALA B 1 396 ? 13.656 9.797 45.562 1 26.78 396 ALA B C 1
ATOM 7148 O O . ALA B 1 396 ? 13.328 10.32 44.5 1 26.78 396 ALA B O 1
ATOM 7149 N N . ALA B 1 397 ? 12.68 9.078 46.125 1 29.02 397 ALA B N 1
ATOM 7150 C CA . ALA B 1 397 ? 11.305 8.906 45.625 1 29.02 397 ALA B CA 1
ATOM 7151 C C . ALA B 1 397 ? 10.492 10.188 45.844 1 29.02 397 ALA B C 1
ATOM 7153 O O . ALA B 1 397 ? 9.32 10.25 45.438 1 29.02 397 ALA B O 1
ATOM 7154 N N . ARG B 1 398 ? 10.969 11.109 46.594 1 29.38 398 ARG B N 1
ATOM 7155 C CA . ARG B 1 398 ? 10.062 12.141 47.094 1 29.38 398 ARG B CA 1
ATOM 7156 C C . ARG B 1 398 ? 9.773 13.18 46.031 1 29.38 398 ARG B C 1
ATOM 7158 O O . ARG B 1 398 ? 8.812 13.945 46.125 1 29.38 398 ARG B O 1
ATOM 7165 N N . GLY B 1 399 ? 10.648 13.438 45.125 1 30.27 399 GLY B N 1
ATOM 7166 C CA . GLY B 1 399 ? 10.461 14.672 44.406 1 30.27 399 GLY B CA 1
ATOM 7167 C C . GLY B 1 399 ? 9.281 14.625 43.438 1 30.27 399 GLY B C 1
ATOM 7168 O O . GLY B 1 399 ? 8.68 15.664 43.156 1 30.27 399 GLY B O 1
ATOM 7169 N N . ARG B 1 400 ? 9.18 13.555 42.844 1 32.28 400 ARG B N 1
ATOM 7170 C CA . ARG B 1 400 ? 8.188 13.484 41.781 1 32.28 400 ARG B CA 1
ATOM 7171 C C . ARG B 1 400 ? 6.777 13.672 42.312 1 32.28 400 ARG B C 1
ATOM 7173 O O . ARG B 1 400 ? 5.844 13.945 41.562 1 32.28 400 ARG B O 1
ATOM 7180 N N . GLU B 1 401 ? 6.527 13.398 43.562 1 32.25 401 GLU B N 1
ATOM 7181 C CA . GLU B 1 401 ? 5.191 13.547 44.125 1 32.25 401 GLU B CA 1
ATOM 7182 C C . GLU B 1 401 ? 4.805 15.023 44.25 1 32.25 401 GLU B C 1
ATOM 7184 O O . GLU B 1 401 ? 3.619 15.359 44.188 1 32.25 401 GLU B O 1
ATOM 7189 N N . ALA B 1 402 ? 5.777 15.875 44.469 1 31.86 402 ALA B N 1
ATOM 7190 C CA . ALA B 1 402 ? 5.375 17.266 44.719 1 31.86 402 ALA B CA 1
ATOM 7191 C C . ALA B 1 402 ? 4.793 17.891 43.438 1 31.86 402 ALA B C 1
ATOM 7193 O O . ALA B 1 402 ? 3.812 18.625 43.5 1 31.86 402 ALA B O 1
ATOM 7194 N N . LEU B 1 403 ? 5.449 17.734 42.375 1 33.75 403 LEU B N 1
ATOM 7195 C CA . LEU B 1 403 ? 4.914 18.375 41.156 1 33.75 403 LEU B CA 1
ATOM 7196 C C . LEU B 1 403 ? 3.533 17.828 40.812 1 33.75 403 LEU B C 1
ATOM 7198 O O . LEU B 1 403 ? 2.689 18.531 40.281 1 33.75 403 LEU B O 1
ATOM 7202 N N . GLY B 1 404 ? 3.271 16.609 41.062 1 34.06 404 GLY B N 1
ATOM 7203 C CA . GLY B 1 404 ? 1.926 16.078 40.906 1 34.06 404 GLY B CA 1
ATOM 7204 C C . GLY B 1 404 ? 0.901 16.797 41.75 1 34.06 404 GLY B C 1
ATOM 7205 O O . GLY B 1 404 ? -0.278 16.859 41.406 1 34.06 404 GLY B O 1
ATOM 7206 N N . ARG B 1 405 ? 1.274 17.297 42.938 1 34.66 405 ARG B N 1
ATOM 7207 C CA . ARG B 1 405 ? 0.345 17.969 43.844 1 34.66 405 ARG B CA 1
ATOM 7208 C C . ARG B 1 405 ? 0.032 19.375 43.344 1 34.66 405 ARG B C 1
ATOM 7210 O O . ARG B 1 405 ? -1.023 19.938 43.656 1 34.66 405 ARG B O 1
ATOM 7217 N N . ALA B 1 406 ? 0.935 20.109 42.906 1 35.09 406 ALA B N 1
ATOM 7218 C CA . ALA B 1 406 ? 0.595 21.453 42.438 1 35.09 406 ALA B CA 1
ATOM 7219 C C . ALA B 1 406 ? -0.377 21.406 41.25 1 35.09 406 ALA B C 1
ATOM 7221 O O . ALA B 1 406 ? -1.223 22.281 41.094 1 35.09 406 ALA B O 1
ATOM 7222 N N . LEU B 1 407 ? -0.219 20.562 40.375 1 35.44 407 LEU B N 1
ATOM 7223 C CA . LEU B 1 407 ? -1.225 20.406 39.344 1 35.44 407 LEU B CA 1
ATOM 7224 C C . LEU B 1 407 ? -2.457 19.688 39.875 1 35.44 407 LEU B C 1
ATOM 7226 O O . LEU B 1 407 ? -3.283 19.203 39.094 1 35.44 407 LEU B O 1
ATOM 7230 N N . SER B 1 408 ? -2.479 19.344 41.094 1 36.31 408 SER B N 1
ATOM 7231 C CA . SER B 1 408 ? -3.777 19.016 41.688 1 36.31 408 SER B CA 1
ATOM 7232 C C . SER B 1 408 ? -4.77 20.156 41.5 1 36.31 408 SER B C 1
ATOM 7234 O O . SER B 1 408 ? -4.734 21.125 42.281 1 36.31 408 SER B O 1
ATOM 7236 N N . GLN B 1 409 ? -5.16 20.562 40.438 1 40.97 409 GLN B N 1
ATOM 7237 C CA . GLN B 1 409 ? -6.02 21.625 39.938 1 40.97 409 GLN B CA 1
ATOM 7238 C C . GLN B 1 409 ? -7.297 21.734 40.75 1 40.97 409 GLN B C 1
ATOM 7240 O O . GLN B 1 409 ? -7.98 20.734 41 1 40.97 409 GLN B O 1
ATOM 7245 N N . PRO B 1 410 ? -7.398 22.703 41.594 1 46.25 410 PRO B N 1
ATOM 7246 C CA . PRO B 1 410 ? -8.719 22.891 42.188 1 46.25 410 PRO B CA 1
ATOM 7247 C C . PRO B 1 410 ? -9.859 22.703 41.188 1 46.25 410 PRO B C 1
ATOM 7249 O O . PRO B 1 410 ? -9.672 22.906 39.969 1 46.25 410 PRO B O 1
ATOM 7252 N N . HIS B 1 411 ? -10.852 21.844 41.469 1 57.91 411 HIS B N 1
ATOM 7253 C CA . HIS B 1 411 ? -12.062 21.625 40.688 1 57.91 411 HIS B CA 1
ATOM 7254 C C . HIS B 1 411 ? -12.781 22.938 40.375 1 57.91 411 HIS B C 1
ATOM 7256 O O . HIS B 1 411 ? -13.297 23.594 41.281 1 57.91 411 HIS B O 1
ATOM 7262 N N . VAL B 1 412 ? -12.438 23.578 39.344 1 65.19 412 VAL B N 1
ATOM 7263 C CA . VAL B 1 412 ? -13.156 24.781 38.938 1 65.19 412 VAL B CA 1
ATOM 7264 C C . VAL B 1 412 ? -14.57 24.406 38.5 1 65.19 412 VAL B C 1
ATOM 7266 O O . VAL B 1 412 ? -14.758 23.578 37.594 1 65.19 412 VAL B O 1
ATOM 7269 N N . ASP B 1 413 ? -15.516 24.828 39.156 1 74.62 413 ASP B N 1
ATOM 7270 C CA . ASP B 1 413 ? -16.922 24.609 38.844 1 74.62 413 ASP B CA 1
ATOM 7271 C C . ASP B 1 413 ? -17.328 25.344 37.562 1 74.62 413 ASP B C 1
ATOM 7273 O O . ASP B 1 413 ? -17.625 26.547 37.594 1 74.62 413 ASP B O 1
ATOM 7277 N N . ARG B 1 414 ? -17.406 24.688 36.531 1 76.69 414 ARG B N 1
ATOM 7278 C CA . ARG B 1 414 ? -17.719 25.25 35.219 1 76.69 414 ARG B CA 1
ATOM 7279 C C . ARG B 1 414 ? -19.156 25.75 35.188 1 76.69 414 ARG B C 1
ATOM 7281 O O . ARG B 1 414 ? -19.453 26.688 34.438 1 76.69 414 ARG B O 1
ATOM 7288 N N . ARG B 1 415 ? -19.969 25.172 35.938 1 79.62 415 ARG B N 1
ATOM 7289 C CA . ARG B 1 415 ? -21.359 25.625 36 1 79.62 415 ARG B CA 1
ATOM 7290 C C . ARG B 1 415 ? -21.453 27.016 36.625 1 79.62 415 ARG B C 1
ATOM 7292 O O . ARG B 1 415 ? -22.219 27.859 36.156 1 79.62 415 ARG B O 1
ATOM 7299 N N . ALA B 1 416 ? -20.641 27.219 37.562 1 82.69 416 ALA B N 1
ATOM 7300 C CA . ALA B 1 416 ? -20.609 28.531 38.188 1 82.69 416 ALA B CA 1
ATOM 7301 C C . ALA B 1 416 ? -20.047 29.594 37.25 1 82.69 416 ALA B C 1
ATOM 7303 O O . ALA B 1 416 ? -20.562 30.719 37.188 1 82.69 416 ALA B O 1
ATOM 7304 N N . LEU B 1 417 ? -19.172 29.172 36.469 1 82.12 417 LEU B N 1
ATOM 7305 C CA . LEU B 1 417 ? -18.562 30.094 35.531 1 82.12 417 LEU B CA 1
ATOM 7306 C C . LEU B 1 417 ? -19.531 30.453 34.406 1 82.12 417 LEU B C 1
ATOM 7308 O O . LEU B 1 417 ? -19.609 31.625 34 1 82.12 417 LEU B O 1
ATOM 7312 N N . ARG B 1 418 ? -20.25 29.547 34 1 82.56 418 ARG B N 1
ATOM 7313 C CA . ARG B 1 418 ? -21.297 29.828 33.031 1 82.56 418 ARG B CA 1
ATOM 7314 C C . ARG B 1 418 ? -22.328 30.781 33.625 1 82.56 418 ARG B C 1
ATOM 7316 O O . ARG B 1 418 ? -22.828 31.672 32.906 1 82.56 418 ARG B O 1
ATOM 7323 N N . GLY B 1 419 ? -22.578 30.578 34.812 1 84 419 GLY B N 1
ATOM 7324 C CA . GLY B 1 419 ? -23.453 31.5 35.5 1 84 419 GLY B CA 1
ATOM 7325 C C . GLY B 1 419 ? -22.922 32.906 35.562 1 84 419 GLY B C 1
ATOM 7326 O O . GLY B 1 419 ? -23.672 33.875 35.375 1 84 419 GLY B O 1
ATOM 7327 N N . TYR B 1 420 ? -21.688 33.094 35.75 1 82.25 420 TYR B N 1
ATOM 7328 C CA . TYR B 1 420 ? -21.062 34.406 35.812 1 82.25 420 TYR B CA 1
ATOM 7329 C C . TYR B 1 420 ? -21.125 35.094 34.438 1 82.25 420 TYR B C 1
ATOM 7331 O O . TYR B 1 420 ? -21.375 36.312 34.375 1 82.25 420 TYR B O 1
ATOM 7339 N N . ILE B 1 421 ? -21.031 34.312 33.469 1 83.81 421 ILE B N 1
ATOM 7340 C CA . ILE B 1 421 ? -21.109 34.844 32.094 1 83.81 421 ILE B CA 1
ATOM 7341 C C . ILE B 1 421 ? -22.531 35.312 31.812 1 83.81 421 ILE B C 1
ATOM 7343 O O . ILE B 1 421 ? -22.719 36.406 31.281 1 83.81 421 ILE B O 1
ATOM 7347 N N . GLU B 1 422 ? -23.359 34.562 32.219 1 81.94 422 GLU B N 1
ATOM 7348 C CA . GLU B 1 422 ? -24.766 34.906 32 1 81.94 422 GLU B CA 1
ATOM 7349 C C . GLU B 1 422 ? -25.172 36.125 32.844 1 81.94 422 GLU B C 1
ATOM 7351 O O . GLU B 1 422 ? -25.906 36.969 32.344 1 81.94 422 GLU B O 1
ATOM 7356 N N . GLU B 1 423 ? -24.656 36.188 33.969 1 83.88 423 GLU B N 1
ATOM 7357 C CA . GLU B 1 423 ? -24.922 37.344 34.812 1 83.88 423 GLU B CA 1
ATOM 7358 C C . GLU B 1 423 ? -24.297 38.625 34.25 1 83.88 423 GLU B C 1
ATOM 7360 O O . GLU B 1 423 ? -24.922 39.688 34.281 1 83.88 423 GLU B O 1
ATOM 7365 N N . ALA B 1 424 ? -23.172 38.469 33.688 1 83.12 424 ALA B N 1
ATOM 7366 C CA . ALA B 1 424 ? -22.516 39.594 33.062 1 83.12 424 ALA B CA 1
ATOM 7367 C C . ALA B 1 424 ? -23.25 40.031 31.797 1 83.12 424 ALA B C 1
ATOM 7369 O O . ALA B 1 424 ? -23.391 41.219 31.531 1 83.12 424 ALA B O 1
ATOM 7370 N N . ARG B 1 425 ? -23.812 39.156 31.203 1 81.38 425 ARG B N 1
ATOM 7371 C CA . ARG B 1 425 ? -24.594 39.438 30 1 81.38 425 ARG B CA 1
ATOM 7372 C C . ARG B 1 425 ? -25.891 40.156 30.359 1 81.38 425 ARG B C 1
ATOM 7374 O O . ARG B 1 425 ? -26.281 41.094 29.672 1 81.38 425 ARG B O 1
ATOM 7381 N N . VAL B 1 426 ? -26.453 39.625 31.328 1 81.94 426 VAL B N 1
ATOM 7382 C CA . VAL B 1 426 ? -27.688 40.25 31.781 1 81.94 426 VAL B CA 1
ATOM 7383 C C . VAL B 1 426 ? -27.422 41.656 32.281 1 81.94 426 VAL B C 1
ATOM 7385 O O . VAL B 1 426 ? -28.188 42.594 31.969 1 81.94 426 VAL B O 1
ATOM 7388 N N . ALA B 1 427 ? -26.312 41.844 32.875 1 82.25 427 ALA B N 1
ATOM 7389 C CA . ALA B 1 427 ? -25.938 43.156 33.406 1 82.25 427 ALA B CA 1
ATOM 7390 C C . ALA B 1 427 ? -25.578 44.125 32.25 1 82.25 427 ALA B C 1
ATOM 7392 O O . ALA B 1 427 ? -25.75 45.312 32.375 1 82.25 427 ALA B O 1
ATOM 7393 N N . ALA B 1 428 ? -25.109 43.531 31.219 1 78.44 428 ALA B N 1
ATOM 7394 C CA . ALA B 1 428 ? -24.719 44.344 30.062 1 78.44 428 ALA B CA 1
ATOM 7395 C C . ALA B 1 428 ? -25.906 44.531 29.109 1 78.44 428 ALA B C 1
ATOM 7397 O O . ALA B 1 428 ? -25.75 45.062 28 1 78.44 428 ALA B O 1
ATOM 7398 N N . GLY B 1 429 ? -27.125 44.156 29.547 1 79.5 429 GLY B N 1
ATOM 7399 C CA . GLY B 1 429 ? -28.344 44.375 28.766 1 79.5 429 GLY B CA 1
ATOM 7400 C C . GLY B 1 429 ? -28.516 43.375 27.656 1 79.5 429 GLY B C 1
ATOM 7401 O O . GLY B 1 429 ? -29.125 43.688 26.625 1 79.5 429 GLY B O 1
ATOM 7402 N N . GLY B 1 430 ? -27.906 42.25 27.734 1 76.31 430 GLY B N 1
ATOM 7403 C CA . GLY B 1 430 ? -28.078 41.188 26.734 1 76.31 430 GLY B CA 1
ATOM 7404 C C . GLY B 1 430 ? -27.062 41.281 25.609 1 76.31 430 GLY B C 1
ATOM 7405 O O . GLY B 1 430 ? -27.109 40.5 24.656 1 76.31 430 GLY B O 1
ATOM 7406 N N . ARG B 1 431 ? -26.234 42.125 25.656 1 77.06 431 ARG B N 1
ATOM 7407 C CA . ARG B 1 431 ? -25.219 42.25 24.625 1 77.06 431 ARG B CA 1
ATOM 7408 C C . ARG B 1 431 ? -24.047 41.312 24.859 1 77.06 431 ARG B C 1
ATOM 7410 O O . ARG B 1 431 ? -23.953 40.688 25.922 1 77.06 431 ARG B O 1
ATOM 7417 N N . ALA B 1 432 ? -23.266 41.156 23.781 1 80.56 432 ALA B N 1
ATOM 7418 C CA . ALA B 1 432 ? -22.047 40.375 23.875 1 80.56 432 ALA B CA 1
ATOM 7419 C C . ALA B 1 432 ? -21.109 40.938 24.938 1 80.56 432 ALA B C 1
ATOM 7421 O O . ALA B 1 432 ? -21.016 42.156 25.094 1 80.56 432 ALA B O 1
ATOM 7422 N N . VAL B 1 433 ? -20.5 40.062 25.734 1 84.12 433 VAL B N 1
ATOM 7423 C CA . VAL B 1 433 ? -19.625 40.5 26.812 1 84.12 433 VAL B CA 1
ATOM 7424 C C . VAL B 1 433 ? -18.219 39.906 26.609 1 84.12 433 VAL B C 1
ATOM 7426 O O . VAL B 1 433 ? -18.078 38.812 26.125 1 84.12 433 VAL B O 1
ATOM 7429 N N . THR B 1 434 ? -17.312 40.656 27 1 80.56 434 THR B N 1
ATOM 7430 C CA . THR B 1 434 ? -15.93 40.219 26.891 1 80.56 434 THR B CA 1
ATOM 7431 C C . THR B 1 434 ? -15.492 39.5 28.172 1 80.56 434 THR B C 1
ATOM 7433 O O . THR B 1 434 ? -16.078 39.688 29.234 1 80.56 434 THR B O 1
ATOM 7436 N N . LEU B 1 435 ? -14.492 38.75 28.047 1 81.06 435 LEU B N 1
ATOM 7437 C CA . LEU B 1 435 ? -13.945 38.062 29.203 1 81.06 435 LEU B CA 1
ATOM 7438 C C . LEU B 1 435 ? -13.438 39.031 30.25 1 81.06 435 LEU B C 1
ATOM 7440 O O . LEU B 1 435 ? -13.602 38.812 31.453 1 81.06 435 LEU B O 1
ATOM 7444 N N . THR B 1 436 ? -12.922 40.062 29.812 1 79.56 436 THR B N 1
ATOM 7445 C CA . THR B 1 436 ? -12.43 41.094 30.719 1 79.56 436 THR B CA 1
ATOM 7446 C C . THR B 1 436 ? -13.562 41.688 31.547 1 79.56 436 THR B C 1
ATOM 7448 O O . THR B 1 436 ? -13.406 41.938 32.75 1 79.56 436 THR B O 1
ATOM 7451 N N . GLU B 1 437 ? -14.664 41.812 30.906 1 81.81 437 GLU B N 1
ATOM 7452 C CA . GLU B 1 437 ? -15.844 42.312 31.594 1 81.81 437 GLU B CA 1
ATOM 7453 C C . GLU B 1 437 ? -16.375 41.312 32.625 1 81.81 437 GLU B C 1
ATOM 7455 O O . GLU B 1 437 ? -16.797 41.688 33.719 1 81.81 437 GLU B O 1
ATOM 7460 N N . VAL B 1 438 ? -16.312 40.062 32.25 1 84.38 438 VAL B N 1
ATOM 7461 C CA . VAL B 1 438 ? -16.766 39 33.156 1 84.38 438 VAL B CA 1
ATOM 7462 C C . VAL B 1 438 ? -15.859 38.938 34.375 1 84.38 438 VAL B C 1
ATOM 7464 O O . VAL B 1 438 ? -16.344 38.875 35.5 1 84.38 438 VAL B O 1
ATOM 7467 N N . ILE B 1 439 ? -14.641 39.219 34.188 1 80.94 439 ILE B N 1
ATOM 7468 C CA . ILE B 1 439 ? -13.656 39.094 35.281 1 80.94 439 ILE B CA 1
ATOM 7469 C C . ILE B 1 439 ? -13.68 40.344 36.125 1 80.94 439 ILE B C 1
ATOM 7471 O O . ILE B 1 439 ? -13.461 40.25 37.344 1 80.94 439 ILE B O 1
ATOM 7475 N N . ALA B 1 440 ? -13.938 41.406 35.531 1 81.25 440 ALA B N 1
ATOM 7476 C CA . ALA B 1 440 ? -14.086 42.625 36.281 1 81.25 440 ALA B CA 1
ATOM 7477 C C . ALA B 1 440 ? -15.242 42.562 37.25 1 81.25 440 ALA B C 1
ATOM 7479 O O . ALA B 1 440 ? -15.164 43.094 38.375 1 81.25 440 ALA B O 1
ATOM 7480 N N . ARG B 1 441 ? -16.266 41.844 36.906 1 82.69 441 ARG B N 1
ATOM 7481 C CA . ARG B 1 441 ? -17.438 41.656 37.781 1 82.69 441 ARG B CA 1
ATOM 7482 C C . ARG B 1 441 ? -17.234 40.531 38.75 1 82.69 441 ARG B C 1
ATOM 7484 O O . ARG B 1 441 ? -17.656 40.625 39.906 1 82.69 441 ARG B O 1
ATOM 7491 N N . HIS B 1 442 ? -16.656 39.469 38.25 1 83.75 442 HIS B N 1
ATOM 7492 C CA . HIS B 1 442 ? -16.328 38.312 39.062 1 83.75 442 HIS B CA 1
ATOM 7493 C C . HIS B 1 442 ? -14.836 38 39 1 83.75 442 HIS B C 1
ATOM 7495 O O . HIS B 1 442 ? -14.398 37.25 38.094 1 83.75 442 HIS B O 1
ATOM 7501 N N . PRO B 1 443 ? -14.062 38.531 39.844 1 81.44 443 PRO B N 1
ATOM 7502 C CA . PRO B 1 443 ? -12.617 38.312 39.812 1 81.44 443 PRO B CA 1
ATOM 7503 C C . PRO B 1 443 ? -12.242 36.844 40 1 81.44 443 PRO B C 1
ATOM 7505 O O . PRO B 1 443 ? -12.984 36.094 40.625 1 81.44 443 PRO B O 1
ATOM 7508 N N . LEU B 1 444 ? -11.188 36.438 39.375 1 79.75 444 LEU B N 1
ATOM 7509 C CA . LEU B 1 444 ? -10.711 35.062 39.438 1 79.75 444 LEU B CA 1
ATOM 7510 C C . LEU B 1 444 ? -10.344 34.688 40.844 1 79.75 444 LEU B C 1
ATOM 7512 O O . LEU B 1 444 ? -9.586 35.375 41.531 1 79.75 444 LEU B O 1
ATOM 7516 N N . THR B 1 445 ? -10.93 33.688 41.344 1 79.06 445 THR B N 1
ATOM 7517 C CA . THR B 1 445 ? -10.672 33.219 42.719 1 79.06 445 THR B CA 1
ATOM 7518 C C . THR B 1 445 ? -9.711 32.062 42.719 1 79.06 445 THR B C 1
ATOM 7520 O O . THR B 1 445 ? -9.008 31.812 43.719 1 79.06 445 THR B O 1
ATOM 7523 N N . GLN B 1 446 ? -9.797 31.422 41.594 1 75.44 446 GLN B N 1
ATOM 7524 C CA . GLN B 1 446 ? -8.969 30.219 41.531 1 75.44 446 GLN B CA 1
ATOM 7525 C C . GLN B 1 446 ? -7.805 30.406 40.562 1 75.44 446 GLN B C 1
ATOM 7527 O O . GLN B 1 446 ? -7.242 29.422 40.094 1 75.44 446 GLN B O 1
ATOM 7532 N N . GLY B 1 447 ? -7.57 31.688 40.25 1 74.06 447 GLY B N 1
ATOM 7533 C CA . GLY B 1 447 ? -6.395 32.094 39.5 1 74.06 447 GLY B CA 1
ATOM 7534 C C . GLY B 1 447 ? -6.414 31.609 38.062 1 74.06 447 GLY B C 1
ATOM 7535 O O . GLY B 1 447 ? -7.469 31.594 37.438 1 74.06 447 GLY B O 1
ATOM 7536 N N . LEU B 1 448 ? -5.254 31.016 37.656 1 72.81 448 LEU B N 1
ATOM 7537 C CA . LEU B 1 448 ? -5.039 30.641 36.25 1 72.81 448 LEU B CA 1
ATOM 7538 C C . LEU B 1 448 ? -5.945 29.484 35.844 1 72.81 448 LEU B C 1
ATOM 7540 O O . LEU B 1 448 ? -6.453 29.453 34.719 1 72.81 448 LEU B O 1
ATOM 7544 N N . SER B 1 449 ? -6.156 28.656 36.75 1 74.38 449 SER B N 1
ATOM 7545 C CA . SER B 1 449 ? -7.02 27.531 36.438 1 74.38 449 SER B CA 1
ATOM 7546 C C . SER B 1 449 ? -8.422 27.984 36.031 1 74.38 449 SER B C 1
ATOM 7548 O O . SER B 1 449 ? -9.039 27.438 35.125 1 74.38 449 SER B O 1
ATOM 7550 N N . GLU B 1 450 ? -8.883 29 36.656 1 77.12 450 GLU B N 1
ATOM 7551 C CA . GLU B 1 450 ? -10.18 29.594 36.375 1 77.12 450 GLU B CA 1
ATOM 7552 C C . GLU B 1 450 ? -10.156 30.344 35.062 1 77.12 450 GLU B C 1
ATOM 7554 O O . GLU B 1 450 ? -11.094 30.25 34.25 1 77.12 450 GLU B O 1
ATOM 7559 N N . LEU B 1 451 ? -9.125 30.984 34.812 1 78.12 451 LEU B N 1
ATOM 7560 C CA . LEU B 1 451 ? -8.969 31.672 33.531 1 78.12 451 LEU B CA 1
ATOM 7561 C C . LEU B 1 451 ? -8.953 30.672 32.375 1 78.12 451 LEU B C 1
ATOM 7563 O O . LEU B 1 451 ? -9.625 30.891 31.359 1 78.12 451 LEU B O 1
ATOM 7567 N N . LEU B 1 452 ? -8.328 29.672 32.531 1 77.5 452 LEU B N 1
ATOM 7568 C CA . LEU B 1 452 ? -8.258 28.625 31.516 1 77.5 452 LEU B CA 1
ATOM 7569 C C . LEU B 1 452 ? -9.617 27.969 31.312 1 77.5 452 LEU B C 1
ATOM 7571 O O . LEU B 1 452 ? -10 27.656 30.188 1 77.5 452 LEU B O 1
ATOM 7575 N N . ALA B 1 453 ? -10.328 27.844 32.344 1 77.88 453 ALA B N 1
ATOM 7576 C CA . ALA B 1 453 ? -11.672 27.281 32.281 1 77.88 453 ALA B CA 1
ATOM 7577 C C . ALA B 1 453 ? -12.594 28.188 31.453 1 77.88 453 ALA B C 1
ATOM 7579 O O . ALA B 1 453 ? -13.422 27.703 30.688 1 77.88 453 ALA B O 1
ATOM 7580 N N . TYR B 1 454 ? -12.445 29.422 31.5 1 78.31 454 TYR B N 1
ATOM 7581 C CA . TYR B 1 454 ? -13.211 30.359 30.688 1 78.31 454 TYR B CA 1
ATOM 7582 C C . TYR B 1 454 ? -12.883 30.188 29.203 1 78.31 454 TYR B C 1
ATOM 7584 O O . TYR B 1 454 ? -13.781 30.219 28.359 1 78.31 454 TYR B O 1
ATOM 7592 N N . PHE B 1 455 ? -11.68 29.938 28.922 1 74.69 455 PHE B N 1
ATOM 7593 C CA . PHE B 1 455 ? -11.273 29.734 27.547 1 74.69 455 PHE B CA 1
ATOM 7594 C C . PHE B 1 455 ? -11.836 28.422 27 1 74.69 455 PHE B C 1
ATOM 7596 O O . PHE B 1 455 ? -12.266 28.375 25.844 1 74.69 455 PHE B O 1
ATOM 7603 N N . VAL B 1 456 ? -11.891 27.562 27.797 1 72.94 456 VAL B N 1
ATOM 7604 C CA . VAL B 1 456 ? -12.492 26.297 27.422 1 72.94 456 VAL B CA 1
ATOM 7605 C C . VAL B 1 456 ? -13.984 26.469 27.172 1 72.94 456 VAL B C 1
ATOM 7607 O O . VAL B 1 456 ? -14.531 25.969 26.188 1 72.94 456 VAL B O 1
ATOM 7610 N N . LEU B 1 457 ? -14.594 27.234 27.984 1 75.62 457 LEU B N 1
ATOM 7611 C CA . LEU B 1 457 ? -16.016 27.516 27.812 1 75.62 457 LEU B CA 1
ATOM 7612 C C . LEU B 1 457 ? -16.266 28.328 26.547 1 75.62 457 LEU B C 1
ATOM 7614 O O . LEU B 1 457 ? -17.25 28.094 25.844 1 75.62 457 LEU B O 1
ATOM 7618 N N . ALA B 1 458 ? -15.367 29.188 26.281 1 72.69 458 ALA B N 1
ATOM 7619 C CA . ALA B 1 458 ? -15.484 30 25.078 1 72.69 458 ALA B CA 1
ATOM 7620 C C . ALA B 1 458 ? -15.32 29.141 23.812 1 72.69 458 ALA B C 1
ATOM 7622 O O . ALA B 1 458 ? -15.977 29.391 22.797 1 72.69 458 ALA B O 1
ATOM 7623 N N . GLY B 1 459 ? -14.562 28.234 23.922 1 69.38 459 GLY B N 1
ATOM 7624 C CA . GLY B 1 459 ? -14.336 27.312 22.812 1 69.38 459 GLY B CA 1
ATOM 7625 C C . GLY B 1 459 ? -15.516 26.406 22.547 1 69.38 459 GLY B C 1
ATOM 7626 O O . GLY B 1 459 ? -15.727 25.969 21.406 1 69.38 459 GLY B O 1
ATOM 7627 N N . HIS B 1 460 ? -16.312 26.188 23.5 1 64.88 460 HIS B N 1
ATOM 7628 C CA . HIS B 1 460 ? -17.453 25.281 23.375 1 64.88 460 HIS B CA 1
ATOM 7629 C C . HIS B 1 460 ? -18.734 26.047 23.094 1 64.88 460 HIS B C 1
ATOM 7631 O O . HIS B 1 460 ? -19.75 25.438 22.703 1 64.88 460 HIS B O 1
ATOM 7637 N N . GLN B 1 461 ? -18.828 27.297 23.234 1 58.84 461 GLN B N 1
ATOM 7638 C CA . GLN B 1 461 ? -20.031 28.078 22.984 1 58.84 461 GLN B CA 1
ATOM 7639 C C . GLN B 1 461 ? -20.047 28.641 21.578 1 58.84 461 GLN B C 1
ATOM 7641 O O . GLN B 1 461 ? -19.078 29.281 21.141 1 58.84 461 GLN B O 1
ATOM 7646 N N . ALA B 1 462 ? -20.938 28.203 20.688 1 56.28 462 ALA B N 1
ATOM 7647 C CA . ALA B 1 462 ? -21.094 28.516 19.266 1 56.28 462 ALA B CA 1
ATOM 7648 C C . ALA B 1 462 ? -21.031 30.016 19.016 1 56.28 462 ALA B C 1
ATOM 7650 O O . ALA B 1 462 ? -20.688 30.453 17.922 1 56.28 462 ALA B O 1
ATOM 7651 N N . GLY B 1 463 ? -21.016 30.875 20.016 1 55.38 463 GLY B N 1
ATOM 7652 C CA . GLY B 1 463 ? -21.062 32.312 19.859 1 55.38 463 GLY B CA 1
ATOM 7653 C C . GLY B 1 463 ? -19.859 33.031 20.469 1 55.38 463 GLY B C 1
ATOM 7654 O O . GLY B 1 463 ? -19.797 34.25 20.484 1 55.38 463 GLY B O 1
ATOM 7655 N N . ALA B 1 464 ? -18.984 32.438 20.969 1 55.16 464 ALA B N 1
ATOM 7656 C CA . ALA B 1 464 ? -17.828 33.125 21.516 1 55.16 464 ALA B CA 1
ATOM 7657 C C . ALA B 1 464 ? -16.719 33.25 20.484 1 55.16 464 ALA B C 1
ATOM 7659 O O . ALA B 1 464 ? -16.391 32.281 19.797 1 55.16 464 ALA B O 1
ATOM 7660 N N . VAL B 1 465 ? -16.453 34.406 19.969 1 55 465 VAL B N 1
ATOM 7661 C CA . VAL B 1 465 ? -15.43 34.688 18.969 1 55 465 VAL B CA 1
ATOM 7662 C C . VAL B 1 465 ? -14.164 35.219 19.656 1 55 465 VAL B C 1
ATOM 7664 O O . VAL B 1 465 ? -14.227 36.125 20.484 1 55 465 VAL B O 1
ATOM 7667 N N . GLN B 1 466 ? -13.125 34.594 19.469 1 52.38 466 GLN B N 1
ATOM 7668 C CA . GLN B 1 466 ? -11.82 35.156 19.812 1 52.38 466 GLN B CA 1
ATOM 7669 C C . GLN B 1 466 ? -11.422 36.281 18.844 1 52.38 466 GLN B C 1
ATOM 7671 O O . GLN B 1 466 ? -11.367 36.062 17.641 1 52.38 466 GLN B O 1
ATOM 7676 N N . ARG B 1 467 ? -11.531 37.438 19.172 1 49.5 467 ARG B N 1
ATOM 7677 C CA . ARG B 1 467 ? -11.062 38.531 18.328 1 49.5 467 ARG B CA 1
ATOM 7678 C C . ARG B 1 467 ? -9.539 38.625 18.375 1 49.5 467 ARG B C 1
ATOM 7680 O O . ARG B 1 467 ? -8.961 38.969 19.422 1 49.5 467 ARG B O 1
ATOM 7687 N N . THR B 1 468 ? -8.922 38.125 17.344 1 45.03 468 THR B N 1
ATOM 7688 C CA . THR B 1 468 ? -7.465 38.125 17.234 1 45.03 468 THR B CA 1
ATOM 7689 C C . THR B 1 468 ? -6.941 39.562 17.078 1 45.03 468 THR B C 1
ATOM 7691 O O . THR B 1 468 ? -5.777 39.844 17.375 1 45.03 468 THR B O 1
ATOM 7694 N N . ALA B 1 469 ? -7.602 40.469 16.438 1 43.88 469 ALA B N 1
ATOM 7695 C CA . ALA B 1 469 ? -7.047 41.781 16.172 1 43.88 469 ALA B CA 1
ATOM 7696 C C . ALA B 1 469 ? -7.141 42.688 17.406 1 43.88 469 ALA B C 1
ATOM 7698 O O . ALA B 1 469 ? -6.805 43.875 17.344 1 43.88 469 ALA B O 1
ATOM 7699 N N . VAL B 1 470 ? -7.805 42.281 18.438 1 44.12 470 VAL B N 1
ATOM 7700 C CA . VAL B 1 470 ? -7.984 43.188 19.547 1 44.12 470 VAL B CA 1
ATOM 7701 C C . VAL B 1 470 ? -6.848 43.031 20.547 1 44.12 470 VAL B C 1
ATOM 7703 O O . VAL B 1 470 ? -6.316 41.938 20.719 1 44.12 470 VAL B O 1
ATOM 7706 N N . PRO B 1 471 ? -6.383 44.125 21.141 1 45.81 471 PRO B N 1
ATOM 7707 C CA . PRO B 1 471 ? -5.332 44.156 22.156 1 45.81 471 PRO B CA 1
ATOM 7708 C C . PRO B 1 471 ? -5.523 43.094 23.234 1 45.81 471 PRO B C 1
ATOM 7710 O O . PRO B 1 471 ? -6.656 42.688 23.516 1 45.81 471 PRO B O 1
ATOM 7713 N N . LEU B 1 472 ? -4.543 42.312 23.484 1 52.81 472 LEU B N 1
ATOM 7714 C CA . LEU B 1 472 ? -4.406 41.344 24.562 1 52.81 472 LEU B CA 1
ATOM 7715 C C . LEU B 1 472 ? -5 41.875 25.859 1 52.81 472 LEU B C 1
ATOM 7717 O O . LEU B 1 472 ? -4.695 43 26.281 1 52.81 472 LEU B O 1
ATOM 7721 N N . ALA B 1 473 ? -6.02 41.312 26.344 1 59.12 473 ALA B N 1
ATOM 7722 C CA . ALA B 1 473 ? -6.57 41.656 27.656 1 59.12 473 ALA B CA 1
ATOM 7723 C C . ALA B 1 473 ? -5.625 41.25 28.781 1 59.12 473 ALA B C 1
ATOM 7725 O O . ALA B 1 473 ? -5.047 40.156 28.734 1 59.12 473 ALA B O 1
ATOM 7726 N N . SER B 1 474 ? -5.09 42.188 29.531 1 63.06 474 SER B N 1
ATOM 7727 C CA . SER B 1 474 ? -4.297 41.938 30.734 1 63.06 474 SER B CA 1
ATOM 7728 C C . SER B 1 474 ? -5.184 41.594 31.922 1 63.06 474 SER B C 1
ATOM 7730 O O . SER B 1 474 ? -6.039 42.406 32.312 1 63.06 474 SER B O 1
ATOM 7732 N N . VAL B 1 475 ? -5.207 40.375 32.344 1 65.88 475 VAL B N 1
ATOM 7733 C CA . VAL B 1 475 ? -6.027 39.938 33.469 1 65.88 475 VAL B CA 1
ATOM 7734 C C . VAL B 1 475 ? -5.148 39.719 34.688 1 65.88 475 VAL B C 1
ATOM 7736 O O . VAL B 1 475 ? -4.211 38.938 34.656 1 65.88 475 VAL B O 1
ATOM 7739 N N . ALA B 1 476 ? -5.391 40.469 35.75 1 68.38 476 ALA B N 1
ATOM 7740 C CA . ALA B 1 476 ? -4.672 40.344 37 1 68.38 476 ALA B CA 1
ATOM 7741 C C . ALA B 1 476 ? -5.293 39.281 37.906 1 68.38 476 ALA B C 1
ATOM 7743 O O . ALA B 1 476 ? -6.52 39.125 37.938 1 68.38 476 ALA B O 1
ATOM 7744 N N . TYR B 1 477 ? -4.445 38.312 38.25 1 64.88 477 TYR B N 1
ATOM 7745 C CA . TYR B 1 477 ? -4.965 37.344 39.188 1 64.88 477 TYR B CA 1
ATOM 7746 C C . TYR B 1 477 ? -3.979 37.125 40.344 1 64.88 477 TYR B C 1
ATOM 7748 O O . TYR B 1 477 ? -2.805 37.469 40.219 1 64.88 477 TYR B O 1
ATOM 7756 N N . GLU B 1 478 ? -4.484 36.75 41.5 1 64.94 478 GLU B N 1
ATOM 7757 C CA . GLU B 1 478 ? -3.668 36.469 42.656 1 64.94 478 GLU B CA 1
ATOM 7758 C C . GLU B 1 478 ? -3.469 34.969 42.875 1 64.94 478 GLU B C 1
ATOM 7760 O O . GLU B 1 478 ? -4.422 34.188 42.75 1 64.94 478 GLU B O 1
ATOM 7765 N N . GLN B 1 479 ? -2.229 34.531 42.781 1 63.28 479 GLN B N 1
ATOM 7766 C CA . GLN B 1 479 ? -1.913 33.156 43.094 1 63.28 479 GLN B CA 1
ATOM 7767 C C . GLN B 1 479 ? -0.818 33.062 44.156 1 63.28 479 GLN B C 1
ATOM 7769 O O . GLN B 1 479 ? 0.273 33.594 43.969 1 63.28 479 GLN B O 1
ATOM 7774 N N . ALA B 1 480 ? -1.193 32.438 45.281 1 59.12 480 ALA B N 1
ATOM 7775 C CA . ALA B 1 480 ? -0.263 32.188 46.375 1 59.12 480 ALA B CA 1
ATOM 7776 C C . ALA B 1 480 ? 0.296 33.5 46.938 1 59.12 480 ALA B C 1
ATOM 7778 O O . ALA B 1 480 ? 1.485 33.594 47.25 1 59.12 480 ALA B O 1
ATOM 7779 N N . GLY B 1 481 ? -0.521 34.625 46.875 1 64.62 481 GLY B N 1
ATOM 7780 C CA . GLY B 1 481 ? -0.154 35.906 47.5 1 64.62 481 GLY B CA 1
ATOM 7781 C C . GLY B 1 481 ? 0.576 36.812 46.531 1 64.62 481 GLY B C 1
ATOM 7782 O O . GLY B 1 481 ? 0.919 37.938 46.875 1 64.62 481 GLY B O 1
ATOM 7783 N N . HIS B 1 482 ? 0.936 36.344 45.438 1 66.75 482 HIS B N 1
ATOM 7784 C CA . HIS B 1 482 ? 1.592 37.188 44.438 1 66.75 482 HIS B CA 1
ATOM 7785 C C . HIS B 1 482 ? 0.595 37.656 43.375 1 66.75 482 HIS B C 1
ATOM 7787 O O . HIS B 1 482 ? -0.323 36.938 43 1 66.75 482 HIS B O 1
ATOM 7793 N N . ARG B 1 483 ? 0.6 38.844 43.062 1 66.19 483 ARG B N 1
ATOM 7794 C CA . ARG B 1 483 ? -0.21 39.438 42 1 66.19 483 ARG B CA 1
ATOM 7795 C C . ARG B 1 483 ? 0.4 39.156 40.625 1 66.19 483 ARG B C 1
ATOM 7797 O O . ARG B 1 483 ? 1.541 39.531 40.375 1 66.19 483 ARG B O 1
ATOM 7804 N N . LEU B 1 484 ? -0.252 38.312 39.938 1 66.06 484 LEU B N 1
ATOM 7805 C CA . LEU B 1 484 ? 0.204 37.938 38.594 1 66.06 484 LEU B CA 1
ATOM 7806 C C . LEU B 1 484 ? -0.738 38.5 37.531 1 66.06 484 LEU B C 1
ATOM 7808 O O . LEU B 1 484 ? -1.904 38.781 37.812 1 66.06 484 LEU B O 1
ATOM 7812 N N . ARG B 1 485 ? -0.205 38.781 36.406 1 67.81 485 ARG B N 1
ATOM 7813 C CA . ARG B 1 485 ? -0.995 39.25 35.25 1 67.81 485 ARG B CA 1
ATOM 7814 C C . ARG B 1 485 ? -0.865 38.312 34.062 1 67.81 485 ARG B C 1
ATOM 7816 O O . ARG B 1 485 ? 0.237 37.875 33.75 1 67.81 485 ARG B O 1
ATOM 7823 N N . ALA B 1 486 ? -2.002 37.938 33.562 1 69.44 486 ALA B N 1
ATOM 7824 C CA . ALA B 1 486 ? -2.037 37.125 32.344 1 69.44 486 ALA B CA 1
ATOM 7825 C C . ALA B 1 486 ? -2.465 37.969 31.141 1 69.44 486 ALA B C 1
ATOM 7827 O O . ALA B 1 486 ? -3.426 38.75 31.234 1 69.44 486 ALA B O 1
ATOM 7828 N N . ARG B 1 487 ? -1.723 37.969 30.172 1 69.5 487 ARG B N 1
ATOM 7829 C CA . ARG B 1 487 ? -2.113 38.594 28.906 1 69.5 487 ARG B CA 1
ATOM 7830 C C . ARG B 1 487 ? -2.719 37.562 27.953 1 69.5 487 ARG B C 1
ATOM 7832 O O . ARG B 1 487 ? -2.096 36.531 27.672 1 69.5 487 ARG B O 1
ATOM 7839 N N . CYS B 1 488 ? -3.963 37.812 27.656 1 69.44 488 CYS B N 1
ATOM 7840 C CA . CYS B 1 488 ? -4.656 36.875 26.797 1 69.44 488 CYS B CA 1
ATOM 7841 C C . CYS B 1 488 ? -5.473 37.594 25.734 1 69.44 488 CYS B C 1
ATOM 7843 O O . CYS B 1 488 ? -5.727 38.812 25.859 1 69.44 488 CYS B O 1
ATOM 7845 N N . GLU B 1 489 ? -5.773 36.844 24.688 1 68.06 489 GLU B N 1
ATOM 7846 C CA . GLU B 1 489 ? -6.699 37.375 23.688 1 68.06 489 GLU B CA 1
ATOM 7847 C C . GLU B 1 489 ? -8.078 37.625 24.297 1 68.06 489 GLU B C 1
ATOM 7849 O O . GLU B 1 489 ? -8.5 36.906 25.203 1 68.06 489 GLU B O 1
ATOM 7854 N N . GLU B 1 490 ? -8.602 38.562 23.828 1 73.62 490 GLU B N 1
ATOM 7855 C CA . GLU B 1 490 ? -9.945 38.875 24.312 1 73.62 490 GLU B CA 1
ATOM 7856 C C . GLU B 1 490 ? -10.977 37.875 23.766 1 73.62 490 GLU B C 1
ATOM 7858 O O . GLU B 1 490 ? -10.938 37.531 22.594 1 73.62 490 GLU B O 1
ATOM 7863 N N . VAL B 1 491 ? -11.75 37.375 24.641 1 77.25 491 VAL B N 1
ATOM 7864 C CA . VAL B 1 491 ? -12.852 36.469 24.297 1 77.25 491 VAL B CA 1
ATOM 7865 C C . VAL B 1 491 ? -14.18 37.219 24.469 1 77.25 491 VAL B C 1
ATOM 7867 O O . VAL B 1 491 ? -14.406 37.875 25.5 1 77.25 491 VAL B O 1
ATOM 7870 N N . VAL B 1 492 ? -14.961 37.188 23.438 1 77.94 492 VAL B N 1
ATOM 7871 C CA . VAL B 1 492 ? -16.297 37.781 23.516 1 77.94 492 VAL B CA 1
ATOM 7872 C C . VAL B 1 492 ? -17.344 36.688 23.562 1 77.94 492 VAL B C 1
ATOM 7874 O O . VAL B 1 492 ? -17.312 35.75 22.75 1 77.94 492 VAL B O 1
ATOM 7877 N N . PHE B 1 493 ? -18.203 36.75 24.453 1 81.38 493 PHE B N 1
ATOM 7878 C CA . PHE B 1 493 ? -19.328 35.812 24.594 1 81.38 493 PHE B CA 1
ATOM 7879 C C . PHE B 1 493 ? -20.594 36.438 24.031 1 81.38 493 PHE B C 1
ATOM 7881 O O . PHE B 1 493 ? -21.078 37.469 24.547 1 81.38 493 PHE B O 1
ATOM 7888 N N . TYR B 1 494 ? -21.125 35.875 22.953 1 76.94 494 TYR B N 1
ATOM 7889 C CA . TYR B 1 494 ? -22.328 36.375 22.281 1 76.94 494 TYR B CA 1
ATOM 7890 C C . TYR B 1 494 ? -23.578 35.688 22.812 1 76.94 494 TYR B C 1
ATOM 7892 O O . TYR B 1 494 ? -23.516 34.562 23.328 1 76.94 494 TYR B O 1
ATOM 7900 N N . PRO B 1 495 ? -24.688 36.375 22.688 1 71.75 495 PRO B N 1
ATOM 7901 C CA . PRO B 1 495 ? -25.953 35.75 23.062 1 71.75 495 PRO B CA 1
ATOM 7902 C C . PRO B 1 495 ? -26.328 34.594 22.141 1 71.75 495 PRO B C 1
ATOM 7904 O O . PRO B 1 495 ? -25.938 34.562 20.969 1 71.75 495 PRO B O 1
ATOM 7907 N N . ALA B 1 496 ? -26.766 33.5 22.609 1 60.03 496 ALA B N 1
ATOM 7908 C CA . ALA B 1 496 ? -27.266 32.406 21.797 1 60.03 496 ALA B CA 1
ATOM 7909 C C . ALA B 1 496 ? -28.312 32.906 20.797 1 60.03 496 ALA B C 1
ATOM 7911 O O . ALA B 1 496 ? -29.234 33.625 21.172 1 60.03 496 ALA B O 1
ATOM 7912 N N . GLU B 1 497 ? -28.062 33.031 19.484 1 52.41 497 GLU B N 1
ATOM 7913 C CA . GLU B 1 497 ? -29.094 33.406 18.531 1 52.41 497 GLU B CA 1
ATOM 7914 C C . GLU B 1 497 ? -30.359 32.562 18.719 1 52.41 497 GLU B C 1
ATOM 7916 O O . GLU B 1 497 ? -30.281 31.344 18.797 1 52.41 497 GLU B O 1
ATOM 7921 N N . GLU B 1 498 ? -31.406 33.062 19.203 1 42.16 498 GLU B N 1
ATOM 7922 C CA . GLU B 1 498 ? -32.75 32.5 19.078 1 42.16 498 GLU B CA 1
ATOM 7923 C C . GLU B 1 498 ? -33.062 32.188 17.625 1 42.16 498 GLU B C 1
ATOM 7925 O O . GLU B 1 498 ? -32.938 33.062 16.766 1 42.16 498 GLU B O 1
ATOM 7930 N N . LYS B 1 499 ? -33.094 30.922 17.062 1 42.75 499 LYS B N 1
ATOM 7931 C CA . LYS B 1 499 ? -33.812 30.531 15.852 1 42.75 499 LYS B CA 1
ATOM 7932 C C . LYS B 1 499 ? -35.219 31.141 15.82 1 42.75 499 LYS B C 1
ATOM 7934 O O . LYS B 1 499 ? -36.062 30.844 16.672 1 42.75 499 LYS B O 1
ATOM 7939 N N . GLY B 1 500 ? -35.344 32.344 15.398 1 35.81 500 GLY B N 1
ATOM 7940 C CA . GLY B 1 500 ? -36.625 32.875 15.031 1 35.81 500 GLY B CA 1
ATOM 7941 C C . GLY B 1 500 ? -37.406 31.969 14.078 1 35.81 500 GLY B C 1
ATOM 7942 O O . GLY B 1 500 ? -36.812 31.375 13.172 1 35.81 500 GLY B O 1
ATOM 7943 N N . GLY B 1 501 ? -38.5 31.422 14.523 1 32.03 501 GLY B N 1
ATOM 7944 C CA . GLY B 1 501 ? -39.656 30.812 13.859 1 32.03 501 GLY B CA 1
ATOM 7945 C C . GLY B 1 501 ? -40.156 31.641 12.68 1 32.03 501 GLY B C 1
ATOM 7946 O O . GLY B 1 501 ? -40.188 32.875 12.742 1 32.03 501 GLY B O 1
ATOM 7947 N N . LYS B 1 502 ? -40.062 31.203 11.398 1 33.84 502 LYS B N 1
ATOM 7948 C CA . LYS B 1 502 ? -40.969 31.625 10.32 1 33.84 502 LYS B CA 1
ATOM 7949 C C . LYS B 1 502 ? -42.406 31.719 10.789 1 33.84 502 LYS B C 1
ATOM 7951 O O . LYS B 1 502 ? -42.938 30.75 11.336 1 33.84 502 LYS B O 1
ATOM 7956 N N . GLN B 1 503 ? -42.875 32.969 11.023 1 22.97 503 GLN B N 1
ATOM 7957 C CA . GLN B 1 503 ? -44.125 33.281 10.375 1 22.97 503 GLN B CA 1
ATOM 7958 C C . GLN B 1 503 ? -43.969 33.375 8.867 1 22.97 503 GLN B C 1
ATOM 7960 O O . GLN B 1 503 ? -43 33.969 8.383 1 22.97 503 GLN B O 1
#

Organism: NCBI:txid416586

Secondary structure (DSSP, 8-state):
--HHHHHHHHHHHHHHHH-HHHHHHHSTTHHHHHHHHIIIIITTT--SEEHHHHHHHHHHHHHHHHHHH-----S-HHHHHHHHHSTTT-SEEEEE-TTS-EEEEE-HHHHHHHHHHHHHHS-----HHHHHHHHHHHHHHHHHHH---HHHHHHHHHHHHHHHHHHHHHHHHH------S-HHHHHHHHHHHHHHHHHHHHHHHHHHHHHHHHHHHHHHHHHH--S-HHHHHHHHHHHHHHHHHSHHHHHHHHHHHHHH-HHHHHHHHHHHHHHHT-GGGHHHHHHSSS-GGGHHHHHHHHHHHHHHHHHHHHHHHHHHHSHHHHHHHHHHHHHHHHHHHHHHHTTTS--SS--------------GGGS----------------S------GGGGHHHHHHHHTS-----HHHHHHHHHHHHHHTTSS-EEHHHHHHHS--SSTHHHHHHHHHHHHHSTTEEEESSS--EEEEEEETTEEEEEEE-EEEE----------/--HHHHHHHHHHHHHHHH-HHHHHHHSTTHHHHHHHHIIIIITTT--SEEHHHHHHHHHHHHHHHHHHH-----S-HHHHHHHHHSTTT-SEEEEE-TTS-EEEEE-HHHHHHHHHHHHHHS-----HHHHHHHHHHHHHHHHHHH---HHHHHHHHHHHHHHHHHHHHHHHHH------S-HHHHHHHHHHHHHHHHHHHHHHHHHHHHHHHHHHHHHHHHHH--S-HHHHHHHHHHHHHHHHHSHHHHHHHHHHHHHH-HHHHHHHHHHHHHHHT-GGGHHHHHHSSS-GGGHHHHHHHHHHHHHHHHHHHHHHHHHHHSHHHHHHHHHHHHHHHHHHHHHHHTTTS--SS--------------GGGS---S--------------SS---GGGGHHHHHHHHT------HHHHHHHHHHHHHHTTS--EEHHHHHHHS--SSTHHHHHHHHHHHHHSTTEEEETTS--EEEEEEETTEEEEEEE-EEEE----------

Radius of gyration: 37.7 Å; Cα contacts (8 Å, |Δi|>4): 961; chains: 2; bounding box: 84×93×127 Å

Foldseek 3Di:
DDPVVVVVVVVVVCCCQQFQLNVLLVDPCNVVVLVLCCVPDPLVPDFFAFPVVSLVSQQVSVVVCCVPVVDCPPDRSVVVVCVCCDNRNNQWPWDQDPVRGITIGGALSNLVNSVVVVVVPDPDLDQPPVVVVVVVVVVCVVVLVPPPDPVVVVVVVVVVVVVVVVVVVVCVVVVDDDDPDDLSNLVNVVRVVVVVLSVLLSVLSVLLVVLVVLLVVLLVCLLPDDPDLVVNCVCLVVCLCVSCVPPSNVVLVVVVVLLPDPVSVVVVLVVLVVSCPDPSCVVVQPPDSDHPNCSSVSNVVSSVVSVVSSVVSSVVSVQCSVVVNVVVVSVVVVVVVVVVVQCVVCVVPPPPDDSDDDPPPPPPPPVCVVVDDPDDPPPDPPPPDPPPDDPPDPPDPPPVVVVVVVVVQPPDDLVVLVVLLVVLCVVVVNFKDKPLSSCVVPPDPRPPSNVVSVVVVLVVAPAKDQDPPDFFDWHWDDDPNDIDTDTHTMIIGHHDPDPDDDD/DDPVVVVVVVVVVCCCQQFQLNVLVVDPCNVVVLVLCCVPDPLVPDFFAFPVVSLVSQQVSVVVCCVPVVDCPPDHSVVVVCVCCDNRNNQWPWDQDPVRGITIGGALSNLVNSVVVVVVPDPDLDQPPVVVVVVVVVVCVVVLVPPPDPVVVVVVVVVVVVVVVVVVVVCVVVVDDDDPDDLSNLVNVVRVVVVVLSVLLSVLNVLLVVLVVLLVVLLVCLLPDDPDLVVNCVCLVVCLCVSCVPPSNVVLVVVVVLLPDPVSVVVVLVVLVVSCPDPSCVVVQPPDSDHPNCSSVSNVVSSVVSVVSSVVSSVVSVQCSVVVNVVVVSVVVVVVVVVVVQCVVCVVPPDPDDSDDDPPPPPPPPPCVVVPPDDDPPPDPPVPPPDDDDDPPPPDPPPVVVVVVVVPQPPDDLVVLVVLLVVLCVVVVNFKDKPLSSCVVPPDPRPPSNVVSVVVVLVVAPAKDQDPPDFFDWHWDDDPNDIDTDTHTMIIGHHDDDPDDDD

Sequence (1006 aa):
MNETDVSLYSSLRALRQGHAAWRLLAADQAAFIVSFFEREFLRPGRRAIPEAELLRDLEAYLGEVQQAAGESLLRPARAYLLAWADAEHGWLTRFHGADDVPCYDLTAAAEQAVGFVRSLTREEVLGTESRLRTVVSLLDEIAEDRDEDAGRREQRLLARRAEIDAELSELRRTGKVRPRLTAGQVRERYQQARETAAGIVRDFRALEEEFSALERGLMQEVVTWQEGKGELLRRVFAQGDVIRESPQGRSFALFWQFLMQPEEQASLARLLEEVARVPELKDLAAVDGARLEDLPRTWIRGAAAVQQTIAQLSRQLRRYVDERFLTQERAIFRRIQSLEGAAMAVREAPPQGEFLAIDLPRAAVNLPLDRRLFQPPFRLRLRDHALAGGEQAAGAARGREALGRALSQPHVDRRALRGYIEEARVAAGGRAVTLTEVIARHPLTQGLSELLAYFVLAGHQAGAVQRTAVPLASVAYEQAGHRLRARCEEVVFYPAEEKGGKQMNETDVSLYSSLRALRQGHAAWRLLAADQAAFIVSFFEREFLRPGRRAIPEAELLRDLEAYLGEVQQAAGESLLRPARAYLLAWADAEHGWLTRFHGADDVPCYDLTAAAEQAVGFVRSLTREEVLGTESRLRTVVSLLDEIAEDRDEDAGRREQRLLARRAEIDAELSELRRTGKVRPRLTAGQVRERYQQARETAAGIVRDFRALEEEFSALERGLMQEVVTWQEGKGELLRRVFAQGDVIRESPQGRSFALFWQFLMQPEEQASLARLLEEVARVPELKDLAAVDGARLEDLPRTWIRGAAAVQQTIAQLSRQLRRYVDERFLTQERAIFRRIQSLEGAAMAVREAPPQGEFLAIDLPRAAVNLPLDRRLFQPPFRLRLRDHALAGGEQAAGAARGREALGRALSQPHVDRRALRGYIEEARVAAGGRAVTLTEVIARHPLTQGLSELLAYFVLAGHQAGAVQRTAVPLASVAYEQAGHRLRARCEEVVFYPAEEKGGKQ

Solvent-accessible surface area (backbone atoms only — not comparable to full-atom values): 56141 Å² total; per-residue (Å²): 139,66,69,66,53,61,43,41,29,54,49,36,44,48,41,48,72,63,36,36,25,49,38,44,59,41,36,91,57,26,34,59,52,47,40,49,46,37,63,64,27,59,73,74,64,50,68,61,44,43,46,71,59,52,41,52,52,43,44,52,47,52,52,51,45,33,69,72,67,65,49,88,73,79,68,55,46,66,58,52,54,52,50,34,38,30,88,82,41,38,36,29,44,74,45,66,45,94,84,64,41,54,17,36,34,73,27,42,39,33,50,52,37,45,50,53,56,54,59,71,72,47,82,69,68,69,35,55,35,57,38,51,51,50,27,52,51,37,50,47,52,48,36,57,41,69,47,58,49,46,68,61,49,50,50,52,50,49,51,50,46,50,53,48,49,51,50,51,49,50,36,67,72,66,61,57,53,73,61,80,66,50,68,49,51,44,47,19,34,51,46,50,25,50,53,40,48,53,49,42,61,51,42,35,45,42,48,44,52,48,49,49,49,52,49,50,52,48,49,51,49,58,58,65,54,77,78,52,69,67,56,48,48,50,47,45,61,56,30,61,43,38,54,52,62,30,54,56,30,42,35,45,49,53,37,50,50,48,64,69,32,66,68,50,42,50,50,49,53,51,50,48,52,52,46,66,65,37,73,80,46,54,71,58,52,70,70,48,85,78,43,76,80,50,44,65,59,54,48,49,53,42,51,48,51,36,51,50,47,52,52,50,52,45,52,51,54,54,47,50,65,35,63,74,45,32,55,53,47,35,52,48,48,52,49,47,49,51,46,50,50,52,47,60,71,25,62,89,60,63,63,95,60,90,76,76,88,72,80,60,80,65,68,75,72,71,55,65,76,78,44,74,77,80,73,74,76,82,72,79,73,75,66,80,51,89,85,75,91,86,90,74,95,77,69,81,74,59,62,67,57,51,61,56,53,66,66,53,62,75,85,70,58,62,68,58,50,53,47,47,47,51,50,42,17,57,72,58,72,58,42,64,37,41,48,67,57,35,35,72,76,50,64,56,81,64,19,67,64,43,55,51,49,51,52,52,50,37,72,70,40,98,44,33,48,72,43,80,88,47,73,60,40,74,44,74,29,51,56,98,86,39,82,41,73,45,74,36,68,37,39,34,43,42,61,79,78,73,82,74,74,81,127,139,64,71,65,53,61,45,40,30,52,50,37,46,50,40,47,72,64,35,35,25,49,38,44,60,40,36,91,58,26,34,58,53,45,38,49,46,37,65,62,28,59,74,74,64,49,67,60,44,44,47,71,59,52,42,52,52,42,43,53,47,51,54,53,45,34,70,70,67,65,49,86,74,79,68,57,48,66,58,50,55,51,50,35,38,30,89,82,40,38,37,28,43,74,46,65,46,97,84,66,41,54,16,36,32,74,27,42,39,34,51,52,37,46,52,52,58,54,59,70,70,49,83,69,69,69,35,54,35,56,38,50,50,49,29,52,50,36,48,47,53,49,35,57,42,69,47,60,48,46,67,61,50,50,50,51,50,49,52,52,45,49,51,49,48,51,50,50,49,49,37,68,72,65,61,58,52,75,62,80,67,49,67,49,52,45,47,19,35,52,47,50,26,51,55,40,48,52,48,44,61,51,42,33,43,42,47,44,52,48,50,50,51,52,48,51,52,49,49,51,49,58,58,66,56,78,82,52,68,65,58,48,46,51,47,46,61,54,30,62,41,37,54,52,62,30,54,58,31,43,36,46,49,54,37,50,52,48,64,68,32,65,69,50,42,51,51,51,52,51,49,47,52,52,45,65,65,36,73,80,46,54,70,57,52,72,69,46,83,77,43,77,81,48,42,64,61,52,49,49,54,42,51,47,53,36,52,50,47,52,51,50,51,46,51,52,53,53,48,49,66,35,63,74,45,32,55,53,46,34,54,48,48,52,49,47,49,51,47,50,52,53,46,60,71,26,61,90,61,61,62,93,60,89,75,76,86,70,82,60,79,63,69,74,72,71,55,66,72,80,42,80,78,76,77,78,78,69,70,80,75,75,66,74,63,78,66,70,75,71,97,80,92,77,67,84,73,60,64,70,57,52,63,58,52,69,68,54,62,76,84,70,61,60,69,58,50,53,46,46,48,50,50,41,18,57,73,60,72,57,40,65,37,40,48,67,58,35,34,72,74,50,62,58,82,62,19,67,64,42,55,51,49,50,52,54,50,36,71,70,38,95,43,33,48,71,44,81,88,47,74,61,40,76,43,73,29,52,57,96,87,40,83,42,73,44,74,36,68,38,39,33,43,43,59,80,79,74,83,74,75,84,126